Protein AF-0000000078886981 (afdb_homodimer)

Organism: Nematostella vectensis (NCBI:txid45351)

Sequence (1168 aa):
MYTAILTVAEIASFLGYFVAATGFKLTVLHTNDFHSRFEETNPYGTVCKAQDLAKDGCYGGVARRATEIKRIRAKENNVILLSAGDVFTGTLWYKEYRGNATWSVMNEMGYDAMTLGNHDFDDGPAITARFLRNIKCPVVVSNVNCTLEPALMDNGRPLILQSTILTVGGKRIGLAGYVTHDTPRISSPGPGQLVKFAPEVAAVQSAVDDLKRQGVNKIIVLGHAEMEVDKAVARMVDGVDLLVGGHTHTFLYSGDKPPAQDVPEGPYPLVVTSEATPGKKVPIVHAYKFGKYLGRLDVEFDDKGDLTSWTGNPVLLDRSVAKDSALEQQVQRMKGRVDKLASIKIGRSLVQLNGDRDVCWRGECNLGNVITDAMVMTYANKTATSMQWTGASVGLQTAGNIFKSIELTPEGYVTYGELFDAMPYSNTFDVLNMKGSDLRGVLEQSVRTWPSYTFLQVSGLKVSYDMSREPMTRVIKVKVRCAQCLVPVYHDLNDTGIYKVITNSWIAGGGSGFSVFKRRLHLEKGDELEADVVSKYIEWKSPIFTGEEGRVSFVTVESAARALETNHVTLLTLSLVLSFILHCMYTAILTVAEIASFLGYFVAATGFKLTVLHTNDFHSRFEETNPYGTVCKAQDLAKDGCYGGVARRATEIKRIRAKENNVILLSAGDVFTGTLWYKEYRGNATWSVMNEMGYDAMTLGNHDFDDGPAITARFLRNIKCPVVVSNVNCTLEPALMDNGRPLILQSTILTVGGKRIGLAGYVTHDTPRISSPGPGQLVKFAPEVAAVQSAVDDLKRQGVNKIIVLGHAEMEVDKAVARMVDGVDLLVGGHTHTFLYSGDKPPAQDVPEGPYPLVVTSEATPGKKVPIVHAYKFGKYLGRLDVEFDDKGDLTSWTGNPVLLDRSVAKDSALEQQVQRMKGRVDKLASIKIGRSLVQLNGDRDVCWRGECNLGNVITDAMVMTYANKTATSMQWTGASVGLQTAGNIFKSIELTPEGYVTYGELFDAMPYSNTFDVLNMKGSDLRGVLEQSVRTWPSYTFLQVSGLKVSYDMSREPMTRVIKVKVRCAQCLVPVYHDLNDTGIYKVITNSWIAGGGSGFSVFKRRLHLEKGDELEADVVSKYIEWKSPIFTGEEGRVSFVTVESAARALETNHVTLLTLSLVLSFILHC

Solvent-accessible surface area (backbone atoms only — not comparable to full-atom values): 57862 Å² total; per-residue (Å²): 138,80,80,74,78,69,81,81,80,77,75,75,72,75,73,70,73,70,65,70,78,75,49,55,62,38,37,42,32,33,40,12,32,30,20,35,37,58,56,46,14,23,91,82,68,43,85,50,47,73,72,30,54,74,65,72,35,40,29,20,12,50,20,24,50,44,35,53,51,53,52,48,54,72,72,41,87,37,67,46,33,36,32,10,16,21,52,26,60,44,38,61,52,20,75,72,43,60,36,54,62,44,34,56,53,41,50,71,65,51,47,58,32,32,21,49,20,48,48,43,17,52,80,18,42,61,47,38,26,57,36,56,74,62,34,76,40,55,40,18,28,26,20,53,48,40,81,69,28,70,61,36,40,54,96,91,34,58,62,63,28,44,50,51,75,45,75,50,90,87,38,58,36,28,36,34,13,23,39,44,57,57,28,73,79,77,33,30,52,53,79,79,85,27,52,42,58,40,63,50,51,65,28,40,33,54,38,44,47,54,40,42,75,72,68,38,54,34,27,39,34,22,29,11,34,51,68,68,54,53,50,46,36,47,21,58,29,58,74,60,45,33,35,38,31,22,71,67,49,48,32,30,42,64,67,74,88,60,62,89,87,61,67,64,76,42,49,35,58,37,75,39,63,22,69,56,42,81,86,40,64,20,40,35,39,37,24,22,43,38,40,35,26,45,20,36,39,37,35,28,23,41,95,81,33,47,76,75,48,74,49,56,37,53,41,76,32,37,81,88,46,57,63,28,65,70,55,40,50,50,50,56,62,57,39,53,61,39,50,54,55,31,61,38,72,46,29,36,29,36,30,39,34,44,17,45,58,84,46,27,20,66,43,70,30,25,33,39,38,53,48,16,40,22,53,24,49,56,47,14,75,72,47,37,41,86,65,16,24,19,68,32,35,30,13,45,39,44,25,59,60,36,64,33,51,46,86,63,40,44,88,37,62,45,27,45,37,53,50,32,60,19,31,50,60,80,33,23,48,23,33,28,55,35,40,29,49,52,52,51,50,50,57,19,56,21,51,49,66,61,68,27,49,48,15,65,25,53,23,40,44,35,40,31,31,30,79,88,45,58,71,70,60,25,67,72,45,50,32,32,35,45,23,79,25,45,52,36,37,68,39,72,65,47,51,86,38,80,41,43,37,34,28,36,42,53,44,47,63,18,38,91,73,38,52,71,37,51,76,38,57,74,72,40,77,44,89,49,42,41,50,58,50,37,41,51,39,41,42,38,37,31,59,35,72,64,33,48,80,67,42,51,44,76,57,55,76,60,61,61,47,46,63,44,46,64,52,44,55,58,49,53,55,48,54,56,54,54,58,55,58,71,71,102,134,84,72,77,82,71,78,77,77,77,75,75,73,75,72,71,72,72,67,70,80,75,51,54,62,39,35,42,32,34,40,11,31,29,21,36,38,57,54,47,13,22,91,83,67,43,83,49,47,72,72,30,55,76,64,73,34,40,30,20,11,49,21,23,49,44,35,54,50,52,53,49,55,73,73,43,88,37,66,46,32,38,32,10,15,20,53,26,60,46,38,62,51,20,75,72,44,60,36,54,63,44,34,55,53,41,52,73,65,51,46,59,32,30,21,49,20,49,49,43,18,52,80,18,41,61,47,36,26,56,37,59,75,62,34,77,42,56,41,17,29,26,19,54,47,40,82,68,28,69,60,37,40,54,95,92,35,57,62,63,28,42,49,49,74,45,77,52,89,87,38,58,37,28,36,34,14,24,41,43,58,57,29,74,78,78,32,29,52,54,81,78,82,27,54,40,59,39,62,51,51,65,28,41,32,54,38,43,48,54,38,42,73,71,68,37,54,34,28,39,34,23,30,12,32,50,68,69,54,53,50,46,34,47,20,59,29,58,72,60,45,34,36,38,32,21,71,67,50,48,32,30,42,63,68,75,89,60,62,89,86,60,69,64,76,41,49,34,57,38,74,39,64,21,68,56,43,81,85,39,65,19,40,35,39,36,25,21,42,37,41,36,24,43,20,36,39,38,35,29,22,42,93,80,32,47,76,74,48,72,52,56,37,54,41,76,31,37,82,88,44,58,63,29,65,70,54,42,52,51,49,55,61,58,40,54,61,40,49,54,55,31,60,37,72,44,29,36,29,36,32,37,36,43,18,42,58,82,46,26,20,65,43,71,30,25,34,40,37,52,48,15,40,23,51,24,49,57,48,13,76,71,46,36,41,87,65,17,24,19,69,32,34,30,13,45,40,44,24,59,61,35,64,34,50,46,86,61,40,41,86,36,63,46,27,45,38,53,50,32,60,18,30,50,60,78,34,23,49,23,33,28,54,36,41,29,49,54,50,51,48,52,57,19,56,20,50,48,64,61,68,26,48,47,15,63,26,53,22,40,44,36,39,31,33,30,79,88,43,58,71,69,60,23,70,73,46,48,31,33,35,44,23,78,25,47,55,35,37,70,40,72,64,46,52,85,39,80,42,42,35,33,28,37,43,54,43,48,64,19,38,89,74,38,54,71,39,51,76,38,58,75,74,40,77,45,90,50,43,42,49,57,50,38,42,50,39,42,42,38,36,29,58,36,71,66,33,47,80,69,42,54,45,74,56,53,77,61,61,59,48,46,62,45,47,62,51,44,55,58,49,55,54,47,55,55,56,55,58,55,58,71,72,103

Radius of gyration: 44.1 Å; Cα contacts (8 Å, |Δi|>4): 2755; chains: 2; bounding box: 63×221×120 Å

pLDDT: mean 88.51, std 17.22, range [23.12, 98.94]

Secondary structure (DSSP, 8-state):
-----------------------EEEEEEEE---TT--S-B-TTSSB--HHHHHTT--B--HHHHHHHHHHHHHH-SSEEEEE-S--SSSSHHHHHHTTHHHHHHHHHHT--EE---GGGGTT-HHHHHHHHHH--S-BB-TTEE-TT-GGGEETTEESSBSEEEEEETTEEEEEEEEE-TTHHHHS-S-STTSSEE--HHHHHHHHHHHHHHTT---EEEEEES-HHHHHHHHHHSTT--EEE--SS--BB--SS---TT----B-SSEEEE-SSSTT-EEEEE-B-STTSEEEEEEEEE-TTS-EEEEEE-PEE-STTSPPPHHHHHHHHHHHHHHHHHHT-EEEEBSS-B---HHHHTTS--HHHHHHHHHHHHHHHHHH--SS-S-S--EEEEEGGG----B---TTPEEEHHHHHHHS----BEEEEEEEHHHHHHHHHHHTTTSSSTTPEEEESEEEEE-TTSPTT--EEEEEEE-SSSSS--EEE--TTSEEEEEEEHHHHTTGGG-GGGGGS-EEE---SBHHHHHHHHHHHTPSB------SEEE--HHHHHHHHHHHHHHHHHHHHHHHHHHH-/-----------------------EEEEEEEE---TT--S-B-TTSSB--HHHHHTT--B--HHHHHHHHHHHHHH-SSEEEEE-S--SSSSHHHHHHTTHHHHHHHHHHT--EE---GGGGTT-HHHHHHHHHH--S-BB-TTEE-TT-GGGEETTEESSBSEEEEEETTEEEEEEEEE-TTHHHHS-S-STTSSEE--HHHHHHHHHHHHHHTT---EEEEEES-HHHHHHHHHHSTT--EEE--SS--BB--SS---TT----B-SSEEEE-SSSTT-EEEEE-B-STTSEEEEEEEEE-TTS-EEEEEE-PEE-STTSPPPHHHHHHHHHHHHHHHHHHT-EEEEBSS-B---HHHHTTS--HHHHHHHHHHHHHHHHHH--SS-S-S--EEEEEGGG----B---TTSEEEHHHHHHHS----BEEEEEEEHHHHHHHHHHHTTTSSSTTPEEEESEEEEE-TTSPTT--EEEEEEE-SSSSS--EEE--TTSEEEEEEEHHHHTTGGG-GGGGGS-EEE---SBHHHHHHHHHHHTPSB------SEEE--HHHHHHHHHHHHHHHHHHHHHHHHHHH-

InterPro domains:
  IPR004843 Calcineurin-like, phosphoesterase domain [PF00149] (27-250)
  IPR006146 5'-Nucleotidase, conserved site [PS00785] (26-38)
  IPR006179 5'-Nucleotidase/apyrase [PR01607] (24-42)
  IPR006179 5'-Nucleotidase/apyrase [PR01607] (214-231)
  IPR006179 5'-Nucleotidase/apyrase [PR01607] (233-256)
  IPR006179 5'-Nucleotidase/apyrase [PR01607] (282-302)
  IPR006179 5'-Nucleotidase/apyrase [PR01607] (413-436)
  IPR006179 5'-Nucleotidase/apyrase [PR01607] (492-511)
  IPR006179 5'-Nucleotidase/apyrase [PTHR11575] (22-563)
  IPR008334 5'-Nucleotidase, C-terminal [PF02872] (346-519)
  IPR029052 Metallo-dependent phosphatase-like [G3DSA:3.60.21.10] (23-342)
  IPR029052 Metallo-dependent phosphatase-like [SSF56300] (24-340)
  IPR036907 5'-Nucleotidase, C-terminal domain superfamily [G3DSA:3.90.780.10] (344-555)
  IPR036907 5'-Nucleotidase, C-terminal domain superfamily [SSF55816] (345-555)

Foldseek 3Di:
DPPPVPDDDPPPPPPPPPPVQFFDKAKEKEAEAQQQLQDWAFPVLHHQDPVCVVVLRTFFHLQLVLLVLVVCVVVDQHYAYEYLENNAHFFLLNVQCVQVVPLVSCVVSPHAEYEYELVCQAQELLSNLVNLVRRDHAYAAQFKDQQQPVSQDDPNHGSYHQKDWDATPNAIEIEGEHYDQCSVQQHPHDPDDNMHGHQRQVSNLVSQVVCVVVVHQHYEYRYEDDPVSQLCNQAERPRHAEYEYYNVLAAAFDDPDDPPVRDHPYHVFDWHAHPNDHPAIYTYHHQGHNRQWIWIKMWTAGPSNHTDDIDGGTHGGTPVRDGNPVSVVVCVVSCVSSVVQQAAFLFFAQDWQFLDLVDQLADEGQVLVLLQVLQFVVQQVVAPDPQWSGPAFKEKEFSLQQQGIQDDDRPDTDTLNSLCSRRRGQWFKFKFKDALQLVLQLCLVLPQPPSDSSNMRMGQKAWEFANVDHRSPTTDWMWGWDGRHPDTDTDTRDRGDMHMYIYISCVCCCHPNNCSSVPTDTPGGGDGGSSVSSSNSVNVCHHHHGGGDNSYYYDYPVVVVVVVVVVVVVVVVVVVVVVVVVVD/DPDDPPPPDPPPPPPPPPPVQFFDKAKEKEAEAQQQLQDWAFPVLHHQDPVCVVVLRTFFHLQLVLLVLVVCVVVDQHYAYEYLENNAHFFLLNVQCVQVVPLVSCVVSPHAEYEYELVCQAQELLSNLVNLVRRDHAYAAQFKDQQQPPSQDDPNHGSHHQKDWDATPNAIEIEHEHYDQCSVQQHPHDPDDNMHGHQRQVSNLVSQVVCVVVVHQHYEYRYEDDPVSQLCNQAERPRHAEYEYYNVLAAAFDDPDDPPSRDHPYHVFDWHAHPNDHPAIYTYHHQGHNRQWIWIKMWTAGPSNHTDDIDTGTHGGTPVRDGNPVSVVVVVVSCVSSVVQQAAFLFFAQDWQFLDLVDQLADEGQVLVLLQVLQFVVQQVVAPDPQWSGPAFKEKEFSLQQQGIDDDDRPDTDTLNSLCSRRRGQWFKFKFKDALQLVLQLCLVLPQPPSDSSNMRMGQKAWEFENVDHRSPTTDWMWGWDGRHPDTDTDTRDRGDMHMYIYISCVCCCHPNNCSSVPTDTPGGGDGGSSVSSSNSVNVCHHHHGGGDNSYYYDYPVVVVVVVVVVVVVVVVVVVVVVVVVVD

Nearest PDB structures (foldseek):
  4h1s-assembly1_A  TM=7.873E-01  e=4.113E-68  Homo sapiens
  6hxw-assembly1_A  TM=7.793E-01  e=9.164E-68  Homo sapiens
  4h1s-assembly1_B  TM=7.826E-01  e=1.449E-67  Homo sapiens
  4h1y-assembly1_P  TM=7.463E-01  e=5.798E-68  Homo sapiens
  7qga-assembly1_A  TM=7.473E-01  e=9.704E-68  Homo sapiens

Structure (mmCIF, N/CA/C/O backbone):
data_AF-0000000078886981-model_v1
#
loop_
_entity.id
_entity.type
_entity.pdbx_description
1 polymer "5'-nucleotidase"
#
loop_
_atom_site.group_PDB
_atom_site.id
_atom_site.type_symbol
_atom_site.label_atom_id
_atom_site.label_alt_id
_atom_site.label_comp_id
_atom_site.label_asym_id
_atom_site.label_entity_id
_atom_site.label_seq_id
_atom_site.pdbx_PDB_ins_code
_atom_site.Cartn_x
_atom_site.Cartn_y
_atom_site.Cartn_z
_atom_site.occupancy
_atom_site.B_iso_or_equiv
_atom_site.auth_seq_id
_atom_site.auth_comp_id
_atom_site.auth_asym_id
_atom_site.auth_atom_id
_atom_site.pdbx_PDB_model_num
ATOM 1 N N . MET A 1 1 ? 26.438 -113.688 -57.75 1 25.67 1 MET A N 1
ATOM 2 C CA . MET A 1 1 ? 27.234 -112.438 -57.469 1 25.67 1 MET A CA 1
ATOM 3 C C . MET A 1 1 ? 26.344 -111.25 -57.469 1 25.67 1 MET A C 1
ATOM 5 O O . MET A 1 1 ? 26.141 -110.562 -58.5 1 25.67 1 MET A O 1
ATOM 9 N N . TYR A 1 2 ? 25.172 -111.375 -56.812 1 27.34 2 TYR A N 1
ATOM 10 C CA . TYR A 1 2 ? 24.031 -110.5 -56.562 1 27.34 2 TYR A CA 1
ATOM 11 C C . TYR A 1 2 ? 24.469 -109.188 -55.875 1 27.34 2 TYR A C 1
ATOM 13 O O . TYR A 1 2 ? 25.141 -109.25 -54.812 1 27.34 2 TYR A O 1
ATOM 21 N N . THR A 1 3 ? 24.734 -108.188 -56.688 1 23.12 3 THR A N 1
ATOM 22 C CA . THR A 1 3 ? 25.156 -106.812 -56.469 1 23.12 3 THR A CA 1
ATOM 23 C C . THR A 1 3 ? 24.188 -106.125 -55.5 1 23.12 3 THR A C 1
ATOM 25 O O . THR A 1 3 ? 23.016 -105.875 -55.812 1 23.12 3 THR A O 1
ATOM 28 N N . ALA A 1 4 ? 24.156 -106.562 -54.219 1 27.02 4 ALA A N 1
ATOM 29 C CA . ALA A 1 4 ? 23.344 -106 -53.125 1 27.02 4 ALA A CA 1
ATOM 30 C C . ALA A 1 4 ? 23.594 -104.562 -52.938 1 27.02 4 ALA A C 1
ATOM 32 O O . ALA A 1 4 ? 24.703 -104.125 -52.594 1 27.02 4 ALA A O 1
ATOM 33 N N . ILE A 1 5 ? 23.016 -103.75 -53.906 1 28.7 5 ILE A N 1
ATOM 34 C CA . ILE A 1 5 ? 23.141 -102.25 -53.938 1 28.7 5 ILE A CA 1
ATOM 35 C C . ILE A 1 5 ? 22.641 -101.688 -52.625 1 28.7 5 ILE A C 1
ATOM 37 O O . ILE A 1 5 ? 21.469 -101.812 -52.281 1 28.7 5 ILE A O 1
ATOM 41 N N . LEU A 1 6 ? 23.406 -101.75 -51.531 1 27.47 6 LEU A N 1
ATOM 42 C CA . LEU A 1 6 ? 23.094 -101.312 -50.188 1 27.47 6 LEU A CA 1
ATOM 43 C C . LEU A 1 6 ? 22.844 -99.812 -50.156 1 27.47 6 LEU A C 1
ATOM 45 O O . LEU A 1 6 ? 22.312 -99.312 -49.156 1 27.47 6 LEU A O 1
ATOM 49 N N . THR A 1 7 ? 23.156 -98.938 -51.219 1 26.95 7 THR A N 1
ATOM 50 C CA . THR A 1 7 ? 23.672 -97.75 -50.594 1 26.95 7 THR A CA 1
ATOM 51 C C . THR A 1 7 ? 22.641 -97.125 -49.656 1 26.95 7 THR A C 1
ATOM 53 O O . THR A 1 7 ? 21.438 -97.375 -49.781 1 26.95 7 THR A O 1
ATOM 56 N N . VAL A 1 8 ? 23.125 -96.062 -48.812 1 31.03 8 VAL A N 1
ATOM 57 C CA . VAL A 1 8 ? 23.062 -95.188 -47.656 1 31.03 8 VAL A CA 1
ATOM 58 C C . VAL A 1 8 ? 21.906 -94.188 -47.844 1 31.03 8 VAL A C 1
ATOM 60 O O . VAL A 1 8 ? 21.781 -93.5 -48.875 1 31.03 8 VAL A O 1
ATOM 63 N N . ALA A 1 9 ? 20.766 -94.438 -47.156 1 32.03 9 ALA A N 1
ATOM 64 C CA . ALA A 1 9 ? 19.609 -93.562 -46.875 1 32.03 9 ALA A CA 1
ATOM 65 C C . ALA A 1 9 ? 20.031 -92.188 -46.438 1 32.03 9 ALA A C 1
ATOM 67 O O . ALA A 1 9 ? 20.844 -92.062 -45.531 1 32.03 9 ALA A O 1
ATOM 68 N N . GLU A 1 10 ? 20.25 -91.25 -47.406 1 29.28 10 GLU A N 1
ATOM 69 C CA . GLU A 1 10 ? 20.469 -89.812 -47.125 1 29.28 10 GLU A CA 1
ATOM 70 C C . GLU A 1 10 ? 19.5 -89.312 -46.062 1 29.28 10 GLU A C 1
ATOM 72 O O . GLU A 1 10 ? 18.281 -89.375 -46.25 1 29.28 10 GLU A O 1
ATOM 77 N N . ILE A 1 11 ? 19.812 -89.438 -44.781 1 31.25 11 ILE A N 1
ATOM 78 C CA . ILE A 1 11 ? 19.141 -88.75 -43.688 1 31.25 11 ILE A CA 1
ATOM 79 C C . ILE A 1 11 ? 19.094 -87.25 -43.969 1 31.25 11 ILE A C 1
ATOM 81 O O . ILE A 1 11 ? 20.125 -86.562 -44 1 31.25 11 ILE A O 1
ATOM 85 N N . ALA A 1 12 ? 18.375 -86.75 -45 1 32.5 12 ALA A N 1
ATOM 86 C CA . ALA A 1 12 ? 18.172 -85.312 -45.125 1 32.5 12 ALA A CA 1
ATOM 87 C C . ALA A 1 12 ? 17.734 -84.75 -43.781 1 32.5 12 ALA A C 1
ATOM 89 O O . ALA A 1 12 ? 16.703 -85.125 -43.25 1 32.5 12 ALA A O 1
ATOM 90 N N . SER A 1 13 ? 18.734 -84.438 -42.875 1 31.27 13 SER A N 1
ATOM 91 C CA . SER A 1 13 ? 18.516 -83.625 -41.719 1 31.27 13 SER A CA 1
ATOM 92 C C . SER A 1 13 ? 17.656 -82.375 -42.094 1 31.27 13 SER A C 1
ATOM 94 O O . SER A 1 13 ? 18.047 -81.625 -42.969 1 31.27 13 SER A O 1
ATOM 96 N N . PHE A 1 14 ? 16.375 -82.5 -42.156 1 32.66 14 PHE A N 1
ATOM 97 C CA . PHE A 1 14 ? 15.523 -81.312 -42.188 1 32.66 14 PHE A CA 1
ATOM 98 C C . PHE A 1 14 ? 15.977 -80.312 -41.125 1 32.66 14 PHE A C 1
ATOM 100 O O . PHE A 1 14 ? 15.82 -80.562 -39.938 1 32.66 14 PHE A O 1
ATOM 107 N N . LEU A 1 15 ? 17.156 -79.625 -41.344 1 33.53 15 LEU A N 1
ATOM 108 C CA . LEU A 1 15 ? 17.406 -78.438 -40.594 1 33.53 15 LEU A CA 1
ATOM 109 C C . LEU A 1 15 ? 16.141 -77.562 -40.5 1 33.53 15 LEU A C 1
ATOM 111 O O . LEU A 1 15 ? 15.672 -77 -41.5 1 33.53 15 LEU A O 1
ATOM 115 N N . GLY A 1 16 ? 15.172 -78 -39.688 1 32.78 16 GLY A N 1
ATOM 116 C CA . GLY A 1 16 ? 14.164 -77 -39.312 1 32.78 16 GLY A CA 1
ATOM 117 C C . GLY A 1 16 ? 14.727 -75.625 -39.094 1 32.78 16 GLY A C 1
ATOM 118 O O . GLY A 1 16 ? 15.609 -75.438 -38.25 1 32.78 16 GLY A O 1
ATOM 119 N N . TYR A 1 17 ? 14.961 -74.938 -40.156 1 34.84 17 TYR A N 1
ATOM 120 C CA . TYR A 1 17 ? 15.156 -73.5 -39.969 1 34.84 17 TYR A CA 1
ATOM 121 C C . TYR A 1 17 ? 14.273 -72.938 -38.812 1 34.84 17 TYR A C 1
ATOM 123 O O . TYR A 1 17 ? 13.047 -73 -38.938 1 34.84 17 TYR A O 1
ATOM 131 N N . PHE A 1 18 ? 14.602 -73.312 -37.625 1 34.66 18 PHE A N 1
ATOM 132 C CA . PHE A 1 18 ? 14.023 -72.438 -36.594 1 34.66 18 PHE A CA 1
ATOM 133 C C . PHE A 1 18 ? 14.023 -71 -37.062 1 34.66 18 PHE A C 1
ATOM 135 O O . PHE A 1 18 ? 15.078 -70.375 -37.125 1 34.66 18 PHE A O 1
ATOM 142 N N . VAL A 1 19 ? 13.328 -70.688 -38.062 1 38.66 19 VAL A N 1
ATOM 143 C CA . VAL A 1 19 ? 13.07 -69.25 -38.219 1 38.66 19 VAL A CA 1
ATOM 144 C C . VAL A 1 19 ? 12.852 -68.625 -36.844 1 38.66 19 VAL A C 1
ATOM 146 O O . VAL A 1 19 ? 11.898 -68.938 -36.156 1 38.66 19 VAL A O 1
ATOM 149 N N . ALA A 1 20 ? 13.812 -68.438 -36.125 1 42.59 20 ALA A N 1
ATOM 150 C CA . ALA A 1 20 ? 13.672 -67.562 -34.969 1 42.59 20 ALA A CA 1
ATOM 151 C C . ALA A 1 20 ? 12.602 -66.5 -35.219 1 42.59 20 ALA A C 1
ATOM 153 O O . ALA A 1 20 ? 12.727 -65.688 -36.156 1 42.59 20 ALA A O 1
ATOM 154 N N . ALA A 1 21 ? 11.359 -66.75 -35.188 1 48.91 21 ALA A N 1
ATOM 155 C CA . ALA A 1 21 ? 10.25 -65.75 -35.281 1 48.91 21 ALA A CA 1
ATOM 156 C C . ALA A 1 21 ? 10.648 -64.438 -34.719 1 48.91 21 ALA A C 1
ATOM 158 O O . ALA A 1 21 ? 10.844 -64.25 -33.531 1 48.91 21 ALA A O 1
ATOM 159 N N . THR A 1 22 ? 11.477 -63.625 -35.375 1 63.44 22 THR A N 1
ATOM 160 C CA . THR A 1 22 ? 11.961 -62.312 -35 1 63.44 22 THR A CA 1
ATOM 161 C C . THR A 1 22 ? 10.805 -61.406 -34.594 1 63.44 22 THR A C 1
ATOM 163 O O . THR A 1 22 ? 9.82 -61.281 -35.344 1 63.44 22 THR A O 1
ATOM 166 N N . GLY A 1 23 ? 10.594 -61.125 -33.281 1 86.62 23 GLY A N 1
ATOM 167 C CA . GLY A 1 23 ? 9.539 -60.281 -32.688 1 86.62 23 GLY A CA 1
ATOM 168 C C . GLY A 1 23 ? 9.492 -58.906 -33.281 1 86.62 23 GLY A C 1
ATOM 169 O O . GLY A 1 23 ? 10.383 -58.5 -34.062 1 86.62 23 GLY A O 1
ATOM 170 N N . PHE A 1 24 ? 8.375 -58.344 -33.375 1 95.06 24 PHE A N 1
ATOM 171 C CA . PHE A 1 24 ? 8.172 -56.969 -33.812 1 95.06 24 PHE A CA 1
ATOM 172 C C . PHE A 1 24 ? 8.828 -56 -32.875 1 95.06 24 PHE A C 1
ATOM 174 O O . PHE A 1 24 ? 8.484 -55.938 -31.688 1 95.06 24 PHE A O 1
ATOM 181 N N . LYS A 1 25 ? 9.891 -55.312 -33.375 1 96.88 25 LYS A N 1
ATOM 182 C CA . LYS A 1 25 ? 10.586 -54.312 -32.594 1 96.88 25 LYS A CA 1
ATOM 183 C C . LYS A 1 25 ? 9.992 -52.938 -32.781 1 96.88 25 LYS A C 1
ATOM 185 O O . LYS A 1 25 ? 9.703 -52.531 -33.906 1 96.88 25 LYS A O 1
ATOM 190 N N . LEU A 1 26 ? 9.734 -52.281 -31.672 1 98.12 26 LEU A N 1
ATOM 191 C CA . LEU A 1 26 ? 9.148 -50.938 -31.688 1 98.12 26 LEU A CA 1
ATOM 192 C C . LEU A 1 26 ? 9.898 -50 -30.734 1 98.12 26 LEU A C 1
ATOM 194 O O . LEU A 1 26 ? 10.18 -50.375 -29.594 1 98.12 26 LEU A O 1
ATOM 198 N N . THR A 1 27 ? 10.336 -48.844 -31.25 1 98.69 27 THR A N 1
ATOM 199 C CA . THR A 1 27 ? 10.883 -47.781 -30.422 1 98.69 27 THR A CA 1
ATOM 200 C C . THR A 1 27 ? 9.797 -46.75 -30.047 1 98.69 27 THR A C 1
ATOM 202 O O . THR A 1 27 ? 9.203 -46.125 -30.922 1 98.69 27 THR A O 1
ATOM 205 N N . VAL A 1 28 ? 9.555 -46.656 -28.75 1 98.81 28 VAL A N 1
ATOM 206 C CA . VAL A 1 28 ? 8.562 -45.719 -28.234 1 98.81 28 VAL A CA 1
ATOM 207 C C . VAL A 1 28 ? 9.258 -44.5 -27.656 1 98.81 28 VAL A C 1
ATOM 209 O O . VAL A 1 28 ? 9.898 -44.562 -26.594 1 98.81 28 VAL A O 1
ATOM 212 N N . LEU A 1 29 ? 9.141 -43.406 -28.328 1 98.88 29 LEU A N 1
ATOM 213 C CA . LEU A 1 29 ? 9.539 -42.094 -27.797 1 98.88 29 LEU A CA 1
ATOM 214 C C . LEU A 1 29 ? 8.352 -41.406 -27.141 1 98.88 29 LEU A C 1
ATOM 216 O O . LEU A 1 29 ? 7.219 -41.531 -27.594 1 98.88 29 LEU A O 1
ATOM 220 N N . HIS A 1 30 ? 8.664 -40.719 -26.016 1 98.88 30 HIS A N 1
ATOM 221 C CA . HIS A 1 30 ? 7.516 -40.094 -25.359 1 98.88 30 HIS A CA 1
ATOM 222 C C . HIS A 1 30 ? 7.938 -38.875 -24.562 1 98.88 30 HIS A C 1
ATOM 224 O O . HIS A 1 30 ? 9.094 -38.75 -24.141 1 98.88 30 HIS A O 1
ATOM 230 N N . THR A 1 31 ? 7.027 -37.969 -24.422 1 98.5 31 THR A N 1
ATOM 231 C CA . THR A 1 31 ? 7.141 -36.781 -23.578 1 98.5 31 THR A CA 1
ATOM 232 C C . THR A 1 31 ? 5.918 -36.656 -22.672 1 98.5 31 THR A C 1
ATOM 234 O O . THR A 1 31 ? 4.891 -37.281 -22.906 1 98.5 31 THR A O 1
ATOM 237 N N . ASN A 1 32 ? 6.086 -36 -21.594 1 97.75 32 ASN A N 1
ATOM 238 C CA . ASN A 1 32 ? 5.008 -35.625 -20.688 1 97.75 32 ASN A CA 1
ATOM 239 C C . ASN A 1 32 ? 5.316 -34.312 -19.984 1 97.75 32 ASN A C 1
ATOM 241 O O . ASN A 1 32 ? 6.48 -33.938 -19.797 1 97.75 32 ASN A O 1
ATOM 245 N N . ASP A 1 33 ? 4.281 -33.562 -19.703 1 95.19 33 ASP A N 1
ATOM 246 C CA . ASP A 1 33 ? 4.391 -32.375 -18.859 1 95.19 33 ASP A CA 1
ATOM 247 C C . ASP A 1 33 ? 5.371 -31.359 -19.453 1 95.19 33 ASP A C 1
ATOM 249 O O . ASP A 1 33 ? 6.289 -30.891 -18.766 1 95.19 33 ASP A O 1
ATOM 253 N N . PHE A 1 34 ? 5.129 -31.078 -20.703 1 95.5 34 PHE A N 1
ATOM 254 C CA . PHE A 1 34 ? 5.965 -30.125 -21.438 1 95.5 34 PHE A CA 1
ATOM 255 C C . PHE A 1 34 ? 5.781 -28.719 -20.906 1 95.5 34 PHE A C 1
ATOM 257 O O . PHE A 1 34 ? 6.746 -27.953 -20.812 1 95.5 34 PHE A O 1
ATOM 264 N N . HIS A 1 35 ? 4.605 -28.281 -20.688 1 92.5 35 HIS A N 1
ATOM 265 C CA . HIS A 1 35 ? 4.25 -27.016 -20.031 1 92.5 35 HIS A CA 1
ATOM 266 C C . HIS A 1 35 ? 4.859 -25.828 -20.766 1 92.5 35 HIS A C 1
ATOM 268 O O . HIS A 1 35 ? 5.422 -24.938 -20.141 1 92.5 35 HIS A O 1
ATOM 274 N N . SER A 1 36 ? 4.883 -25.922 -22.047 1 93.62 36 SER A N 1
ATOM 275 C CA . SER A 1 36 ? 5.223 -24.828 -22.953 1 93.62 36 SER A CA 1
ATOM 276 C C . SER A 1 36 ? 6.676 -24.406 -22.766 1 93.62 36 SER A C 1
ATOM 278 O O . SER A 1 36 ? 6.992 -23.219 -22.844 1 93.62 36 SER A O 1
ATOM 280 N N . ARG A 1 37 ? 7.438 -25.297 -22.5 1 94.44 37 ARG A N 1
ATOM 281 C CA . ARG A 1 37 ? 8.859 -24.984 -22.422 1 94.44 37 ARG A CA 1
ATOM 282 C C . ARG A 1 37 ? 9.531 -25.156 -23.781 1 94.44 37 ARG A C 1
ATOM 284 O O . ARG A 1 37 ? 10.312 -26.094 -23.969 1 94.44 37 ARG A O 1
ATOM 291 N N . PHE A 1 38 ? 9.359 -24.188 -24.609 1 97.06 38 PHE A N 1
ATOM 292 C CA . PHE A 1 38 ? 9.852 -24.203 -25.984 1 97.06 38 PHE A CA 1
ATOM 293 C C . PHE A 1 38 ? 11.344 -23.922 -26.031 1 97.06 38 PHE A C 1
ATOM 295 O O . PHE A 1 38 ? 12.055 -24.453 -26.891 1 97.06 38 PHE A O 1
ATOM 302 N N . GLU A 1 39 ? 11.758 -23.047 -25.141 1 95.94 39 GLU A N 1
ATOM 303 C CA . GLU A 1 39 ? 13.172 -22.719 -25.031 1 95.94 39 GLU A CA 1
ATOM 304 C C . GLU A 1 39 ? 13.875 -23.656 -24.047 1 95.94 39 GLU A C 1
ATOM 306 O O . GLU A 1 39 ? 13.227 -24.344 -23.266 1 95.94 39 GLU A O 1
ATOM 311 N N . GLU A 1 40 ? 15.18 -23.672 -24.172 1 96 40 GLU A N 1
ATOM 312 C CA . GLU A 1 40 ? 15.93 -24.344 -23.125 1 96 40 GLU A CA 1
ATOM 313 C C . GLU A 1 40 ? 15.695 -23.688 -21.766 1 96 40 GLU A C 1
ATOM 315 O O . GLU A 1 40 ? 15.367 -22.516 -21.688 1 96 40 GLU A O 1
ATOM 320 N N . THR A 1 41 ? 15.844 -24.469 -20.703 1 93 41 THR A N 1
ATOM 321 C CA . THR A 1 41 ? 15.578 -24 -19.359 1 93 41 THR A CA 1
ATOM 322 C C . THR A 1 41 ? 16.781 -24.281 -18.453 1 93 41 THR A C 1
ATOM 324 O O . THR A 1 41 ? 17.641 -25.094 -18.781 1 93 41 THR A O 1
ATOM 327 N N . ASN A 1 42 ? 16.828 -23.578 -17.359 1 88.88 42 ASN A N 1
ATOM 328 C CA . ASN A 1 42 ? 17.797 -23.938 -16.328 1 88.88 42 ASN A CA 1
ATOM 329 C C . ASN A 1 42 ? 17.422 -25.25 -15.633 1 88.88 42 ASN A C 1
ATOM 331 O O . ASN A 1 42 ? 16.438 -25.875 -15.992 1 88.88 42 ASN A O 1
ATOM 335 N N . PRO A 1 43 ? 18.203 -25.688 -14.711 1 85.62 43 PRO A N 1
ATOM 336 C CA . PRO A 1 43 ? 17.953 -27.016 -14.141 1 85.62 43 PRO A CA 1
ATOM 337 C C . PRO A 1 43 ? 16.594 -27.125 -13.453 1 85.62 43 PRO A C 1
ATOM 339 O O . PRO A 1 43 ? 16.094 -28.219 -13.242 1 85.62 43 PRO A O 1
ATOM 342 N N . TYR A 1 44 ? 16 -26.047 -13.227 1 76.06 44 TYR A N 1
ATOM 343 C CA . TYR A 1 44 ? 14.75 -26.031 -12.477 1 76.06 44 TYR A CA 1
ATOM 344 C C . TYR A 1 44 ? 13.562 -25.781 -13.391 1 76.06 44 TYR A C 1
ATOM 346 O O . TYR A 1 44 ? 12.422 -25.688 -12.93 1 76.06 44 TYR A O 1
ATOM 354 N N . GLY A 1 45 ? 13.797 -25.719 -14.641 1 82.25 45 GLY A N 1
ATOM 355 C CA . GLY A 1 45 ? 12.719 -25.578 -15.602 1 82.25 45 GLY A CA 1
ATOM 356 C C . GLY A 1 45 ? 12.32 -24.141 -15.844 1 82.25 45 GLY A C 1
ATOM 357 O O . GLY A 1 45 ? 11.266 -23.859 -16.438 1 82.25 45 GLY A O 1
ATOM 358 N N . THR A 1 46 ? 13.117 -23.188 -15.422 1 80.12 46 THR A N 1
ATOM 359 C CA . THR A 1 46 ? 12.852 -21.766 -15.648 1 80.12 46 THR A CA 1
ATOM 360 C C . THR A 1 46 ? 13.805 -21.188 -16.688 1 80.12 46 THR A C 1
ATOM 362 O O . THR A 1 46 ? 14.641 -21.922 -17.234 1 80.12 46 THR A O 1
ATOM 365 N N . VAL A 1 47 ? 13.656 -19.953 -17.016 1 82.81 47 VAL A N 1
ATOM 366 C CA . VAL A 1 47 ? 14.406 -19.312 -18.078 1 82.81 47 VAL A CA 1
ATOM 367 C C . VAL A 1 47 ? 15.898 -19.531 -17.875 1 82.81 47 VAL A C 1
ATOM 369 O O . VAL A 1 47 ? 16.422 -19.344 -16.781 1 82.81 47 VAL A O 1
ATOM 372 N N . CYS A 1 48 ? 16.531 -20.016 -18.859 1 88.75 48 CYS A N 1
ATOM 373 C CA . CYS A 1 48 ? 17.984 -20.172 -18.859 1 88.75 48 CYS A CA 1
ATOM 374 C C . CYS A 1 48 ? 18.672 -18.828 -19.078 1 88.75 48 CYS A C 1
ATOM 376 O O . CYS A 1 48 ? 18.438 -18.156 -20.078 1 88.75 48 CYS A O 1
ATOM 378 N N . LYS A 1 49 ? 19.547 -18.406 -18.156 1 81.12 49 LYS A N 1
ATOM 379 C CA . LYS A 1 49 ? 20.25 -17.141 -18.219 1 81.12 49 LYS A CA 1
ATOM 380 C C . LYS A 1 49 ? 21.719 -17.344 -18.594 1 81.12 49 LYS A C 1
ATOM 382 O O . LYS A 1 49 ? 22.188 -18.469 -18.703 1 81.12 49 LYS A O 1
ATOM 387 N N . ALA A 1 50 ? 22.422 -16.281 -18.812 1 83.81 50 ALA A N 1
ATOM 388 C CA . ALA A 1 50 ? 23.812 -16.312 -19.25 1 83.81 50 ALA A CA 1
ATOM 389 C C . ALA A 1 50 ? 24.672 -17.078 -18.25 1 83.81 50 ALA A C 1
ATOM 391 O O . ALA A 1 50 ? 25.562 -17.828 -18.641 1 83.81 50 ALA A O 1
ATOM 392 N N . GLN A 1 51 ? 24.359 -16.953 -17.016 1 85.06 51 GLN A N 1
ATOM 393 C CA . GLN A 1 51 ? 25.125 -17.625 -15.984 1 85.06 51 GLN A CA 1
ATOM 394 C C . GLN A 1 51 ? 24.891 -19.141 -16.031 1 85.06 51 GLN A C 1
ATOM 396 O O . GLN A 1 51 ? 25.797 -19.922 -15.727 1 85.06 51 GLN A O 1
ATOM 401 N N . ASP A 1 52 ? 23.688 -19.531 -16.359 1 87.19 52 ASP A N 1
ATOM 402 C CA . ASP A 1 52 ? 23.375 -20.953 -16.516 1 87.19 52 ASP A CA 1
ATOM 403 C C . ASP A 1 52 ? 24.125 -21.547 -17.719 1 87.19 52 ASP A C 1
ATOM 405 O O . ASP A 1 52 ? 24.672 -22.641 -17.641 1 87.19 52 ASP A O 1
ATOM 409 N N . LEU A 1 53 ? 24.109 -20.766 -18.75 1 87.25 53 LEU A N 1
ATOM 410 C CA . LEU A 1 53 ? 24.766 -21.188 -19.984 1 87.25 53 LEU A CA 1
ATOM 411 C C . LEU A 1 53 ? 26.266 -21.375 -19.75 1 87.25 53 LEU A C 1
ATOM 413 O O . LEU A 1 53 ? 26.859 -22.328 -20.281 1 87.25 53 LEU A O 1
ATOM 417 N N . ALA A 1 54 ? 26.844 -20.484 -18.984 1 86.75 54 ALA A N 1
ATOM 418 C CA . ALA A 1 54 ? 28.266 -20.531 -18.703 1 86.75 54 ALA A CA 1
ATOM 419 C C . ALA A 1 54 ? 28.656 -21.797 -17.953 1 86.75 54 ALA A C 1
ATOM 421 O O . ALA A 1 54 ? 29.781 -22.281 -18.062 1 86.75 54 ALA A O 1
ATOM 422 N N . LYS A 1 55 ? 27.719 -22.359 -17.297 1 87.25 55 LYS A N 1
ATOM 423 C CA . LYS A 1 55 ? 27.984 -23.562 -16.5 1 87.25 55 LYS A CA 1
ATOM 424 C C . LYS A 1 55 ? 27.375 -24.797 -17.172 1 87.25 55 LYS A C 1
ATOM 426 O O . LYS A 1 55 ? 27.141 -25.812 -16.5 1 87.25 55 LYS A O 1
ATOM 431 N N . ASP A 1 56 ? 27.078 -24.719 -18.406 1 88 56 ASP A N 1
ATOM 432 C CA . ASP A 1 56 ? 26.438 -25.781 -19.156 1 88 56 ASP A CA 1
ATOM 433 C C . ASP A 1 56 ? 25.172 -26.266 -18.453 1 88 56 ASP A C 1
ATOM 435 O O . ASP A 1 56 ? 24.906 -27.469 -18.375 1 88 56 ASP A O 1
ATOM 439 N N . GLY A 1 57 ? 24.469 -25.359 -17.906 1 91.38 57 GLY A N 1
ATOM 440 C CA . GLY A 1 57 ? 23.344 -25.656 -17.062 1 91.38 57 GLY A CA 1
ATOM 441 C C . GLY A 1 57 ? 22 -25.375 -17.719 1 91.38 57 GLY A C 1
ATOM 442 O O . GLY A 1 57 ? 21.031 -25.031 -17.047 1 91.38 57 GLY A O 1
ATOM 443 N N . CYS A 1 58 ? 21.969 -25.453 -19.109 1 94.94 58 CYS A N 1
ATOM 444 C CA . CYS A 1 58 ? 20.719 -25.297 -19.844 1 94.94 58 CYS A CA 1
ATOM 445 C C . CYS A 1 58 ? 20.281 -26.594 -20.5 1 94.94 58 CYS A C 1
ATOM 447 O O . CYS A 1 58 ? 21.109 -27.297 -21.094 1 94.94 58 CYS A O 1
ATOM 449 N N . TYR A 1 59 ? 19.047 -26.891 -20.375 1 97 59 TYR A N 1
ATOM 450 C CA . TYR A 1 59 ? 18.531 -28.188 -20.797 1 97 59 TYR A CA 1
ATOM 451 C C . TYR A 1 59 ? 17.25 -28.031 -21.609 1 97 59 TYR A C 1
ATOM 453 O O . TYR A 1 59 ? 16.578 -27 -21.531 1 97 59 TYR A O 1
ATOM 461 N N . GLY A 1 60 ? 17 -29.141 -22.375 1 97.25 60 GLY A N 1
ATOM 462 C CA . GLY A 1 60 ? 15.719 -29.219 -23.062 1 97.25 60 GLY A CA 1
ATOM 463 C C . GLY A 1 60 ? 15.609 -28.266 -24.234 1 97.25 60 GLY A C 1
ATOM 464 O O . GLY A 1 60 ? 16.594 -28.031 -24.953 1 97.25 60 GLY A O 1
ATOM 465 N N . GLY A 1 61 ? 14.375 -27.812 -24.422 1 97.19 61 GLY A N 1
ATOM 466 C CA . GLY A 1 61 ? 14.039 -27.062 -25.609 1 97.19 61 GLY A CA 1
ATOM 467 C C . GLY A 1 61 ? 13.594 -27.922 -26.766 1 97.19 61 GLY A C 1
ATOM 468 O O . GLY A 1 61 ? 14.117 -29.016 -26.969 1 97.19 61 GLY A O 1
ATOM 469 N N . VAL A 1 62 ? 12.695 -27.328 -27.562 1 98.31 62 VAL A N 1
ATOM 470 C CA . VAL A 1 62 ? 12.102 -28.141 -28.625 1 98.31 62 VAL A CA 1
ATOM 471 C C . VAL A 1 62 ? 13.117 -28.344 -29.734 1 98.31 62 VAL A C 1
ATOM 473 O O . VAL A 1 62 ? 13.031 -29.328 -30.484 1 98.31 62 VAL A O 1
ATOM 476 N N . ALA A 1 63 ? 14.078 -27.469 -29.875 1 98.5 63 ALA A N 1
ATOM 477 C CA . ALA A 1 63 ? 15.078 -27.609 -30.938 1 98.5 63 ALA A CA 1
ATOM 478 C C . ALA A 1 63 ? 15.961 -28.828 -30.703 1 98.5 63 ALA A C 1
ATOM 480 O O . ALA A 1 63 ? 16.25 -29.594 -31.625 1 98.5 63 ALA A O 1
ATOM 481 N N . ARG A 1 64 ? 16.438 -29 -29.453 1 98.69 64 ARG A N 1
ATOM 482 C CA . ARG A 1 64 ? 17.219 -30.188 -29.125 1 98.69 64 ARG A CA 1
ATOM 483 C C . ARG A 1 64 ? 16.375 -31.453 -29.234 1 98.69 64 ARG A C 1
ATOM 485 O O . ARG A 1 64 ? 16.859 -32.5 -29.688 1 98.69 64 ARG A O 1
ATOM 492 N N . ARG A 1 65 ? 15.156 -31.359 -28.75 1 98.75 65 ARG A N 1
ATOM 493 C CA . ARG A 1 65 ? 14.258 -32.5 -28.828 1 98.75 65 ARG A CA 1
ATOM 494 C C . ARG A 1 65 ? 14.078 -32.969 -30.281 1 98.75 65 ARG A C 1
ATOM 496 O O . ARG A 1 65 ? 14.125 -34.156 -30.562 1 98.75 65 ARG A O 1
ATOM 503 N N . ALA A 1 66 ? 13.883 -32 -31.156 1 98.62 66 ALA A N 1
ATOM 504 C CA . ALA A 1 66 ? 13.711 -32.312 -32.562 1 98.62 66 ALA A CA 1
ATOM 505 C C . ALA A 1 66 ? 14.938 -33.031 -33.125 1 98.62 66 ALA A C 1
ATOM 507 O O . ALA A 1 66 ? 14.812 -34 -33.875 1 98.62 66 ALA A O 1
ATOM 508 N N . THR A 1 67 ? 16.062 -32.531 -32.781 1 98.75 67 THR A N 1
ATOM 509 C CA . THR A 1 67 ? 17.297 -33.156 -33.25 1 98.75 67 THR A CA 1
ATOM 510 C C . THR A 1 67 ? 17.375 -34.625 -32.812 1 98.75 67 THR A C 1
ATOM 512 O O . THR A 1 67 ? 17.688 -35.5 -33.594 1 98.75 67 THR A O 1
ATOM 515 N N . GLU A 1 68 ? 17.109 -34.844 -31.562 1 98.75 68 GLU A N 1
ATOM 516 C CA . GLU A 1 68 ? 17.219 -36.219 -31.031 1 98.75 68 GLU A CA 1
ATOM 517 C C . GLU A 1 68 ? 16.172 -37.125 -31.656 1 98.75 68 GLU A C 1
ATOM 519 O O . GLU A 1 68 ? 16.453 -38.312 -31.938 1 98.75 68 GLU A O 1
ATOM 524 N N . ILE A 1 69 ? 14.984 -36.656 -31.859 1 98.75 69 ILE A N 1
ATOM 525 C CA . ILE A 1 69 ? 13.922 -37.438 -32.5 1 98.75 69 ILE A CA 1
ATOM 526 C C . ILE A 1 69 ? 14.344 -37.812 -33.938 1 98.75 69 ILE A C 1
ATOM 528 O O . ILE A 1 69 ? 14.227 -38.969 -34.344 1 98.75 69 ILE A O 1
ATOM 532 N N . LYS A 1 70 ? 14.828 -36.844 -34.656 1 98.44 70 LYS A N 1
ATOM 533 C CA . LYS A 1 70 ? 15.281 -37.094 -36.031 1 98.44 70 LYS A CA 1
ATOM 534 C C . LYS A 1 70 ? 16.406 -38.125 -36.062 1 98.44 70 LYS A C 1
ATOM 536 O O . LYS A 1 70 ? 16.422 -39 -36.906 1 98.44 70 LYS A O 1
ATOM 541 N N . ARG A 1 71 ? 17.297 -38 -35.156 1 98.44 71 ARG A N 1
ATOM 542 C CA . ARG A 1 71 ? 18.406 -38.938 -35.062 1 98.44 71 ARG A CA 1
ATOM 543 C C . ARG A 1 71 ? 17.906 -40.344 -34.844 1 98.44 71 ARG A C 1
ATOM 545 O O . ARG A 1 71 ? 18.359 -41.281 -35.531 1 98.44 71 ARG A O 1
ATOM 552 N N . ILE A 1 72 ? 17 -40.531 -33.938 1 98.5 72 ILE A N 1
ATOM 553 C CA . ILE A 1 72 ? 16.484 -41.844 -33.625 1 98.5 72 ILE A CA 1
ATOM 554 C C . ILE A 1 72 ? 15.68 -42.406 -34.812 1 98.5 72 ILE A C 1
ATOM 556 O O . ILE A 1 72 ? 15.812 -43.562 -35.156 1 98.5 72 ILE A O 1
ATOM 560 N N . ARG A 1 73 ? 14.859 -41.594 -35.406 1 98.25 73 ARG A N 1
ATOM 561 C CA . ARG A 1 73 ? 14.047 -42 -36.531 1 98.25 73 ARG A CA 1
ATOM 562 C C . ARG A 1 73 ? 14.922 -42.375 -37.719 1 98.25 73 ARG A C 1
ATOM 564 O O . ARG A 1 73 ? 14.523 -43.188 -38.562 1 98.25 73 ARG A O 1
ATOM 571 N N . ALA A 1 74 ? 16.078 -41.812 -37.812 1 97.75 74 ALA A N 1
ATOM 572 C CA . ALA A 1 74 ? 17 -42.156 -38.875 1 97.75 74 ALA A CA 1
ATOM 573 C C . ALA A 1 74 ? 17.656 -43.5 -38.656 1 97.75 74 ALA A C 1
ATOM 575 O O . ALA A 1 74 ? 18.047 -44.188 -39.594 1 97.75 74 ALA A O 1
ATOM 576 N N . LYS A 1 75 ? 17.703 -43.875 -37.438 1 97.5 75 LYS A N 1
ATOM 577 C CA . LYS A 1 75 ? 18.453 -45.062 -37.094 1 97.5 75 LYS A CA 1
ATOM 578 C C . LYS A 1 75 ? 17.516 -46.25 -36.875 1 97.5 75 LYS A C 1
ATOM 580 O O . LYS A 1 75 ? 17.891 -47.406 -37.094 1 97.5 75 LYS A O 1
ATOM 585 N N . GLU A 1 76 ? 16.328 -45.969 -36.438 1 96.94 76 GLU A N 1
ATOM 586 C CA . GLU A 1 76 ? 15.375 -47 -36.094 1 96.94 76 GLU A CA 1
ATOM 587 C C . GLU A 1 76 ? 14.25 -47.062 -37.125 1 96.94 76 GLU A C 1
ATOM 589 O O . GLU A 1 76 ? 13.805 -46.031 -37.625 1 96.94 76 GLU A O 1
ATOM 594 N N . ASN A 1 77 ? 13.75 -48.25 -37.438 1 92.81 77 ASN A N 1
ATOM 595 C CA . ASN A 1 77 ? 12.727 -48.406 -38.469 1 92.81 77 ASN A CA 1
ATOM 596 C C . ASN A 1 77 ? 11.328 -48.156 -37.906 1 92.81 77 ASN A C 1
ATOM 598 O O . ASN A 1 77 ? 10.531 -47.469 -38.531 1 92.81 77 ASN A O 1
ATOM 602 N N . ASN A 1 78 ? 10.891 -48.781 -36.812 1 97.5 78 ASN A N 1
ATOM 603 C CA . ASN A 1 78 ? 9.586 -48.656 -36.188 1 97.5 78 ASN A CA 1
ATOM 604 C C . ASN A 1 78 ? 9.641 -47.75 -34.938 1 97.5 78 ASN A C 1
ATOM 606 O O . ASN A 1 78 ? 9.93 -48.219 -33.844 1 97.5 78 ASN A O 1
ATOM 610 N N . VAL A 1 79 ? 9.328 -46.469 -35.281 1 98.56 79 VAL A N 1
ATOM 611 C CA . VAL A 1 79 ? 9.391 -45.5 -34.188 1 98.56 79 VAL A CA 1
ATOM 612 C C . VAL A 1 79 ? 8.039 -44.812 -34.031 1 98.56 79 VAL A C 1
ATOM 614 O O . VAL A 1 79 ? 7.414 -44.438 -35.031 1 98.56 79 VAL A O 1
ATOM 617 N N . ILE A 1 80 ? 7.52 -44.719 -32.844 1 98.69 80 ILE A N 1
ATOM 618 C CA . ILE A 1 80 ? 6.359 -43.875 -32.562 1 98.69 80 ILE A CA 1
ATOM 619 C C . ILE A 1 80 ? 6.715 -42.844 -31.516 1 98.69 80 ILE A C 1
ATOM 621 O O . ILE A 1 80 ? 7.527 -43.094 -30.625 1 98.69 80 ILE A O 1
ATOM 625 N N . LEU A 1 81 ? 6.203 -41.656 -31.672 1 98.88 81 LEU A N 1
ATOM 626 C CA . LEU A 1 81 ? 6.367 -40.562 -30.734 1 98.88 81 LEU A CA 1
ATOM 627 C C . LEU A 1 81 ? 5.035 -40.188 -30.094 1 98.88 81 LEU A C 1
ATOM 629 O O . LEU A 1 81 ? 4.086 -39.812 -30.781 1 98.88 81 LEU A O 1
ATOM 633 N N . LEU A 1 82 ? 5.012 -40.25 -28.688 1 98.88 82 LEU A N 1
ATOM 634 C CA . LEU A 1 82 ? 3.766 -40.094 -27.953 1 98.88 82 LEU A CA 1
ATOM 635 C C . LEU A 1 82 ? 3.893 -39 -26.906 1 98.88 82 LEU A C 1
ATOM 637 O O . LEU A 1 82 ? 4.996 -38.688 -26.438 1 98.88 82 LEU A O 1
ATOM 641 N N . SER A 1 83 ? 2.775 -38.375 -26.578 1 98.75 83 SER A N 1
ATOM 642 C CA . SER A 1 83 ? 2.738 -37.375 -25.5 1 98.75 83 SER A CA 1
ATOM 643 C C . SER A 1 83 ? 1.69 -37.75 -24.453 1 98.75 83 SER A C 1
ATOM 645 O O . SER A 1 83 ? 0.542 -38.031 -24.797 1 98.75 83 SER A O 1
ATOM 647 N N . ALA A 1 84 ? 2.127 -37.625 -23.219 1 98.62 84 ALA A N 1
ATOM 648 C CA . ALA A 1 84 ? 1.209 -37.938 -22.141 1 98.62 84 ALA A CA 1
ATOM 649 C C . ALA A 1 84 ? 0.569 -36.688 -21.562 1 98.62 84 ALA A C 1
ATOM 651 O O . ALA A 1 84 ? 0.19 -36.656 -20.391 1 98.62 84 ALA A O 1
ATOM 652 N N . GLY A 1 85 ? 0.542 -35.656 -22.281 1 97.31 85 GLY A N 1
ATOM 653 C CA . GLY A 1 85 ? -0.311 -34.531 -21.969 1 97.31 85 GLY A CA 1
ATOM 654 C C . GLY A 1 85 ? 0.405 -33.438 -21.188 1 97.31 85 GLY A C 1
ATOM 655 O O . GLY A 1 85 ? 1.623 -33.5 -21 1 97.31 85 GLY A O 1
ATOM 656 N N . ASP A 1 86 ? -0.364 -32.312 -20.859 1 94.69 86 ASP A N 1
ATOM 657 C CA . ASP A 1 86 ? 0.078 -31.094 -20.203 1 94.69 86 ASP A CA 1
ATOM 658 C C . ASP A 1 86 ? 1.119 -30.359 -21.047 1 94.69 86 ASP A C 1
ATOM 660 O O . ASP A 1 86 ? 2.229 -30.094 -20.578 1 94.69 86 ASP A O 1
ATOM 664 N N . VAL A 1 87 ? 0.633 -29.922 -22.156 1 96.19 87 VAL A N 1
ATOM 665 C CA . VAL A 1 87 ? 1.531 -29.297 -23.125 1 96.19 87 VAL A CA 1
ATOM 666 C C . VAL A 1 87 ? 1.302 -27.797 -23.141 1 96.19 87 VAL A C 1
ATOM 668 O O . VAL A 1 87 ? 1.981 -27.062 -23.859 1 96.19 87 VAL A O 1
ATOM 671 N N . PHE A 1 88 ? 0.328 -27.219 -22.344 1 90.88 88 PHE A N 1
ATOM 672 C CA . PHE A 1 88 ? -0.085 -25.812 -22.375 1 90.88 88 PHE A CA 1
ATOM 673 C C . PHE A 1 88 ? 0.592 -25.031 -21.266 1 90.88 88 PHE A C 1
ATOM 675 O O . PHE A 1 88 ? 1.691 -24.5 -21.453 1 90.88 88 PHE A O 1
ATOM 682 N N . THR A 1 89 ? -0.012 -24.922 -20.156 1 83.31 89 THR A N 1
ATOM 683 C CA . THR A 1 89 ? 0.233 -23.953 -19.078 1 83.31 89 THR A CA 1
ATOM 684 C C . THR A 1 89 ? 1.586 -24.203 -18.422 1 83.31 89 THR A C 1
ATOM 686 O O . THR A 1 89 ? 1.895 -25.344 -18.047 1 83.31 89 THR A O 1
ATOM 689 N N . GLY A 1 90 ? 2.371 -23.047 -18.406 1 82.69 90 GLY A N 1
ATOM 690 C CA . GLY A 1 90 ? 3.59 -23.234 -17.625 1 82.69 90 GLY A CA 1
ATOM 691 C C . GLY A 1 90 ? 4.555 -22.062 -17.766 1 82.69 90 GLY A C 1
ATOM 692 O O . GLY A 1 90 ? 5.383 -21.828 -16.875 1 82.69 90 GLY A O 1
ATOM 693 N N . THR A 1 91 ? 4.555 -21.406 -18.875 1 88.06 91 THR A N 1
ATOM 694 C CA . THR A 1 91 ? 5.457 -20.281 -19.141 1 88.06 91 THR A CA 1
ATOM 695 C C . THR A 1 91 ? 4.715 -19.141 -19.812 1 88.06 91 THR A C 1
ATOM 697 O O . THR A 1 91 ? 3.531 -19.266 -20.141 1 88.06 91 THR A O 1
ATOM 700 N N . LEU A 1 92 ? 5.402 -18.078 -20.078 1 90.12 92 LEU A N 1
ATOM 701 C CA . LEU A 1 92 ? 4.828 -16.922 -20.781 1 90.12 92 LEU A CA 1
ATOM 702 C C . LEU A 1 92 ? 4.488 -17.281 -22.219 1 90.12 92 LEU A C 1
ATOM 704 O O . LEU A 1 92 ? 3.672 -16.609 -22.859 1 90.12 92 LEU A O 1
ATOM 708 N N . TRP A 1 93 ? 5.117 -18.359 -22.688 1 92.62 93 TRP A N 1
ATOM 709 C CA . TRP A 1 93 ? 4.789 -18.828 -24.031 1 92.62 93 TRP A CA 1
ATOM 710 C C . TRP A 1 93 ? 3.309 -19.188 -24.141 1 92.62 93 TRP A C 1
ATOM 712 O O . TRP A 1 93 ? 2.648 -18.844 -25.125 1 92.62 93 TRP A O 1
ATOM 722 N N . TYR A 1 94 ? 2.84 -19.844 -23.109 1 91.19 94 TYR A N 1
ATOM 723 C CA . TYR A 1 94 ? 1.428 -20.203 -23.156 1 91.19 94 TYR A CA 1
ATOM 724 C C . TYR A 1 94 ? 0.546 -18.969 -23 1 91.19 94 TYR A C 1
ATOM 726 O O . TYR A 1 94 ? -0.486 -18.844 -23.672 1 91.19 94 TYR A O 1
ATOM 734 N N . LYS A 1 95 ? 0.914 -18.141 -22.109 1 87 95 LYS A N 1
ATOM 735 C CA . LYS A 1 95 ? 0.139 -16.922 -21.938 1 87 95 LYS A CA 1
ATOM 736 C C . LYS A 1 95 ? 0.014 -16.172 -23.266 1 87 95 LYS A C 1
ATOM 738 O O . LYS A 1 95 ? -1.056 -15.648 -23.594 1 87 95 LYS A O 1
ATOM 743 N N . GLU A 1 96 ? 1.058 -16.109 -24.031 1 91.25 96 GLU A N 1
ATOM 744 C CA . GLU A 1 96 ? 1.106 -15.344 -25.281 1 91.25 96 GLU A CA 1
ATOM 745 C C . GLU A 1 96 ? 0.405 -16.094 -26.406 1 91.25 96 GLU A C 1
ATOM 747 O O . GLU A 1 96 ? -0.325 -15.484 -27.203 1 91.25 96 GLU A O 1
ATOM 752 N N . TYR A 1 97 ? 0.618 -17.406 -26.484 1 93.31 97 TYR A N 1
ATOM 753 C CA . TYR A 1 97 ? 0.239 -18.109 -27.703 1 93.31 97 TYR A CA 1
ATOM 754 C C . TYR A 1 97 ? -0.955 -19.016 -27.453 1 93.31 97 TYR A C 1
ATOM 756 O O . TYR A 1 97 ? -1.608 -19.469 -28.406 1 93.31 97 TYR A O 1
ATOM 764 N N . ARG A 1 98 ? -1.217 -19.359 -26.281 1 87.25 98 ARG A N 1
ATOM 765 C CA . ARG A 1 98 ? -2.375 -20.141 -25.859 1 87.25 98 ARG A CA 1
ATOM 766 C C . ARG A 1 98 ? -2.52 -21.406 -26.688 1 87.25 98 ARG A C 1
ATOM 768 O O . ARG A 1 98 ? -3.582 -21.656 -27.266 1 87.25 98 ARG A O 1
ATOM 775 N N . GLY A 1 99 ? -1.525 -22.156 -26.891 1 84.44 99 GLY A N 1
ATOM 776 C CA . GLY A 1 99 ? -1.583 -23.453 -27.562 1 84.44 99 GLY A CA 1
ATOM 777 C C . GLY A 1 99 ? -1.113 -23.391 -29 1 84.44 99 GLY A C 1
ATOM 778 O O . GLY A 1 99 ? -0.766 -24.422 -29.594 1 84.44 99 GLY A O 1
ATOM 779 N N . ASN A 1 100 ? -1.104 -22.25 -29.625 1 83.75 100 ASN A N 1
ATOM 780 C CA . ASN A 1 100 ? -0.688 -22.109 -31.016 1 83.75 100 ASN A CA 1
ATOM 781 C C . ASN A 1 100 ? 0.757 -22.562 -31.219 1 83.75 100 ASN A C 1
ATOM 783 O O . ASN A 1 100 ? 1.059 -23.281 -32.188 1 83.75 100 ASN A O 1
ATOM 787 N N . ALA A 1 101 ? 1.574 -22.125 -30.359 1 92.88 101 ALA A N 1
ATOM 788 C CA . ALA A 1 101 ? 2.969 -22.547 -30.469 1 92.88 101 ALA A CA 1
ATOM 789 C C . ALA A 1 101 ? 3.102 -24.062 -30.281 1 92.88 101 ALA A C 1
ATOM 791 O O . ALA A 1 101 ? 3.92 -24.703 -30.938 1 92.88 101 ALA A O 1
ATOM 792 N N . THR A 1 102 ? 2.229 -24.594 -29.5 1 95.19 102 THR A N 1
ATOM 793 C CA . THR A 1 102 ? 2.309 -26 -29.125 1 95.19 102 THR A CA 1
ATOM 794 C C . THR A 1 102 ? 1.987 -26.906 -30.312 1 95.19 102 THR A C 1
ATOM 796 O O . THR A 1 102 ? 2.777 -27.781 -30.656 1 95.19 102 THR A O 1
ATOM 799 N N . TRP A 1 103 ? 0.806 -26.672 -30.953 1 96.25 103 TRP A N 1
ATOM 800 C CA . TRP A 1 103 ? 0.476 -27.562 -32.062 1 96.25 103 TRP A CA 1
ATOM 801 C C . TRP A 1 103 ? 1.437 -27.375 -33.219 1 96.25 103 TRP A C 1
ATOM 803 O O . TRP A 1 103 ? 1.747 -28.312 -33.969 1 96.25 103 TRP A O 1
ATOM 813 N N . SER A 1 104 ? 1.92 -26.188 -33.438 1 96 104 SER A N 1
ATOM 814 C CA . SER A 1 104 ? 2.863 -25.938 -34.531 1 96 104 SER A CA 1
ATOM 815 C C . SER A 1 104 ? 4.129 -26.766 -34.375 1 96 104 SER A C 1
ATOM 817 O O . SER A 1 104 ? 4.539 -27.469 -35.281 1 96 104 SER A O 1
ATOM 819 N N . VAL A 1 105 ? 4.707 -26.75 -33.188 1 96.69 105 VAL A N 1
ATOM 820 C CA . VAL A 1 105 ? 5.969 -27.438 -32.938 1 96.69 105 VAL A CA 1
ATOM 821 C C . VAL A 1 105 ? 5.734 -28.953 -32.906 1 96.69 105 VAL A C 1
ATOM 823 O O . VAL A 1 105 ? 6.547 -29.719 -33.406 1 96.69 105 VAL A O 1
ATOM 826 N N . MET A 1 106 ? 4.672 -29.375 -32.312 1 97.69 106 MET A N 1
ATOM 827 C CA . MET A 1 106 ? 4.383 -30.797 -32.219 1 97.69 106 MET A CA 1
ATOM 828 C C . MET A 1 106 ? 4.125 -31.406 -33.594 1 97.69 106 MET A C 1
ATOM 830 O O . MET A 1 106 ? 4.566 -32.531 -33.875 1 97.69 106 MET A O 1
ATOM 834 N N . ASN A 1 107 ? 3.404 -30.672 -34.438 1 97.81 107 ASN A N 1
ATOM 835 C CA . ASN A 1 107 ? 3.193 -31.109 -35.812 1 97.81 107 ASN A CA 1
ATOM 836 C C . ASN A 1 107 ? 4.516 -31.266 -36.562 1 97.81 107 ASN A C 1
ATOM 838 O O . ASN A 1 107 ? 4.707 -32.25 -37.312 1 97.81 107 ASN A O 1
ATOM 842 N N . GLU A 1 108 ? 5.32 -30.391 -36.375 1 96.62 108 GLU A N 1
ATOM 843 C CA . GLU A 1 108 ? 6.617 -30.422 -37.031 1 96.62 108 GLU A CA 1
ATOM 844 C C . GLU A 1 108 ? 7.445 -31.609 -36.562 1 96.62 108 GLU A C 1
ATOM 846 O O . GLU A 1 108 ? 8.172 -32.219 -37.344 1 96.62 108 GLU A O 1
ATOM 851 N N . MET A 1 109 ? 7.34 -31.938 -35.312 1 97.69 109 MET A N 1
ATOM 852 C CA . MET A 1 109 ? 8.125 -33.031 -34.781 1 97.69 109 MET A CA 1
ATOM 853 C C . MET A 1 109 ? 7.484 -34.375 -35.094 1 97.69 109 MET A C 1
ATOM 855 O O . MET A 1 109 ? 8.109 -35.438 -34.938 1 97.69 109 MET A O 1
ATOM 859 N N . GLY A 1 110 ? 6.273 -34.344 -35.438 1 97.88 110 GLY A N 1
ATOM 860 C CA . GLY A 1 110 ? 5.617 -35.562 -35.938 1 97.88 110 GLY A CA 1
ATOM 861 C C . GLY A 1 110 ? 5.164 -36.469 -34.812 1 97.88 110 GLY A C 1
ATOM 862 O O . GLY A 1 110 ? 5.461 -37.688 -34.812 1 97.88 110 GLY A O 1
ATOM 863 N N . TYR A 1 111 ? 4.488 -35.938 -33.812 1 98.69 111 TYR A N 1
ATOM 864 C CA . TYR A 1 111 ? 3.869 -36.781 -32.812 1 98.69 111 TYR A CA 1
ATOM 865 C C . TYR A 1 111 ? 2.822 -37.688 -33.406 1 98.69 111 TYR A C 1
ATOM 867 O O . TYR A 1 111 ? 2.078 -37.281 -34.312 1 98.69 111 TYR A O 1
ATOM 875 N N . ASP A 1 112 ? 2.764 -38.906 -32.906 1 98.69 112 ASP A N 1
ATOM 876 C CA . ASP A 1 112 ? 1.88 -39.906 -33.5 1 98.69 112 ASP A CA 1
ATOM 877 C C . ASP A 1 112 ? 0.557 -40 -32.75 1 98.69 112 ASP A C 1
ATOM 879 O O . ASP A 1 112 ? -0.465 -40.406 -33.312 1 98.69 112 ASP A O 1
ATOM 883 N N . ALA A 1 113 ? 0.549 -39.688 -31.484 1 98.75 113 ALA A N 1
ATOM 884 C CA . ALA A 1 113 ? -0.651 -39.625 -30.656 1 98.75 113 ALA A CA 1
ATOM 885 C C . ALA A 1 113 ? -0.364 -38.938 -29.328 1 98.75 113 ALA A C 1
ATOM 887 O O . ALA A 1 113 ? 0.793 -38.812 -28.922 1 98.75 113 ALA A O 1
ATOM 888 N N . MET A 1 114 ? -1.371 -38.469 -28.703 1 98.62 114 MET A N 1
ATOM 889 C CA . MET A 1 114 ? -1.2 -37.875 -27.375 1 98.62 114 MET A CA 1
ATOM 890 C C . MET A 1 114 ? -2.475 -38.031 -26.547 1 98.62 114 MET A C 1
ATOM 892 O O . MET A 1 114 ? -3.543 -38.312 -27.094 1 98.62 114 MET A O 1
ATOM 896 N N . THR A 1 115 ? -2.344 -37.938 -25.266 1 98.69 115 THR A N 1
ATOM 897 C CA . THR A 1 115 ? -3.465 -37.688 -24.375 1 98.69 115 THR A CA 1
ATOM 898 C C . THR A 1 115 ? -3.42 -36.25 -23.844 1 98.69 115 THR A C 1
ATOM 900 O O . THR A 1 115 ? -2.547 -35.469 -24.234 1 98.69 115 THR A O 1
ATOM 903 N N . LEU A 1 116 ? -4.465 -35.844 -23.109 1 97.81 116 LEU A N 1
ATOM 904 C CA . LEU A 1 116 ? -4.512 -34.531 -22.516 1 97.81 116 LEU A CA 1
ATOM 905 C C . LEU A 1 116 ? -4.184 -34.562 -21.031 1 97.81 116 LEU A C 1
ATOM 907 O O . LEU A 1 116 ? -4.414 -35.594 -20.375 1 97.81 116 LEU A O 1
ATOM 911 N N . GLY A 1 117 ? -3.539 -33.531 -20.609 1 95.62 117 GLY A N 1
ATOM 912 C CA . GLY A 1 117 ? -3.4 -33.344 -19.172 1 95.62 117 GLY A CA 1
ATOM 913 C C . GLY A 1 117 ? -4.402 -32.344 -18.609 1 95.62 117 GLY A C 1
ATOM 914 O O . GLY A 1 117 ? -5.168 -31.734 -19.359 1 95.62 117 GLY A O 1
ATOM 915 N N . ASN A 1 118 ? -4.473 -32.25 -17.266 1 89.06 118 ASN A N 1
ATOM 916 C CA . ASN A 1 118 ? -5.426 -31.359 -16.625 1 89.06 118 ASN A CA 1
ATOM 917 C C . ASN A 1 118 ? -5.168 -29.906 -17.031 1 89.06 118 ASN A C 1
ATOM 919 O O . ASN A 1 118 ? -6.109 -29.141 -17.219 1 89.06 118 ASN A O 1
ATOM 923 N N . HIS A 1 119 ? -3.918 -29.516 -17.281 1 88.56 119 HIS A N 1
ATOM 924 C CA . HIS A 1 119 ? -3.586 -28.125 -17.562 1 88.56 119 HIS A CA 1
ATOM 925 C C . HIS A 1 119 ? -3.896 -27.781 -19.016 1 88.56 119 HIS A C 1
ATOM 927 O O . HIS A 1 119 ? -3.818 -26.609 -19.422 1 88.56 119 HIS A O 1
ATOM 933 N N . ASP A 1 120 ? -4.266 -28.812 -19.734 1 93.56 120 ASP A N 1
ATOM 934 C CA . ASP A 1 120 ? -4.691 -28.578 -21.109 1 93.56 120 ASP A CA 1
ATOM 935 C C . ASP A 1 120 ? -6.141 -28.094 -21.156 1 93.56 120 ASP A C 1
ATOM 937 O O . ASP A 1 120 ? -6.652 -27.766 -22.234 1 93.56 120 ASP A O 1
ATOM 941 N N . PHE A 1 121 ? -6.75 -27.938 -19.953 1 89.62 121 PHE A N 1
ATOM 942 C CA . PHE A 1 121 ? -8.117 -27.438 -19.828 1 89.62 121 PHE A CA 1
ATOM 943 C C . PHE A 1 121 ? -8.148 -26.125 -19.047 1 89.62 121 PHE A C 1
ATOM 945 O O . PHE A 1 121 ? -9.227 -25.609 -18.734 1 89.62 121 PHE A O 1
ATOM 952 N N . ASP A 1 122 ? -7.074 -25.594 -18.781 1 81.62 122 ASP A N 1
ATOM 953 C CA . ASP A 1 122 ? -6.988 -24.484 -17.828 1 81.62 122 ASP A CA 1
ATOM 954 C C . ASP A 1 122 ? -7.773 -23.281 -18.328 1 81.62 122 ASP A C 1
ATOM 956 O O . ASP A 1 122 ? -8.352 -22.531 -17.516 1 81.62 122 ASP A O 1
ATOM 960 N N . ASP A 1 123 ? -7.789 -23 -19.656 1 82.5 123 ASP A N 1
ATOM 961 C CA . ASP A 1 123 ? -8.438 -21.828 -20.203 1 82.5 123 ASP A CA 1
ATOM 962 C C . ASP A 1 123 ? -9.781 -22.188 -20.844 1 82.5 123 ASP A C 1
ATOM 964 O O . ASP A 1 123 ? -10.266 -21.469 -21.719 1 82.5 123 ASP A O 1
ATOM 968 N N . GLY A 1 124 ? -10.266 -23.391 -20.531 1 85.31 124 GLY A N 1
ATOM 969 C CA . GLY A 1 124 ? -11.594 -23.781 -20.984 1 85.31 124 GLY A CA 1
ATOM 970 C C . GLY A 1 124 ? -11.578 -24.609 -22.266 1 85.31 124 GLY A C 1
ATOM 971 O O . GLY A 1 124 ? -10.539 -24.734 -22.906 1 85.31 124 GLY A O 1
ATOM 972 N N . PRO A 1 125 ? -12.75 -25.141 -22.594 1 90.44 125 PRO A N 1
ATOM 973 C CA . PRO A 1 125 ? -12.844 -26.078 -23.719 1 90.44 125 PRO A CA 1
ATOM 974 C C . PRO A 1 125 ? -12.609 -25.391 -25.078 1 90.44 125 PRO A C 1
ATOM 976 O O . PRO A 1 125 ? -12.141 -26.031 -26.016 1 90.44 125 PRO A O 1
ATOM 979 N N . ALA A 1 126 ? -12.945 -24.062 -25.125 1 91.12 126 ALA A N 1
ATOM 980 C CA . ALA A 1 126 ? -12.773 -23.359 -26.406 1 91.12 126 ALA A CA 1
ATOM 981 C C . ALA A 1 126 ? -11.305 -23.344 -26.812 1 91.12 126 ALA A C 1
ATOM 983 O O . ALA A 1 126 ? -10.984 -23.547 -27.984 1 91.12 126 ALA A O 1
ATOM 984 N N . ILE A 1 127 ? -10.414 -23.109 -25.859 1 91.75 127 ILE A N 1
ATOM 985 C CA . ILE A 1 127 ? -8.984 -23.047 -26.156 1 91.75 127 ILE A CA 1
ATOM 986 C C . ILE A 1 127 ? -8.469 -24.453 -26.453 1 91.75 127 ILE A C 1
ATOM 988 O O . ILE A 1 127 ? -7.68 -24.641 -27.391 1 91.75 127 ILE A O 1
ATOM 992 N N . THR A 1 128 ? -8.883 -25.422 -25.688 1 94.31 128 THR A N 1
ATOM 993 C CA . THR A 1 128 ? -8.523 -26.812 -25.953 1 94.31 128 THR A CA 1
ATOM 994 C C . THR A 1 128 ? -8.969 -27.219 -27.359 1 94.31 128 THR A C 1
ATOM 996 O O . THR A 1 128 ? -8.219 -27.875 -28.078 1 94.31 128 THR A O 1
ATOM 999 N N . ALA A 1 129 ? -10.164 -26.781 -27.75 1 95.31 129 ALA A N 1
ATOM 1000 C CA . ALA A 1 129 ? -10.719 -27.109 -29.062 1 95.31 129 ALA A CA 1
ATOM 1001 C C . ALA A 1 129 ? -9.852 -26.531 -30.172 1 95.31 129 ALA A C 1
ATOM 1003 O O . ALA A 1 129 ? -9.648 -27.188 -31.203 1 95.31 129 ALA A O 1
ATOM 1004 N N . ARG A 1 130 ? -9.469 -25.344 -29.984 1 95.44 130 ARG A N 1
ATOM 1005 C CA . ARG A 1 130 ? -8.602 -24.719 -30.984 1 95.44 130 ARG A CA 1
ATOM 1006 C C . ARG A 1 130 ? -7.344 -25.547 -31.219 1 95.44 130 ARG A C 1
ATOM 1008 O O . ARG A 1 130 ? -6.91 -25.734 -32.344 1 95.44 130 ARG A O 1
ATOM 1015 N N . PHE A 1 131 ? -6.75 -25.984 -30.203 1 96.62 131 PHE A N 1
ATOM 1016 C CA . PHE A 1 131 ? -5.59 -26.859 -30.281 1 96.62 131 PHE A CA 1
ATOM 1017 C C . PHE A 1 131 ? -5.949 -28.172 -31 1 96.62 131 PHE A C 1
ATOM 1019 O O . PHE A 1 131 ? -5.258 -28.578 -31.938 1 96.62 131 PHE A O 1
ATOM 1026 N N . LEU A 1 132 ? -7.051 -28.812 -30.625 1 97.38 132 LEU A N 1
ATOM 1027 C CA . LEU A 1 132 ? -7.465 -30.125 -31.141 1 97.38 132 LEU A CA 1
ATOM 1028 C C . LEU A 1 132 ? -7.773 -30.047 -32.625 1 97.38 132 LEU A C 1
ATOM 1030 O O . LEU A 1 132 ? -7.555 -31.016 -33.344 1 97.38 132 LEU A O 1
ATOM 1034 N N . ARG A 1 133 ? -8.234 -29 -33.094 1 96.75 133 ARG A N 1
ATOM 1035 C CA . ARG A 1 133 ? -8.562 -28.828 -34.5 1 96.75 133 ARG A CA 1
ATOM 1036 C C . ARG A 1 133 ? -7.305 -28.672 -35.344 1 96.75 133 ARG A C 1
ATOM 1038 O O . ARG A 1 133 ? -7.336 -28.875 -36.562 1 96.75 133 ARG A O 1
ATOM 1045 N N . ASN A 1 134 ? -6.23 -28.312 -34.688 1 97.19 134 ASN A N 1
ATOM 1046 C CA . ASN A 1 134 ? -5.047 -27.969 -35.469 1 97.19 134 ASN A CA 1
ATOM 1047 C C . ASN A 1 134 ? -3.938 -29 -35.312 1 97.19 134 ASN A C 1
ATOM 1049 O O . ASN A 1 134 ? -3.041 -29.109 -36.156 1 97.19 134 ASN A O 1
ATOM 1053 N N . ILE A 1 135 ? -3.953 -29.703 -34.188 1 97.62 135 ILE A N 1
ATOM 1054 C CA . ILE A 1 135 ? -2.971 -30.766 -34 1 97.62 135 ILE A CA 1
ATOM 1055 C C . ILE A 1 135 ? -3.25 -31.906 -35 1 97.62 135 ILE A C 1
ATOM 1057 O O . ILE A 1 135 ? -4.406 -32.25 -35.25 1 97.62 135 ILE A O 1
ATOM 1061 N N . LYS A 1 136 ? -2.189 -32.469 -35.531 1 97.5 136 LYS A N 1
ATOM 1062 C CA . LYS A 1 136 ? -2.365 -33.438 -36.594 1 97.5 136 LYS A CA 1
ATOM 1063 C C . LYS A 1 136 ? -2.508 -34.844 -36.031 1 97.5 136 LYS A C 1
ATOM 1065 O O . LYS A 1 136 ? -3.184 -35.688 -36.625 1 97.5 136 LYS A O 1
ATOM 1070 N N . CYS A 1 137 ? -1.873 -35.125 -34.969 1 97.69 137 CYS A N 1
ATOM 1071 C CA . CYS A 1 137 ? -1.957 -36.469 -34.406 1 97.69 137 CYS A CA 1
ATOM 1072 C C . CYS A 1 137 ? -3.26 -36.656 -33.625 1 97.69 137 CYS A C 1
ATOM 1074 O O . CYS A 1 137 ? -3.832 -35.688 -33.125 1 97.69 137 CYS A O 1
ATOM 1076 N N . PRO A 1 138 ? -3.754 -37.875 -33.562 1 98.31 138 PRO A N 1
ATOM 1077 C CA . PRO A 1 138 ? -4.953 -38.125 -32.75 1 98.31 138 PRO A CA 1
ATOM 1078 C C . PRO A 1 138 ? -4.734 -37.906 -31.266 1 98.31 138 PRO A C 1
ATOM 1080 O O . PRO A 1 138 ? -3.656 -38.188 -30.75 1 98.31 138 PRO A O 1
ATOM 1083 N N . VAL A 1 139 ? -5.777 -37.375 -30.672 1 98.62 139 VAL A N 1
ATOM 1084 C CA . VAL A 1 139 ? -5.801 -37.188 -29.234 1 98.62 139 VAL A CA 1
ATOM 1085 C C . VAL A 1 139 ? -6.801 -38.125 -28.594 1 98.62 139 VAL A C 1
ATOM 1087 O O . VAL A 1 139 ? -7.988 -38.125 -28.922 1 98.62 139 VAL A O 1
ATOM 1090 N N . VAL A 1 140 ? -6.305 -38.906 -27.641 1 98.62 140 VAL A N 1
ATOM 1091 C CA . VAL A 1 140 ? -7.148 -39.969 -27.094 1 98.62 140 VAL A CA 1
ATOM 1092 C C . VAL A 1 140 ? -7.301 -39.781 -25.578 1 98.62 140 VAL A C 1
ATOM 1094 O O . VAL A 1 140 ? -6.309 -39.625 -24.859 1 98.62 140 VAL A O 1
ATOM 1097 N N . VAL A 1 141 ? -8.492 -39.719 -25.109 1 98.56 141 VAL A N 1
ATOM 1098 C CA . VAL A 1 141 ? -8.836 -39.656 -23.703 1 98.56 141 VAL A CA 1
ATOM 1099 C C . VAL A 1 141 ? -10.102 -40.469 -23.438 1 98.56 141 VAL A C 1
ATOM 1101 O O . VAL A 1 141 ? -11.219 -39.969 -23.547 1 98.56 141 VAL A O 1
ATOM 1104 N N . SER A 1 142 ? -9.906 -41.594 -22.938 1 98.44 142 SER A N 1
ATOM 1105 C CA . SER A 1 142 ? -10.969 -42.594 -22.844 1 98.44 142 SER A CA 1
ATOM 1106 C C . SER A 1 142 ? -11.977 -42.219 -21.766 1 98.44 142 SER A C 1
ATOM 1108 O O . SER A 1 142 ? -13.141 -42.625 -21.828 1 98.44 142 SER A O 1
ATOM 1110 N N . ASN A 1 143 ? -11.516 -41.469 -20.797 1 97.88 143 ASN A N 1
ATOM 1111 C CA . ASN A 1 143 ? -12.414 -41.219 -19.672 1 97.88 143 ASN A CA 1
ATOM 1112 C C . ASN A 1 143 ? -13.07 -39.844 -19.781 1 97.88 143 ASN A C 1
ATOM 1114 O O . ASN A 1 143 ? -13.602 -39.344 -18.781 1 97.88 143 ASN A O 1
ATOM 1118 N N . VAL A 1 144 ? -13.023 -39.25 -20.875 1 96 144 VAL A N 1
ATOM 1119 C CA . VAL A 1 144 ? -13.656 -37.969 -21.062 1 96 144 VAL A CA 1
ATOM 1120 C C . VAL A 1 144 ? -14.805 -38.062 -22.062 1 96 144 VAL A C 1
ATOM 1122 O O . VAL A 1 144 ? -14.641 -38.656 -23.141 1 96 144 VAL A O 1
ATOM 1125 N N . ASN A 1 145 ? -15.938 -37.656 -21.625 1 94.81 145 ASN A N 1
ATOM 1126 C CA . ASN A 1 145 ? -17.094 -37.5 -22.516 1 94.81 145 ASN A CA 1
ATOM 1127 C C . ASN A 1 145 ? -17.406 -36.031 -22.766 1 94.81 145 ASN A C 1
ATOM 1129 O O . ASN A 1 145 ? -17.891 -35.344 -21.875 1 94.81 145 ASN A O 1
ATOM 1133 N N . CYS A 1 146 ? -17.141 -35.594 -24.016 1 93.5 146 CYS A N 1
ATOM 1134 C CA . CYS A 1 146 ? -17.297 -34.188 -24.312 1 93.5 146 CYS A CA 1
ATOM 1135 C C . CYS A 1 146 ? -18.391 -33.969 -25.344 1 93.5 146 CYS A C 1
ATOM 1137 O O . CYS A 1 146 ? -18.406 -32.938 -26.047 1 93.5 146 CYS A O 1
ATOM 1139 N N . THR A 1 147 ? -19.297 -34.906 -25.453 1 92.69 147 THR A N 1
ATOM 1140 C CA . THR A 1 147 ? -20.297 -34.875 -26.516 1 92.69 147 THR A CA 1
ATOM 1141 C C . THR A 1 147 ? -21.312 -33.75 -26.281 1 92.69 147 THR A C 1
ATOM 1143 O O . THR A 1 147 ? -21.984 -33.312 -27.219 1 92.69 147 THR A O 1
ATOM 1146 N N . LEU A 1 148 ? -21.375 -33.281 -25.109 1 92.19 148 LEU A N 1
ATOM 1147 C CA . LEU A 1 148 ? -22.344 -32.25 -24.797 1 92.19 148 LEU A CA 1
ATOM 1148 C C . LEU A 1 148 ? -21.703 -30.859 -24.891 1 92.19 148 LEU A C 1
ATOM 1150 O O . LEU A 1 148 ? -22.391 -29.844 -24.797 1 92.19 148 LEU A O 1
ATOM 1154 N N . GLU A 1 149 ? -20.438 -30.797 -25.078 1 93.25 149 GLU A N 1
ATOM 1155 C CA . GLU A 1 149 ? -19.719 -29.531 -25.219 1 93.25 149 GLU A CA 1
ATOM 1156 C C . GLU A 1 149 ? -19.531 -29.172 -26.688 1 93.25 149 GLU A C 1
ATOM 1158 O O . GLU A 1 149 ? -18.641 -29.703 -27.359 1 93.25 149 GLU A O 1
ATOM 1163 N N . PRO A 1 150 ? -20.297 -28.203 -27.188 1 92.38 150 PRO A N 1
ATOM 1164 C CA . PRO A 1 150 ? -20.266 -27.906 -28.609 1 92.38 150 PRO A CA 1
ATOM 1165 C C . PRO A 1 150 ? -18.875 -27.547 -29.109 1 92.38 150 PRO A C 1
ATOM 1167 O O . PRO A 1 150 ? -18.5 -27.906 -30.234 1 92.38 150 PRO A O 1
ATOM 1170 N N . ALA A 1 151 ? -18.094 -26.906 -28.375 1 93.12 151 ALA A N 1
ATOM 1171 C CA . ALA A 1 151 ? -16.766 -26.469 -28.797 1 93.12 151 ALA A CA 1
ATOM 1172 C C . ALA A 1 151 ? -15.859 -27.672 -29.094 1 93.12 151 ALA A C 1
ATOM 1174 O O . ALA A 1 151 ? -14.938 -27.578 -29.906 1 93.12 151 ALA A O 1
ATOM 1175 N N . LEU A 1 152 ? -16.125 -28.75 -28.438 1 95.75 152 LEU A N 1
ATOM 1176 C CA . LEU A 1 152 ? -15.25 -29.922 -28.562 1 95.75 152 LEU A CA 1
ATOM 1177 C C . LEU A 1 152 ? -15.82 -30.922 -29.547 1 95.75 152 LEU A C 1
ATOM 1179 O O . LEU A 1 152 ? -15.391 -32.094 -29.578 1 95.75 152 LEU A O 1
ATOM 1183 N N . MET A 1 153 ? -16.781 -30.453 -30.25 1 94.75 153 MET A N 1
ATOM 1184 C CA . MET A 1 153 ? -17.375 -31.25 -31.312 1 94.75 153 MET A CA 1
ATOM 1185 C C . MET A 1 153 ? -17 -30.688 -32.688 1 94.75 153 MET A C 1
ATOM 1187 O O . MET A 1 153 ? -16.844 -29.469 -32.844 1 94.75 153 MET A O 1
ATOM 1191 N N . ASP A 1 154 ? -16.672 -31.547 -33.562 1 93.38 154 ASP A N 1
ATOM 1192 C CA . ASP A 1 154 ? -16.438 -31.172 -34.969 1 93.38 154 ASP A CA 1
ATOM 1193 C C . ASP A 1 154 ? -17.297 -32.031 -35.906 1 93.38 154 ASP A C 1
ATOM 1195 O O . ASP A 1 154 ? -17.062 -33.219 -36.062 1 93.38 154 ASP A O 1
ATOM 1199 N N . ASN A 1 155 ? -18.281 -31.406 -36.594 1 92.31 155 ASN A N 1
ATOM 1200 C CA . ASN A 1 155 ? -19.203 -32.062 -37.531 1 92.31 155 ASN A CA 1
ATOM 1201 C C . ASN A 1 155 ? -19.844 -33.281 -36.906 1 92.31 155 ASN A C 1
ATOM 1203 O O . ASN A 1 155 ? -19.812 -34.375 -37.469 1 92.31 155 ASN A O 1
ATOM 1207 N N . GLY A 1 156 ? -20.344 -33.156 -35.688 1 90.25 156 GLY A N 1
ATOM 1208 C CA . GLY A 1 156 ? -21.094 -34.188 -35 1 90.25 156 GLY A CA 1
ATOM 1209 C C . GLY A 1 156 ? -20.219 -35.219 -34.344 1 90.25 156 GLY A C 1
ATOM 1210 O O . GLY A 1 156 ? -20.719 -36.188 -33.75 1 90.25 156 GLY A O 1
ATOM 1211 N N . ARG A 1 157 ? -18.953 -35.094 -34.438 1 93.81 157 ARG A N 1
ATOM 1212 C CA . ARG A 1 157 ? -18.031 -36.031 -33.812 1 93.81 157 ARG A CA 1
ATOM 1213 C C . ARG A 1 157 ? -17.172 -35.344 -32.75 1 93.81 157 ARG A C 1
ATOM 1215 O O . ARG A 1 157 ? -16.766 -34.219 -32.938 1 93.81 157 ARG A O 1
ATOM 1222 N N . PRO A 1 158 ? -16.906 -36.125 -31.734 1 95.81 158 PRO A N 1
ATOM 1223 C CA . PRO A 1 158 ? -16.047 -35.531 -30.719 1 95.81 158 PRO A CA 1
ATOM 1224 C C . PRO A 1 158 ? -14.609 -35.344 -31.188 1 95.81 158 PRO A C 1
ATOM 1226 O O . PRO A 1 158 ? -14.078 -36.219 -31.906 1 95.81 158 PRO A O 1
ATOM 1229 N N . LEU A 1 159 ? -13.984 -34.219 -30.844 1 96.69 159 LEU A N 1
ATOM 1230 C CA . LEU A 1 159 ? -12.602 -33.969 -31.203 1 96.69 159 LEU A CA 1
ATOM 1231 C C . LEU A 1 159 ? -11.648 -34.844 -30.422 1 96.69 159 LEU A C 1
ATOM 1233 O O . LEU A 1 159 ? -10.523 -35.094 -30.859 1 96.69 159 LEU A O 1
ATOM 1237 N N . ILE A 1 160 ? -12.07 -35.281 -29.266 1 97.69 160 ILE A N 1
ATOM 1238 C CA . ILE A 1 160 ? -11.312 -36.219 -28.438 1 97.69 160 ILE A CA 1
ATOM 1239 C C . ILE A 1 160 ? -11.773 -37.625 -28.688 1 97.69 160 ILE A C 1
ATOM 1241 O O . ILE A 1 160 ? -12.961 -37.938 -28.547 1 97.69 160 ILE A O 1
ATOM 1245 N N . LEU A 1 161 ? -10.844 -38.469 -29.016 1 97.75 161 LEU A N 1
ATOM 1246 C CA . LEU A 1 161 ? -11.164 -39.875 -29.297 1 97.75 161 LEU A CA 1
ATOM 1247 C C . LEU A 1 161 ? -11.039 -40.75 -28.047 1 97.75 161 LEU A C 1
ATOM 1249 O O . LEU A 1 161 ? -10.273 -40.406 -27.141 1 97.75 161 LEU A O 1
ATOM 1253 N N . GLN A 1 162 ? -11.82 -41.781 -28.047 1 97.25 162 GLN A N 1
ATOM 1254 C CA . GLN A 1 162 ? -11.711 -42.75 -26.953 1 97.25 162 GLN A CA 1
ATOM 1255 C C . GLN A 1 162 ? -10.461 -43.625 -27.094 1 97.25 162 GLN A C 1
ATOM 1257 O O . GLN A 1 162 ? -9.883 -44.062 -26.094 1 97.25 162 GLN A O 1
ATOM 1262 N N . SER A 1 163 ? -10.18 -43.938 -28.312 1 98.31 163 SER A N 1
ATOM 1263 C CA . SER A 1 163 ? -8.992 -44.719 -28.688 1 98.31 163 SER A CA 1
ATOM 1264 C C . SER A 1 163 ? -8.641 -44.531 -30.156 1 98.31 163 SER A C 1
ATOM 1266 O O . SER A 1 163 ? -9.391 -43.875 -30.891 1 98.31 163 SER A O 1
ATOM 1268 N N . THR A 1 164 ? -7.426 -44.969 -30.516 1 98.56 164 THR A N 1
ATOM 1269 C CA . THR A 1 164 ? -7.016 -44.938 -31.922 1 98.56 164 THR A CA 1
ATOM 1270 C C . THR A 1 164 ? -6.094 -46.125 -32.25 1 98.56 164 THR A C 1
ATOM 1272 O O . THR A 1 164 ? -5.684 -46.844 -31.328 1 98.56 164 THR A O 1
ATOM 1275 N N . ILE A 1 165 ? -5.914 -46.406 -33.531 1 98.69 165 ILE A N 1
ATOM 1276 C CA . ILE A 1 165 ? -5.027 -47.469 -33.969 1 98.69 165 ILE A CA 1
ATOM 1277 C C . ILE A 1 165 ? -3.967 -46.875 -34.906 1 98.69 165 ILE A C 1
ATOM 1279 O O . ILE A 1 165 ? -4.289 -46.125 -35.844 1 98.69 165 ILE A O 1
ATOM 1283 N N . LEU A 1 166 ? -2.74 -47.125 -34.594 1 98.12 166 LEU A N 1
ATOM 1284 C CA . LEU A 1 166 ? -1.621 -46.75 -35.469 1 98.12 166 LEU A CA 1
ATOM 1285 C C . LEU A 1 166 ? -1.105 -48 -36.219 1 98.12 166 LEU A C 1
ATOM 1287 O O . LEU A 1 166 ? -1.046 -49.094 -35.656 1 98.12 166 LEU A O 1
ATOM 1291 N N . THR A 1 167 ? -0.77 -47.781 -37.438 1 97.31 167 THR A N 1
ATOM 1292 C CA . THR A 1 167 ? -0.099 -48.812 -38.188 1 97.31 167 THR A CA 1
ATOM 1293 C C . THR A 1 167 ? 1.385 -48.5 -38.344 1 97.31 167 THR A C 1
ATOM 1295 O O . THR A 1 167 ? 1.745 -47.5 -38.969 1 97.31 167 THR A O 1
ATOM 1298 N N . VAL A 1 168 ? 2.18 -49.344 -37.844 1 96.88 168 VAL A N 1
ATOM 1299 C CA . VAL A 1 168 ? 3.627 -49.156 -37.875 1 96.88 168 VAL A CA 1
ATOM 1300 C C . VAL A 1 168 ? 4.297 -50.469 -38.281 1 96.88 168 VAL A C 1
ATOM 1302 O O . VAL A 1 168 ? 4.082 -51.5 -37.656 1 96.88 168 VAL A O 1
ATOM 1305 N N . GLY A 1 169 ? 5.105 -50.438 -39.312 1 94.88 169 GLY A N 1
ATOM 1306 C CA . GLY A 1 169 ? 5.754 -51.656 -39.781 1 94.88 169 GLY A CA 1
ATOM 1307 C C . GLY A 1 169 ? 4.777 -52.75 -40.094 1 94.88 169 GLY A C 1
ATOM 1308 O O . GLY A 1 169 ? 5.031 -53.938 -39.781 1 94.88 169 GLY A O 1
ATOM 1309 N N . GLY A 1 170 ? 3.68 -52.344 -40.5 1 94.44 170 GLY A N 1
ATOM 1310 C CA . GLY A 1 170 ? 2.658 -53.312 -40.875 1 94.44 170 GLY A CA 1
ATOM 1311 C C . GLY A 1 170 ? 1.884 -53.844 -39.688 1 94.44 170 GLY A C 1
ATOM 1312 O O . GLY A 1 170 ? 0.97 -54.656 -39.844 1 94.44 170 GLY A O 1
ATOM 1313 N N . LYS A 1 171 ? 2.227 -53.438 -38.5 1 96.5 171 LYS A N 1
ATOM 1314 C CA . LYS A 1 171 ? 1.524 -53.906 -37.312 1 96.5 171 LYS A CA 1
ATOM 1315 C C . LYS A 1 171 ? 0.574 -52.812 -36.781 1 96.5 171 LYS A C 1
ATOM 1317 O O . LYS A 1 171 ? 0.854 -51.625 -36.906 1 96.5 171 LYS A O 1
ATOM 1322 N N . ARG A 1 172 ? -0.492 -53.312 -36.219 1 97.56 172 ARG A N 1
ATOM 1323 C CA . ARG A 1 172 ? -1.49 -52.406 -35.625 1 97.56 172 ARG A CA 1
ATOM 1324 C C . ARG A 1 172 ? -1.276 -52.25 -34.125 1 97.56 172 ARG A C 1
ATOM 1326 O O . ARG A 1 172 ? -1.234 -53.219 -33.406 1 97.56 172 ARG A O 1
ATOM 1333 N N . ILE A 1 173 ? -1.107 -51.031 -33.781 1 98.31 173 ILE A N 1
ATOM 1334 C CA . ILE A 1 173 ? -0.906 -50.688 -32.375 1 98.31 173 ILE A CA 1
ATOM 1335 C C . ILE A 1 173 ? -2.082 -49.875 -31.875 1 98.31 173 ILE A C 1
ATOM 1337 O O . ILE A 1 173 ? -2.379 -48.812 -32.438 1 98.31 173 ILE A O 1
ATOM 1341 N N . GLY A 1 174 ? -2.822 -50.344 -30.844 1 98.75 174 GLY A N 1
ATOM 1342 C CA . GLY A 1 174 ? -3.912 -49.625 -30.234 1 98.75 174 GLY A CA 1
ATOM 1343 C C . GLY A 1 174 ? -3.449 -48.625 -29.172 1 98.75 174 GLY A C 1
ATOM 1344 O O . GLY A 1 174 ? -2.537 -48.938 -28.391 1 98.75 174 GLY A O 1
ATOM 1345 N N . LEU A 1 175 ? -4.02 -47.469 -29.203 1 98.81 175 LEU A N 1
ATOM 1346 C CA . LEU A 1 175 ? -3.727 -46.438 -28.203 1 98.81 175 LEU A CA 1
ATOM 1347 C C . LEU A 1 175 ? -5 -45.969 -27.5 1 98.81 175 LEU A C 1
ATOM 1349 O O . LEU A 1 175 ? -6.023 -45.75 -28.141 1 98.81 175 LEU A O 1
ATOM 1353 N N . ALA A 1 176 ? -4.992 -45.969 -26.219 1 98.75 176 ALA A N 1
ATOM 1354 C CA . ALA A 1 176 ? -5.992 -45.375 -25.344 1 98.75 176 ALA A CA 1
ATOM 1355 C C . ALA A 1 176 ? -5.352 -44.375 -24.375 1 98.75 176 ALA A C 1
ATOM 1357 O O . ALA A 1 176 ? -4.121 -44.281 -24.312 1 98.75 176 ALA A O 1
ATOM 1358 N N . GLY A 1 177 ? -6.125 -43.562 -23.766 1 98.69 177 GLY A N 1
ATOM 1359 C CA . GLY A 1 177 ? -5.555 -42.562 -22.844 1 98.69 177 GLY A CA 1
ATOM 1360 C C . GLY A 1 177 ? -6.523 -42.125 -21.781 1 98.69 177 GLY A C 1
ATOM 1361 O O . GLY A 1 177 ? -7.711 -42.469 -21.828 1 98.69 177 GLY A O 1
ATOM 1362 N N . TYR A 1 178 ? -6.012 -41.469 -20.75 1 98.69 178 TYR A N 1
ATOM 1363 C CA . TYR A 1 178 ? -6.859 -40.906 -19.688 1 98.69 178 TYR A CA 1
ATOM 1364 C C . TYR A 1 178 ? -6.219 -39.688 -19.031 1 98.69 178 TYR A C 1
ATOM 1366 O O . TYR A 1 178 ? -5.023 -39.438 -19.203 1 98.69 178 TYR A O 1
ATOM 1374 N N . VAL A 1 179 ? -7.051 -38.938 -18.453 1 97.62 179 VAL A N 1
ATOM 1375 C CA . VAL A 1 179 ? -6.648 -37.812 -17.609 1 97.62 179 VAL A CA 1
ATOM 1376 C C . VAL A 1 179 ? -7.297 -37.938 -16.234 1 97.62 179 VAL A C 1
ATOM 1378 O O . VAL A 1 179 ? -8.352 -38.531 -16.094 1 97.62 179 VAL A O 1
ATOM 1381 N N . THR A 1 180 ? -6.648 -37.406 -15.273 1 93.88 180 THR A N 1
ATOM 1382 C CA . THR A 1 180 ? -7.16 -37.562 -13.914 1 93.88 180 THR A CA 1
ATOM 1383 C C . THR A 1 180 ? -8.594 -37.031 -13.82 1 93.88 180 THR A C 1
ATOM 1385 O O . THR A 1 180 ? -8.914 -35.969 -14.336 1 93.88 180 THR A O 1
ATOM 1388 N N . HIS A 1 181 ? -9.469 -37.812 -13.18 1 90.94 181 HIS A N 1
ATOM 1389 C CA . HIS A 1 181 ? -10.883 -37.469 -13.047 1 90.94 181 HIS A CA 1
ATOM 1390 C C . HIS A 1 181 ? -11.078 -36.25 -12.148 1 90.94 181 HIS A C 1
ATOM 1392 O O . HIS A 1 181 ? -12.164 -35.688 -12.117 1 90.94 181 HIS A O 1
ATOM 1398 N N . ASP A 1 182 ? -10.023 -35.812 -11.57 1 79.62 182 ASP A N 1
ATOM 1399 C CA . ASP A 1 182 ? -10.078 -34.625 -10.703 1 79.62 182 ASP A CA 1
ATOM 1400 C C . ASP A 1 182 ? -9.969 -33.344 -11.508 1 79.62 182 ASP A C 1
ATOM 1402 O O . ASP A 1 182 ? -10.055 -32.25 -10.953 1 79.62 182 ASP A O 1
ATOM 1406 N N . THR A 1 183 ? -9.875 -33.438 -12.789 1 85.25 183 THR A N 1
ATOM 1407 C CA . THR A 1 183 ? -9.625 -32.312 -13.68 1 85.25 183 THR A CA 1
ATOM 1408 C C . THR A 1 183 ? -10.656 -31.219 -13.461 1 85.25 183 THR A C 1
ATOM 1410 O O . THR A 1 183 ? -10.305 -30.047 -13.398 1 85.25 183 THR A O 1
ATOM 1413 N N . PRO A 1 184 ? -11.977 -31.484 -13.234 1 79.44 184 PRO A N 1
ATOM 1414 C CA . PRO A 1 184 ? -12.945 -30.422 -13.008 1 79.44 184 PRO A CA 1
ATOM 1415 C C . PRO A 1 184 ? -12.641 -29.594 -11.758 1 79.44 184 PRO A C 1
ATOM 1417 O O . PRO A 1 184 ? -13.047 -28.438 -11.664 1 79.44 184 PRO A O 1
ATOM 1420 N N . ARG A 1 185 ? -11.93 -30.125 -10.906 1 70.5 185 ARG A N 1
ATOM 1421 C CA . ARG A 1 185 ? -11.648 -29.453 -9.641 1 70.5 185 ARG A CA 1
ATOM 1422 C C . ARG A 1 185 ? -10.359 -28.641 -9.719 1 70.5 185 ARG A C 1
ATOM 1424 O O . ARG A 1 185 ? -10.18 -27.688 -8.969 1 70.5 185 ARG A O 1
ATOM 1431 N N . ILE A 1 186 ? -9.477 -29.125 -10.602 1 71.19 186 ILE A N 1
ATOM 1432 C CA . ILE A 1 186 ? -8.141 -28.547 -10.539 1 71.19 186 ILE A CA 1
ATOM 1433 C C . ILE A 1 186 ? -7.852 -27.766 -11.82 1 71.19 186 ILE A C 1
ATOM 1435 O O . ILE A 1 186 ? -6.758 -27.234 -11.992 1 71.19 186 ILE A O 1
ATOM 1439 N N . SER A 1 187 ? -8.758 -27.719 -12.734 1 80 187 SER A N 1
ATOM 1440 C CA . SER A 1 187 ? -8.68 -26.984 -13.984 1 80 187 SER A CA 1
ATOM 1441 C C . SER A 1 187 ? -10.039 -26.391 -14.359 1 80 187 SER A C 1
ATOM 1443 O O . SER A 1 187 ? -10.859 -26.094 -13.492 1 80 187 SER A O 1
ATOM 1445 N N . SER A 1 188 ? -10.203 -25.969 -15.719 1 77.81 188 SER A N 1
ATOM 1446 C CA . SER A 1 188 ? -11.445 -25.344 -16.156 1 77.81 188 SER A CA 1
ATOM 1447 C C . SER A 1 188 ? -11.969 -25.969 -17.438 1 77.81 188 SER A C 1
ATOM 1449 O O . SER A 1 188 ? -12.133 -25.297 -18.453 1 77.81 188 SER A O 1
ATOM 1451 N N . PRO A 1 189 ? -12.266 -27.203 -17.312 1 77.69 189 PRO A N 1
ATOM 1452 C CA . PRO A 1 189 ? -12.758 -27.875 -18.516 1 77.69 189 PRO A CA 1
ATOM 1453 C C . PRO A 1 189 ? -14.164 -27.422 -18.906 1 77.69 189 PRO A C 1
ATOM 1455 O O . PRO A 1 189 ? -14.633 -27.75 -20 1 77.69 189 PRO A O 1
ATOM 1458 N N . GLY A 1 190 ? -14.789 -26.422 -18.297 1 67.62 190 GLY A N 1
ATOM 1459 C CA . GLY A 1 190 ? -16.109 -25.906 -18.641 1 67.62 190 GLY A CA 1
ATOM 1460 C C . GLY A 1 190 ? -17.094 -26.031 -17.5 1 67.62 190 GLY A C 1
ATOM 1461 O O . GLY A 1 190 ? -16.797 -26.609 -16.469 1 67.62 190 GLY A O 1
ATOM 1462 N N . PRO A 1 191 ? -18.062 -25 -17.672 1 56.34 191 PRO A N 1
ATOM 1463 C CA . PRO A 1 191 ? -19.109 -25.047 -16.641 1 56.34 191 PRO A CA 1
ATOM 1464 C C . PRO A 1 191 ? -19.828 -26.375 -16.594 1 56.34 191 PRO A C 1
ATOM 1466 O O . PRO A 1 191 ? -20.141 -26.953 -17.641 1 56.34 191 PRO A O 1
ATOM 1469 N N . GLY A 1 192 ? -20.156 -27.016 -15.43 1 58.12 192 GLY A N 1
ATOM 1470 C CA . GLY A 1 192 ? -21.219 -27.953 -15.102 1 58.12 192 GLY A CA 1
ATOM 1471 C C . GLY A 1 192 ? -20.953 -29.359 -15.641 1 58.12 192 GLY A C 1
ATOM 1472 O O . GLY A 1 192 ? -19.812 -29.828 -15.609 1 58.12 192 GLY A O 1
ATOM 1473 N N . GLN A 1 193 ? -21.906 -29.938 -16.406 1 67.62 193 GLN A N 1
ATOM 1474 C CA . GLN A 1 193 ? -22.219 -31.297 -16.875 1 67.62 193 GLN A CA 1
ATOM 1475 C C . GLN A 1 193 ? -21.922 -31.453 -18.359 1 67.62 193 GLN A C 1
ATOM 1477 O O . GLN A 1 193 ? -22.172 -32.5 -18.938 1 67.62 193 GLN A O 1
ATOM 1482 N N . LEU A 1 194 ? -21.094 -30.516 -18.969 1 87.19 194 LEU A N 1
ATOM 1483 C CA . LEU A 1 194 ? -20.922 -30.625 -20.422 1 87.19 194 LEU A CA 1
ATOM 1484 C C . LEU A 1 194 ? -19.688 -31.469 -20.75 1 87.19 194 LEU A C 1
ATOM 1486 O O . LEU A 1 194 ? -19.641 -32.125 -21.797 1 87.19 194 LEU A O 1
ATOM 1490 N N . VAL A 1 195 ? -18.672 -31.422 -20 1 91.94 195 VAL A N 1
ATOM 1491 C CA . VAL A 1 195 ? -17.516 -32.281 -20.109 1 91.94 195 VAL A CA 1
ATOM 1492 C C . VAL A 1 195 ? -17.422 -33.188 -18.891 1 91.94 195 VAL A C 1
ATOM 1494 O O . VAL A 1 195 ? -17.141 -32.719 -17.781 1 91.94 195 VAL A O 1
ATOM 1497 N N . LYS A 1 196 ? -17.625 -34.375 -19.078 1 93.5 196 LYS A N 1
ATOM 1498 C CA . LYS A 1 196 ? -17.656 -35.344 -17.953 1 93.5 196 LYS A CA 1
ATOM 1499 C C . LYS A 1 196 ? -16.391 -36.188 -17.906 1 93.5 196 LYS A C 1
ATOM 1501 O O . LYS A 1 196 ? -15.859 -36.562 -18.953 1 93.5 196 LYS A O 1
ATOM 1506 N N . PHE A 1 197 ? -15.969 -36.469 -16.75 1 93.81 197 PHE A N 1
ATOM 1507 C CA . PHE A 1 197 ? -14.789 -37.281 -16.516 1 93.81 197 PHE A CA 1
ATOM 1508 C C . PHE A 1 197 ? -15.148 -38.562 -15.734 1 93.81 197 PHE A C 1
ATOM 1510 O O . PHE A 1 197 ? -15.617 -38.469 -14.594 1 93.81 197 PHE A O 1
ATOM 1517 N N . ALA A 1 198 ? -14.953 -39.688 -16.312 1 95.44 198 ALA A N 1
ATOM 1518 C CA . ALA A 1 198 ? -15.242 -40.969 -15.68 1 95.44 198 ALA A CA 1
ATOM 1519 C C . ALA A 1 198 ? -14.023 -41.5 -14.953 1 95.44 198 ALA A C 1
ATOM 1521 O O . ALA A 1 198 ? -12.898 -41.031 -15.164 1 95.44 198 ALA A O 1
ATOM 1522 N N . PRO A 1 199 ? -14.289 -42.469 -14.078 1 96.25 199 PRO A N 1
ATOM 1523 C CA . PRO A 1 199 ? -13.133 -43.156 -13.469 1 96.25 199 PRO A CA 1
ATOM 1524 C C . PRO A 1 199 ? -12.203 -43.781 -14.492 1 96.25 199 PRO A C 1
ATOM 1526 O O . PRO A 1 199 ? -12.672 -44.375 -15.477 1 96.25 199 PRO A O 1
ATOM 1529 N N . GLU A 1 200 ? -10.938 -43.688 -14.289 1 97.88 200 GLU A N 1
ATOM 1530 C CA . GLU A 1 200 ? -9.914 -44 -15.281 1 97.88 200 GLU A CA 1
ATOM 1531 C C . GLU A 1 200 ? -9.922 -45.469 -15.633 1 97.88 200 GLU A C 1
ATOM 1533 O O . GLU A 1 200 ? -9.969 -45.844 -16.812 1 97.88 200 GLU A O 1
ATOM 1538 N N . VAL A 1 201 ? -9.914 -46.344 -14.641 1 98.12 201 VAL A N 1
ATOM 1539 C CA . VAL A 1 201 ? -9.711 -47.781 -14.859 1 98.12 201 VAL A CA 1
ATOM 1540 C C . VAL A 1 201 ? -10.844 -48.344 -15.727 1 98.12 201 VAL A C 1
ATOM 1542 O O . VAL A 1 201 ? -10.594 -49 -16.734 1 98.12 201 VAL A O 1
ATOM 1545 N N . ALA A 1 202 ? -12.055 -48 -15.367 1 98 202 ALA A N 1
ATOM 1546 C CA . ALA A 1 202 ? -13.219 -48.531 -16.094 1 98 202 ALA A CA 1
ATOM 1547 C C . ALA A 1 202 ? -13.258 -48 -17.516 1 98 202 ALA A C 1
ATOM 1549 O O . ALA A 1 202 ? -13.57 -48.719 -18.453 1 98 202 ALA A O 1
ATOM 1550 N N . ALA A 1 203 ? -13.047 -46.781 -17.672 1 98.38 203 ALA A N 1
ATOM 1551 C CA . ALA A 1 203 ? -13.086 -46.156 -18.984 1 98.38 203 ALA A CA 1
ATOM 1552 C C . ALA A 1 203 ? -12.008 -46.719 -19.906 1 98.38 203 ALA A C 1
ATOM 1554 O O . ALA A 1 203 ? -12.258 -47 -21.078 1 98.38 203 ALA A O 1
ATOM 1555 N N . VAL A 1 204 ? -10.797 -46.875 -19.359 1 98.69 204 VAL A N 1
ATOM 1556 C CA . VAL A 1 204 ? -9.703 -47.438 -20.141 1 98.69 204 VAL A CA 1
ATOM 1557 C C . VAL A 1 204 ? -10.008 -48.875 -20.516 1 98.69 204 VAL A C 1
ATOM 1559 O O . VAL A 1 204 ? -9.727 -49.312 -21.641 1 98.69 204 VAL A O 1
ATOM 1562 N N . GLN A 1 205 ? -10.57 -49.656 -19.594 1 98.69 205 GLN A N 1
ATOM 1563 C CA . GLN A 1 205 ? -10.938 -51.031 -19.922 1 98.69 205 GLN A CA 1
ATOM 1564 C C . GLN A 1 205 ? -11.898 -51.094 -21.109 1 98.69 205 GLN A C 1
ATOM 1566 O O . GLN A 1 205 ? -11.734 -51.906 -22.016 1 98.69 205 GLN A O 1
ATOM 1571 N N . SER A 1 206 ? -12.891 -50.219 -21.031 1 98.5 206 SER A N 1
ATOM 1572 C CA . SER A 1 206 ? -13.859 -50.188 -22.125 1 98.5 206 SER A CA 1
ATOM 1573 C C . SER A 1 206 ? -13.18 -49.875 -23.453 1 98.5 206 SER A C 1
ATOM 1575 O O . SER A 1 206 ? -13.477 -50.531 -24.469 1 98.5 206 SER A O 1
ATOM 1577 N N . ALA A 1 207 ? -12.289 -48.938 -23.516 1 98.56 207 ALA A N 1
ATOM 1578 C CA . ALA A 1 207 ? -11.57 -48.594 -24.734 1 98.56 207 ALA A CA 1
ATOM 1579 C C . ALA A 1 207 ? -10.695 -49.75 -25.203 1 98.56 207 ALA A C 1
ATOM 1581 O O . ALA A 1 207 ? -10.617 -50.031 -26.406 1 98.56 207 ALA A O 1
ATOM 1582 N N . VAL A 1 208 ? -10.008 -50.375 -24.266 1 98.5 208 VAL A N 1
ATOM 1583 C CA . VAL A 1 208 ? -9.133 -51.5 -24.594 1 98.5 208 VAL A CA 1
ATOM 1584 C C . VAL A 1 208 ? -9.961 -52.656 -25.141 1 98.5 208 VAL A C 1
ATOM 1586 O O . VAL A 1 208 ? -9.555 -53.312 -26.094 1 98.5 208 VAL A O 1
ATOM 1589 N N . ASP A 1 209 ? -11.109 -52.875 -24.531 1 98.5 209 ASP A N 1
ATOM 1590 C CA . ASP A 1 209 ? -12.008 -53.906 -25.031 1 98.5 209 ASP A CA 1
ATOM 1591 C C . ASP A 1 209 ? -12.406 -53.656 -26.484 1 98.5 209 ASP A C 1
ATOM 1593 O O . ASP A 1 209 ? -12.445 -54.562 -27.297 1 98.5 209 ASP A O 1
ATOM 1597 N N . ASP A 1 210 ? -12.719 -52.531 -26.734 1 98.38 210 ASP A N 1
ATOM 1598 C CA . ASP A 1 210 ? -13.102 -52.156 -28.078 1 98.38 210 ASP A CA 1
ATOM 1599 C C . ASP A 1 210 ? -11.953 -52.375 -29.062 1 98.38 210 ASP A C 1
ATOM 1601 O O . ASP A 1 210 ? -12.172 -52.844 -30.188 1 98.38 210 ASP A O 1
ATOM 1605 N N . LEU A 1 211 ? -10.75 -52.031 -28.719 1 98.56 211 LEU A N 1
ATOM 1606 C CA . LEU A 1 211 ? -9.57 -52.25 -29.547 1 98.56 211 LEU A CA 1
ATOM 1607 C C . LEU A 1 211 ? -9.352 -53.75 -29.781 1 98.56 211 LEU A C 1
ATOM 1609 O O . LEU A 1 211 ? -9.055 -54.156 -30.906 1 98.56 211 LEU A O 1
ATOM 1613 N N . LYS A 1 212 ? -9.523 -54.5 -28.75 1 97.31 212 LYS A N 1
ATOM 1614 C CA . LYS A 1 212 ? -9.367 -55.938 -28.859 1 97.31 212 LYS A CA 1
ATOM 1615 C C . LYS A 1 212 ? -10.414 -56.531 -29.797 1 97.31 212 LYS A C 1
ATOM 1617 O O . LYS A 1 212 ? -10.117 -57.438 -30.594 1 97.31 212 LYS A O 1
ATOM 1622 N N . ARG A 1 213 ? -11.594 -56.031 -29.703 1 97.81 213 ARG A N 1
ATOM 1623 C CA . ARG A 1 213 ? -12.664 -56.469 -30.594 1 97.81 213 ARG A CA 1
ATOM 1624 C C . ARG A 1 213 ? -12.336 -56.188 -32.062 1 97.81 213 ARG A C 1
ATOM 1626 O O . ARG A 1 213 ? -12.781 -56.875 -32.938 1 97.81 213 ARG A O 1
ATOM 1633 N N . GLN A 1 214 ? -11.531 -55.25 -32.219 1 97.38 214 GLN A N 1
ATOM 1634 C CA . GLN A 1 214 ? -11.125 -54.875 -33.594 1 97.38 214 GLN A CA 1
ATOM 1635 C C . GLN A 1 214 ? -9.898 -55.656 -34.031 1 97.38 214 GLN A C 1
ATOM 1637 O O . GLN A 1 214 ? -9.328 -55.375 -35.094 1 97.38 214 GLN A O 1
ATOM 1642 N N . GLY A 1 215 ? -9.438 -56.469 -33.188 1 96.5 215 GLY A N 1
ATOM 1643 C CA . GLY A 1 215 ? -8.359 -57.375 -33.562 1 96.5 215 GLY A CA 1
ATOM 1644 C C . GLY A 1 215 ? -6.984 -56.844 -33.188 1 96.5 215 GLY A C 1
ATOM 1645 O O . GLY A 1 215 ? -5.969 -57.375 -33.656 1 96.5 215 GLY A O 1
ATOM 1646 N N . VAL A 1 216 ? -6.91 -55.844 -32.406 1 97.62 216 VAL A N 1
ATOM 1647 C CA . VAL A 1 216 ? -5.637 -55.25 -31.984 1 97.62 216 VAL A CA 1
ATOM 1648 C C . VAL A 1 216 ? -5.086 -56.031 -30.781 1 97.62 216 VAL A C 1
ATOM 1650 O O . VAL A 1 216 ? -5.805 -56.25 -29.797 1 97.62 216 VAL A O 1
ATOM 1653 N N . ASN A 1 217 ? -3.852 -56.406 -30.859 1 96.12 217 ASN A N 1
ATOM 1654 C CA . ASN A 1 217 ? -3.283 -57.219 -29.766 1 96.12 217 ASN A CA 1
ATOM 1655 C C . ASN A 1 217 ? -2.062 -56.531 -29.156 1 96.12 217 ASN A C 1
ATOM 1657 O O . ASN A 1 217 ? -1.354 -57.125 -28.344 1 96.12 217 ASN A O 1
ATOM 1661 N N . LYS A 1 218 ? -1.649 -55.406 -29.578 1 98 218 LYS A N 1
ATOM 1662 C CA . LYS A 1 218 ? -0.645 -54.531 -28.984 1 98 218 LYS A CA 1
ATOM 1663 C C . LYS A 1 218 ? -1.259 -53.188 -28.562 1 98 218 LYS A C 1
ATOM 1665 O O . LYS A 1 218 ? -1.644 -52.375 -29.406 1 98 218 LYS A O 1
ATOM 1670 N N . ILE A 1 219 ? -1.306 -52.969 -27.25 1 98.5 219 ILE A N 1
ATOM 1671 C CA . ILE A 1 219 ? -2.051 -51.812 -26.781 1 98.5 219 ILE A CA 1
ATOM 1672 C C . ILE A 1 219 ? -1.175 -51 -25.844 1 98.5 219 ILE A C 1
ATOM 1674 O O . ILE A 1 219 ? -0.648 -51.531 -24.859 1 98.5 219 ILE A O 1
ATOM 1678 N N . ILE A 1 220 ? -0.985 -49.75 -26.156 1 98.81 220 ILE A N 1
ATOM 1679 C CA . ILE A 1 220 ? -0.28 -48.75 -25.359 1 98.81 220 ILE A CA 1
ATOM 1680 C C . ILE A 1 220 ? -1.275 -47.75 -24.797 1 98.81 220 ILE A C 1
ATOM 1682 O O . ILE A 1 220 ? -2.125 -47.219 -25.516 1 98.81 220 ILE A O 1
ATOM 1686 N N . VAL A 1 221 ? -1.172 -47.438 -23.453 1 98.88 221 VAL A N 1
ATOM 1687 C CA . VAL A 1 221 ? -2.074 -46.5 -22.812 1 98.88 221 VAL A CA 1
ATOM 1688 C C . VAL A 1 221 ? -1.298 -45.25 -22.391 1 98.88 221 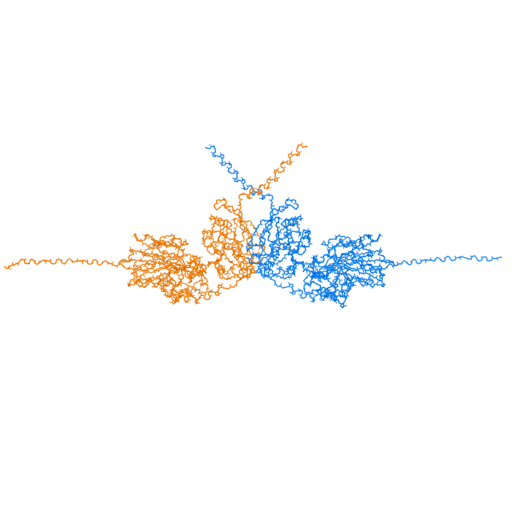VAL A C 1
ATOM 1690 O O . VAL A 1 221 ? -0.211 -45.344 -21.812 1 98.88 221 VAL A O 1
ATOM 1693 N N . LEU A 1 222 ? -1.829 -44.094 -22.75 1 98.81 222 LEU A N 1
ATOM 1694 C CA . LEU A 1 222 ? -1.3 -42.812 -22.328 1 98.81 222 LEU A CA 1
ATOM 1695 C C . LEU A 1 222 ? -2.057 -42.281 -21.109 1 98.81 222 LEU A C 1
ATOM 1697 O O . LEU A 1 222 ? -3.27 -42.062 -21.172 1 98.81 222 LEU A O 1
ATOM 1701 N N . GLY A 1 223 ? -1.32 -42.062 -20.016 1 98.56 223 GLY A N 1
ATOM 1702 C CA . GLY A 1 223 ? -1.973 -41.656 -18.781 1 98.56 223 GLY A CA 1
ATOM 1703 C C . GLY A 1 223 ? -1.483 -40.312 -18.281 1 98.56 223 GLY A C 1
ATOM 1704 O O . GLY A 1 223 ? -0.294 -40 -18.375 1 98.56 223 GLY A O 1
ATOM 1705 N N . HIS A 1 224 ? -2.377 -39.562 -17.797 1 98.25 224 HIS A N 1
ATOM 1706 C CA . HIS A 1 224 ? -2.057 -38.281 -17.125 1 98.25 224 HIS A CA 1
ATOM 1707 C C . HIS A 1 224 ? -2.764 -38.188 -15.781 1 98.25 224 HIS A C 1
ATOM 1709 O O . HIS A 1 224 ? -3.715 -37.406 -15.633 1 98.25 224 HIS A O 1
ATOM 1715 N N . ALA A 1 225 ? -2.297 -38.875 -14.867 1 95.38 225 ALA A N 1
ATOM 1716 C CA . ALA A 1 225 ? -2.838 -38.938 -13.508 1 95.38 225 ALA A CA 1
ATOM 1717 C C . ALA A 1 225 ? -1.745 -39.281 -12.5 1 95.38 225 ALA A C 1
ATOM 1719 O O . ALA A 1 225 ? -0.567 -39.375 -12.852 1 95.38 225 ALA A O 1
ATOM 1720 N N . GLU A 1 226 ? -2.156 -39.5 -11.258 1 89.75 226 GLU A N 1
ATOM 1721 C CA . GLU A 1 226 ? -1.215 -39.875 -10.211 1 89.75 226 GLU A CA 1
ATOM 1722 C C . GLU A 1 226 ? -0.587 -41.25 -10.523 1 89.75 226 GLU A C 1
ATOM 1724 O O . GLU A 1 226 ? -1.221 -42.094 -11.148 1 89.75 226 GLU A O 1
ATOM 1729 N N . MET A 1 227 ? 0.66 -41.438 -10.008 1 91.69 227 MET A N 1
ATOM 1730 C CA . MET A 1 227 ? 1.373 -42.688 -10.227 1 91.69 227 MET A CA 1
ATOM 1731 C C . MET A 1 227 ? 0.557 -43.875 -9.727 1 91.69 227 MET A C 1
ATOM 1733 O O . MET A 1 227 ? 0.568 -44.938 -10.344 1 91.69 227 MET A O 1
ATOM 1737 N N . GLU A 1 228 ? -0.192 -43.625 -8.664 1 93 228 GLU A N 1
ATOM 1738 C CA . GLU A 1 228 ? -1.012 -44.688 -8.125 1 93 228 GLU A CA 1
ATOM 1739 C C . GLU A 1 228 ? -2.115 -45.094 -9.102 1 93 228 GLU A C 1
ATOM 1741 O O . GLU A 1 228 ? -2.494 -46.25 -9.172 1 93 228 GLU A O 1
ATOM 1746 N N . VAL A 1 229 ? -2.627 -44.125 -9.797 1 95.88 229 VAL A N 1
ATOM 1747 C CA . VAL A 1 229 ? -3.652 -44.406 -10.805 1 95.88 229 VAL A CA 1
ATOM 1748 C C . VAL A 1 229 ? -3.031 -45.156 -11.984 1 95.88 229 VAL A C 1
ATOM 1750 O O . VAL A 1 229 ? -3.619 -46.094 -12.508 1 95.88 229 VAL A O 1
ATOM 1753 N N . ASP A 1 230 ? -1.837 -44.688 -12.438 1 97.75 230 ASP A N 1
ATOM 1754 C CA . ASP A 1 230 ? -1.129 -45.406 -13.508 1 97.75 230 ASP A CA 1
ATOM 1755 C C . ASP A 1 230 ? -0.903 -46.875 -13.148 1 97.75 230 ASP A C 1
ATOM 1757 O O . ASP A 1 230 ? -1.118 -47.75 -13.977 1 97.75 230 ASP A O 1
ATOM 1761 N N . LYS A 1 231 ? -0.488 -47.062 -11.922 1 97.69 231 LYS A N 1
ATOM 1762 C CA . LYS A 1 231 ? -0.274 -48.438 -11.461 1 97.69 231 LYS A CA 1
ATOM 1763 C C . LYS A 1 231 ? -1.577 -49.25 -11.469 1 97.69 231 LYS A C 1
ATOM 1765 O O . LYS A 1 231 ? -1.59 -50.406 -11.844 1 97.69 231 LYS A O 1
ATOM 1770 N N . ALA A 1 232 ? -2.627 -48.594 -11.023 1 98.12 232 ALA A N 1
ATOM 1771 C CA . ALA A 1 232 ? -3.926 -49.25 -11 1 98.12 232 ALA A CA 1
ATOM 1772 C C . ALA A 1 232 ? -4.367 -49.656 -12.406 1 98.12 232 ALA A C 1
ATOM 1774 O O . ALA A 1 232 ? -4.867 -50.75 -12.617 1 98.12 232 ALA A O 1
ATOM 1775 N N . VAL A 1 233 ? -4.227 -48.781 -13.328 1 98.5 233 VAL A N 1
ATOM 1776 C CA . VAL A 1 233 ? -4.605 -49.094 -14.711 1 98.5 233 VAL A CA 1
ATOM 1777 C C . VAL A 1 233 ? -3.766 -50.25 -15.242 1 98.5 233 VAL A C 1
ATOM 1779 O O . VAL A 1 233 ? -4.297 -51.188 -15.836 1 98.5 233 VAL A O 1
ATOM 1782 N N . ALA A 1 234 ? -2.459 -50.156 -15.023 1 98.19 234 ALA A N 1
ATOM 1783 C CA . ALA A 1 234 ? -1.555 -51.219 -15.477 1 98.19 234 ALA A CA 1
ATOM 1784 C C . ALA A 1 234 ? -1.911 -52.562 -14.836 1 98.19 234 ALA A C 1
ATOM 1786 O O . ALA A 1 234 ? -1.803 -53.594 -15.484 1 98.19 234 ALA A O 1
ATOM 1787 N N . ARG A 1 235 ? -2.342 -52.5 -13.625 1 97.75 235 ARG A N 1
ATOM 1788 C CA . ARG A 1 235 ? -2.609 -53.719 -12.852 1 97.75 235 ARG A CA 1
ATOM 1789 C C . ARG A 1 235 ? -3.98 -54.281 -13.188 1 97.75 235 ARG A C 1
ATOM 1791 O O . ARG A 1 235 ? -4.141 -55.5 -13.281 1 97.75 235 ARG A O 1
ATOM 1798 N N . MET A 1 236 ? -4.934 -53.438 -13.375 1 98.12 236 MET A N 1
ATOM 1799 C CA . MET A 1 236 ? -6.32 -53.906 -13.328 1 98.12 236 MET A CA 1
ATOM 1800 C C . MET A 1 236 ? -6.914 -54 -14.727 1 98.12 236 MET A C 1
ATOM 1802 O O . MET A 1 236 ? -7.879 -54.719 -14.953 1 98.12 236 MET A O 1
ATOM 1806 N N . VAL A 1 237 ? -6.48 -53.219 -15.664 1 98.25 237 VAL A N 1
ATOM 1807 C CA . VAL A 1 237 ? -7.047 -53.25 -17 1 98.25 237 VAL A CA 1
ATOM 1808 C C . VAL A 1 237 ? -6.477 -54.438 -17.781 1 98.25 237 VAL A C 1
ATOM 1810 O O . VAL A 1 237 ? -5.258 -54.562 -17.891 1 98.25 237 VAL A O 1
ATOM 1813 N N . ASP A 1 238 ? -7.348 -55.188 -18.344 1 97.56 238 ASP A N 1
ATOM 1814 C CA . ASP A 1 238 ? -6.938 -56.312 -19.156 1 97.56 238 ASP A CA 1
ATOM 1815 C C . ASP A 1 238 ? -6.598 -55.906 -20.578 1 97.56 238 ASP A C 1
ATOM 1817 O O . ASP A 1 238 ? -7.434 -55.344 -21.281 1 97.56 238 ASP A O 1
ATOM 1821 N N . GLY A 1 239 ? -5.34 -56.219 -20.984 1 97.19 239 GLY A N 1
ATOM 1822 C CA . GLY A 1 239 ? -5 -56 -22.375 1 97.19 239 GLY A CA 1
ATOM 1823 C C . GLY A 1 239 ? -3.953 -54.906 -22.578 1 97.19 239 GLY A C 1
ATOM 1824 O O . GLY A 1 239 ? -3.447 -54.719 -23.688 1 97.19 239 GLY A O 1
ATOM 1825 N N . VAL A 1 240 ? -3.527 -54.281 -21.453 1 97.88 240 VAL A N 1
ATOM 1826 C CA . VAL A 1 240 ? -2.547 -53.188 -21.578 1 97.88 240 VAL A CA 1
ATOM 1827 C C . VAL A 1 240 ? -1.142 -53.781 -21.672 1 97.88 240 VAL A C 1
ATOM 1829 O O . VAL A 1 240 ? -0.762 -54.625 -20.859 1 97.88 240 VAL A O 1
ATOM 1832 N N . ASP A 1 241 ? -0.37 -53.281 -22.609 1 98.25 241 ASP A N 1
ATOM 1833 C CA . ASP A 1 241 ? 0.984 -53.812 -22.797 1 98.25 241 ASP A CA 1
ATOM 1834 C C . ASP A 1 241 ? 2.023 -52.812 -22.297 1 98.25 241 ASP A C 1
ATOM 1836 O O . ASP A 1 241 ? 3.117 -53.188 -21.875 1 98.25 241 ASP A O 1
ATOM 1840 N N . LEU A 1 242 ? 1.76 -51.594 -22.391 1 98.62 242 LEU A N 1
ATOM 1841 C CA . LEU A 1 242 ? 2.666 -50.531 -22.016 1 98.62 242 LEU A CA 1
ATOM 1842 C C . LEU A 1 242 ? 1.887 -49.281 -21.609 1 98.62 242 LEU A C 1
ATOM 1844 O O . LEU A 1 242 ? 0.854 -48.969 -22.203 1 98.62 242 LEU A O 1
ATOM 1848 N N . LEU A 1 243 ? 2.344 -48.625 -20.547 1 98.81 243 LEU A N 1
ATOM 1849 C CA . LEU A 1 243 ? 1.711 -47.375 -20.109 1 98.81 243 LEU A CA 1
ATOM 1850 C C . LEU A 1 243 ? 2.709 -46.219 -20.125 1 98.81 243 LEU A C 1
ATOM 1852 O O . LEU A 1 243 ? 3.799 -46.344 -19.562 1 98.81 243 LEU A O 1
ATOM 1856 N N . VAL A 1 244 ? 2.428 -45.188 -20.844 1 98.81 244 VAL A N 1
ATOM 1857 C CA . VAL A 1 244 ? 3.18 -43.938 -20.859 1 98.81 244 VAL A CA 1
ATOM 1858 C C . VAL A 1 244 ? 2.459 -42.875 -20 1 98.81 244 VAL A C 1
ATOM 1860 O O . VAL A 1 244 ? 1.35 -42.469 -20.344 1 98.81 244 VAL A O 1
ATOM 1863 N N . GLY A 1 245 ? 3.133 -42.406 -18.922 1 98.25 245 GLY A N 1
ATOM 1864 C CA . GLY A 1 245 ? 2.436 -41.562 -17.969 1 98.25 245 GLY A CA 1
ATOM 1865 C C . GLY A 1 245 ? 3.025 -40.156 -17.859 1 98.25 245 GLY A C 1
ATOM 1866 O O . GLY A 1 245 ? 3.992 -39.844 -18.562 1 98.25 245 GLY A O 1
ATOM 1867 N N . GLY A 1 246 ? 2.305 -39.281 -17.141 1 96 246 GLY A N 1
ATOM 1868 C CA . GLY A 1 246 ? 2.68 -37.906 -16.797 1 96 246 GLY A CA 1
ATOM 1869 C C . GLY A 1 246 ? 1.96 -37.375 -15.578 1 96 246 GLY A C 1
ATOM 1870 O O . GLY A 1 246 ? 1.737 -38.125 -14.609 1 96 246 GLY A O 1
ATOM 1871 N N . HIS A 1 247 ? 1.801 -36.094 -15.438 1 90.69 247 HIS A N 1
ATOM 1872 C CA . HIS A 1 247 ? 0.989 -35.406 -14.43 1 90.69 247 HIS A CA 1
ATOM 1873 C C . HIS A 1 247 ? 1.799 -35.125 -13.172 1 90.69 247 HIS A C 1
ATOM 1875 O O . HIS A 1 247 ? 1.773 -34 -12.664 1 90.69 247 HIS A O 1
ATOM 1881 N N . THR A 1 248 ? 2.568 -36.094 -12.641 1 83.38 248 THR A N 1
ATOM 1882 C CA . THR A 1 248 ? 3.227 -35.969 -11.344 1 83.38 248 THR A CA 1
ATOM 1883 C C . THR A 1 248 ? 4.672 -35.5 -11.516 1 83.38 248 THR A C 1
ATOM 1885 O O . THR A 1 248 ? 5.391 -35.312 -10.531 1 83.38 248 THR A O 1
ATOM 1888 N N . HIS A 1 249 ? 5.117 -35.375 -12.719 1 86.25 249 HIS A N 1
ATOM 1889 C CA . HIS A 1 249 ? 6.492 -34.969 -13.008 1 86.25 249 HIS A CA 1
ATOM 1890 C C . HIS A 1 249 ? 7.484 -36 -12.453 1 86.25 249 HIS A C 1
ATOM 1892 O O . HIS A 1 249 ? 8.562 -35.625 -11.992 1 86.25 249 HIS A O 1
ATOM 1898 N N . THR A 1 250 ? 7.051 -37.25 -12.414 1 88.38 250 THR A N 1
ATOM 1899 C CA . THR A 1 250 ? 7.863 -38.344 -11.867 1 88.38 250 THR A CA 1
ATOM 1900 C C . THR A 1 250 ? 9.078 -38.594 -12.75 1 88.38 250 THR A C 1
ATOM 1902 O O . THR A 1 250 ? 8.953 -38.75 -13.969 1 88.38 250 THR A O 1
ATOM 1905 N N . PHE A 1 251 ? 10.234 -38.719 -12.078 1 94 251 PHE A N 1
ATOM 1906 C CA . PHE A 1 251 ? 11.469 -39.031 -12.773 1 94 251 PHE A CA 1
ATOM 1907 C C . PHE A 1 251 ? 11.82 -40.5 -12.625 1 94 251 PHE A C 1
ATOM 1909 O O . PHE A 1 251 ? 12.422 -40.906 -11.625 1 94 251 PHE A O 1
ATOM 1916 N N . LEU A 1 252 ? 11.492 -41.281 -13.625 1 96.81 252 LEU A N 1
ATOM 1917 C CA . LEU A 1 252 ? 11.953 -42.656 -13.711 1 96.81 252 LEU A CA 1
ATOM 1918 C C . LEU A 1 252 ? 13.242 -42.75 -14.516 1 96.81 252 LEU A C 1
ATOM 1920 O O . LEU A 1 252 ? 13.352 -42.188 -15.602 1 96.81 252 LEU A O 1
ATOM 1924 N N . TYR A 1 253 ? 14.188 -43.469 -13.938 1 97.31 253 TYR A N 1
ATOM 1925 C CA . TYR A 1 253 ? 15.508 -43.438 -14.555 1 97.31 253 TYR A CA 1
ATOM 1926 C C . TYR A 1 253 ? 16.344 -44.625 -14.133 1 97.31 253 TYR A C 1
ATOM 1928 O O . TYR A 1 253 ? 16.297 -45.031 -12.977 1 97.31 253 TYR A O 1
ATOM 1936 N N . SER A 1 254 ? 17.047 -45.219 -15.094 1 96.69 254 SER A N 1
ATOM 1937 C CA . SER A 1 254 ? 17.922 -46.375 -14.82 1 96.69 254 SER A CA 1
ATOM 1938 C C . SER A 1 254 ? 19.266 -46.219 -15.539 1 96.69 254 SER A C 1
ATOM 1940 O O . SER A 1 254 ? 20.031 -47.188 -15.648 1 96.69 254 SER A O 1
ATOM 1942 N N . GLY A 1 255 ? 19.578 -45.062 -16.047 1 94.12 255 GLY A N 1
ATOM 1943 C CA . GLY A 1 255 ? 20.812 -44.812 -16.781 1 94.12 255 GLY A CA 1
ATOM 1944 C C . GLY A 1 255 ? 21.953 -44.344 -15.898 1 94.12 255 GLY A C 1
ATOM 1945 O O . GLY A 1 255 ? 21.969 -44.625 -14.695 1 94.12 255 GLY A O 1
ATOM 1946 N N . ASP A 1 256 ? 22.969 -43.75 -16.578 1 92.88 256 ASP A N 1
ATOM 1947 C CA . ASP A 1 256 ? 24.109 -43.188 -15.852 1 92.88 256 ASP A CA 1
ATOM 1948 C C . ASP A 1 256 ? 23.672 -42.031 -14.93 1 92.88 256 ASP A C 1
ATOM 1950 O O . ASP A 1 256 ? 22.547 -41.562 -15.016 1 92.88 256 ASP A O 1
ATOM 1954 N N . LYS A 1 257 ? 24.609 -41.562 -14.188 1 91.81 257 LYS A N 1
ATOM 1955 C CA . LYS A 1 257 ? 24.297 -40.531 -13.195 1 91.81 257 LYS A CA 1
ATOM 1956 C C . LYS A 1 257 ? 23.719 -39.281 -13.852 1 91.81 257 LYS A C 1
ATOM 1958 O O . LYS A 1 257 ? 24.391 -38.656 -14.656 1 91.81 257 LYS A O 1
ATOM 1963 N N . PRO A 1 258 ? 22.5 -39.031 -13.578 1 93.5 258 PRO A N 1
ATOM 1964 C CA . PRO A 1 258 ? 21.891 -37.812 -14.109 1 93.5 258 PRO A CA 1
ATOM 1965 C C . PRO A 1 258 ? 22.406 -36.531 -13.414 1 93.5 258 PRO A C 1
ATOM 1967 O O . PRO A 1 258 ? 23.156 -36.625 -12.438 1 93.5 258 PRO A O 1
ATOM 1970 N N . PRO A 1 259 ? 22.094 -35.375 -13.992 1 90.5 259 PRO A N 1
ATOM 1971 C CA . PRO A 1 259 ? 22.438 -34.156 -13.25 1 90.5 259 PRO A CA 1
ATOM 1972 C C . PRO A 1 259 ? 21.969 -34.188 -11.789 1 90.5 259 PRO A C 1
ATOM 1974 O O . PRO A 1 259 ? 20.938 -34.781 -11.492 1 90.5 259 PRO A O 1
ATOM 1977 N N . ALA A 1 260 ? 22.703 -33.469 -10.922 1 83.38 260 ALA A N 1
ATOM 1978 C CA . ALA A 1 260 ? 22.547 -33.594 -9.477 1 83.38 260 ALA A CA 1
ATOM 1979 C C . ALA A 1 260 ? 21.141 -33.219 -9.031 1 83.38 260 ALA A C 1
ATOM 1981 O O . ALA A 1 260 ? 20.609 -33.781 -8.078 1 83.38 260 ALA A O 1
ATOM 1982 N N . GLN A 1 261 ? 20.5 -32.344 -9.758 1 81.12 261 GLN A N 1
ATOM 1983 C CA . GLN A 1 261 ? 19.203 -31.844 -9.352 1 81.12 261 GLN A CA 1
ATOM 1984 C C . GLN A 1 261 ? 18.078 -32.812 -9.734 1 81.12 261 GLN A C 1
ATOM 1986 O O . GLN A 1 261 ? 16.953 -32.688 -9.234 1 81.12 261 GLN A O 1
ATOM 1991 N N . ASP A 1 262 ? 18.391 -33.75 -10.602 1 89.88 262 ASP A N 1
ATOM 1992 C CA . ASP A 1 262 ? 17.406 -34.75 -11.062 1 89.88 262 ASP A CA 1
ATOM 1993 C C . ASP A 1 262 ? 17.484 -36.031 -10.234 1 89.88 262 ASP A C 1
ATOM 1995 O O . ASP A 1 262 ? 18.312 -36.906 -10.508 1 89.88 262 ASP A O 1
ATOM 1999 N N . VAL A 1 263 ? 16.578 -36.188 -9.297 1 87.38 263 VAL A N 1
ATOM 2000 C CA . VAL A 1 263 ? 16.594 -37.344 -8.406 1 87.38 263 VAL A CA 1
ATOM 2001 C C . VAL A 1 263 ? 15.602 -38.406 -8.891 1 87.38 263 VAL A C 1
ATOM 2003 O O . VAL A 1 263 ? 14.391 -38.156 -8.867 1 87.38 263 VAL A O 1
ATOM 2006 N N . PRO A 1 264 ? 16.094 -39.531 -9.266 1 92.38 264 PRO A N 1
ATOM 2007 C CA . PRO A 1 264 ? 15.164 -40.562 -9.734 1 92.38 264 PRO A CA 1
ATOM 2008 C C . PRO A 1 264 ? 14.219 -41.062 -8.633 1 92.38 264 PRO A C 1
ATOM 2010 O O . PRO A 1 264 ? 14.625 -41.188 -7.48 1 92.38 264 PRO A O 1
ATOM 2013 N N . GLU A 1 265 ? 12.977 -41.281 -8.992 1 91 265 GLU A N 1
ATOM 2014 C CA . GLU A 1 265 ? 11.953 -41.75 -8.055 1 91 265 GLU A CA 1
ATOM 2015 C C . GLU A 1 265 ? 11.641 -43.219 -8.258 1 91 265 GLU A C 1
ATOM 2017 O O . GLU A 1 265 ? 10.883 -43.812 -7.484 1 91 265 GLU A O 1
ATOM 2022 N N . GLY A 1 266 ? 12.188 -43.875 -9.25 1 94.69 266 GLY A N 1
ATOM 2023 C CA . GLY A 1 266 ? 12.023 -45.281 -9.57 1 94.69 266 GLY A CA 1
ATOM 2024 C C . GLY A 1 266 ? 12.766 -45.688 -10.828 1 94.69 266 GLY A C 1
ATOM 2025 O O . GLY A 1 266 ? 13.359 -44.844 -11.508 1 94.69 266 GLY A O 1
ATOM 2026 N N . PRO A 1 267 ? 12.711 -46.969 -11.086 1 97.38 267 PRO A N 1
ATOM 2027 C CA . PRO A 1 267 ? 13.391 -47.469 -12.289 1 97.38 267 PRO A CA 1
ATOM 2028 C C . PRO A 1 267 ? 12.625 -47.125 -13.57 1 97.38 267 PRO A C 1
ATOM 2030 O O . PRO A 1 267 ? 11.406 -46.906 -13.523 1 97.38 267 PRO A O 1
ATOM 2033 N N . TYR A 1 268 ? 13.328 -47.031 -14.594 1 98.25 268 TYR A N 1
ATOM 2034 C CA . TYR A 1 268 ? 12.773 -46.875 -15.938 1 98.25 268 TYR A CA 1
ATOM 2035 C C . TYR A 1 268 ? 13 -48.156 -16.75 1 98.25 268 TYR A C 1
ATOM 2037 O O . TYR A 1 268 ? 14.141 -48.5 -17.078 1 98.25 268 TYR A O 1
ATOM 2045 N N . PRO A 1 269 ? 11.898 -48.875 -17.172 1 98.31 269 PRO A N 1
ATOM 2046 C CA . PRO A 1 269 ? 10.508 -48.625 -16.766 1 98.31 269 PRO A CA 1
ATOM 2047 C C . PRO A 1 269 ? 10.195 -49.156 -15.375 1 98.31 269 PRO A C 1
ATOM 2049 O O . PRO A 1 269 ? 10.93 -50 -14.844 1 98.31 269 PRO A O 1
ATOM 2052 N N . LEU A 1 270 ? 9.219 -48.594 -14.812 1 98.31 270 LEU A N 1
ATOM 2053 C CA . LEU A 1 270 ? 8.602 -49.219 -13.664 1 98.31 270 LEU A CA 1
ATOM 2054 C C . LEU A 1 270 ? 7.688 -50.375 -14.102 1 98.31 270 LEU A C 1
ATOM 2056 O O . LEU A 1 270 ? 6.77 -50.156 -14.898 1 98.31 270 LEU A O 1
ATOM 2060 N N . VAL A 1 271 ? 7.902 -51.562 -13.57 1 98.12 271 VAL A N 1
ATOM 2061 C CA . VAL A 1 271 ? 7.176 -52.719 -14.078 1 98.12 271 VAL A CA 1
ATOM 2062 C C . VAL A 1 271 ? 6.137 -53.156 -13.055 1 98.12 271 VAL A C 1
ATOM 2064 O O . VAL A 1 271 ? 6.461 -53.375 -11.875 1 98.12 271 VAL A O 1
ATOM 2067 N N . VAL A 1 272 ?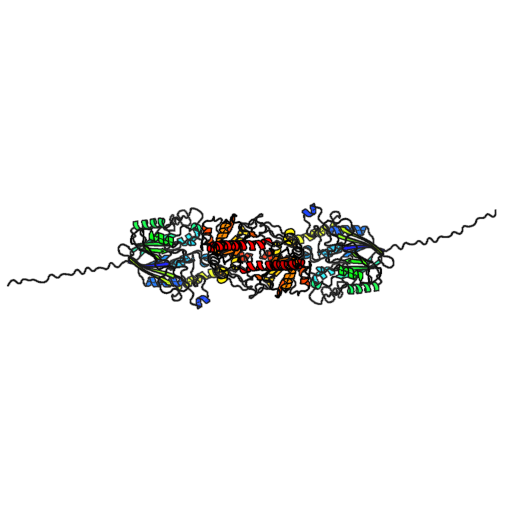 4.945 -53.312 -13.508 1 97.56 272 VAL A N 1
ATOM 2068 C CA . VAL A 1 272 ? 3.84 -53.781 -12.68 1 97.56 272 VAL A CA 1
ATOM 2069 C C . VAL A 1 272 ? 3.32 -55.094 -13.227 1 97.56 272 VAL A C 1
ATOM 2071 O O . VAL A 1 272 ? 3.266 -55.312 -14.438 1 97.56 272 VAL A O 1
ATOM 2074 N N . THR A 1 273 ? 2.945 -55.969 -12.297 1 96.94 273 THR A N 1
ATOM 2075 C CA . THR A 1 273 ? 2.334 -57.25 -12.703 1 96.94 273 THR A CA 1
ATOM 2076 C C . THR A 1 273 ? 0.819 -57.094 -12.82 1 96.94 273 THR A C 1
ATOM 2078 O O . THR A 1 273 ? 0.161 -56.625 -11.891 1 96.94 273 THR A O 1
ATOM 2081 N N . SER A 1 274 ? 0.327 -57.562 -13.938 1 95.88 274 SER A N 1
ATOM 2082 C CA . SER A 1 274 ? -1.107 -57.469 -14.188 1 95.88 274 SER A CA 1
ATOM 2083 C C . SER A 1 274 ? -1.889 -58.406 -13.297 1 95.88 274 SER A C 1
ATOM 2085 O O . SER A 1 274 ? -1.492 -59.562 -13.125 1 95.88 274 SER A O 1
ATOM 2087 N N . GLU A 1 275 ? -2.924 -57.906 -12.766 1 95.31 275 GLU A N 1
ATOM 2088 C CA . GLU A 1 275 ? -3.857 -58.75 -12.039 1 95.31 275 GLU A CA 1
ATOM 2089 C C . GLU A 1 275 ? -4.918 -59.344 -12.969 1 95.31 275 GLU A C 1
ATOM 2091 O O . GLU A 1 275 ? -5.477 -60.406 -12.695 1 95.31 275 GLU A O 1
ATOM 2096 N N . ALA A 1 276 ? -5.184 -58.594 -14.008 1 92.88 276 ALA A N 1
ATOM 2097 C CA . ALA A 1 276 ? -6.203 -59 -14.969 1 92.88 276 ALA A CA 1
ATOM 2098 C C . ALA A 1 276 ? -5.707 -60.156 -15.836 1 92.88 276 ALA A C 1
ATOM 2100 O O . ALA A 1 276 ? -6.488 -61.031 -16.25 1 92.88 276 ALA A O 1
ATOM 2101 N N . THR A 1 277 ? -4.461 -60.156 -16.188 1 91.44 277 THR A N 1
ATOM 2102 C CA . THR A 1 277 ? -3.807 -61.219 -16.953 1 91.44 277 THR A CA 1
ATOM 2103 C C . THR A 1 277 ? -2.621 -61.812 -16.172 1 91.44 277 THR A C 1
ATOM 2105 O O . THR A 1 277 ? -1.516 -61.25 -16.234 1 91.44 277 THR A O 1
ATOM 2108 N N . PRO A 1 278 ? -2.842 -62.938 -15.523 1 89.25 278 PRO A N 1
ATOM 2109 C CA . PRO A 1 278 ? -1.803 -63.469 -14.648 1 89.25 278 PRO A CA 1
ATOM 2110 C C . PRO A 1 278 ? -0.468 -63.656 -15.367 1 89.25 278 PRO A C 1
ATOM 2112 O O . PRO A 1 278 ? -0.427 -64.25 -16.469 1 89.25 278 PRO A O 1
ATOM 2115 N N . GLY A 1 279 ? 0.588 -63.156 -14.797 1 89.62 279 GLY A N 1
ATOM 2116 C CA . GLY A 1 279 ? 1.94 -63.344 -15.305 1 89.62 279 GLY A CA 1
ATOM 2117 C C . GLY A 1 279 ? 2.387 -62.219 -16.234 1 89.62 279 GLY A C 1
ATOM 2118 O O . GLY A 1 279 ? 3.582 -62.062 -16.484 1 89.62 279 GLY A O 1
ATOM 2119 N N . LYS A 1 280 ? 1.476 -61.469 -16.719 1 94.5 280 LYS A N 1
ATOM 2120 C CA . LYS A 1 280 ? 1.809 -60.406 -17.656 1 94.5 280 LYS A CA 1
ATOM 2121 C C . LYS A 1 280 ? 2.438 -59.219 -16.938 1 94.5 280 LYS A C 1
ATOM 2123 O O . LYS A 1 280 ? 1.967 -58.812 -15.867 1 94.5 280 LYS A O 1
ATOM 2128 N N . LYS A 1 281 ? 3.537 -58.719 -17.5 1 97.19 281 LYS A N 1
ATOM 2129 C CA . LYS A 1 281 ? 4.207 -57.531 -16.984 1 97.19 281 LYS A CA 1
ATOM 2130 C C . LYS A 1 281 ? 3.877 -56.312 -17.844 1 97.19 281 LYS A C 1
ATOM 2132 O O . LYS A 1 281 ? 3.855 -56.406 -19.078 1 97.19 281 LYS A O 1
ATOM 2137 N N . VAL A 1 282 ? 3.57 -55.281 -17.172 1 97.94 282 VAL A N 1
ATOM 2138 C CA . VAL A 1 282 ? 3.246 -54.062 -17.859 1 97.94 282 VAL A CA 1
ATOM 2139 C C . VAL A 1 282 ? 4.23 -52.969 -17.453 1 97.94 282 VAL A C 1
ATOM 2141 O O . VAL A 1 282 ? 4.176 -52.438 -16.328 1 97.94 282 VAL A O 1
ATOM 2144 N N . PRO A 1 283 ? 5.105 -52.531 -18.328 1 98.62 283 PRO A N 1
ATOM 2145 C CA . PRO A 1 283 ? 5.996 -51.406 -18.031 1 98.62 283 PRO A CA 1
ATOM 2146 C C . PRO A 1 283 ? 5.27 -50.062 -18.031 1 98.62 283 PRO A C 1
ATOM 2148 O O . PRO A 1 283 ? 4.379 -49.844 -18.844 1 98.62 283 PRO A O 1
ATOM 2151 N N . ILE A 1 284 ? 5.617 -49.219 -17.062 1 98.75 284 ILE A N 1
ATOM 2152 C CA . ILE A 1 284 ? 5.18 -47.844 -16.953 1 98.75 284 ILE A CA 1
ATOM 2153 C C . ILE A 1 284 ? 6.371 -46.906 -17.156 1 98.75 284 ILE A C 1
ATOM 2155 O O . ILE A 1 284 ? 7.406 -47.062 -16.5 1 98.75 284 ILE A O 1
ATOM 2159 N N . VAL A 1 285 ? 6.223 -45.906 -18.047 1 98.75 285 VAL A N 1
ATOM 2160 C CA . VAL A 1 285 ? 7.332 -45 -18.281 1 98.75 285 VAL A CA 1
ATOM 2161 C C . VAL A 1 285 ? 6.863 -43.562 -18.078 1 98.75 285 VAL A C 1
ATOM 2163 O O . VAL A 1 285 ? 5.723 -43.219 -18.406 1 98.75 285 VAL A O 1
ATOM 2166 N N . HIS A 1 286 ? 7.676 -42.75 -17.422 1 98 286 HIS A N 1
ATOM 2167 C CA . HIS A 1 286 ? 7.605 -41.281 -17.25 1 98 286 HIS A CA 1
ATOM 2168 C C . HIS A 1 286 ? 8.93 -40.625 -17.625 1 98 286 HIS A C 1
ATOM 2170 O O . HIS A 1 286 ? 10 -41.156 -17.297 1 98 286 HIS A O 1
ATOM 2176 N N . ALA A 1 287 ? 8.812 -39.469 -18.281 1 97.56 287 ALA A N 1
ATOM 2177 C CA . ALA A 1 287 ? 10.031 -38.812 -18.719 1 97.56 287 ALA A CA 1
ATOM 2178 C C . ALA A 1 287 ? 10.211 -37.469 -17.984 1 97.56 287 ALA A C 1
ATOM 2180 O O . ALA A 1 287 ? 10.602 -36.469 -18.594 1 97.56 287 ALA A O 1
ATOM 2181 N N . TYR A 1 288 ? 9.891 -37.5 -16.734 1 95.44 288 TYR A N 1
ATOM 2182 C CA . TYR A 1 288 ? 10.094 -36.344 -15.898 1 95.44 288 TYR A CA 1
ATOM 2183 C C . TYR A 1 288 ? 9.211 -35.188 -16.359 1 95.44 288 TYR A C 1
ATOM 2185 O O . TYR A 1 288 ? 7.992 -35.312 -16.453 1 95.44 288 TYR A O 1
ATOM 2193 N N . LYS A 1 289 ? 9.828 -34 -16.516 1 92.88 289 LYS A N 1
ATOM 2194 C CA . LYS A 1 289 ? 8.984 -32.844 -16.797 1 92.88 289 LYS A CA 1
ATOM 2195 C C . LYS A 1 289 ? 9.727 -31.812 -17.656 1 92.88 289 LYS A C 1
ATOM 2197 O O . LYS A 1 289 ? 10.938 -31.922 -17.844 1 92.88 289 LYS A O 1
ATOM 2202 N N . PHE A 1 290 ? 9.016 -30.984 -18.391 1 93.88 290 PHE A N 1
ATOM 2203 C CA . PHE A 1 290 ? 9.43 -29.734 -19.016 1 93.88 290 PHE A CA 1
ATOM 2204 C C . PHE A 1 290 ? 10.242 -29.984 -20.266 1 93.88 290 PHE A C 1
ATOM 2206 O O . PHE A 1 290 ? 10.883 -29.078 -20.797 1 93.88 290 PHE A O 1
ATOM 2213 N N . GLY A 1 291 ? 10.258 -31.188 -20.719 1 96.06 291 GLY A N 1
ATOM 2214 C CA . GLY A 1 291 ? 10.984 -31.5 -21.938 1 96.06 291 GLY A CA 1
ATOM 2215 C C . GLY A 1 291 ? 12.477 -31.641 -21.719 1 96.06 291 GLY A C 1
ATOM 2216 O O . GLY A 1 291 ? 13.25 -31.609 -22.672 1 96.06 291 GLY A O 1
ATOM 2217 N N . LYS A 1 292 ? 12.836 -31.719 -20.484 1 96.75 292 LYS A N 1
ATOM 2218 C CA . LYS A 1 292 ? 14.25 -31.875 -20.156 1 96.75 292 LYS A CA 1
ATOM 2219 C C . LYS A 1 292 ? 14.797 -33.188 -20.688 1 96.75 292 LYS A C 1
ATOM 2221 O O . LYS A 1 292 ? 15.969 -33.281 -21.062 1 96.75 292 LYS A O 1
ATOM 2226 N N . TYR A 1 293 ? 13.992 -34.188 -20.641 1 98.38 293 TYR A N 1
ATOM 2227 C CA . TYR A 1 293 ? 14.328 -35.531 -21.125 1 98.38 293 TYR A CA 1
ATOM 2228 C C . TYR A 1 293 ? 13.383 -35.969 -22.234 1 98.38 293 TYR A C 1
ATOM 2230 O O . TYR A 1 293 ? 12.211 -35.562 -22.25 1 98.38 293 TYR A O 1
ATOM 2238 N N . LEU A 1 294 ? 13.906 -36.719 -23.172 1 98.75 294 LEU A N 1
ATOM 2239 C CA . LEU A 1 294 ? 13.109 -37.469 -24.125 1 98.75 294 LEU A CA 1
ATOM 2240 C C . LEU A 1 294 ? 13.07 -38.938 -23.75 1 98.75 294 LEU A C 1
ATOM 2242 O O . LEU A 1 294 ? 14.109 -39.625 -23.734 1 98.75 294 LEU A O 1
ATOM 2246 N N . GLY A 1 295 ? 11.859 -39.406 -23.406 1 98.81 295 GLY A N 1
ATOM 2247 C CA . GLY A 1 295 ? 11.742 -40.812 -23.094 1 98.81 295 GLY A CA 1
ATOM 2248 C C . GLY A 1 295 ? 11.984 -41.688 -24.312 1 98.81 295 GLY A C 1
ATOM 2249 O O . GLY A 1 295 ? 11.547 -41.375 -25.406 1 98.81 295 GLY A O 1
ATOM 2250 N N . ARG A 1 296 ? 12.656 -42.781 -24.047 1 98.81 296 ARG A N 1
ATOM 2251 C CA . ARG A 1 296 ? 12.867 -43.812 -25.078 1 98.81 296 ARG A CA 1
ATOM 2252 C C . ARG A 1 296 ? 12.773 -45.219 -24.5 1 98.81 296 ARG A C 1
ATOM 2254 O O . ARG A 1 296 ? 13.523 -45.562 -23.594 1 98.81 296 ARG A O 1
ATOM 2261 N N . LEU A 1 297 ? 11.891 -45.938 -25 1 98.81 297 LEU A N 1
ATOM 2262 C CA . LEU A 1 297 ? 11.773 -47.344 -24.656 1 98.81 297 LEU A CA 1
ATOM 2263 C C . LEU A 1 297 ? 11.719 -48.188 -25.906 1 98.81 297 LEU A C 1
ATOM 2265 O O . LEU A 1 297 ? 10.867 -48 -26.766 1 98.81 297 LEU A O 1
ATOM 2269 N N . ASP A 1 298 ? 12.664 -49.094 -26.016 1 98.31 298 ASP A N 1
ATOM 2270 C CA . ASP A 1 298 ? 12.633 -50.125 -27.078 1 98.31 298 ASP A CA 1
ATOM 2271 C C . ASP A 1 298 ? 11.961 -51.406 -26.594 1 98.31 298 ASP A C 1
ATOM 2273 O O . ASP A 1 298 ? 12.375 -52 -25.594 1 98.31 298 ASP A O 1
ATOM 2277 N N . VAL A 1 299 ? 10.922 -51.75 -27.406 1 98.06 299 VAL A N 1
ATOM 2278 C CA . VAL A 1 299 ? 10.164 -52.938 -26.969 1 98.06 299 VAL A CA 1
ATOM 2279 C C . VAL A 1 299 ? 10.117 -53.969 -28.094 1 98.06 299 VAL A C 1
ATOM 2281 O O . VAL A 1 299 ? 10.32 -53.625 -29.266 1 98.06 299 VAL A O 1
ATOM 2284 N N . GLU A 1 300 ? 9.883 -55.219 -27.656 1 97.44 300 GLU A N 1
ATOM 2285 C CA . GLU A 1 300 ? 9.703 -56.312 -28.609 1 97.44 300 GLU A CA 1
ATOM 2286 C C . GLU A 1 300 ? 8.422 -57.094 -28.312 1 97.44 300 GLU A C 1
ATOM 2288 O O . GLU A 1 300 ? 8.141 -57.406 -27.156 1 97.44 300 GLU A O 1
ATOM 2293 N N . PHE A 1 301 ? 7.629 -57.281 -29.375 1 96.94 301 PHE A N 1
ATOM 2294 C CA . PHE A 1 301 ? 6.414 -58.094 -29.297 1 96.94 301 PHE A CA 1
ATOM 2295 C C . PHE A 1 301 ? 6.586 -59.406 -30.047 1 96.94 301 PHE A C 1
ATOM 2297 O O . PHE A 1 301 ? 7.191 -59.438 -31.125 1 96.94 301 PHE A O 1
ATOM 2304 N N . ASP A 1 302 ? 5.98 -60.438 -29.547 1 95.19 302 ASP A N 1
ATOM 2305 C CA . ASP A 1 302 ? 5.996 -61.719 -30.281 1 95.19 302 ASP A CA 1
ATOM 2306 C C . ASP A 1 302 ? 4.824 -61.781 -31.25 1 95.19 302 ASP A C 1
ATOM 2308 O O . ASP A 1 302 ? 4.105 -60.812 -31.453 1 95.19 302 ASP A O 1
ATOM 2312 N N . ASP A 1 303 ? 4.652 -62.844 -31.875 1 90.44 303 ASP A N 1
ATOM 2313 C CA . ASP A 1 303 ? 3.674 -63 -32.938 1 90.44 303 ASP A CA 1
ATOM 2314 C C . ASP A 1 303 ? 2.248 -62.969 -32.406 1 90.44 303 ASP A C 1
ATOM 2316 O O . ASP A 1 303 ? 1.304 -62.656 -33.156 1 90.44 303 ASP A O 1
ATOM 2320 N N . LYS A 1 304 ? 2.156 -63.219 -31.141 1 91.19 304 LYS A N 1
ATOM 2321 C CA . LYS A 1 304 ? 0.838 -63.188 -30.516 1 91.19 304 LYS A CA 1
ATOM 2322 C C . LYS A 1 304 ? 0.491 -61.781 -30.031 1 91.19 304 LYS A C 1
ATOM 2324 O O . LYS A 1 304 ? -0.652 -61.531 -29.656 1 91.19 304 LYS A O 1
ATOM 2329 N N . GLY A 1 305 ? 1.481 -60.938 -30.094 1 93 305 GLY A N 1
ATOM 2330 C CA . GLY A 1 305 ? 1.268 -59.562 -29.672 1 93 305 GLY A CA 1
ATOM 2331 C C . GLY A 1 305 ? 1.672 -59.281 -28.234 1 93 305 GLY A C 1
ATOM 2332 O O . GLY A 1 305 ? 1.418 -58.219 -27.688 1 93 305 GLY A O 1
ATOM 2333 N N . ASP A 1 306 ? 2.305 -60.281 -27.609 1 93.44 306 ASP A N 1
ATOM 2334 C CA . ASP A 1 306 ? 2.73 -60.125 -26.219 1 93.44 306 ASP A CA 1
ATOM 2335 C C . ASP A 1 306 ? 4.078 -59.406 -26.141 1 93.44 306 ASP A C 1
ATOM 2337 O O . ASP A 1 306 ? 4.973 -59.688 -26.938 1 93.44 306 ASP A O 1
ATOM 2341 N N . LEU A 1 307 ? 4.168 -58.531 -25.188 1 95.88 307 LEU A N 1
ATOM 2342 C CA . LEU A 1 307 ? 5.426 -57.844 -24.922 1 95.88 307 LEU A CA 1
ATOM 2343 C C . LEU A 1 307 ? 6.426 -58.781 -24.25 1 95.88 307 LEU A C 1
ATOM 2345 O O . LEU A 1 307 ? 6.16 -59.312 -23.156 1 95.88 307 LEU A O 1
ATOM 2349 N N . THR A 1 308 ? 7.594 -58.969 -24.906 1 94.56 308 THR A N 1
ATOM 2350 C CA . THR A 1 308 ? 8.508 -60 -24.422 1 94.56 308 THR A CA 1
ATOM 2351 C C . THR A 1 308 ? 9.758 -59.344 -23.812 1 94.56 308 THR A C 1
ATOM 2353 O O . THR A 1 308 ? 10.414 -59.969 -22.969 1 94.56 308 THR A O 1
ATOM 2356 N N . SER A 1 309 ? 10.094 -58.219 -24.281 1 95.88 309 SER A N 1
ATOM 2357 C CA . SER A 1 309 ? 11.273 -57.531 -23.734 1 95.88 309 SER A CA 1
ATOM 2358 C C . SER A 1 309 ? 11.195 -56.031 -23.938 1 95.88 309 SER A C 1
ATOM 2360 O O . SER A 1 309 ? 10.445 -55.531 -24.797 1 95.88 309 SER A O 1
ATOM 2362 N N . TRP A 1 310 ? 11.938 -55.312 -23.125 1 97.38 310 TRP A N 1
ATOM 2363 C CA . TRP A 1 310 ? 12.062 -53.844 -23.219 1 97.38 310 TRP A CA 1
ATOM 2364 C C . TRP A 1 310 ? 13.422 -53.375 -22.703 1 97.38 310 TRP A C 1
ATOM 2366 O O . TRP A 1 310 ? 14.016 -54.031 -21.828 1 97.38 310 TRP A O 1
ATOM 2376 N N . THR A 1 311 ? 13.922 -52.375 -23.297 1 97.38 311 THR A N 1
ATOM 2377 C CA . THR A 1 311 ? 15.133 -51.688 -22.859 1 97.38 311 THR A CA 1
ATOM 2378 C C . THR A 1 311 ? 15.07 -50.188 -23.203 1 97.38 311 THR A C 1
ATOM 2380 O O . THR A 1 311 ? 14.469 -49.812 -24.203 1 97.38 311 THR A O 1
ATOM 2383 N N . GLY A 1 312 ? 15.625 -49.438 -22.375 1 97.25 312 GLY A N 1
ATOM 2384 C CA . GLY A 1 312 ? 15.656 -48.031 -22.672 1 97.25 312 GLY A CA 1
ATOM 2385 C C . GLY A 1 312 ? 15.852 -47.156 -21.438 1 97.25 312 GLY A C 1
ATOM 2386 O O . GLY A 1 312 ? 16.047 -47.656 -20.328 1 97.25 312 GLY A O 1
ATOM 2387 N N . ASN A 1 313 ? 15.867 -45.844 -21.656 1 98.12 313 ASN A N 1
ATOM 2388 C CA . ASN A 1 313 ? 16.031 -44.812 -20.656 1 98.12 313 ASN A CA 1
ATOM 2389 C C . ASN A 1 313 ? 15.703 -43.438 -21.219 1 98.12 313 ASN A C 1
ATOM 2391 O O . ASN A 1 313 ? 15.852 -43.188 -22.422 1 98.12 313 ASN A O 1
ATOM 2395 N N . PRO A 1 314 ? 15.227 -42.531 -20.328 1 98.38 314 PRO A N 1
ATOM 2396 C CA . PRO A 1 314 ? 15.094 -41.156 -20.828 1 98.38 314 PRO A CA 1
ATOM 2397 C C . PRO A 1 314 ? 16.422 -40.562 -21.281 1 98.38 314 PRO A C 1
ATOM 2399 O O . PRO A 1 314 ? 17.453 -40.75 -20.609 1 98.38 314 PRO A O 1
ATOM 2402 N N . VAL A 1 315 ? 16.453 -39.875 -22.375 1 98.25 315 VAL A N 1
ATOM 2403 C CA . VAL A 1 315 ? 17.641 -39.25 -22.922 1 98.25 315 VAL A CA 1
ATOM 2404 C C . VAL A 1 315 ? 17.688 -37.781 -22.469 1 98.25 315 VAL A C 1
ATOM 2406 O O . VAL A 1 315 ? 16.781 -37 -22.75 1 98.25 315 VAL A O 1
ATOM 2409 N N . LEU A 1 316 ? 18.766 -37.406 -21.828 1 98 316 LEU A N 1
ATOM 2410 C CA . LEU A 1 316 ? 18.938 -36.031 -21.391 1 98 316 LEU A CA 1
ATOM 2411 C C . LEU A 1 316 ? 19.234 -35.125 -22.562 1 98 316 LEU A C 1
ATOM 2413 O O . LEU A 1 316 ? 20.125 -35.406 -23.359 1 98 316 LEU A O 1
ATOM 2417 N N . LEU A 1 317 ? 18.531 -34.062 -22.703 1 98.31 317 LEU A N 1
ATOM 2418 C CA . LEU A 1 317 ? 18.734 -33.062 -23.766 1 98.31 317 LEU A CA 1
ATOM 2419 C C . LEU A 1 317 ? 19.562 -31.891 -23.266 1 98.31 317 LEU A C 1
ATOM 2421 O O . LEU A 1 317 ? 19.016 -30.844 -22.922 1 98.31 317 LEU A O 1
ATOM 2425 N N . ASP A 1 318 ? 20.844 -32.062 -23.281 1 96.81 318 ASP A N 1
ATOM 2426 C CA . ASP A 1 318 ? 21.766 -31.031 -22.828 1 96.81 318 ASP A CA 1
ATOM 2427 C C . ASP A 1 318 ? 22.594 -30.484 -24 1 96.81 318 ASP A C 1
ATOM 2429 O O . ASP A 1 318 ? 22.219 -30.672 -25.172 1 96.81 318 ASP A O 1
ATOM 2433 N N . ARG A 1 319 ? 23.688 -29.812 -23.719 1 95.31 319 ARG A N 1
ATOM 2434 C CA . ARG A 1 319 ? 24.5 -29.141 -24.719 1 95.31 319 ARG A CA 1
ATOM 2435 C C . ARG A 1 319 ? 25.078 -30.125 -25.719 1 95.31 319 ARG A C 1
ATOM 2437 O O . ARG A 1 319 ? 25.453 -29.75 -26.828 1 95.31 319 ARG A O 1
ATOM 2444 N N . SER A 1 320 ? 25.141 -31.359 -25.344 1 96 320 SER A N 1
ATOM 2445 C CA . SER A 1 320 ? 25.703 -32.375 -26.234 1 96 320 SER A CA 1
ATOM 2446 C C . SER A 1 320 ? 24.781 -32.656 -27.406 1 96 320 SER A C 1
ATOM 2448 O O . SER A 1 320 ? 25.188 -33.25 -28.406 1 96 320 SER A O 1
ATOM 2450 N N . VAL A 1 321 ? 23.531 -32.375 -27.297 1 97.69 321 VAL A N 1
ATOM 2451 C CA . VAL A 1 321 ? 22.578 -32.5 -28.391 1 97.69 321 VAL A CA 1
ATOM 2452 C C . VAL A 1 321 ? 22.453 -31.156 -29.125 1 97.69 321 VAL A C 1
ATOM 2454 O O . VAL A 1 321 ? 22.047 -30.141 -28.547 1 97.69 321 VAL A O 1
ATOM 2457 N N . ALA A 1 322 ? 22.828 -31.172 -30.344 1 97.44 322 ALA A N 1
ATOM 2458 C CA . ALA A 1 322 ? 22.75 -29.953 -31.141 1 97.44 322 ALA A CA 1
ATOM 2459 C C . ALA A 1 322 ? 21.312 -29.5 -31.328 1 97.44 322 ALA A C 1
ATOM 2461 O O . ALA A 1 322 ? 20.391 -30.312 -31.297 1 97.44 322 ALA A O 1
ATOM 2462 N N . LYS A 1 323 ? 21.125 -28.219 -31.531 1 98 323 LYS A N 1
ATOM 2463 C CA . LYS A 1 323 ? 19.797 -27.672 -31.812 1 98 323 LYS A CA 1
ATOM 2464 C C . LYS A 1 323 ? 19.438 -27.797 -33.281 1 98 323 LYS A C 1
ATOM 2466 O O . LYS A 1 323 ? 20.281 -27.531 -34.156 1 98 323 LYS A O 1
ATOM 2471 N N . ASP A 1 324 ? 18.266 -28.281 -33.531 1 98.31 324 ASP A N 1
ATOM 2472 C CA . ASP A 1 324 ? 17.766 -28.25 -34.906 1 98.31 324 ASP A CA 1
ATOM 2473 C C . ASP A 1 324 ? 17.641 -26.812 -35.406 1 98.31 324 ASP A C 1
ATOM 2475 O O . ASP A 1 324 ? 16.906 -26 -34.844 1 98.31 324 ASP A O 1
ATOM 2479 N N . SER A 1 325 ? 18.312 -26.531 -36.469 1 97.5 325 SER A N 1
ATOM 2480 C CA . SER A 1 325 ? 18.453 -25.141 -36.906 1 97.5 325 SER A CA 1
ATOM 2481 C C . SER A 1 325 ? 17.109 -24.562 -37.312 1 97.5 325 SER A C 1
ATOM 2483 O O . SER A 1 325 ? 16.797 -23.406 -37 1 97.5 325 SER A O 1
ATOM 2485 N N . ALA A 1 326 ? 16.344 -25.266 -38.062 1 96.62 326 ALA A N 1
ATOM 2486 C CA . ALA A 1 326 ? 15.062 -24.766 -38.562 1 96.62 326 ALA A CA 1
ATOM 2487 C C . ALA A 1 326 ? 14.102 -24.484 -37.406 1 96.62 326 ALA A C 1
ATOM 2489 O O . ALA A 1 326 ? 13.461 -23.438 -37.375 1 96.62 326 ALA A O 1
ATOM 2490 N N . LEU A 1 327 ? 13.992 -25.438 -36.531 1 97.25 327 LEU A N 1
ATOM 2491 C CA . LEU A 1 327 ? 13.07 -25.266 -35.406 1 97.25 327 LEU A CA 1
ATOM 2492 C C . LEU A 1 327 ? 13.562 -24.188 -34.469 1 97.25 327 LEU A C 1
ATOM 2494 O O . LEU A 1 327 ? 12.758 -23.438 -33.875 1 97.25 327 LEU A O 1
ATOM 2498 N N . GLU A 1 328 ? 14.844 -24.078 -34.25 1 97.5 328 GLU A N 1
ATOM 2499 C CA . GLU A 1 328 ? 15.406 -23.016 -33.406 1 97.5 328 GLU A CA 1
ATOM 2500 C C . GLU A 1 328 ? 15.07 -21.641 -33.969 1 97.5 328 GLU A C 1
ATOM 2502 O O . GLU A 1 328 ? 14.734 -20.719 -33.219 1 97.5 328 GLU A O 1
ATOM 2507 N N . GLN A 1 329 ? 15.156 -21.484 -35.25 1 97.19 329 GLN A N 1
ATOM 2508 C CA . GLN A 1 329 ? 14.82 -20.219 -35.875 1 97.19 329 GLN A CA 1
ATOM 2509 C C . GLN A 1 329 ? 13.352 -19.875 -35.688 1 97.19 329 GLN A C 1
ATOM 2511 O O . GLN A 1 329 ? 13 -18.719 -35.438 1 97.19 329 GLN A O 1
ATOM 2516 N N . GLN A 1 330 ? 12.562 -20.859 -35.812 1 96.25 330 GLN A N 1
ATOM 2517 C CA . GLN A 1 330 ? 11.141 -20.656 -35.562 1 96.25 330 GLN A CA 1
ATOM 2518 C C . GLN A 1 330 ? 10.891 -20.219 -34.125 1 96.25 330 GLN A C 1
ATOM 2520 O O . GLN A 1 330 ? 10.125 -19.281 -33.906 1 96.25 330 GLN A O 1
ATOM 2525 N N . VAL A 1 331 ? 11.484 -20.875 -33.188 1 96.94 331 VAL A N 1
ATOM 2526 C CA . VAL A 1 331 ? 11.344 -20.547 -31.781 1 96.94 331 VAL A CA 1
ATOM 2527 C C . VAL A 1 331 ? 11.812 -19.109 -31.531 1 96.94 331 VAL A C 1
ATOM 2529 O O . VAL A 1 331 ? 11.141 -18.359 -30.828 1 96.94 331 VAL A O 1
ATOM 2532 N N . GLN A 1 332 ? 12.875 -18.719 -32.125 1 96.5 332 GLN A N 1
ATOM 2533 C CA . GLN A 1 332 ? 13.422 -17.375 -31.938 1 96.5 332 GLN A CA 1
ATOM 2534 C C . GLN A 1 332 ? 12.477 -16.312 -32.5 1 96.5 332 GLN A C 1
ATOM 2536 O O . GLN A 1 332 ? 12.32 -15.25 -31.906 1 96.5 332 GLN A O 1
ATOM 2541 N N . ARG A 1 333 ? 11.914 -16.609 -33.625 1 95.94 333 ARG A N 1
ATOM 2542 C CA . ARG A 1 333 ? 10.953 -15.672 -34.188 1 95.94 333 ARG A CA 1
ATOM 2543 C C . ARG A 1 333 ? 9.75 -15.492 -33.281 1 95.94 333 ARG A C 1
ATOM 2545 O O . ARG A 1 333 ? 9.32 -14.359 -33.031 1 95.94 333 ARG A O 1
ATOM 2552 N N . MET A 1 334 ? 9.242 -16.547 -32.781 1 95.94 334 MET A N 1
ATOM 2553 C CA . MET A 1 334 ? 8.07 -16.516 -31.922 1 95.94 334 MET A CA 1
ATOM 2554 C C . MET A 1 334 ? 8.406 -15.898 -30.562 1 95.94 334 MET A C 1
ATOM 2556 O O . MET A 1 334 ? 7.566 -15.25 -29.953 1 95.94 334 MET A O 1
ATOM 2560 N N . LYS A 1 335 ? 9.578 -16.047 -30.188 1 96.19 335 LYS A N 1
ATOM 2561 C CA . LYS A 1 335 ? 10.055 -15.562 -28.891 1 96.19 335 LYS A CA 1
ATOM 2562 C C . LYS A 1 335 ? 9.945 -14.039 -28.797 1 96.19 335 LYS A C 1
ATOM 2564 O O . LYS A 1 335 ? 9.82 -13.492 -27.703 1 96.19 335 LYS A O 1
ATOM 2569 N N . GLY A 1 336 ? 10.008 -13.375 -29.859 1 95.69 336 GLY A N 1
ATOM 2570 C CA . GLY A 1 336 ? 9.898 -11.93 -29.859 1 95.69 336 GLY A CA 1
ATOM 2571 C C . GLY A 1 336 ? 8.688 -11.414 -29.109 1 95.69 336 GLY A C 1
ATOM 2572 O O . GLY A 1 336 ? 8.781 -10.469 -28.328 1 95.69 336 GLY A O 1
ATOM 2573 N N . ARG A 1 337 ? 7.547 -12.031 -29.344 1 94.88 337 ARG A N 1
ATOM 2574 C CA . ARG A 1 337 ? 6.32 -11.633 -28.656 1 94.88 337 ARG A CA 1
ATOM 2575 C C . ARG A 1 337 ? 6.375 -11.969 -27.172 1 94.88 337 ARG A C 1
ATOM 2577 O O . ARG A 1 337 ? 5.848 -11.227 -26.344 1 94.88 337 ARG A O 1
ATOM 2584 N N . VAL A 1 338 ? 6.953 -13.078 -26.875 1 94.94 338 VAL A N 1
ATOM 2585 C CA . VAL A 1 338 ? 7.102 -13.5 -25.484 1 94.94 338 VAL A CA 1
ATOM 2586 C C . VAL A 1 338 ? 8 -12.508 -24.734 1 94.94 338 VAL A C 1
ATOM 2588 O O . VAL A 1 338 ? 7.711 -12.133 -23.609 1 94.94 338 VAL A O 1
ATOM 2591 N N . ASP A 1 339 ? 9 -12.039 -25.406 1 95.06 339 ASP A N 1
ATOM 2592 C CA . ASP A 1 339 ? 9.922 -11.078 -24.828 1 95.06 339 ASP A CA 1
ATOM 2593 C C . ASP A 1 339 ? 9.234 -9.742 -24.562 1 95.06 339 ASP A C 1
ATOM 2595 O O . ASP A 1 339 ? 9.516 -9.078 -23.562 1 95.06 339 ASP A O 1
ATOM 2599 N N . LYS A 1 340 ? 8.43 -9.375 -25.438 1 95 340 LYS A N 1
ATOM 2600 C CA . LYS A 1 340 ? 7.672 -8.133 -25.25 1 95 340 LYS A CA 1
ATOM 2601 C C . LYS A 1 340 ? 6.793 -8.219 -24.016 1 95 340 LYS A C 1
ATOM 2603 O O . LYS A 1 340 ? 6.727 -7.273 -23.219 1 95 340 LYS A O 1
ATOM 2608 N N . LEU A 1 341 ? 6.148 -9.367 -23.875 1 93.12 341 LEU A N 1
ATOM 2609 C CA . LEU A 1 341 ? 5.32 -9.586 -22.688 1 93.12 341 LEU A CA 1
ATOM 2610 C C . LEU A 1 341 ? 6.172 -9.57 -21.422 1 93.12 341 LEU A C 1
ATOM 2612 O O . LEU A 1 341 ? 5.785 -8.977 -20.422 1 93.12 341 LEU A O 1
ATOM 2616 N N . ALA A 1 342 ? 7.234 -10.188 -21.453 1 92.94 342 ALA A N 1
ATOM 2617 C CA . ALA A 1 342 ? 8.133 -10.305 -20.297 1 92.94 342 ALA A CA 1
ATOM 2618 C C . ALA A 1 342 ? 8.664 -8.93 -19.891 1 92.94 342 ALA A C 1
ATOM 2620 O O . ALA A 1 342 ? 8.922 -8.695 -18.703 1 92.94 342 ALA A O 1
ATOM 2621 N N . SER A 1 343 ? 8.734 -7.961 -20.812 1 94.06 343 SER A N 1
ATOM 2622 C CA . SER A 1 343 ? 9.391 -6.684 -20.562 1 94.06 343 SER A CA 1
ATOM 2623 C C . SER A 1 343 ? 8.398 -5.629 -20.078 1 94.06 343 SER A C 1
ATOM 2625 O O . SER A 1 343 ? 8.789 -4.504 -19.766 1 94.06 343 SER A O 1
ATOM 2627 N N . ILE A 1 344 ? 7.168 -6.02 -20.047 1 94.38 344 ILE A N 1
ATOM 2628 C CA . ILE A 1 344 ? 6.164 -5.082 -19.562 1 94.38 344 ILE A CA 1
ATOM 2629 C C . ILE A 1 344 ? 6.527 -4.629 -18.156 1 94.38 344 ILE A C 1
ATOM 2631 O O . ILE A 1 344 ? 6.727 -5.457 -17.266 1 94.38 344 ILE A O 1
ATOM 2635 N N . LYS A 1 345 ? 6.562 -3.258 -17.938 1 94.88 345 LYS A N 1
ATOM 2636 C CA . LYS A 1 345 ? 6.82 -2.676 -16.625 1 94.88 345 LYS A CA 1
ATOM 2637 C C . LYS A 1 345 ? 5.547 -2.617 -15.797 1 94.88 345 LYS A C 1
ATOM 2639 O O . LYS A 1 345 ? 4.547 -2.027 -16.219 1 94.88 345 LYS A O 1
ATOM 2644 N N . ILE A 1 346 ? 5.559 -3.191 -14.633 1 95.56 346 ILE A N 1
ATOM 2645 C CA . ILE A 1 346 ? 4.355 -3.326 -13.82 1 95.56 346 ILE A CA 1
ATOM 2646 C C . ILE A 1 346 ? 4.344 -2.254 -12.734 1 95.56 346 ILE A C 1
ATOM 2648 O O . ILE A 1 346 ? 3.287 -1.703 -12.406 1 95.56 346 ILE A O 1
ATOM 2652 N N . GLY A 1 347 ? 5.422 -1.973 -12.086 1 95.38 347 GLY A N 1
ATOM 2653 C CA . GLY A 1 347 ? 5.539 -0.967 -11.039 1 95.38 347 GLY A CA 1
ATOM 2654 C C . GLY A 1 347 ? 6.949 -0.84 -10.492 1 95.38 347 GLY A C 1
ATOM 2655 O O . GLY A 1 347 ? 7.852 -1.572 -10.906 1 95.38 347 GLY A O 1
ATOM 2656 N N . ARG A 1 348 ? 7.062 0.171 -9.602 1 94.5 348 ARG A N 1
ATOM 2657 C CA . ARG A 1 348 ? 8.359 0.395 -8.961 1 94.5 348 ARG A CA 1
ATOM 2658 C C . ARG A 1 348 ? 8.383 -0.207 -7.562 1 94.5 348 ARG A C 1
ATOM 2660 O O . ARG A 1 348 ? 7.336 -0.483 -6.977 1 94.5 348 ARG A O 1
ATOM 2667 N N . SER A 1 349 ? 9.562 -0.51 -7.168 1 94.81 349 SER A N 1
ATOM 2668 C CA . SER A 1 349 ? 9.781 -0.938 -5.789 1 94.81 349 SER A CA 1
ATOM 2669 C C . SER A 1 349 ? 10.953 -0.2 -5.156 1 94.81 349 SER A C 1
ATOM 2671 O O . SER A 1 349 ? 12 -0.025 -5.789 1 94.81 349 SER A O 1
ATOM 2673 N N . LEU A 1 350 ? 10.75 0.28 -3.928 1 94.19 350 LEU A N 1
ATOM 2674 C CA . LEU A 1 350 ? 11.82 0.945 -3.199 1 94.19 350 LEU A CA 1
ATOM 2675 C C . LEU A 1 350 ? 12.656 -0.065 -2.418 1 94.19 350 LEU A C 1
ATOM 2677 O O . LEU A 1 350 ? 13.742 0.265 -1.927 1 94.19 350 LEU A O 1
ATOM 2681 N N . VAL A 1 351 ? 12.148 -1.257 -2.367 1 94.75 351 VAL A N 1
ATOM 2682 C CA . VAL A 1 351 ? 12.812 -2.32 -1.617 1 94.75 351 VAL A CA 1
ATOM 2683 C C . VAL A 1 351 ? 13.117 -3.492 -2.545 1 94.75 351 VAL A C 1
ATOM 2685 O O . VAL A 1 351 ? 12.484 -3.646 -3.592 1 94.75 351 VAL A O 1
ATOM 2688 N N . GLN A 1 352 ? 14.062 -4.301 -2.096 1 94.19 352 GLN A N 1
ATOM 2689 C CA . GLN A 1 352 ? 14.234 -5.602 -2.734 1 94.19 352 GLN A CA 1
ATOM 2690 C C . GLN A 1 352 ? 13.109 -6.559 -2.348 1 94.19 352 GLN A C 1
ATOM 2692 O O . GLN A 1 352 ? 12.688 -6.59 -1.191 1 94.19 352 GLN A O 1
ATOM 2697 N N . LEU A 1 353 ? 12.609 -7.215 -3.344 1 96.31 353 LEU A N 1
ATOM 2698 C CA . LEU A 1 353 ? 11.609 -8.234 -3.068 1 96.31 353 LEU A CA 1
ATOM 2699 C C . LEU A 1 353 ? 12.266 -9.609 -2.902 1 96.31 353 LEU A C 1
ATOM 2701 O O . LEU A 1 353 ? 12.547 -10.289 -3.891 1 96.31 353 LEU A O 1
ATOM 2705 N N . ASN A 1 354 ? 12.469 -9.969 -1.713 1 95.94 354 ASN A N 1
ATOM 2706 C CA . ASN A 1 354 ? 13.234 -11.156 -1.352 1 95.94 354 ASN A CA 1
ATOM 2707 C C . ASN A 1 354 ? 12.375 -12.414 -1.383 1 95.94 354 ASN A C 1
ATOM 2709 O O . ASN A 1 354 ? 11.414 -12.531 -0.62 1 95.94 354 ASN A O 1
ATOM 2713 N N . GLY A 1 355 ? 12.695 -13.273 -2.271 1 94.94 355 GLY A N 1
ATOM 2714 C CA . GLY A 1 355 ? 12.062 -14.586 -2.383 1 94.94 355 GLY A CA 1
ATOM 2715 C C . GLY A 1 355 ? 13.047 -15.734 -2.246 1 94.94 355 GLY A C 1
ATOM 2716 O O . GLY A 1 355 ? 12.812 -16.828 -2.76 1 94.94 355 GLY A O 1
ATOM 2717 N N . ASP A 1 356 ? 14.148 -15.43 -1.598 1 92 356 ASP A N 1
ATOM 2718 C CA . ASP A 1 356 ? 15.195 -16.422 -1.419 1 92 356 ASP A CA 1
ATOM 2719 C C . ASP A 1 356 ? 14.688 -17.625 -0.617 1 92 356 ASP A C 1
ATOM 2721 O O . ASP A 1 356 ? 14.055 -17.453 0.425 1 92 356 ASP A O 1
ATOM 2725 N N . ARG A 1 357 ? 15.031 -18.766 -1.058 1 87.62 357 ARG A N 1
ATOM 2726 C CA . ARG A 1 357 ? 14.555 -20.016 -0.45 1 87.62 357 ARG A CA 1
ATOM 2727 C C . ARG A 1 357 ? 15.008 -20.125 1.002 1 87.62 357 ARG A C 1
ATOM 2729 O O . ARG A 1 357 ? 14.242 -20.562 1.864 1 87.62 357 ARG A O 1
ATOM 2736 N N . ASP A 1 358 ? 16.25 -19.75 1.268 1 89.56 358 ASP A N 1
ATOM 2737 C CA . ASP A 1 358 ? 16.797 -19.875 2.613 1 89.56 358 ASP A CA 1
ATOM 2738 C C . ASP A 1 358 ? 16.078 -18.953 3.592 1 89.56 358 ASP A C 1
ATOM 2740 O O . ASP A 1 358 ? 16.047 -19.219 4.797 1 89.56 358 ASP A O 1
ATOM 2744 N N . VAL A 1 359 ? 15.5 -17.938 3.076 1 95.12 359 VAL A N 1
ATOM 2745 C CA . VAL A 1 359 ? 14.789 -17 3.922 1 95.12 359 VAL A CA 1
ATOM 2746 C C . VAL A 1 359 ? 13.312 -17.375 3.998 1 95.12 359 VAL A C 1
ATOM 2748 O O . VAL A 1 359 ? 12.773 -17.578 5.09 1 95.12 359 VAL A O 1
ATOM 2751 N N . CYS A 1 360 ? 12.703 -17.609 2.852 1 96.75 360 CYS A N 1
ATOM 2752 C CA . CYS A 1 360 ? 11.258 -17.797 2.781 1 96.75 360 CYS A CA 1
ATOM 2753 C C . CYS A 1 360 ? 10.859 -19.141 3.371 1 96.75 360 CYS A C 1
ATOM 2755 O O . CYS A 1 360 ? 9.75 -19.297 3.883 1 96.75 360 CYS A O 1
ATOM 2757 N N . TRP A 1 361 ? 11.727 -20.156 3.367 1 95.38 361 TRP A N 1
ATOM 2758 C CA . TRP A 1 361 ? 11.391 -21.469 3.891 1 95.38 361 TRP A CA 1
ATOM 2759 C C . TRP A 1 361 ? 11.516 -21.516 5.41 1 95.38 361 TRP A C 1
ATOM 2761 O O . TRP A 1 361 ? 11.031 -22.438 6.059 1 95.38 361 TRP A O 1
ATOM 2771 N N . ARG A 1 362 ? 12.148 -20.516 5.934 1 96.12 362 ARG A N 1
ATOM 2772 C CA . ARG A 1 362 ? 12.438 -20.516 7.363 1 96.12 362 ARG A CA 1
ATOM 2773 C C . ARG A 1 362 ? 11.523 -19.547 8.102 1 96.12 362 ARG A C 1
ATOM 2775 O O . ARG A 1 362 ? 11.258 -19.719 9.297 1 96.12 362 ARG A O 1
ATOM 2782 N N . GLY A 1 363 ? 11.125 -18.578 7.445 1 97.44 363 GLY A N 1
ATOM 2783 C CA . GLY A 1 363 ? 10.32 -17.547 8.086 1 97.44 363 GLY A CA 1
ATOM 2784 C C . GLY A 1 363 ? 9.688 -16.578 7.102 1 97.44 363 GLY A C 1
ATOM 2785 O O . GLY A 1 363 ? 9.594 -16.875 5.91 1 97.44 363 GLY A O 1
ATOM 2786 N N . GLU A 1 364 ? 9.227 -15.477 7.699 1 97.94 364 GLU A N 1
ATOM 2787 C CA . GLU A 1 364 ? 8.594 -14.43 6.906 1 97.94 364 GLU A CA 1
ATOM 2788 C C . GLU A 1 364 ? 9.562 -13.836 5.895 1 97.94 364 GLU A C 1
ATOM 2790 O O . GLU A 1 364 ? 10.727 -13.578 6.219 1 97.94 364 GLU A O 1
ATOM 2795 N N . CYS A 1 365 ? 9.172 -13.719 4.688 1 98.12 365 CYS A N 1
ATOM 2796 C CA . CYS A 1 365 ? 9.914 -12.953 3.686 1 98.12 365 CYS A CA 1
ATOM 2797 C C . CYS A 1 365 ? 9.016 -11.914 3.027 1 98.12 365 CYS A C 1
ATOM 2799 O O . CYS A 1 365 ? 7.801 -12.078 2.971 1 98.12 365 CYS A O 1
ATOM 2801 N N . ASN A 1 366 ? 9.57 -10.82 2.545 1 98.06 366 ASN A N 1
ATOM 2802 C CA . ASN A 1 366 ? 8.734 -9.688 2.152 1 98.06 366 ASN A CA 1
ATOM 2803 C C . ASN A 1 366 ? 8.047 -9.93 0.812 1 98.06 366 ASN A C 1
ATOM 2805 O O . ASN A 1 366 ? 6.961 -9.414 0.563 1 98.06 366 ASN A O 1
ATOM 2809 N N . LEU A 1 367 ? 8.703 -10.711 -0.126 1 98.19 367 LEU A N 1
ATOM 2810 C CA . LEU A 1 367 ? 7.969 -11.086 -1.33 1 98.19 367 LEU A CA 1
ATOM 2811 C C . LEU A 1 367 ? 6.734 -11.906 -0.981 1 98.19 367 LEU A C 1
ATOM 2813 O O . LEU A 1 367 ? 5.691 -11.766 -1.621 1 98.19 367 LEU A O 1
ATOM 2817 N N . GLY A 1 368 ? 6.855 -12.797 -0.045 1 98.44 368 GLY A N 1
ATOM 2818 C CA . GLY A 1 368 ? 5.684 -13.5 0.464 1 98.44 368 GLY A CA 1
ATOM 2819 C C . GLY A 1 368 ? 4.598 -12.562 0.958 1 98.44 368 GLY A C 1
ATOM 2820 O O . GLY A 1 368 ? 3.414 -12.781 0.692 1 98.44 368 GLY A O 1
ATOM 2821 N N . ASN A 1 369 ? 5.008 -11.523 1.715 1 98.69 369 ASN A N 1
ATOM 2822 C CA . ASN A 1 369 ? 4.059 -10.516 2.18 1 98.69 369 ASN A CA 1
ATOM 2823 C C . ASN A 1 369 ? 3.348 -9.836 1.013 1 98.69 369 ASN A C 1
ATOM 2825 O O . ASN A 1 369 ? 2.133 -9.633 1.053 1 98.69 369 ASN A O 1
ATOM 2829 N N . VAL A 1 370 ? 4.098 -9.484 0.002 1 98.44 370 VAL A N 1
ATOM 2830 C CA . VAL A 1 370 ? 3.537 -8.812 -1.169 1 98.44 370 VAL A CA 1
ATOM 2831 C C . VAL A 1 370 ? 2.508 -9.727 -1.838 1 98.44 370 VAL A C 1
ATOM 2833 O O . VAL A 1 370 ? 1.398 -9.289 -2.154 1 98.44 370 VAL A O 1
ATOM 2836 N N . ILE A 1 371 ? 2.842 -10.977 -2.012 1 98.19 371 ILE A N 1
ATOM 2837 C CA . ILE A 1 371 ? 1.985 -11.93 -2.703 1 98.19 371 ILE A CA 1
ATOM 2838 C C . ILE A 1 371 ? 0.704 -12.156 -1.903 1 98.19 371 ILE A C 1
ATOM 2840 O O . ILE A 1 371 ? -0.398 -12.094 -2.455 1 98.19 371 ILE A O 1
ATOM 2844 N N . THR A 1 372 ? 0.825 -12.391 -0.637 1 98.56 372 THR A N 1
ATOM 2845 C CA . THR A 1 372 ? -0.355 -12.703 0.162 1 98.56 372 THR A CA 1
ATOM 2846 C C . THR A 1 372 ? -1.222 -11.461 0.356 1 98.56 372 THR A C 1
ATOM 2848 O O . THR A 1 372 ? -2.449 -11.555 0.425 1 98.56 372 THR A O 1
ATOM 2851 N N . ASP A 1 373 ? -0.631 -10.289 0.484 1 98.44 373 ASP A N 1
ATOM 2852 C CA . ASP A 1 373 ? -1.421 -9.062 0.532 1 98.44 373 ASP A CA 1
ATOM 2853 C C . ASP A 1 373 ? -2.17 -8.844 -0.78 1 98.44 373 ASP A C 1
ATOM 2855 O O . ASP A 1 373 ? -3.281 -8.305 -0.783 1 98.44 373 ASP A O 1
ATOM 2859 N N . ALA A 1 374 ? -1.542 -9.164 -1.884 1 98.19 374 ALA A N 1
ATOM 2860 C CA . ALA A 1 374 ? -2.213 -9.062 -3.178 1 98.19 374 ALA A CA 1
ATOM 2861 C C . ALA A 1 374 ? -3.494 -9.891 -3.195 1 98.19 374 ALA A C 1
ATOM 2863 O O . ALA A 1 374 ? -4.523 -9.445 -3.707 1 98.19 374 ALA A O 1
ATOM 2864 N N . MET A 1 375 ? -3.424 -11.117 -2.586 1 97.38 375 MET A N 1
ATOM 2865 C CA . MET A 1 375 ? -4.602 -11.969 -2.465 1 97.38 375 MET A CA 1
ATOM 2866 C C . MET A 1 375 ? -5.738 -11.234 -1.767 1 97.38 375 MET A C 1
ATOM 2868 O O . MET A 1 375 ? -6.832 -11.102 -2.32 1 97.38 375 MET A O 1
ATOM 2872 N N . VAL A 1 376 ? -5.418 -10.719 -0.656 1 97.75 376 VAL A N 1
ATOM 2873 C CA . VAL A 1 376 ? -6.434 -10.133 0.209 1 97.75 376 VAL A CA 1
ATOM 2874 C C . VAL A 1 376 ? -6.953 -8.836 -0.409 1 97.75 376 VAL A C 1
ATOM 2876 O O . VAL A 1 376 ? -8.164 -8.594 -0.445 1 97.75 376 VAL A O 1
ATOM 2879 N N . MET A 1 377 ? -6.066 -8.031 -0.89 1 95.62 377 MET A N 1
ATOM 2880 C CA . MET A 1 377 ? -6.449 -6.723 -1.414 1 95.62 377 MET A CA 1
ATOM 2881 C C . MET A 1 377 ? -7.336 -6.867 -2.645 1 95.62 377 MET A C 1
ATOM 2883 O O . MET A 1 377 ? -8.312 -6.129 -2.805 1 95.62 377 MET A O 1
ATOM 2887 N N . THR A 1 378 ? -6.953 -7.719 -3.568 1 94.69 378 THR A N 1
ATOM 2888 C CA . THR A 1 378 ? -7.742 -7.902 -4.781 1 94.69 378 THR A CA 1
ATOM 2889 C C . THR A 1 378 ? -9.148 -8.398 -4.445 1 94.69 378 THR A C 1
ATOM 2891 O O . THR A 1 378 ? -10.125 -7.957 -5.043 1 94.69 378 THR A O 1
ATOM 2894 N N . TYR A 1 379 ? -9.188 -9.289 -3.484 1 95.38 379 TYR A N 1
ATOM 2895 C CA . TYR A 1 379 ? -10.492 -9.766 -3.053 1 95.38 379 TYR A CA 1
ATOM 2896 C C . TYR A 1 379 ? -11.266 -8.664 -2.33 1 95.38 379 TYR A C 1
ATOM 2898 O O . TYR A 1 379 ? -12.484 -8.547 -2.486 1 95.38 379 TYR A O 1
ATOM 2906 N N . ALA A 1 380 ? -10.641 -7.906 -1.516 1 95.31 380 ALA A N 1
ATOM 2907 C CA . ALA A 1 380 ? -11.266 -6.781 -0.819 1 95.31 380 ALA A CA 1
ATOM 2908 C C . ALA A 1 380 ? -11.852 -5.781 -1.809 1 95.31 380 ALA A C 1
ATOM 2910 O O . ALA A 1 380 ? -12.977 -5.312 -1.632 1 95.31 380 ALA A O 1
ATOM 2911 N N . ASN A 1 381 ? -11.078 -5.438 -2.801 1 92.88 381 ASN A N 1
ATOM 2912 C CA . ASN A 1 381 ? -11.516 -4.473 -3.805 1 92.88 381 ASN A CA 1
ATOM 2913 C C . ASN A 1 381 ? -12.805 -4.926 -4.484 1 92.88 381 ASN A C 1
ATOM 2915 O O . ASN A 1 381 ? -13.602 -4.098 -4.926 1 92.88 381 ASN A O 1
ATOM 2919 N N . LYS A 1 382 ? -13 -6.234 -4.535 1 91.69 382 LYS A N 1
ATOM 2920 C CA . LYS A 1 382 ? -14.18 -6.812 -5.184 1 91.69 382 LYS A CA 1
ATOM 2921 C C . LYS A 1 382 ? -15.344 -6.922 -4.207 1 91.69 382 LYS A C 1
ATOM 2923 O O . LYS A 1 382 ? -16.5 -6.93 -4.617 1 91.69 382 LYS A O 1
ATOM 2928 N N . THR A 1 383 ? -15.07 -6.973 -2.914 1 94.31 383 THR A N 1
ATOM 2929 C CA . THR A 1 383 ? -16.109 -7.441 -2.012 1 94.31 383 THR A CA 1
ATOM 2930 C C . THR A 1 383 ? -16.422 -6.398 -0.938 1 94.31 383 THR A C 1
ATOM 2932 O O . THR A 1 383 ? -17.328 -6.582 -0.124 1 94.31 383 THR A O 1
ATOM 2935 N N . ALA A 1 384 ? -15.664 -5.336 -0.884 1 93.31 384 ALA A N 1
ATOM 2936 C CA . ALA A 1 384 ? -15.891 -4.309 0.129 1 93.31 384 ALA A CA 1
ATOM 2937 C C . ALA A 1 384 ? -17.297 -3.744 0.029 1 93.31 384 ALA A C 1
ATOM 2939 O O . ALA A 1 384 ? -17.828 -3.553 -1.072 1 93.31 384 ALA A O 1
ATOM 2940 N N . THR A 1 385 ? -17.953 -3.494 1.185 1 93 385 THR A N 1
ATOM 2941 C CA . THR A 1 385 ? -19.266 -2.854 1.307 1 93 385 THR A CA 1
ATOM 2942 C C . THR A 1 385 ? -19.234 -1.792 2.402 1 93 385 THR A C 1
ATOM 2944 O O . THR A 1 385 ? -18.188 -1.493 2.967 1 93 385 THR A O 1
ATOM 2947 N N . SER A 1 386 ? -20.406 -1.2 2.66 1 89 386 SER A N 1
ATOM 2948 C CA . SER A 1 386 ? -20.516 -0.199 3.717 1 89 386 SER A CA 1
ATOM 2949 C C . SER A 1 386 ? -20.406 -0.837 5.098 1 89 386 SER A C 1
ATOM 2951 O O . SER A 1 386 ? -20.234 -0.138 6.098 1 89 386 SER A O 1
ATOM 2953 N N . MET A 1 387 ? -20.359 -2.191 5.113 1 91.38 387 MET A N 1
ATOM 2954 C CA . MET A 1 387 ? -20.391 -2.861 6.414 1 91.38 387 MET A CA 1
ATOM 2955 C C . MET A 1 387 ? -19.109 -3.637 6.652 1 91.38 387 MET A C 1
ATOM 2957 O O . MET A 1 387 ? -18.812 -4.043 7.781 1 91.38 387 MET A O 1
ATOM 2961 N N . GLN A 1 388 ? -18.344 -3.836 5.605 1 94.31 388 GLN A N 1
ATOM 2962 C CA . GLN A 1 388 ? -17.109 -4.59 5.738 1 94.31 388 GLN A CA 1
ATOM 2963 C C . GLN A 1 388 ? -16.078 -4.133 4.711 1 94.31 388 GLN A C 1
ATOM 2965 O O . GLN A 1 388 ? -16.422 -3.795 3.578 1 94.31 388 GLN A O 1
ATOM 2970 N N . TRP A 1 389 ? -14.789 -4.23 5.086 1 94.19 389 TRP A N 1
ATOM 2971 C CA . TRP A 1 389 ? -13.742 -3.795 4.164 1 94.19 389 TRP A CA 1
ATOM 2972 C C . TRP A 1 389 ? -13.367 -4.918 3.203 1 94.19 389 TRP A C 1
ATOM 2974 O O . TRP A 1 389 ? -12.773 -4.664 2.15 1 94.19 389 TRP A O 1
ATOM 2984 N N . THR A 1 390 ? -13.664 -6.203 3.576 1 96.06 390 THR A N 1
ATOM 2985 C CA . THR A 1 390 ? -13.352 -7.336 2.713 1 96.06 390 THR A CA 1
ATOM 2986 C C . THR A 1 390 ? -14.242 -8.531 3.043 1 96.06 390 THR A C 1
ATOM 2988 O O . THR A 1 390 ? -14.805 -8.609 4.137 1 96.06 390 THR A O 1
ATOM 2991 N N . GLY A 1 391 ? -14.367 -9.406 2.045 1 95.5 391 GLY A N 1
ATOM 2992 C CA . GLY A 1 391 ? -15.023 -10.68 2.289 1 95.5 391 GLY A CA 1
ATOM 2993 C C . GLY A 1 391 ? -14.102 -11.719 2.891 1 95.5 391 GLY A C 1
ATOM 2994 O O . GLY A 1 391 ? -14.562 -12.695 3.488 1 95.5 391 GLY A O 1
ATOM 2995 N N . ALA A 1 392 ? -12.836 -11.594 2.734 1 97.25 392 ALA A N 1
ATOM 2996 C CA . ALA A 1 392 ? -11.82 -12.508 3.246 1 97.25 392 ALA A CA 1
ATOM 2997 C C . ALA A 1 392 ? -10.539 -11.758 3.613 1 97.25 392 ALA A C 1
ATOM 2999 O O . ALA A 1 392 ? -9.969 -11.055 2.779 1 97.25 392 ALA A O 1
ATOM 3000 N N . SER A 1 393 ? -10.078 -11.961 4.859 1 97.25 393 SER A N 1
ATOM 3001 C CA . SER A 1 393 ? -8.953 -11.148 5.316 1 97.25 393 SER A CA 1
ATOM 3002 C C . SER A 1 393 ? -7.688 -11.992 5.469 1 97.25 393 SER A C 1
ATOM 3004 O O . SER A 1 393 ? -6.648 -11.484 5.898 1 97.25 393 SER A O 1
ATOM 3006 N N . VAL A 1 394 ? -7.77 -13.281 5.098 1 98.44 394 VAL A N 1
ATOM 3007 C CA . VAL A 1 394 ? -6.645 -14.18 5.316 1 98.44 394 VAL A CA 1
ATOM 3008 C C . VAL A 1 394 ? -6.129 -14.703 3.977 1 98.44 394 VAL A C 1
ATOM 3010 O O . VAL A 1 394 ? -6.902 -15.227 3.168 1 98.44 394 VAL A O 1
ATOM 3013 N N . GLY A 1 395 ? -4.898 -14.523 3.676 1 98.38 395 GLY A N 1
ATOM 3014 C CA . GLY A 1 395 ? -4.203 -15.094 2.533 1 98.38 395 GLY A CA 1
ATOM 3015 C C . GLY A 1 395 ? -3.066 -16.016 2.928 1 98.38 395 GLY A C 1
ATOM 3016 O O . GLY A 1 395 ? -2.326 -15.727 3.871 1 98.38 395 GLY A O 1
ATOM 3017 N N . LEU A 1 396 ? -2.91 -17.172 2.25 1 97.88 396 LEU A N 1
ATOM 3018 C CA . LEU A 1 396 ? -1.863 -18.156 2.523 1 97.88 396 LEU A CA 1
ATOM 3019 C C . LEU A 1 396 ? -1.139 -18.547 1.239 1 97.88 396 LEU A C 1
ATOM 3021 O O . LEU A 1 396 ? -1.776 -18.828 0.222 1 97.88 396 LEU A O 1
ATOM 3025 N N . GLN A 1 397 ? 0.139 -18.547 1.271 1 96.12 397 GLN A N 1
ATOM 3026 C CA . GLN A 1 397 ? 1.002 -19 0.182 1 96.12 397 GLN A CA 1
ATOM 3027 C C . GLN A 1 397 ? 2.174 -19.812 0.709 1 96.12 397 GLN A C 1
ATOM 3029 O O . GLN A 1 397 ? 2.887 -19.391 1.616 1 96.12 397 GLN A O 1
ATOM 3034 N N . THR A 1 398 ? 2.396 -20.938 0.166 1 93.81 398 THR A N 1
ATOM 3035 C CA . THR A 1 398 ? 3.553 -21.719 0.595 1 93.81 398 THR A CA 1
ATOM 3036 C C . THR A 1 398 ? 4.848 -21.094 0.082 1 93.81 398 THR A C 1
ATOM 3038 O O . THR A 1 398 ? 4.891 -20.562 -1.033 1 93.81 398 THR A O 1
ATOM 3041 N N . ALA A 1 399 ? 5.875 -21.25 0.854 1 94.75 399 ALA A N 1
ATOM 3042 C CA . ALA A 1 399 ? 7.188 -20.75 0.461 1 94.75 399 ALA A CA 1
ATOM 3043 C C . ALA A 1 399 ? 7.684 -21.438 -0.807 1 94.75 399 ALA A C 1
ATOM 3045 O O . ALA A 1 399 ? 8.406 -20.844 -1.605 1 94.75 399 ALA A O 1
ATOM 3046 N N . GLY A 1 400 ? 7.262 -22.625 -1.028 1 87.31 400 GLY A N 1
ATOM 3047 C CA . GLY A 1 400 ? 7.672 -23.375 -2.201 1 87.31 400 GLY A CA 1
ATOM 3048 C C . GLY A 1 400 ? 7.168 -22.781 -3.502 1 87.31 400 GLY A C 1
ATOM 3049 O O . GLY A 1 400 ? 7.703 -23.078 -4.574 1 87.31 400 GLY A O 1
ATOM 3050 N N . ASN A 1 401 ? 6.145 -21.969 -3.402 1 87.69 401 ASN A N 1
ATOM 3051 C CA . ASN A 1 401 ? 5.594 -21.328 -4.594 1 87.69 401 ASN A CA 1
ATOM 3052 C C . ASN A 1 401 ? 6.277 -20 -4.887 1 87.69 401 ASN A C 1
ATOM 3054 O O . ASN A 1 401 ? 5.91 -19.297 -5.836 1 87.69 401 ASN A O 1
ATOM 3058 N N . ILE A 1 402 ? 7.195 -19.609 -4.047 1 91.69 402 ILE A N 1
ATOM 3059 C CA . ILE A 1 402 ? 8.07 -18.453 -4.273 1 91.69 402 ILE A CA 1
ATOM 3060 C C . ILE A 1 402 ? 9.461 -18.938 -4.688 1 91.69 402 ILE A C 1
ATOM 3062 O O . ILE A 1 402 ? 10.219 -19.438 -3.861 1 91.69 402 ILE A O 1
ATOM 3066 N N . PHE A 1 403 ? 9.789 -18.688 -5.914 1 81.19 403 PHE A N 1
ATOM 3067 C CA . PHE A 1 403 ? 10.906 -19.438 -6.484 1 81.19 403 PHE A CA 1
ATOM 3068 C C . PHE A 1 403 ? 12.188 -18.609 -6.418 1 81.19 403 PHE A C 1
ATOM 3070 O O . PHE A 1 403 ? 13.281 -19.172 -6.309 1 81.19 403 PHE A O 1
ATOM 3077 N N . LYS A 1 404 ? 12.055 -17.312 -6.535 1 84.38 404 LYS A N 1
ATOM 3078 C CA . LYS A 1 404 ? 13.258 -16.484 -6.512 1 84.38 404 LYS A CA 1
ATOM 3079 C C . LYS A 1 404 ? 12.922 -15.047 -6.129 1 84.38 404 LYS A C 1
ATOM 3081 O O . LYS A 1 404 ? 11.758 -14.633 -6.188 1 84.38 404 LYS A O 1
ATOM 3086 N N . SER A 1 405 ? 13.984 -14.336 -5.762 1 92.69 405 SER A N 1
ATOM 3087 C CA . SER A 1 405 ? 13.883 -12.914 -5.469 1 92.69 405 SER A CA 1
ATOM 3088 C C . SER A 1 405 ? 13.727 -12.094 -6.746 1 92.69 405 SER A C 1
ATOM 3090 O O . SER A 1 405 ? 14.055 -12.57 -7.836 1 92.69 405 SER A O 1
ATOM 3092 N N . ILE A 1 406 ? 13.164 -10.992 -6.613 1 91.81 406 ILE A N 1
ATOM 3093 C CA . ILE A 1 406 ? 13.18 -9.977 -7.66 1 91.81 406 ILE A CA 1
ATOM 3094 C C . ILE A 1 406 ? 14.164 -8.867 -7.285 1 91.81 406 ILE A C 1
ATOM 3096 O O . ILE A 1 406 ? 13.922 -8.102 -6.352 1 91.81 406 ILE A O 1
ATOM 3100 N N . GLU A 1 407 ? 15.234 -8.844 -7.941 1 83 407 GLU A N 1
ATOM 3101 C CA . GLU A 1 407 ? 16.297 -7.891 -7.648 1 83 407 GLU A CA 1
ATOM 3102 C C . GLU A 1 407 ? 16.094 -6.586 -8.414 1 83 407 GLU A C 1
ATOM 3104 O O . GLU A 1 407 ? 15.922 -6.594 -9.633 1 83 407 GLU A O 1
ATOM 3109 N N . LEU A 1 408 ? 16.031 -5.512 -7.621 1 80.25 408 LEU A N 1
ATOM 3110 C CA . LEU A 1 408 ? 15.711 -4.234 -8.258 1 80.25 408 LEU A CA 1
ATOM 3111 C C . LEU A 1 408 ? 16.609 -3.125 -7.723 1 80.25 408 LEU A C 1
ATOM 3113 O O . LEU A 1 408 ? 17.219 -3.268 -6.656 1 80.25 408 LEU A O 1
ATOM 3117 N N . THR A 1 409 ? 16.891 -2.156 -8.641 1 76.44 409 THR A N 1
ATOM 3118 C CA . THR A 1 409 ? 17.344 -0.843 -8.188 1 76.44 409 THR A CA 1
ATOM 3119 C C . THR A 1 409 ? 16.156 0.1 -8.016 1 76.44 409 THR A C 1
ATOM 3121 O O . THR A 1 409 ? 15.117 -0.079 -8.648 1 76.44 409 THR A O 1
ATOM 3124 N N . PRO A 1 410 ? 16.266 1.016 -7.055 1 72.38 410 PRO A N 1
ATOM 3125 C CA . PRO A 1 410 ? 15.125 1.903 -6.801 1 72.38 410 PRO A CA 1
ATOM 3126 C C . PRO A 1 410 ? 14.617 2.59 -8.07 1 72.38 410 PRO A C 1
ATOM 3128 O O . PRO A 1 410 ? 13.453 2.971 -8.141 1 72.38 410 PRO A O 1
ATOM 3131 N N . GLU A 1 411 ? 15.461 2.74 -9.008 1 76.75 411 GLU A N 1
ATOM 3132 C CA . GLU A 1 411 ? 15.055 3.396 -10.25 1 76.75 411 GLU A CA 1
ATOM 3133 C C . GLU A 1 411 ? 14.445 2.396 -11.234 1 76.75 411 GLU A C 1
ATOM 3135 O O . GLU A 1 411 ? 13.805 2.789 -12.203 1 76.75 411 GLU A O 1
ATOM 3140 N N . GLY A 1 412 ? 14.586 1.277 -10.875 1 83.12 412 GLY A N 1
ATOM 3141 C CA . GLY A 1 412 ? 14.133 0.26 -11.812 1 83.12 412 GLY A CA 1
ATOM 3142 C C . GLY A 1 412 ? 12.688 -0.149 -11.609 1 83.12 412 GLY A C 1
ATOM 3143 O O . GLY A 1 412 ? 12.086 0.186 -10.586 1 83.12 412 GLY A O 1
ATOM 3144 N N . TYR A 1 413 ? 12.086 -0.733 -12.648 1 91.44 413 TYR A N 1
ATOM 3145 C CA . TYR A 1 413 ? 10.727 -1.262 -12.594 1 91.44 413 TYR A CA 1
ATOM 3146 C C . TYR A 1 413 ? 10.734 -2.781 -12.461 1 91.44 413 TYR A C 1
ATOM 3148 O O . TYR A 1 413 ? 11.594 -3.453 -13.047 1 91.44 413 TYR A O 1
ATOM 3156 N N . VAL A 1 414 ? 9.828 -3.305 -11.68 1 94.69 414 VAL A N 1
ATOM 3157 C CA . VAL A 1 414 ? 9.492 -4.723 -11.758 1 94.69 414 VAL A CA 1
ATOM 3158 C C . VAL A 1 414 ? 8.836 -5.031 -13.102 1 94.69 414 VAL A C 1
ATOM 3160 O O . VAL A 1 414 ? 7.887 -4.355 -13.5 1 94.69 414 VAL A O 1
ATOM 3163 N N . THR A 1 415 ? 9.367 -6.008 -13.773 1 94.31 415 THR A N 1
ATOM 3164 C CA . THR A 1 415 ? 8.75 -6.406 -15.023 1 94.31 415 THR A CA 1
ATOM 3165 C C . THR A 1 415 ? 7.852 -7.625 -14.82 1 94.31 415 THR A C 1
ATOM 3167 O O . THR A 1 415 ? 7.984 -8.336 -13.828 1 94.31 415 THR A O 1
ATOM 3170 N N . TYR A 1 416 ? 6.969 -7.816 -15.766 1 94.44 416 TYR A N 1
ATOM 3171 C CA . TYR A 1 416 ? 6.09 -8.984 -15.688 1 94.44 416 TYR A CA 1
ATOM 3172 C C . TYR A 1 416 ? 6.895 -10.273 -15.75 1 94.44 416 TYR A C 1
ATOM 3174 O O . TYR A 1 416 ? 6.562 -11.25 -15.07 1 94.44 416 TYR A O 1
ATOM 3182 N N . GLY A 1 417 ? 7.922 -10.32 -16.562 1 90.94 417 GLY A N 1
ATOM 3183 C CA . GLY A 1 417 ? 8.781 -11.484 -16.656 1 90.94 417 GLY A CA 1
ATOM 3184 C C . GLY A 1 417 ? 9.461 -11.836 -15.344 1 90.94 417 GLY A C 1
ATOM 3185 O O . GLY A 1 417 ? 9.523 -13.008 -14.961 1 90.94 417 GLY A O 1
ATOM 3186 N N . GLU A 1 418 ? 9.93 -10.867 -14.656 1 90.25 418 GLU A N 1
ATOM 3187 C CA . GLU A 1 418 ? 10.57 -11.086 -13.359 1 90.25 418 GLU A CA 1
ATOM 3188 C C . GLU A 1 418 ? 9.57 -11.625 -12.336 1 90.25 418 GLU A C 1
ATOM 3190 O O . GLU A 1 418 ? 9.898 -12.516 -11.555 1 90.25 418 GLU A O 1
ATOM 3195 N N . LEU A 1 419 ? 8.438 -11.016 -12.375 1 93.75 419 LEU A N 1
ATOM 3196 C CA . LEU A 1 419 ? 7.398 -11.492 -11.469 1 93.75 419 LEU A CA 1
ATOM 3197 C C . LEU A 1 419 ? 7.031 -12.945 -11.781 1 93.75 419 LEU A C 1
ATOM 3199 O O . LEU A 1 419 ? 6.926 -13.766 -10.875 1 93.75 419 LEU A O 1
ATOM 3203 N N . PHE A 1 420 ? 6.875 -13.211 -13.016 1 89.75 420 PHE A N 1
ATOM 3204 C CA . PHE A 1 420 ? 6.48 -14.555 -13.422 1 89.75 420 PHE A CA 1
ATOM 3205 C C . PHE A 1 420 ? 7.555 -15.57 -13.055 1 89.75 420 PHE A C 1
ATOM 3207 O O . PHE A 1 420 ? 7.246 -16.703 -12.656 1 89.75 420 PHE A O 1
ATOM 3214 N N . ASP A 1 421 ? 8.766 -15.195 -13.156 1 83.94 421 ASP A N 1
ATOM 3215 C CA . ASP A 1 421 ? 9.875 -16.062 -12.789 1 83.94 421 ASP A CA 1
ATOM 3216 C C . ASP A 1 421 ? 9.859 -16.359 -11.289 1 83.94 421 ASP A C 1
ATOM 3218 O O . ASP A 1 421 ? 10.273 -17.438 -10.867 1 83.94 421 ASP A O 1
ATOM 3222 N N . ALA A 1 422 ? 9.445 -15.422 -10.578 1 89.5 422 ALA A N 1
ATOM 3223 C CA . ALA A 1 422 ? 9.406 -15.594 -9.133 1 89.5 422 ALA A CA 1
ATOM 3224 C C . ALA A 1 422 ? 8.258 -16.5 -8.711 1 89.5 422 ALA A C 1
ATOM 3226 O O . ALA A 1 422 ? 8.297 -17.109 -7.641 1 89.5 422 ALA A O 1
ATOM 3227 N N . MET A 1 423 ? 7.258 -16.531 -9.5 1 88 423 MET A N 1
ATOM 3228 C CA . MET A 1 423 ? 6.105 -17.391 -9.227 1 88 423 MET A CA 1
ATOM 3229 C C . MET A 1 423 ? 5.625 -18.062 -10.5 1 88 423 MET A C 1
ATOM 3231 O O . MET A 1 423 ? 4.531 -17.781 -10.992 1 88 423 MET A O 1
ATOM 3235 N N . PRO A 1 424 ? 6.367 -18.938 -10.922 1 72.56 424 PRO A N 1
ATOM 3236 C CA . PRO A 1 424 ? 6.184 -19.453 -12.281 1 72.56 424 PRO A CA 1
ATOM 3237 C C . PRO A 1 424 ? 5.051 -20.469 -12.383 1 72.56 424 PRO A C 1
ATOM 3239 O O . PRO A 1 424 ? 4.812 -21.031 -13.461 1 72.56 424 PRO A O 1
ATOM 3242 N N . TYR A 1 425 ? 4.258 -20.562 -11.336 1 71.12 425 TYR A N 1
ATOM 3243 C CA . TYR A 1 425 ? 3.229 -21.594 -11.383 1 71.12 425 TYR A CA 1
ATOM 3244 C C . TYR A 1 425 ? 1.896 -21.016 -11.844 1 71.12 425 TYR A C 1
ATOM 3246 O O . TYR A 1 425 ? 1.623 -19.828 -11.641 1 71.12 425 TYR A O 1
ATOM 3254 N N . SER A 1 426 ? 1.245 -21.422 -12.68 1 71.06 426 SER A N 1
ATOM 3255 C CA . SER A 1 426 ? -0.002 -20.969 -13.281 1 71.06 426 SER A CA 1
ATOM 3256 C C . SER A 1 426 ? -1.195 -21.266 -12.383 1 71.06 426 SER A C 1
ATOM 3258 O O . SER A 1 426 ? -2.23 -21.75 -12.859 1 71.06 426 SER A O 1
ATOM 3260 N N . ASN A 1 427 ? -0.958 -20.984 -11.117 1 76.81 427 ASN A N 1
ATOM 3261 C CA . ASN A 1 427 ? -2.061 -21.141 -10.172 1 76.81 427 ASN A CA 1
ATOM 3262 C C . ASN A 1 427 ? -2.996 -19.922 -10.211 1 76.81 427 ASN A C 1
ATOM 3264 O O . ASN A 1 427 ? -2.678 -18.906 -10.828 1 76.81 427 ASN A O 1
ATOM 3268 N N . THR A 1 428 ? -4.18 -20.203 -9.719 1 84.88 428 THR A N 1
ATOM 3269 C CA . THR A 1 428 ? -5.109 -19.125 -9.391 1 84.88 428 THR A CA 1
ATOM 3270 C C . THR A 1 428 ? -5.277 -19 -7.879 1 84.88 428 THR A C 1
ATOM 3272 O O . THR A 1 428 ? -4.801 -19.844 -7.121 1 84.88 428 THR A O 1
ATOM 3275 N N . PHE A 1 429 ? -5.852 -17.906 -7.469 1 91.94 429 PHE A N 1
ATOM 3276 C CA . PHE A 1 429 ? -6.172 -17.75 -6.055 1 91.94 429 PHE A CA 1
ATOM 3277 C C . PHE A 1 429 ? -7.629 -18.125 -5.789 1 91.94 429 PHE A C 1
ATOM 3279 O O . PHE A 1 429 ? -8.539 -17.516 -6.344 1 91.94 429 PHE A O 1
ATOM 3286 N N . ASP A 1 430 ? -7.82 -19.141 -4.93 1 91.81 430 ASP A N 1
ATOM 3287 C CA . ASP A 1 430 ? -9.141 -19.641 -4.562 1 91.81 430 ASP A CA 1
ATOM 3288 C C . ASP A 1 430 ? -9.539 -19.156 -3.168 1 91.81 430 ASP A C 1
ATOM 3290 O O . ASP A 1 430 ? -8.68 -18.828 -2.346 1 91.81 430 ASP A O 1
ATOM 3294 N N . VAL A 1 431 ? -10.844 -19.031 -2.943 1 94.56 431 VAL A N 1
ATOM 3295 C CA . VAL A 1 431 ? -11.383 -18.672 -1.638 1 94.56 431 VAL A CA 1
ATOM 3296 C C . VAL A 1 431 ? -12.117 -19.859 -1.029 1 94.56 431 VAL A C 1
ATOM 3298 O O . VAL A 1 431 ? -12.977 -20.469 -1.678 1 94.56 431 VAL A O 1
ATOM 3301 N N . LEU A 1 432 ? -11.766 -20.203 0.201 1 93.94 432 LEU A N 1
ATOM 3302 C CA . LEU A 1 432 ? -12.375 -21.328 0.899 1 93.94 432 LEU A CA 1
ATOM 3303 C C . LEU A 1 432 ? -12.867 -20.922 2.281 1 93.94 432 LEU A C 1
ATOM 3305 O O . LEU A 1 432 ? -12.359 -19.953 2.863 1 93.94 432 LEU A O 1
ATOM 3309 N N . ASN A 1 433 ? -13.828 -21.656 2.775 1 94.31 433 ASN A N 1
ATOM 3310 C CA . ASN A 1 433 ? -14.203 -21.562 4.184 1 94.31 433 ASN A CA 1
ATOM 3311 C C . ASN A 1 433 ? -13.414 -22.547 5.039 1 94.31 433 ASN A C 1
ATOM 3313 O O . ASN A 1 433 ? -13.219 -23.688 4.645 1 94.31 433 ASN A O 1
ATOM 3317 N N . MET A 1 434 ? -13.023 -22.016 6.145 1 93.56 434 MET A N 1
ATOM 3318 C CA . MET A 1 434 ? -12.273 -22.859 7.059 1 93.56 434 MET A CA 1
ATOM 3319 C C . MET A 1 434 ? -12.672 -22.594 8.508 1 93.56 434 MET A C 1
ATOM 3321 O O . MET A 1 434 ? -12.852 -21.438 8.898 1 93.56 434 MET A O 1
ATOM 3325 N N . LYS A 1 435 ? -12.766 -23.688 9.203 1 95.06 435 LYS A N 1
ATOM 3326 C CA . LYS A 1 435 ? -12.906 -23.547 10.648 1 95.06 435 LYS A CA 1
ATOM 3327 C C . LYS A 1 435 ? -11.602 -23.078 11.281 1 95.06 435 LYS A C 1
ATOM 3329 O O . LYS A 1 435 ? -10.516 -23.406 10.805 1 95.06 435 LYS A O 1
ATOM 3334 N N . GLY A 1 436 ? -11.773 -22.328 12.414 1 96.94 436 GLY A N 1
ATOM 3335 C CA . GLY A 1 436 ? -10.586 -21.875 13.117 1 96.94 436 GLY A CA 1
ATOM 3336 C C . GLY A 1 436 ? -9.641 -23 13.492 1 96.94 436 GLY A C 1
ATOM 3337 O O . GLY A 1 436 ? -8.422 -22.844 13.391 1 96.94 436 GLY A O 1
ATOM 3338 N N . SER A 1 437 ? -10.18 -24.094 13.875 1 96.44 437 SER A N 1
ATOM 3339 C CA . SER A 1 437 ? -9.352 -25.25 14.234 1 96.44 437 SER A CA 1
ATOM 3340 C C . SER A 1 437 ? -8.594 -25.781 13.031 1 96.44 437 SER A C 1
ATOM 3342 O O . SER A 1 437 ? -7.453 -26.234 13.156 1 96.44 437 SER A O 1
ATOM 3344 N N . ASP A 1 438 ? -9.234 -25.766 11.891 1 95.5 438 ASP A N 1
ATOM 3345 C CA . ASP A 1 438 ? -8.57 -26.203 10.664 1 95.5 438 ASP A CA 1
ATOM 3346 C C . ASP A 1 438 ? -7.445 -25.234 10.289 1 95.5 438 ASP A C 1
ATOM 3348 O O . ASP A 1 438 ? -6.383 -25.672 9.836 1 95.5 438 ASP A O 1
ATOM 3352 N N . LEU A 1 439 ? -7.773 -24 10.453 1 96.69 439 LEU A N 1
ATOM 3353 C CA . LEU A 1 439 ? -6.754 -22.984 10.172 1 96.69 439 LEU A CA 1
ATOM 3354 C C . LEU A 1 439 ? -5.535 -23.188 11.07 1 96.69 439 LEU A C 1
ATOM 3356 O O . LEU A 1 439 ? -4.395 -23.125 10.594 1 96.69 439 LEU A O 1
ATOM 3360 N N . ARG A 1 440 ? -5.762 -23.438 12.305 1 97.25 440 ARG A N 1
ATOM 3361 C CA . ARG A 1 440 ? -4.672 -23.766 13.219 1 97.25 440 ARG A CA 1
ATOM 3362 C C . ARG A 1 440 ? -3.908 -25 12.75 1 97.25 440 ARG A C 1
ATOM 3364 O O . ARG A 1 440 ? -2.676 -25.016 12.789 1 97.25 440 ARG A O 1
ATOM 3371 N N . GLY A 1 441 ? -4.633 -26.016 12.352 1 95.69 441 GLY A N 1
ATOM 3372 C CA . GLY A 1 441 ? -4.016 -27.234 11.836 1 95.69 441 GLY A CA 1
ATOM 3373 C C . GLY A 1 441 ? -3.139 -26.984 10.625 1 95.69 441 GLY A C 1
ATOM 3374 O O . GLY A 1 441 ? -2.059 -27.578 10.508 1 95.69 441 GLY A O 1
ATOM 3375 N N . VAL A 1 442 ? -3.592 -26.172 9.734 1 96.38 442 VAL A N 1
ATOM 3376 C CA . VAL A 1 442 ? -2.834 -25.812 8.539 1 96.38 442 VAL A CA 1
ATOM 3377 C C . VAL A 1 442 ? -1.534 -25.125 8.938 1 96.38 442 VAL A C 1
ATOM 3379 O O . VAL A 1 442 ? -0.481 -25.375 8.352 1 96.38 442 VAL A O 1
ATOM 3382 N N . LEU A 1 443 ? -1.602 -24.25 9.922 1 98 443 LEU A N 1
ATOM 3383 C CA . LEU A 1 443 ? -0.416 -23.562 10.414 1 98 443 LEU A CA 1
ATOM 3384 C C . LEU A 1 443 ? 0.557 -24.547 11.062 1 98 443 LEU A C 1
ATOM 3386 O O . LEU A 1 443 ? 1.773 -24.391 10.93 1 98 443 LEU A O 1
ATOM 3390 N N . GLU A 1 444 ? -0.034 -25.5 11.758 1 97.44 444 GLU A N 1
ATOM 3391 C CA . GLU A 1 444 ? 0.812 -26.562 12.305 1 97.44 444 GLU A CA 1
ATOM 3392 C C . GLU A 1 444 ? 1.522 -27.328 11.203 1 97.44 444 GLU A C 1
ATOM 3394 O O . GLU A 1 444 ? 2.721 -27.609 11.297 1 97.44 444 GLU A O 1
ATOM 3399 N N . GLN A 1 445 ? 0.79 -27.656 10.188 1 94.88 445 GLN A N 1
ATOM 3400 C CA . GLN A 1 445 ? 1.349 -28.375 9.047 1 94.88 445 GLN A CA 1
ATOM 3401 C C . GLN A 1 445 ? 2.453 -27.562 8.375 1 94.88 445 GLN A C 1
ATOM 3403 O O . GLN A 1 445 ? 3.432 -28.141 7.883 1 94.88 445 GLN A O 1
ATOM 3408 N N . SER A 1 446 ? 2.311 -26.328 8.352 1 96.31 446 SER A N 1
ATOM 3409 C CA . SER A 1 446 ? 3.26 -25.406 7.746 1 96.31 446 SER A CA 1
ATOM 3410 C C . SER A 1 446 ? 4.664 -25.594 8.312 1 96.31 446 SER A C 1
ATOM 3412 O O . SER A 1 446 ? 5.652 -25.438 7.594 1 96.31 446 SER A O 1
ATOM 3414 N N . VAL A 1 447 ? 4.773 -25.984 9.617 1 96.94 447 VAL A N 1
ATOM 3415 C CA . VAL A 1 447 ? 6.078 -26.031 10.266 1 96.94 447 VAL A CA 1
ATOM 3416 C C . VAL A 1 447 ? 6.41 -27.469 10.672 1 96.94 447 VAL A C 1
ATOM 3418 O O . VAL A 1 447 ? 7.328 -27.703 11.461 1 96.94 447 VAL A O 1
ATOM 3421 N N . ARG A 1 448 ? 5.633 -28.359 10.188 1 94.31 448 ARG A N 1
ATOM 3422 C CA . ARG A 1 448 ? 5.848 -29.75 10.57 1 94.31 448 ARG A CA 1
ATOM 3423 C C . ARG A 1 448 ? 7.258 -30.203 10.211 1 94.31 448 ARG A C 1
ATOM 3425 O O . ARG A 1 448 ? 7.941 -30.828 11.031 1 94.31 448 ARG A O 1
ATOM 3432 N N . THR A 1 449 ? 7.762 -29.875 9.008 1 91.19 449 THR A N 1
ATOM 3433 C CA . THR A 1 449 ? 9.094 -30.25 8.531 1 91.19 449 THR A CA 1
ATOM 3434 C C . THR A 1 449 ? 9.977 -29 8.383 1 91.19 449 THR A C 1
ATOM 3436 O O . THR A 1 449 ? 10.734 -28.891 7.422 1 91.19 449 THR A O 1
ATOM 3439 N N . TRP A 1 450 ? 9.906 -28.094 9.234 1 90.94 450 TRP A N 1
ATOM 3440 C CA . TRP A 1 450 ? 10.602 -26.812 9.203 1 90.94 450 TRP A CA 1
ATOM 3441 C C . TRP A 1 450 ? 12.109 -27.016 9.328 1 90.94 450 TRP A C 1
ATOM 3443 O O . TRP A 1 450 ? 12.578 -27.812 10.133 1 90.94 450 TRP A O 1
ATOM 3453 N N . PRO A 1 451 ? 13.023 -26.312 8.5 1 92.5 451 PRO A N 1
ATOM 3454 C CA . PRO A 1 451 ? 12.594 -25.438 7.41 1 92.5 451 PRO A CA 1
ATOM 3455 C C . PRO A 1 451 ? 12.188 -26.188 6.152 1 92.5 451 PRO A C 1
ATOM 3457 O O . PRO A 1 451 ? 12.773 -27.234 5.844 1 92.5 451 PRO A O 1
ATOM 3460 N N . SER A 1 452 ? 11.117 -25.672 5.441 1 89 452 SER A N 1
ATOM 3461 C CA . SER A 1 452 ? 10.578 -26.438 4.328 1 89 452 SER A CA 1
ATOM 3462 C C . SER A 1 452 ? 9.836 -25.547 3.342 1 89 452 SER A C 1
ATOM 3464 O O . SER A 1 452 ? 9.5 -24.406 3.662 1 89 452 SER A O 1
ATOM 3466 N N . TYR A 1 453 ? 9.641 -26.078 2.184 1 87.25 453 TYR A N 1
ATOM 3467 C CA . TYR A 1 453 ? 8.852 -25.422 1.148 1 87.25 453 TYR A CA 1
ATOM 3468 C C . TYR A 1 453 ? 7.391 -25.297 1.572 1 87.25 453 TYR A C 1
ATOM 3470 O O . TYR A 1 453 ? 6.625 -24.531 0.975 1 87.25 453 TYR A O 1
ATOM 3478 N N . THR A 1 454 ? 7.004 -26.016 2.635 1 90.94 454 THR A N 1
ATOM 3479 C CA . THR A 1 454 ? 5.617 -26 3.092 1 90.94 454 THR A CA 1
ATOM 3480 C C . THR A 1 454 ? 5.359 -24.812 4.004 1 90.94 454 THR A C 1
ATOM 3482 O O . THR A 1 454 ? 4.215 -24.547 4.371 1 90.94 454 THR A O 1
ATOM 3485 N N . PHE A 1 455 ? 6.453 -24.094 4.367 1 96.75 455 PHE A N 1
ATOM 3486 C CA . PHE A 1 455 ? 6.273 -22.953 5.246 1 96.75 455 PHE A CA 1
ATOM 3487 C C . PHE A 1 455 ? 5.316 -21.938 4.621 1 96.75 455 PHE A C 1
ATOM 3489 O O . PHE A 1 455 ? 5.457 -21.594 3.449 1 96.75 455 PHE A O 1
ATOM 3496 N N . LEU A 1 456 ? 4.414 -21.484 5.434 1 98 456 LEU A N 1
ATOM 3497 C CA . LEU A 1 456 ? 3.383 -20.609 4.906 1 98 456 LEU A CA 1
ATOM 3498 C C . LEU A 1 456 ? 3.76 -19.141 5.121 1 98 456 LEU A C 1
ATOM 3500 O O . LEU A 1 456 ? 4.121 -18.75 6.234 1 98 456 LEU A O 1
ATOM 3504 N N . GLN A 1 457 ? 3.748 -18.391 4.027 1 98.5 457 GLN A N 1
ATOM 3505 C CA . GLN A 1 457 ? 3.641 -16.938 4.086 1 98.5 457 GLN A CA 1
ATOM 3506 C C . GLN A 1 457 ? 2.189 -16.5 4.27 1 98.5 457 GLN A C 1
ATOM 3508 O O . GLN A 1 457 ? 1.278 -17.094 3.691 1 98.5 457 GLN A O 1
ATOM 3513 N N . VAL A 1 458 ? 1.945 -15.391 5.082 1 98.75 458 VAL A N 1
ATOM 3514 C CA . VAL A 1 458 ? 0.563 -15.148 5.48 1 98.75 458 VAL A CA 1
ATOM 3515 C C . VAL A 1 458 ? 0.234 -13.664 5.332 1 98.75 458 VAL A C 1
ATOM 3517 O O . VAL A 1 458 ? 1.12 -12.812 5.438 1 98.75 458 VAL A O 1
ATOM 3520 N N . SER A 1 459 ? -0.926 -13.336 5.043 1 98.69 459 SER A N 1
ATOM 3521 C CA . SER A 1 459 ? -1.576 -12.039 5.234 1 98.69 459 SER A CA 1
ATOM 3522 C C . SER A 1 459 ? -2.809 -12.172 6.125 1 98.69 459 SER A C 1
ATOM 3524 O O . SER A 1 459 ? -3.562 -13.141 6.016 1 98.69 459 SER A O 1
ATOM 3526 N N . GLY A 1 460 ? -2.967 -11.234 7.039 1 98.5 460 GLY A N 1
ATOM 3527 C CA . GLY A 1 460 ? -4.141 -11.219 7.895 1 98.5 460 GLY A CA 1
ATOM 3528 C C . GLY A 1 460 ? -4 -12.109 9.117 1 98.5 460 GLY A C 1
ATOM 3529 O O . GLY A 1 460 ? -4.977 -12.359 9.828 1 98.5 460 GLY A O 1
ATOM 3530 N N . LEU A 1 461 ? -2.818 -12.656 9.305 1 98.62 461 LEU A N 1
ATOM 3531 C CA . LEU A 1 461 ? -2.521 -13.461 10.484 1 98.62 461 LEU A CA 1
ATOM 3532 C C . LEU A 1 461 ? -1.249 -12.969 11.164 1 98.62 461 LEU A C 1
ATOM 3534 O O . LEU A 1 461 ? -0.367 -12.406 10.516 1 98.62 461 LEU A O 1
ATOM 3538 N N . LYS A 1 462 ? -1.232 -13.117 12.406 1 98 462 LYS A N 1
ATOM 3539 C CA . LYS A 1 462 ? -0.016 -13.094 13.211 1 98 462 LYS A CA 1
ATOM 3540 C C . LYS A 1 462 ? 0.158 -14.398 13.977 1 98 462 LYS A C 1
ATOM 3542 O O . LYS A 1 462 ? -0.683 -14.758 14.805 1 98 462 LYS A O 1
ATOM 3547 N N . VAL A 1 463 ? 1.236 -15.039 13.711 1 98.44 463 VAL A N 1
ATOM 3548 C CA . VAL A 1 463 ? 1.42 -16.375 14.273 1 98.44 463 VAL A CA 1
ATOM 3549 C C . VAL A 1 463 ? 2.736 -16.438 15.039 1 98.44 463 VAL A C 1
ATOM 3551 O O . VAL A 1 463 ? 3.752 -15.898 14.594 1 98.44 463 VAL A O 1
ATOM 3554 N N . SER A 1 464 ? 2.701 -17.047 16.141 1 97.38 464 SER A N 1
ATOM 3555 C CA . SER A 1 464 ? 3.902 -17.344 16.922 1 97.38 464 SER A CA 1
ATOM 3556 C C . SER A 1 464 ? 4.117 -18.844 17.062 1 97.38 464 SER A C 1
ATOM 3558 O O . SER A 1 464 ? 3.199 -19.578 17.438 1 97.38 464 SER A O 1
ATOM 3560 N N . TYR A 1 465 ? 5.301 -19.266 16.75 1 97.81 465 TYR A N 1
ATOM 3561 C CA . TYR A 1 465 ? 5.656 -20.688 16.828 1 97.81 465 TYR A CA 1
ATOM 3562 C C . TYR A 1 465 ? 6.68 -20.922 17.938 1 97.81 465 TYR A C 1
ATOM 3564 O O . TYR A 1 465 ? 7.543 -20.078 18.188 1 97.81 465 TYR A O 1
ATOM 3572 N N . ASP A 1 466 ? 6.605 -22.031 18.547 1 97.06 466 ASP A N 1
ATOM 3573 C CA . ASP A 1 466 ? 7.652 -22.594 19.391 1 97.06 466 ASP A CA 1
ATOM 3574 C C . ASP A 1 466 ? 8.234 -23.859 18.781 1 97.06 466 ASP A C 1
ATOM 3576 O O . ASP A 1 466 ? 7.672 -24.953 18.953 1 97.06 466 ASP A O 1
ATOM 3580 N N . MET A 1 467 ? 9.375 -23.719 18.266 1 95.25 467 MET A N 1
ATOM 3581 C CA . MET A 1 467 ? 9.938 -24.797 17.438 1 95.25 467 MET A CA 1
ATOM 3582 C C . MET A 1 467 ? 10.547 -25.891 18.312 1 95.25 467 MET A C 1
ATOM 3584 O O . MET A 1 467 ? 10.93 -26.953 17.812 1 95.25 467 MET A O 1
ATOM 3588 N N . SER A 1 468 ? 10.641 -25.625 19.578 1 94.12 468 SER A N 1
ATOM 3589 C CA . SER A 1 468 ? 11.141 -26.656 20.484 1 94.12 468 SER A CA 1
ATOM 3590 C C . SER A 1 468 ? 10.086 -27.719 20.75 1 94.12 468 SER A C 1
ATOM 3592 O O . SER A 1 468 ? 10.398 -28.797 21.25 1 94.12 468 SER A O 1
ATOM 3594 N N . ARG A 1 469 ? 8.922 -27.484 20.391 1 95.62 469 ARG A N 1
ATOM 3595 C CA . ARG A 1 469 ? 7.824 -28.422 20.609 1 95.62 469 ARG A CA 1
ATOM 3596 C C . ARG A 1 469 ? 7.766 -29.453 19.484 1 95.62 469 ARG A C 1
ATOM 3598 O O . ARG A 1 469 ? 8.375 -29.281 18.438 1 95.62 469 ARG A O 1
ATOM 3605 N N . GLU A 1 470 ? 6.961 -30.547 19.75 1 96.12 470 GLU A N 1
ATOM 3606 C CA . GLU A 1 470 ? 6.777 -31.594 18.75 1 96.12 470 GLU A CA 1
ATOM 3607 C C . GLU A 1 470 ? 5.957 -31.078 17.578 1 96.12 470 GLU A C 1
ATOM 3609 O O . GLU A 1 470 ? 5.098 -30.219 17.734 1 96.12 470 GLU A O 1
ATOM 3614 N N . PRO A 1 471 ? 6.258 -31.641 16.375 1 95.56 471 PRO A N 1
ATOM 3615 C CA . PRO A 1 471 ? 5.438 -31.266 15.211 1 95.56 471 PRO A CA 1
ATOM 3616 C C . PRO A 1 471 ? 3.941 -31.391 15.484 1 95.56 471 PRO A C 1
ATOM 3618 O O . PRO A 1 471 ? 3.512 -32.312 16.188 1 95.56 471 PRO A O 1
ATOM 3621 N N . MET A 1 472 ? 3.223 -30.453 15.055 1 96.19 472 MET A N 1
ATOM 3622 C CA . MET A 1 472 ? 1.768 -30.359 15.133 1 96.19 472 MET A CA 1
ATOM 3623 C C . MET A 1 472 ? 1.329 -29.812 16.484 1 96.19 472 MET A C 1
ATOM 3625 O O . MET A 1 472 ? 0.147 -29.875 16.828 1 96.19 472 MET A O 1
ATOM 3629 N N . THR A 1 473 ? 2.271 -29.312 17.281 1 97.19 473 THR A N 1
ATOM 3630 C CA . THR A 1 473 ? 1.957 -28.641 18.531 1 97.19 473 THR A CA 1
ATOM 3631 C C . THR A 1 473 ? 2.779 -27.359 18.688 1 97.19 473 THR A C 1
ATOM 3633 O O . THR A 1 473 ? 3.064 -26.938 19.812 1 97.19 473 THR A O 1
ATOM 3636 N N . ARG A 1 474 ? 3.152 -26.766 17.672 1 97.81 474 ARG A N 1
ATOM 3637 C CA . ARG A 1 474 ? 4.16 -25.703 17.703 1 97.81 474 ARG A CA 1
ATOM 3638 C C . ARG A 1 474 ? 3.506 -24.328 17.656 1 97.81 474 ARG A C 1
ATOM 3640 O O . ARG A 1 474 ? 4.156 -23.312 17.938 1 97.81 474 ARG A O 1
ATOM 3647 N N . VAL A 1 475 ? 2.256 -24.25 17.281 1 98.06 475 VAL A N 1
ATOM 3648 C CA . VAL A 1 475 ? 1.556 -22.969 17.25 1 98.06 475 VAL A CA 1
ATOM 3649 C C . VAL A 1 475 ? 1.219 -22.516 18.672 1 98.06 475 VAL A C 1
ATOM 3651 O O . VAL A 1 475 ? 0.521 -23.219 19.406 1 98.06 475 VAL A O 1
ATOM 3654 N N . ILE A 1 476 ? 1.692 -21.312 19 1 96.38 476 ILE A N 1
ATOM 3655 C CA . ILE A 1 476 ? 1.473 -20.781 20.344 1 96.38 476 ILE A CA 1
ATOM 3656 C C . ILE A 1 476 ? 0.326 -19.781 20.328 1 96.38 476 ILE A C 1
ATOM 3658 O O . ILE A 1 476 ? -0.525 -19.781 21.219 1 96.38 476 ILE A O 1
ATOM 3662 N N . LYS A 1 477 ? 0.36 -18.938 19.484 1 96.12 477 LYS A N 1
ATOM 3663 C CA . LYS A 1 477 ? -0.621 -17.859 19.375 1 96.12 477 LYS A CA 1
ATOM 3664 C C . LYS A 1 477 ? -0.918 -17.516 17.922 1 96.12 477 LYS A C 1
ATOM 3666 O O . LYS A 1 477 ? -0.013 -17.5 17.078 1 96.12 477 LYS A O 1
ATOM 3671 N N . VAL A 1 478 ? -2.203 -17.328 17.688 1 98.25 478 VAL A N 1
ATOM 3672 C CA . VAL A 1 478 ? -2.631 -16.891 16.359 1 98.25 478 VAL A CA 1
ATOM 3673 C C . VAL A 1 478 ? -3.633 -15.742 16.5 1 98.25 478 VAL A C 1
ATOM 3675 O O . VAL A 1 478 ? -4.617 -15.859 17.234 1 98.25 478 VAL A O 1
ATOM 3678 N N . LYS A 1 479 ? -3.334 -14.648 15.875 1 98.19 479 LYS A N 1
ATOM 3679 C CA . LYS A 1 479 ? -4.309 -13.578 15.703 1 98.19 479 LYS A CA 1
ATOM 3680 C C . LYS A 1 479 ? -4.766 -13.477 14.25 1 98.19 479 LYS A C 1
ATOM 3682 O O . LYS A 1 479 ? -3.984 -13.727 13.336 1 98.19 479 LYS A O 1
ATOM 3687 N N . VAL A 1 480 ? -6.012 -13.148 14.117 1 98.5 480 VAL A N 1
ATOM 3688 C CA . VAL A 1 480 ? -6.602 -13.062 12.781 1 98.5 480 VAL A CA 1
ATOM 3689 C C . VAL A 1 480 ? -7.195 -11.672 12.57 1 98.5 480 VAL A C 1
ATOM 3691 O O . VAL A 1 480 ? -7.863 -11.133 13.461 1 98.5 480 VAL A O 1
ATOM 3694 N N . ARG A 1 481 ? -6.91 -11.094 11.391 1 98.12 481 ARG A N 1
ATOM 3695 C CA . ARG A 1 481 ? -7.457 -9.789 11.023 1 98.12 481 ARG A CA 1
ATOM 3696 C C . ARG A 1 481 ? -8.953 -9.891 10.75 1 98.12 481 ARG A C 1
ATOM 3698 O O . ARG A 1 481 ? -9.406 -10.773 10.016 1 98.12 481 ARG A O 1
ATOM 3705 N N . CYS A 1 482 ? -9.672 -9.008 11.273 1 97.31 482 CYS A N 1
ATOM 3706 C CA . CYS A 1 482 ? -11.117 -9 11.102 1 97.31 482 CYS A CA 1
ATOM 3707 C C . CYS A 1 482 ? -11.492 -8.688 9.656 1 97.31 482 CYS A C 1
ATOM 3709 O O . CYS A 1 482 ? -11.023 -7.703 9.086 1 97.31 482 CYS A O 1
ATOM 3711 N N . ALA A 1 483 ? -12.336 -9.492 9.055 1 96.31 483 ALA A N 1
ATOM 3712 C CA . ALA A 1 483 ? -12.805 -9.258 7.688 1 96.31 483 ALA A CA 1
ATOM 3713 C C . ALA A 1 483 ? -14.078 -8.414 7.684 1 96.31 483 ALA A C 1
ATOM 3715 O O . ALA A 1 483 ? -14.156 -7.398 6.996 1 96.31 483 ALA A O 1
ATOM 3716 N N . GLN A 1 484 ? -15.031 -8.727 8.516 1 94.19 484 GLN A N 1
ATOM 3717 C CA . GLN A 1 484 ? -16.328 -8.062 8.57 1 94.19 484 GLN A CA 1
ATOM 3718 C C . GLN A 1 484 ? -16.297 -6.875 9.531 1 94.19 484 GLN A C 1
ATOM 3720 O O . GLN A 1 484 ? -17.141 -6.781 10.43 1 94.19 484 GLN A O 1
ATOM 3725 N N . CYS A 1 485 ? -15.336 -6.023 9.312 1 94.75 485 CYS A N 1
ATOM 3726 C CA . CYS A 1 485 ? -15.148 -4.789 10.07 1 94.75 485 CYS A CA 1
ATOM 3727 C C . CYS A 1 485 ? -14.961 -3.602 9.133 1 94.75 485 CYS A C 1
ATOM 3729 O O . CYS A 1 485 ? -14.688 -3.779 7.945 1 94.75 485 CYS A O 1
ATOM 3731 N N . LEU A 1 486 ? -15.148 -2.424 9.633 1 92.88 486 LEU A N 1
ATOM 3732 C CA . LEU A 1 486 ? -14.906 -1.213 8.859 1 92.88 486 LEU A CA 1
ATOM 3733 C C . LEU A 1 486 ? -13.445 -0.797 8.93 1 92.88 486 LEU A C 1
ATOM 3735 O O . LEU A 1 486 ? -12.914 -0.195 7.992 1 92.88 486 LEU A O 1
ATOM 3739 N N . VAL A 1 487 ? -12.812 -1.087 10.078 1 94.5 487 VAL A N 1
ATOM 3740 C CA . VAL A 1 487 ? -11.383 -0.91 10.305 1 94.5 487 VAL A CA 1
ATOM 3741 C C . VAL A 1 487 ? -10.75 -2.248 10.672 1 94.5 487 VAL A C 1
ATOM 3743 O O . VAL A 1 487 ? -11.086 -2.842 11.703 1 94.5 487 VAL A O 1
ATOM 3746 N N . PRO A 1 488 ? -9.852 -2.73 9.852 1 96.5 488 PRO A N 1
ATOM 3747 C CA . PRO A 1 488 ? -9.227 -4.016 10.164 1 96.5 488 PRO A CA 1
ATOM 3748 C C . PRO A 1 488 ? -8.445 -3.98 11.477 1 96.5 488 PRO A C 1
ATOM 3750 O O . PRO A 1 488 ? -7.582 -3.117 11.664 1 96.5 488 PRO A O 1
ATOM 3753 N N . VAL A 1 489 ? -8.766 -4.883 12.367 1 96.62 489 VAL A N 1
ATOM 3754 C CA . VAL A 1 489 ? -8.062 -5.098 13.625 1 96.62 489 VAL A CA 1
ATOM 3755 C C . VAL A 1 489 ? -7.82 -6.59 13.836 1 96.62 489 VAL A C 1
ATOM 3757 O O . VAL A 1 489 ? -8.523 -7.426 13.258 1 96.62 489 VAL A O 1
ATOM 3760 N N . TYR A 1 490 ? -6.832 -6.922 14.578 1 97.19 490 TYR A N 1
ATOM 3761 C CA . TYR A 1 490 ? -6.527 -8.32 14.844 1 97.19 490 TYR A CA 1
ATOM 3762 C C . TYR A 1 490 ? -7.219 -8.797 16.125 1 97.19 490 TYR A C 1
ATOM 3764 O O . TYR A 1 490 ? -7.27 -8.07 17.109 1 97.19 490 TYR A O 1
ATOM 3772 N N . HIS A 1 491 ? -7.723 -9.977 16.062 1 96.88 491 HIS A N 1
ATOM 3773 C CA . HIS A 1 491 ? -8.289 -10.695 17.203 1 96.88 491 HIS A CA 1
ATOM 3774 C C . HIS A 1 491 ? -7.68 -12.086 17.328 1 96.88 491 HIS A C 1
ATOM 3776 O O . HIS A 1 491 ? -7.102 -12.609 16.375 1 96.88 491 HIS A O 1
ATOM 3782 N N . ASP A 1 492 ? -7.844 -12.633 18.484 1 97.31 492 ASP A N 1
ATOM 3783 C CA . ASP A 1 492 ? -7.395 -14.016 18.672 1 97.31 492 ASP A CA 1
ATOM 3784 C C . ASP A 1 492 ? -8.18 -14.969 17.781 1 97.31 492 ASP A C 1
ATOM 3786 O O . ASP A 1 492 ? -9.391 -14.797 17.594 1 97.31 492 ASP A O 1
ATOM 3790 N N . LEU A 1 493 ? -7.531 -15.953 17.328 1 98.31 493 LEU A N 1
ATOM 3791 C CA . LEU A 1 493 ? -8.195 -16.984 16.531 1 98.31 493 LEU A CA 1
ATOM 3792 C C . LEU A 1 493 ? -9.234 -17.734 17.359 1 98.31 493 LEU A C 1
ATOM 3794 O O . LEU A 1 493 ? -8.945 -18.172 18.469 1 98.31 493 LEU A O 1
ATOM 3798 N N . ASN A 1 494 ? -10.445 -17.75 16.859 1 97.88 494 ASN A N 1
ATOM 3799 C CA . ASN A 1 494 ? -11.523 -18.562 17.422 1 97.88 494 ASN A CA 1
ATOM 3800 C C . ASN A 1 494 ? -11.609 -19.922 16.734 1 97.88 494 ASN A C 1
ATOM 3802 O O . ASN A 1 494 ? -12.055 -20.016 15.586 1 97.88 494 ASN A O 1
ATOM 3806 N N . ASP A 1 495 ? -11.32 -20.984 17.422 1 96.5 495 ASP A N 1
ATOM 3807 C CA . ASP A 1 495 ? -11.219 -22.312 16.828 1 96.5 495 ASP A CA 1
ATOM 3808 C C . ASP A 1 495 ? -12.57 -22.781 16.297 1 96.5 495 ASP A C 1
ATOM 3810 O O . ASP A 1 495 ? -12.633 -23.625 15.406 1 96.5 495 ASP A O 1
ATOM 3814 N N . THR A 1 496 ? -13.641 -22.25 16.797 1 96.62 496 THR A N 1
ATOM 3815 C CA . THR A 1 496 ? -14.961 -22.688 16.359 1 96.62 496 THR A CA 1
ATOM 3816 C C . THR A 1 496 ? -15.531 -21.734 15.312 1 96.62 496 THR A C 1
ATOM 3818 O O . THR A 1 496 ? -16.578 -22.016 14.719 1 96.62 496 THR A O 1
ATOM 3821 N N . GLY A 1 497 ? -14.844 -20.672 15.102 1 95.75 497 GLY A N 1
ATOM 3822 C CA . GLY A 1 497 ? -15.289 -19.719 14.094 1 95.75 497 GLY A CA 1
ATOM 3823 C C . GLY A 1 497 ? -15.023 -20.172 12.672 1 95.75 497 GLY A C 1
ATOM 3824 O O . GLY A 1 497 ? -14.273 -21.125 12.453 1 95.75 497 GLY A O 1
ATOM 3825 N N . ILE A 1 498 ? -15.773 -19.531 11.734 1 95.5 498 ILE A N 1
ATOM 3826 C CA . ILE A 1 498 ? -15.555 -19.797 10.32 1 95.5 498 ILE A CA 1
ATOM 3827 C C . ILE A 1 498 ? -14.836 -18.609 9.68 1 95.5 498 ILE A C 1
ATOM 3829 O O . ILE A 1 498 ? -15.25 -17.453 9.852 1 95.5 498 ILE A O 1
ATOM 3833 N N . TYR A 1 499 ? -13.781 -18.922 8.984 1 96.25 499 TYR A N 1
ATOM 3834 C CA . TYR A 1 499 ? -12.969 -17.906 8.32 1 96.25 499 TYR A CA 1
ATOM 3835 C C . TYR A 1 499 ? -12.906 -18.172 6.816 1 96.25 499 TYR A C 1
ATOM 3837 O O . TYR A 1 499 ? -12.789 -19.312 6.383 1 96.25 499 TYR A O 1
ATOM 3845 N N . LYS A 1 500 ? -13.062 -17.141 6.031 1 96.44 500 LYS A N 1
ATOM 3846 C CA . LYS A 1 500 ? -12.766 -17.234 4.605 1 96.44 500 LYS A CA 1
ATOM 3847 C C . LYS A 1 500 ? -11.281 -17.031 4.34 1 96.44 500 LYS A C 1
ATOM 3849 O O . LYS A 1 500 ? -10.703 -16.016 4.754 1 96.44 500 LYS A O 1
ATOM 3854 N N . VAL A 1 501 ? -10.695 -18.016 3.66 1 97.06 501 VAL A N 1
ATOM 3855 C CA . VAL A 1 501 ? -9.258 -18.016 3.412 1 97.06 501 VAL A CA 1
ATOM 3856 C C . VAL A 1 501 ? -8.992 -18.031 1.909 1 97.06 501 VAL A C 1
ATOM 3858 O O . VAL A 1 501 ? -9.648 -18.75 1.16 1 97.06 501 VAL A O 1
ATOM 3861 N N . ILE A 1 502 ? -8.07 -17.172 1.484 1 97.25 502 ILE A N 1
ATOM 3862 C CA . ILE A 1 502 ? -7.617 -17.141 0.099 1 97.25 502 ILE A CA 1
ATOM 3863 C C . ILE A 1 502 ? -6.281 -17.875 -0.023 1 97.25 502 ILE A C 1
ATOM 3865 O O . ILE A 1 502 ? -5.355 -17.609 0.748 1 97.25 502 ILE A O 1
ATOM 3869 N N . THR A 1 503 ? -6.184 -18.766 -0.928 1 95.31 503 THR A N 1
ATOM 3870 C CA . THR A 1 503 ? -4.934 -19.484 -1.177 1 95.31 503 THR A CA 1
ATOM 3871 C C . THR A 1 503 ? -4.816 -19.875 -2.646 1 95.31 503 THR A C 1
ATOM 3873 O O . THR A 1 503 ? -5.711 -19.578 -3.443 1 95.31 503 THR A O 1
ATOM 3876 N N . ASN A 1 504 ? -3.621 -20.328 -3.004 1 89.88 504 ASN A N 1
ATOM 3877 C CA . ASN A 1 504 ? -3.473 -20.734 -4.398 1 89.88 504 ASN A CA 1
ATOM 3878 C C . ASN A 1 504 ? -4.164 -22.062 -4.68 1 89.88 504 ASN A C 1
ATOM 3880 O O . ASN A 1 504 ? -4.41 -22.844 -3.762 1 89.88 504 ASN A O 1
ATOM 3884 N N . SER A 1 505 ? -4.461 -22.297 -5.887 1 83.19 505 SER A N 1
ATOM 3885 C CA . SER A 1 505 ? -5.258 -23.453 -6.301 1 83.19 505 SER A CA 1
ATOM 3886 C C . SER A 1 505 ? -4.535 -24.75 -5.992 1 83.19 505 SER A C 1
ATOM 3888 O O . SER A 1 505 ? -5.176 -25.781 -5.77 1 83.19 505 SER A O 1
ATOM 3890 N N . TRP A 1 506 ? -3.217 -24.781 -5.93 1 75.81 506 TRP A N 1
ATOM 3891 C CA . TRP A 1 506 ? -2.449 -25.969 -5.598 1 75.81 506 TRP A CA 1
ATOM 3892 C C . TRP A 1 506 ? -2.727 -26.422 -4.164 1 75.81 506 TRP A C 1
ATOM 3894 O O . TRP A 1 506 ? -3.086 -27.578 -3.926 1 75.81 506 TRP A O 1
ATOM 3904 N N . ILE A 1 507 ? -2.637 -25.484 -3.262 1 83.62 507 ILE A N 1
ATOM 3905 C CA . ILE A 1 507 ? -2.879 -25.766 -1.851 1 83.62 507 ILE A CA 1
ATOM 3906 C C . ILE A 1 507 ? -4.363 -26.031 -1.625 1 83.62 507 ILE A C 1
ATOM 3908 O O . ILE A 1 507 ? -4.734 -26.891 -0.825 1 83.62 507 ILE A O 1
ATOM 3912 N N . ALA A 1 508 ? -5.156 -25.297 -2.295 1 85.5 508 ALA A N 1
ATOM 3913 C CA . ALA A 1 508 ? -6.605 -25.469 -2.189 1 85.5 508 ALA A CA 1
ATOM 3914 C C . ALA A 1 508 ? -7.02 -26.875 -2.584 1 85.5 508 ALA A C 1
ATOM 3916 O O . ALA A 1 508 ? -8 -27.422 -2.061 1 85.5 508 ALA A O 1
ATOM 3917 N N . GLY A 1 509 ? -6.242 -27.438 -3.469 1 74.25 509 GLY A N 1
ATOM 3918 C CA . GLY A 1 509 ? -6.527 -28.781 -3.914 1 74.25 509 GLY A CA 1
ATOM 3919 C C . GLY A 1 509 ? -5.855 -29.844 -3.061 1 74.25 509 GLY A C 1
ATOM 3920 O O . GLY A 1 509 ? -5.961 -31.047 -3.35 1 74.25 509 GLY A O 1
ATOM 3921 N N . GLY A 1 510 ? -5.129 -29.391 -2.039 1 76.94 510 GLY A N 1
ATOM 3922 C CA . GLY A 1 510 ? -4.473 -30.328 -1.136 1 76.94 510 GLY A CA 1
ATOM 3923 C C . GLY A 1 510 ? -2.994 -30.5 -1.426 1 76.94 510 GLY A C 1
ATOM 3924 O O . GLY A 1 510 ? -2.342 -31.375 -0.85 1 76.94 510 GLY A O 1
ATOM 3925 N N . GLY A 1 511 ? -2.527 -29.75 -2.277 1 71.81 511 GLY A N 1
ATOM 3926 C CA . GLY A 1 511 ? -1.124 -29.844 -2.65 1 71.81 511 GLY A CA 1
ATOM 3927 C C . GLY A 1 511 ? -0.18 -29.578 -1.491 1 71.81 511 GLY A C 1
ATOM 3928 O O . GLY A 1 511 ? -0.567 -28.969 -0.492 1 71.81 511 GLY A O 1
ATOM 3929 N N . SER A 1 512 ? 1.064 -30.047 -1.517 1 71.12 512 SER A N 1
ATOM 3930 C CA . SER A 1 512 ? 2.139 -29.875 -0.545 1 71.12 512 SER A CA 1
ATOM 3931 C C . SER A 1 512 ? 1.794 -30.531 0.788 1 71.12 512 SER A C 1
ATOM 3933 O O . SER A 1 512 ? 2.293 -30.109 1.837 1 71.12 512 SER A O 1
ATOM 3935 N N . GLY A 1 513 ? 0.788 -31.375 0.736 1 73.31 513 GLY A N 1
ATOM 3936 C CA . GLY A 1 513 ? 0.441 -32.094 1.939 1 73.31 513 GLY A CA 1
ATOM 3937 C C . GLY A 1 513 ? -0.656 -31.438 2.752 1 73.31 513 GLY A C 1
ATOM 3938 O O . GLY A 1 513 ? -1.042 -31.938 3.809 1 73.31 513 GLY A O 1
ATOM 3939 N N . PHE A 1 514 ? -1.178 -30.406 2.262 1 85.56 514 PHE A N 1
ATOM 3940 C CA . PHE A 1 514 ? -2.244 -29.703 2.971 1 85.56 514 PHE A CA 1
ATOM 3941 C C . PHE A 1 514 ? -3.602 -30.328 2.652 1 85.56 514 PHE A C 1
ATOM 3943 O O . PHE A 1 514 ? -4.492 -29.641 2.137 1 85.56 514 PHE A O 1
ATOM 3950 N N . SER A 1 515 ? -3.838 -31.484 3.088 1 79.69 515 SER A N 1
ATOM 3951 C CA . SER A 1 515 ? -5.012 -32.281 2.736 1 79.69 515 SER A CA 1
ATOM 3952 C C . SER A 1 515 ? -6.281 -31.688 3.34 1 79.69 515 SER A C 1
ATOM 3954 O O . SER A 1 515 ? -7.383 -31.938 2.854 1 79.69 515 SER A O 1
ATOM 3956 N N . VAL A 1 516 ? -6.082 -30.859 4.336 1 82.81 516 VAL A N 1
ATOM 3957 C CA . VAL A 1 516 ? -7.227 -30.25 5.004 1 82.81 516 VAL A CA 1
ATOM 3958 C C . VAL A 1 516 ? -8 -29.391 4.012 1 82.81 516 VAL A C 1
ATOM 3960 O O . VAL A 1 516 ? -9.227 -29.297 4.082 1 82.81 516 VAL A O 1
ATOM 3963 N N . PHE A 1 517 ? -7.344 -28.844 3.082 1 81.94 517 PHE A N 1
ATOM 3964 C CA . PHE A 1 517 ? -7.984 -27.953 2.123 1 81.94 517 PHE A CA 1
ATOM 3965 C C . PHE A 1 517 ? -8.883 -28.734 1.173 1 81.94 517 PHE A C 1
ATOM 3967 O O . PHE A 1 517 ? -9.898 -28.219 0.701 1 81.94 517 PHE A O 1
ATOM 3974 N N . LYS A 1 518 ? -8.484 -29.969 0.878 1 71 518 LYS A N 1
ATOM 3975 C CA . LYS A 1 518 ? -9.242 -30.797 -0.057 1 71 518 LYS A CA 1
ATOM 3976 C C . LYS A 1 518 ? -10.656 -31.047 0.455 1 71 518 LYS A C 1
ATOM 3978 O O . LYS A 1 518 ? -11.594 -31.203 -0.336 1 71 518 LYS A O 1
ATOM 3983 N N . ARG A 1 519 ? -10.82 -31 1.629 1 68.94 519 ARG A N 1
ATOM 3984 C CA . ARG A 1 519 ? -12.086 -31.391 2.242 1 68.94 519 ARG A CA 1
ATOM 3985 C C . ARG A 1 519 ? -12.961 -30.156 2.512 1 68.94 519 ARG A C 1
ATOM 3987 O O . ARG A 1 519 ? -14.086 -30.297 3 1 68.94 519 ARG A O 1
ATOM 3994 N N . ARG A 1 520 ? -12.477 -29.109 2.119 1 72.5 520 ARG A N 1
ATOM 3995 C CA . ARG A 1 520 ? -13.219 -27.906 2.48 1 72.5 520 ARG A CA 1
ATOM 3996 C C . ARG A 1 520 ? -13.992 -27.359 1.284 1 72.5 520 ARG A C 1
ATOM 3998 O O . ARG A 1 520 ? -13.656 -27.656 0.135 1 72.5 520 ARG A O 1
ATOM 4005 N N . LEU A 1 521 ? -14.992 -26.656 1.619 1 65.12 521 LEU A N 1
ATOM 4006 C CA . LEU A 1 521 ? -15.859 -26.094 0.595 1 65.12 521 LEU A CA 1
ATOM 4007 C C . LEU A 1 521 ? -15.164 -24.969 -0.147 1 65.12 521 LEU A C 1
ATOM 4009 O O . LEU A 1 521 ? -14.719 -24 0.472 1 65.12 521 LEU A O 1
ATOM 4013 N N . HIS A 1 522 ? -14.961 -25.219 -1.381 1 72.81 522 HIS A N 1
ATOM 4014 C CA . HIS A 1 522 ? -14.5 -24.156 -2.262 1 72.81 522 HIS A CA 1
ATOM 4015 C C . HIS A 1 522 ? -15.617 -23.156 -2.535 1 72.81 522 HIS A C 1
ATOM 4017 O O . HIS A 1 522 ? -16.641 -23.5 -3.121 1 72.81 522 HIS A O 1
ATOM 4023 N N . LEU A 1 523 ? -15.375 -21.953 -2.045 1 73.94 523 LEU A N 1
ATOM 4024 C CA . LEU A 1 523 ? -16.375 -20.906 -2.244 1 73.94 523 LEU A CA 1
ATOM 4025 C C . LEU A 1 523 ? -16.234 -20.266 -3.617 1 73.94 523 LEU A C 1
ATOM 4027 O O . LEU A 1 523 ? -17.219 -20.031 -4.312 1 73.94 523 LEU A O 1
ATOM 4031 N N . GLU A 1 524 ? -15.039 -19.953 -3.979 1 83.31 524 GLU A N 1
ATOM 4032 C CA . GLU A 1 524 ? -14.766 -19.281 -5.242 1 83.31 524 GLU A CA 1
ATOM 4033 C C . GLU A 1 524 ? -13.43 -19.719 -5.828 1 83.31 524 GLU A C 1
ATOM 4035 O O . GLU A 1 524 ? -12.406 -19.734 -5.137 1 83.31 524 GLU A O 1
ATOM 4040 N N . LYS A 1 525 ? -13.508 -20.125 -7.035 1 81.62 525 LYS A N 1
ATOM 4041 C CA . LYS A 1 525 ? -12.281 -20.359 -7.793 1 81.62 525 LYS A CA 1
ATOM 4042 C C . LYS A 1 525 ? -11.805 -19.094 -8.477 1 81.62 525 LYS A C 1
ATOM 4044 O O . LYS A 1 525 ? -12.609 -18.312 -8.992 1 81.62 525 LYS A O 1
ATOM 4049 N N . GLY A 1 526 ? -10.508 -18.922 -8.383 1 83.5 526 GLY A N 1
ATOM 4050 C CA . GLY A 1 526 ? -9.969 -17.766 -9.086 1 83.5 526 GLY A CA 1
ATOM 4051 C C . GLY A 1 526 ? -10.039 -17.906 -10.594 1 83.5 526 GLY A C 1
ATOM 4052 O O . GLY A 1 526 ? -10.031 -19.016 -11.125 1 83.5 526 GLY A O 1
ATOM 4053 N N . ASP A 1 527 ? -10.055 -16.719 -11.289 1 77.19 527 ASP A N 1
ATOM 4054 C CA . ASP A 1 527 ? -10.172 -16.75 -12.742 1 77.19 527 ASP A CA 1
ATOM 4055 C C . ASP A 1 527 ? -8.961 -16.078 -13.398 1 77.19 527 ASP A C 1
ATOM 4057 O O . ASP A 1 527 ? -8.891 -15.977 -14.625 1 77.19 527 ASP A O 1
ATOM 4061 N N . GLU A 1 528 ? -8.102 -15.664 -12.57 1 82.94 528 GLU A N 1
ATOM 4062 C CA . GLU A 1 528 ? -6.875 -15.047 -13.062 1 82.94 528 GLU A CA 1
ATOM 4063 C C . GLU A 1 528 ? -5.645 -15.758 -12.508 1 82.94 528 GLU A C 1
ATOM 4065 O O . GLU A 1 528 ? -5.668 -16.281 -11.391 1 82.94 528 GLU A O 1
ATOM 4070 N N . LEU A 1 529 ? -4.598 -15.727 -13.352 1 83.94 529 LEU A N 1
ATOM 4071 C CA . LEU A 1 529 ? -3.34 -16.281 -12.867 1 83.94 529 LEU A CA 1
ATOM 4072 C C . LEU A 1 529 ? -2.824 -15.5 -11.664 1 83.94 529 LEU A C 1
ATOM 4074 O O . LEU A 1 529 ? -2.998 -14.281 -11.594 1 83.94 529 LEU A O 1
ATOM 4078 N N . GLU A 1 530 ? -2.23 -16.234 -10.805 1 91.94 530 GLU A N 1
ATOM 4079 C CA . GLU A 1 530 ? -1.683 -15.602 -9.609 1 91.94 530 GLU A CA 1
ATOM 4080 C C . GLU A 1 530 ? -0.756 -14.445 -9.977 1 91.94 530 GLU A C 1
ATOM 4082 O O . GLU A 1 530 ? -0.789 -13.391 -9.344 1 91.94 530 GLU A O 1
ATOM 4087 N N . ALA A 1 531 ? 0.074 -14.602 -11.055 1 91.44 531 ALA A N 1
ATOM 4088 C CA . ALA A 1 531 ? 0.999 -13.547 -11.469 1 91.44 531 ALA A CA 1
ATOM 4089 C C . ALA A 1 531 ? 0.244 -12.297 -11.898 1 91.44 531 ALA A C 1
ATOM 4091 O O . ALA A 1 531 ? 0.703 -11.172 -11.656 1 91.44 531 ALA A O 1
ATOM 4092 N N . ASP A 1 532 ? -0.886 -12.5 -12.547 1 92.75 532 ASP A N 1
ATOM 4093 C CA . ASP A 1 532 ? -1.69 -11.359 -12.984 1 92.75 532 ASP A CA 1
ATOM 4094 C C . ASP A 1 532 ? -2.258 -10.602 -11.781 1 92.75 532 ASP A C 1
ATOM 4096 O O . ASP A 1 532 ? -2.281 -9.367 -11.781 1 92.75 532 ASP A O 1
ATOM 4100 N N . VAL A 1 533 ? -2.697 -11.352 -10.828 1 95.81 533 VAL A N 1
ATOM 4101 C CA . VAL A 1 533 ? -3.266 -10.75 -9.625 1 95.81 533 VAL A CA 1
ATOM 4102 C C . VAL A 1 533 ? -2.189 -9.953 -8.891 1 95.81 533 VAL A C 1
ATOM 4104 O O . VAL A 1 533 ? -2.42 -8.812 -8.492 1 95.81 533 VAL A O 1
ATOM 4107 N N . VAL A 1 534 ? -1.05 -10.508 -8.703 1 97.56 534 VAL A N 1
ATOM 4108 C CA . VAL A 1 534 ? 0.04 -9.852 -7.996 1 97.56 534 VAL A CA 1
ATOM 4109 C C . VAL A 1 534 ? 0.53 -8.648 -8.805 1 97.56 534 VAL A C 1
ATOM 4111 O O . VAL A 1 534 ? 0.9 -7.621 -8.234 1 97.56 534 VAL A O 1
ATOM 4114 N N . SER A 1 535 ? 0.546 -8.789 -10.133 1 96.25 535 SER A N 1
ATOM 4115 C CA . SER A 1 535 ? 0.911 -7.672 -11 1 96.25 535 SER A CA 1
ATOM 4116 C C . SER A 1 535 ? 0.005 -6.469 -10.766 1 96.25 535 SER A C 1
ATOM 4118 O O . SER A 1 535 ? 0.483 -5.34 -10.648 1 96.25 535 SER A O 1
ATOM 4120 N N . LYS A 1 536 ? -1.245 -6.684 -10.711 1 96.31 536 LYS A N 1
ATOM 4121 C CA . LYS A 1 536 ? -2.199 -5.609 -10.445 1 96.31 536 LYS A CA 1
ATOM 4122 C C . LYS A 1 536 ? -1.917 -4.945 -9.102 1 96.31 536 LYS A C 1
ATOM 4124 O O . LYS A 1 536 ? -1.955 -3.717 -8.984 1 96.31 536 LYS A O 1
ATOM 4129 N N . TYR A 1 537 ? -1.691 -5.734 -8.141 1 97.31 537 TYR A N 1
ATOM 4130 C CA . TYR A 1 537 ? -1.378 -5.207 -6.816 1 97.31 537 TYR A CA 1
ATOM 4131 C C . TYR A 1 537 ? -0.145 -4.312 -6.863 1 97.31 537 TYR A C 1
ATOM 4133 O O . TYR A 1 537 ? -0.14 -3.221 -6.293 1 97.31 537 TYR A O 1
ATOM 4141 N N . ILE A 1 538 ? 0.888 -4.824 -7.473 1 97.31 538 ILE A N 1
ATOM 4142 C CA . ILE A 1 538 ? 2.127 -4.059 -7.559 1 97.31 538 ILE A CA 1
ATOM 4143 C C . ILE A 1 538 ? 1.868 -2.738 -8.273 1 97.31 538 ILE A C 1
ATOM 4145 O O . ILE A 1 538 ? 2.416 -1.7 -7.895 1 97.31 538 ILE A O 1
ATOM 4149 N N . GLU A 1 539 ? 1.059 -2.748 -9.266 1 95.94 539 GLU A N 1
ATOM 4150 C CA . GLU A 1 539 ? 0.699 -1.525 -9.977 1 95.94 539 GLU A CA 1
ATOM 4151 C C . GLU A 1 539 ? -0.034 -0.55 -9.062 1 95.94 539 GLU A C 1
ATOM 4153 O O . GLU A 1 539 ? 0.297 0.637 -9.016 1 95.94 539 GLU A O 1
ATOM 4158 N N . TRP A 1 540 ? -1.002 -1.036 -8.32 1 94.5 540 TRP A N 1
ATOM 4159 C CA . TRP A 1 540 ? -1.817 -0.218 -7.426 1 94.5 540 TRP A CA 1
ATOM 4160 C C . TRP A 1 540 ? -0.972 0.371 -6.301 1 94.5 540 TRP A C 1
ATOM 4162 O O . TRP A 1 540 ? -1.229 1.485 -5.84 1 94.5 540 TRP A O 1
ATOM 4172 N N . LYS A 1 541 ? -0.023 -0.379 -5.883 1 95.81 541 LYS A N 1
ATOM 4173 C CA . LYS A 1 541 ? 0.697 -0.007 -4.668 1 95.81 541 LYS A CA 1
ATOM 4174 C C . LYS A 1 541 ? 2.098 0.503 -4.996 1 95.81 541 LYS A C 1
ATOM 4176 O O . LYS A 1 541 ? 2.951 0.595 -4.109 1 95.81 541 LYS A O 1
ATOM 4181 N N . SER A 1 542 ? 2.404 0.817 -6.223 1 94.75 542 SER A N 1
ATOM 4182 C CA . SER A 1 542 ? 3.688 1.348 -6.668 1 94.75 542 SER A CA 1
ATOM 4183 C C . SER A 1 542 ? 3.973 2.707 -6.035 1 94.75 542 SER A C 1
ATOM 4185 O O . SER A 1 542 ? 3.117 3.594 -6.047 1 94.75 542 SER A O 1
ATOM 4187 N N . PRO A 1 543 ? 5.098 3.004 -5.547 1 94.94 543 PRO A N 1
ATOM 4188 C CA . PRO A 1 543 ? 6.18 2.037 -5.352 1 94.94 543 PRO A CA 1
ATOM 4189 C C . PRO A 1 543 ? 5.965 1.15 -4.125 1 94.94 543 PRO A C 1
ATOM 4191 O O . PRO A 1 543 ? 5.418 1.606 -3.117 1 94.94 543 PRO A O 1
ATOM 4194 N N . ILE A 1 544 ? 6.418 -0.056 -4.254 1 96 544 ILE A N 1
ATOM 4195 C CA . ILE A 1 544 ? 6.336 -1.007 -3.148 1 96 544 ILE A CA 1
ATOM 4196 C C . ILE A 1 544 ? 7.383 -0.668 -2.094 1 96 544 ILE A C 1
ATOM 4198 O O . ILE A 1 544 ? 8.531 -0.353 -2.426 1 96 544 ILE A O 1
ATOM 4202 N N . PHE A 1 545 ? 7.023 -0.708 -0.814 1 94.19 545 PHE A N 1
ATOM 4203 C CA . PHE A 1 545 ? 7.988 -0.548 0.267 1 94.19 545 PHE A CA 1
ATOM 4204 C C . PHE A 1 545 ? 7.742 -1.571 1.369 1 94.19 545 PHE A C 1
ATOM 4206 O O . PHE A 1 545 ? 8.055 -1.323 2.535 1 94.19 545 PHE A O 1
ATOM 4213 N N . THR A 1 546 ? 7.113 -2.652 1.03 1 96 546 THR A N 1
ATOM 4214 C CA . THR A 1 546 ? 6.754 -3.732 1.942 1 96 546 THR A CA 1
ATOM 4215 C C . THR A 1 546 ? 8.008 -4.434 2.469 1 96 546 THR A C 1
ATOM 4217 O O . THR A 1 546 ? 8.883 -4.809 1.69 1 96 546 THR A O 1
ATOM 4220 N N . GLY A 1 547 ? 8.133 -4.562 3.75 1 97 547 GLY A N 1
ATOM 4221 C CA . GLY A 1 547 ? 9.172 -5.34 4.402 1 97 547 GLY A CA 1
ATOM 4222 C C . GLY A 1 547 ? 8.633 -6.523 5.184 1 97 547 GLY A C 1
ATOM 4223 O O . GLY A 1 547 ? 7.539 -7.016 4.898 1 97 547 GLY A O 1
ATOM 4224 N N . GLU A 1 548 ? 9.555 -7.047 6.02 1 97.62 548 GLU A N 1
ATOM 4225 C CA . GLU A 1 548 ? 9.062 -8 7.012 1 97.62 548 GLU A CA 1
ATOM 4226 C C . GLU A 1 548 ? 8.32 -7.293 8.141 1 97.62 548 GLU A C 1
ATOM 4228 O O . GLU A 1 548 ? 8.797 -6.285 8.664 1 97.62 548 GLU A O 1
ATOM 4233 N N . GLU A 1 549 ? 7.152 -7.738 8.469 1 96.62 549 GLU A N 1
ATOM 4234 C CA . GLU A 1 549 ? 6.273 -6.992 9.359 1 96.62 549 GLU A CA 1
ATOM 4235 C C . GLU A 1 549 ? 6.047 -7.742 10.672 1 96.62 549 GLU A C 1
ATOM 4237 O O . GLU A 1 549 ? 5.281 -7.297 11.531 1 96.62 549 GLU A O 1
ATOM 4242 N N . GLY A 1 550 ? 6.684 -8.875 10.82 1 96 550 GLY A N 1
ATOM 4243 C CA . GLY A 1 550 ? 6.523 -9.656 12.031 1 96 550 GLY A CA 1
ATOM 4244 C C . GLY A 1 550 ? 5.223 -10.438 12.07 1 96 550 GLY A C 1
ATOM 4245 O O . GLY A 1 550 ? 4.617 -10.586 13.133 1 96 550 GLY A O 1
ATOM 4246 N N . ARG A 1 551 ? 4.746 -10.859 10.922 1 97.88 551 ARG A N 1
ATOM 4247 C CA . ARG A 1 551 ? 3.527 -11.656 10.836 1 97.88 551 ARG A CA 1
ATOM 4248 C C . ARG A 1 551 ? 3.744 -13.047 11.414 1 97.88 551 ARG A C 1
ATOM 4250 O O . ARG A 1 551 ? 2.793 -13.695 11.867 1 97.88 551 ARG A O 1
ATOM 4257 N N . VAL A 1 552 ? 4.996 -13.477 11.344 1 97.75 552 VAL A N 1
ATOM 4258 C CA . VAL A 1 552 ? 5.414 -14.75 11.922 1 97.75 552 VAL A CA 1
ATOM 4259 C C . VAL A 1 552 ? 6.555 -14.516 12.914 1 97.75 552 VAL A C 1
ATOM 4261 O O . VAL A 1 552 ? 7.512 -13.805 12.609 1 97.75 552 VAL A O 1
ATOM 4264 N N . SER A 1 553 ? 6.402 -15.078 14.078 1 95.44 553 SER A N 1
ATOM 4265 C CA . SER A 1 553 ? 7.453 -14.984 15.086 1 95.44 553 SER A CA 1
ATOM 4266 C C . SER A 1 553 ? 7.746 -16.344 15.711 1 95.44 553 SER A C 1
ATOM 4268 O O . SER A 1 553 ? 6.902 -17.25 15.672 1 95.44 553 SER A O 1
ATOM 4270 N N . PHE A 1 554 ? 8.977 -16.469 16.25 1 95.38 554 PHE A N 1
ATOM 4271 C CA . PHE A 1 554 ? 9.414 -17.688 16.922 1 95.38 554 PHE A CA 1
ATOM 4272 C C . PHE A 1 554 ? 9.766 -17.406 18.375 1 95.38 554 PHE A C 1
ATOM 4274 O O . PHE A 1 554 ? 10.5 -16.453 18.672 1 95.38 554 PHE A O 1
ATOM 4281 N N . VAL A 1 555 ? 9.172 -18.109 19.234 1 88.88 555 VAL A N 1
ATOM 4282 C CA . VAL A 1 555 ? 9.438 -17.922 20.656 1 88.88 555 VAL A CA 1
ATOM 4283 C C . VAL A 1 555 ? 10.539 -18.875 21.094 1 88.88 555 VAL A C 1
ATOM 4285 O O . VAL A 1 555 ? 10.594 -20.031 20.656 1 88.88 555 VAL A O 1
ATOM 4288 N N . THR A 1 556 ? 11.68 -18.422 21.672 1 74.94 556 THR A N 1
ATOM 4289 C CA . THR A 1 556 ? 12.703 -19.297 22.25 1 74.94 556 THR A CA 1
ATOM 4290 C C . THR A 1 556 ? 12.484 -19.469 23.75 1 74.94 556 THR A C 1
ATOM 4292 O O . THR A 1 556 ? 11.859 -18.625 24.391 1 74.94 556 THR A O 1
ATOM 4295 N N . VAL A 1 557 ? 12.836 -20.688 24.328 1 55.75 557 VAL A N 1
ATOM 4296 C CA . VAL A 1 557 ? 12.766 -20.984 25.75 1 55.75 557 VAL A CA 1
ATOM 4297 C C . VAL A 1 557 ? 13.391 -19.844 26.547 1 55.75 557 VAL A C 1
ATOM 4299 O O . VAL A 1 557 ? 12.898 -19.484 27.609 1 55.75 557 VAL A O 1
ATOM 4302 N N . GLU A 1 558 ? 14.406 -19.328 26.281 1 49.53 558 GLU A N 1
ATOM 4303 C CA . GLU A 1 558 ? 15.055 -18.281 27.078 1 49.53 558 GLU A CA 1
ATOM 4304 C C . GLU A 1 558 ? 14.25 -16.984 27.047 1 49.53 558 GLU A C 1
ATOM 4306 O O . GLU A 1 558 ? 14.188 -16.266 28.047 1 49.53 558 GLU A O 1
ATOM 4311 N N . SER A 1 559 ? 13.805 -16.672 26.156 1 47.5 559 SER A N 1
ATOM 4312 C CA . SER A 1 559 ? 13.086 -15.406 26.047 1 47.5 559 SER A CA 1
ATOM 4313 C C . SER A 1 559 ? 11.797 -15.43 26.875 1 47.5 559 SER A C 1
ATOM 4315 O O . SER A 1 559 ? 11.375 -14.398 27.391 1 47.5 559 SER A O 1
ATOM 4317 N N . ALA A 1 560 ? 11.164 -16.578 26.984 1 43.56 560 ALA A N 1
ATOM 4318 C CA . ALA A 1 560 ? 10.086 -16.766 27.953 1 43.56 560 ALA A CA 1
ATOM 4319 C C . ALA A 1 560 ? 10.609 -16.641 29.391 1 43.56 560 ALA A C 1
ATOM 4321 O O . ALA A 1 560 ? 9.953 -16.062 30.25 1 43.56 560 ALA A O 1
ATOM 4322 N N . ALA A 1 561 ? 11.75 -17.25 29.797 1 45.34 561 ALA A N 1
ATOM 4323 C CA . ALA A 1 561 ? 12.375 -17.172 31.109 1 45.34 561 ALA A CA 1
ATOM 4324 C C . ALA A 1 561 ? 12.805 -15.75 31.438 1 45.34 561 ALA A C 1
ATOM 4326 O O . ALA A 1 561 ? 12.664 -15.289 32.562 1 45.34 561 ALA A O 1
ATOM 4327 N N . ARG A 1 562 ? 13.328 -15.094 30.531 1 43.56 562 ARG A N 1
ATOM 4328 C CA . ARG A 1 562 ? 13.82 -13.742 30.781 1 43.56 562 ARG A CA 1
ATOM 4329 C C . ARG A 1 562 ? 12.672 -12.773 31.016 1 43.56 562 ARG A C 1
ATOM 4331 O O . ARG A 1 562 ? 12.789 -11.852 31.828 1 43.56 562 ARG A O 1
ATOM 4338 N N . ALA A 1 563 ? 11.695 -13.031 30.266 1 43.47 563 ALA A N 1
ATOM 4339 C CA . ALA A 1 563 ? 10.516 -12.227 30.562 1 43.47 563 ALA A CA 1
ATOM 4340 C C . ALA A 1 563 ? 10.047 -12.445 31.984 1 43.47 563 ALA A C 1
ATOM 4342 O O . ALA A 1 563 ? 9.562 -11.516 32.656 1 43.47 563 ALA A O 1
ATOM 4343 N N . LEU A 1 564 ? 10.328 -13.656 32.594 1 40.16 564 LEU A N 1
ATOM 4344 C CA . LEU A 1 564 ? 10.102 -14.047 33.969 1 40.16 564 LEU A CA 1
ATOM 4345 C C . LEU A 1 564 ? 11.172 -13.477 34.875 1 40.16 564 LEU A C 1
ATOM 4347 O O . LEU A 1 564 ? 10.883 -13.07 36 1 40.16 564 LEU A O 1
ATOM 4351 N N . GLU A 1 565 ? 12.352 -13.648 34.469 1 40.69 565 GLU A N 1
ATOM 4352 C CA . GLU A 1 565 ? 13.422 -13.18 35.344 1 40.69 565 GLU A CA 1
ATOM 4353 C C . GLU A 1 565 ? 13.359 -11.672 35.531 1 40.69 565 GLU A C 1
ATOM 4355 O O . GLU A 1 565 ? 13.656 -11.164 36.625 1 40.69 565 GLU A O 1
ATOM 4360 N N . THR A 1 566 ? 12.961 -11.055 34.5 1 39.31 566 THR A N 1
ATOM 4361 C CA . THR A 1 566 ? 12.859 -9.609 34.719 1 39.31 566 THR A CA 1
ATOM 4362 C C . THR A 1 566 ? 11.695 -9.273 35.625 1 39.31 566 THR A C 1
ATOM 4364 O O . THR A 1 566 ? 11.695 -8.219 36.281 1 39.31 566 THR A O 1
ATOM 4367 N N . ASN A 1 567 ? 10.75 -10.211 35.75 1 37.66 567 ASN A N 1
ATOM 4368 C CA . ASN A 1 567 ? 9.727 -10.078 36.75 1 37.66 567 ASN A CA 1
ATOM 4369 C C . ASN A 1 567 ? 10.25 -10.492 38.125 1 37.66 567 ASN A C 1
ATOM 4371 O O . ASN A 1 567 ? 9.75 -10.023 39.156 1 37.66 567 ASN A O 1
ATOM 4375 N N . HIS A 1 568 ? 11.117 -11.477 38.156 1 39 568 HIS A N 1
ATOM 4376 C CA . HIS A 1 568 ? 11.602 -11.938 39.438 1 39 568 HIS A CA 1
ATOM 4377 C C . HIS A 1 568 ? 12.555 -10.922 40.062 1 39 568 HIS A C 1
ATOM 4379 O O . HIS A 1 568 ? 12.742 -10.906 41.281 1 39 568 HIS A O 1
ATOM 4385 N N . VAL A 1 569 ? 13.242 -10.18 39.312 1 38.44 569 VAL A N 1
ATOM 4386 C CA . VAL A 1 569 ? 14.156 -9.258 39.969 1 38.44 569 VAL A CA 1
ATOM 4387 C C . VAL A 1 569 ? 13.359 -8.188 40.719 1 38.44 569 VAL A C 1
ATOM 4389 O O . VAL A 1 569 ? 13.781 -7.719 41.781 1 38.44 569 VAL A O 1
ATOM 4392 N N . THR A 1 570 ? 12.102 -8.031 40.188 1 35.25 570 THR A N 1
ATOM 4393 C CA . THR A 1 570 ? 11.352 -7.02 40.938 1 35.25 570 THR A CA 1
ATOM 4394 C C . THR A 1 570 ? 10.781 -7.598 42.219 1 35.25 570 THR A C 1
ATOM 4396 O O . THR A 1 570 ? 10.609 -6.883 43.219 1 35.25 570 THR A O 1
ATOM 4399 N N . LEU A 1 571 ? 10.633 -9 42.156 1 35.34 571 LEU A N 1
ATOM 4400 C CA . LEU A 1 571 ? 10.07 -9.547 43.375 1 35.34 571 LEU A CA 1
ATOM 4401 C C . LEU A 1 571 ? 11.148 -9.711 44.438 1 35.34 571 LEU A C 1
ATOM 4403 O O . LEU A 1 571 ? 10.883 -9.539 45.625 1 35.34 571 LEU A O 1
ATOM 4407 N N . LEU A 1 572 ? 12.32 -10.102 43.938 1 36.5 572 LEU A N 1
ATOM 4408 C CA . LEU A 1 572 ? 13.312 -10.32 45 1 36.5 572 LEU A CA 1
ATOM 4409 C C . LEU A 1 572 ? 13.719 -9.008 45.656 1 36.5 572 LEU A C 1
ATOM 4411 O O . LEU A 1 572 ? 14.039 -8.984 46.844 1 36.5 572 LEU A O 1
ATOM 4415 N N . THR A 1 573 ? 13.617 -7.988 44.812 1 36.66 573 THR A N 1
ATOM 4416 C CA . THR A 1 573 ? 14.047 -6.758 45.469 1 36.66 573 THR A CA 1
ATOM 4417 C C . THR A 1 573 ? 12.992 -6.285 46.469 1 36.66 573 THR A C 1
ATOM 4419 O O . THR A 1 573 ? 13.297 -5.551 47.406 1 36.66 573 THR A O 1
ATOM 4422 N N . LEU A 1 574 ? 11.766 -6.824 46.188 1 35.88 574 LEU A N 1
ATOM 4423 C CA . LEU A 1 574 ? 10.766 -6.426 47.156 1 35.88 574 LEU A CA 1
ATOM 4424 C C . LEU A 1 574 ? 10.961 -7.18 48.469 1 35.88 574 LEU A C 1
ATOM 4426 O O . LEU A 1 574 ? 10.742 -6.625 49.562 1 35.88 574 LEU A O 1
ATOM 4430 N N . SER A 1 575 ? 11.469 -8.445 48.281 1 35.34 575 SER A N 1
ATOM 4431 C CA . SER A 1 575 ? 11.57 -9.227 49.5 1 35.34 575 SER A CA 1
ATOM 4432 C C . SER A 1 575 ? 12.672 -8.695 50.406 1 35.34 575 SER A C 1
ATOM 4434 O O . SER A 1 575 ? 12.641 -8.883 51.625 1 35.34 575 SER A O 1
ATOM 4436 N N . LEU A 1 576 ? 13.656 -8.18 49.719 1 37.47 576 LEU A N 1
ATOM 4437 C CA . LEU A 1 576 ? 14.742 -7.746 50.594 1 37.47 576 LEU A CA 1
ATOM 4438 C C . LEU A 1 576 ? 14.367 -6.461 51.312 1 37.47 576 LEU A C 1
ATOM 4440 O O . LEU A 1 576 ? 14.82 -6.219 52.438 1 37.47 576 LEU A O 1
ATOM 4444 N N . VAL A 1 577 ? 13.484 -5.652 50.688 1 38.09 577 VAL A N 1
ATOM 4445 C CA . VAL A 1 577 ? 13.172 -4.395 51.344 1 38.09 577 VAL A CA 1
ATOM 4446 C C . VAL A 1 577 ? 12.211 -4.652 52.5 1 38.09 577 VAL A C 1
ATOM 4448 O O . VAL A 1 577 ? 12.258 -3.955 53.531 1 38.09 577 VAL A O 1
ATOM 4451 N N . LEU A 1 578 ? 11.414 -5.719 52.375 1 36.62 578 LEU A N 1
ATOM 4452 C CA . LEU A 1 578 ? 10.508 -5.961 53.5 1 36.62 578 LEU A CA 1
ATOM 4453 C C . LEU A 1 578 ? 11.273 -6.434 54.75 1 36.62 578 LEU A C 1
ATOM 4455 O O . LEU A 1 578 ? 10.875 -6.156 55.875 1 36.62 578 LEU A O 1
ATOM 4459 N N . SER A 1 579 ? 12.367 -7.121 54.438 1 37.41 579 SER A N 1
ATOM 4460 C CA . SER A 1 579 ? 13.055 -7.641 55.625 1 37.41 579 SER A CA 1
ATOM 4461 C C . SER A 1 579 ? 13.719 -6.52 56.406 1 37.41 579 SER A C 1
ATOM 4463 O O . SER A 1 579 ? 14.07 -6.703 57.594 1 37.41 579 SER A O 1
ATOM 4465 N N . PHE A 1 580 ? 14.062 -5.453 55.688 1 40.81 580 PHE A N 1
ATOM 4466 C CA . PHE A 1 580 ? 14.789 -4.449 56.469 1 40.81 580 PHE A CA 1
ATOM 4467 C C . PHE A 1 580 ? 13.836 -3.646 57.344 1 40.81 580 PHE A C 1
ATOM 4469 O O . PHE A 1 580 ? 14.258 -3.01 58.312 1 40.81 580 PHE A O 1
ATOM 4476 N N . ILE A 1 581 ? 12.555 -3.525 56.938 1 37.16 581 ILE A N 1
ATOM 4477 C CA . ILE A 1 581 ? 11.703 -2.672 57.75 1 37.16 581 ILE A CA 1
ATOM 4478 C C . ILE A 1 581 ? 11.359 -3.389 59.062 1 37.16 581 ILE A C 1
ATOM 4480 O O . ILE A 1 581 ? 10.977 -2.752 60.062 1 37.16 581 ILE A O 1
ATOM 4484 N N . LEU A 1 582 ? 11.359 -4.75 59.031 1 35.66 582 LEU A N 1
ATOM 4485 C CA . LEU A 1 582 ? 10.961 -5.344 60.312 1 35.66 582 LEU A CA 1
ATOM 4486 C C . LEU A 1 582 ? 12.055 -5.16 61.344 1 35.66 582 LEU A C 1
ATOM 4488 O O . LEU A 1 582 ? 11.82 -5.406 62.531 1 35.66 582 LEU A O 1
ATOM 4492 N N . HIS A 1 583 ? 13.273 -5.082 60.844 1 35.22 583 HIS A N 1
ATOM 4493 C CA . HIS A 1 583 ? 14.227 -5.027 61.938 1 35.22 583 HIS A CA 1
ATOM 4494 C C . HIS A 1 583 ? 14.391 -3.604 62.469 1 35.22 583 HIS A C 1
ATOM 4496 O O . HIS A 1 583 ? 14.891 -3.395 63.562 1 35.22 583 HIS A O 1
ATOM 4502 N N . CYS A 1 584 ? 14 -2.529 61.781 1 27.98 584 CYS A N 1
ATOM 4503 C CA . CYS A 1 584 ? 14.156 -1.327 62.594 1 27.98 584 CYS A CA 1
ATOM 4504 C C . CYS A 1 584 ? 12.906 -1.055 63.406 1 27.98 584 CYS A C 1
ATOM 4506 O O . CYS A 1 584 ? 11.789 -1.239 62.938 1 27.98 584 CYS A O 1
ATOM 4508 N N . MET B 1 1 ? -35.094 109.25 56.938 1 24.78 1 MET B N 1
ATOM 4509 C CA . MET B 1 1 ? -35.125 108.812 55.531 1 24.78 1 MET B CA 1
ATOM 4510 C C . MET B 1 1 ? -33.906 107.938 55.188 1 24.78 1 MET B C 1
ATOM 4512 O O . MET B 1 1 ? -33.812 107.375 54.094 1 24.78 1 MET B O 1
ATOM 4516 N N . TYR B 1 2 ? -32.844 108.125 55.938 1 27.89 2 TYR B N 1
ATOM 4517 C CA . TYR B 1 2 ? -31.469 107.812 55.594 1 27.89 2 TYR B CA 1
ATOM 4518 C C . TYR B 1 2 ? -31.234 106.312 55.625 1 27.89 2 TYR B C 1
ATOM 4520 O O . TYR B 1 2 ? -30.953 105.75 56.688 1 27.89 2 TYR B O 1
ATOM 4528 N N . THR B 1 3 ? -32.312 105.562 55.125 1 23.5 3 THR B N 1
ATOM 4529 C CA . THR B 1 3 ? -32.188 104.125 55.469 1 23.5 3 THR B CA 1
ATOM 4530 C C . THR B 1 3 ? -30.844 103.562 55.031 1 23.5 3 THR B C 1
ATOM 4532 O O . THR B 1 3 ? -30.219 104.125 54.125 1 23.5 3 THR B O 1
ATOM 4535 N N . ALA B 1 4 ? -30.516 102.375 55.656 1 27.19 4 ALA B N 1
ATOM 4536 C CA . ALA B 1 4 ? -29.625 101.312 56.125 1 27.19 4 ALA B CA 1
ATOM 4537 C C . ALA B 1 4 ? -29.094 100.5 54.969 1 27.19 4 ALA B C 1
ATOM 4539 O O . ALA B 1 4 ? -28.406 99.5 55.188 1 27.19 4 ALA B O 1
ATOM 4540 N N . ILE B 1 5 ? -29.344 100.938 53.594 1 29.38 5 ILE B N 1
ATOM 4541 C CA . ILE B 1 5 ? -29.359 99.812 52.688 1 29.38 5 ILE B CA 1
ATOM 4542 C C . ILE B 1 5 ? -27.938 99.25 52.562 1 29.38 5 ILE B C 1
ATOM 4544 O O . ILE B 1 5 ? -27.047 99.938 52.062 1 29.38 5 ILE B O 1
ATOM 4548 N N . LEU B 1 6 ? -27.484 98.438 53.562 1 31.2 6 LEU B N 1
ATOM 4549 C CA . LEU B 1 6 ? -26.188 97.812 53.594 1 31.2 6 LEU B CA 1
ATOM 4550 C C . LEU B 1 6 ? -25.984 97 52.312 1 31.2 6 LEU B C 1
ATOM 4552 O O . LEU B 1 6 ? -26.812 96.125 51.969 1 31.2 6 LEU B O 1
ATOM 4556 N N . THR B 1 7 ? -25.469 97.5 51.25 1 28.31 7 THR B N 1
ATOM 4557 C CA . THR B 1 7 ? -25.109 96.875 50 1 28.31 7 THR B CA 1
ATOM 4558 C C . THR B 1 7 ? -24.266 95.625 50.25 1 28.31 7 THR B C 1
ATOM 4560 O O . THR B 1 7 ? -23.234 95.688 50.938 1 28.31 7 THR B O 1
ATOM 4563 N N . VAL B 1 8 ? -24.891 94.375 50.438 1 32.72 8 VAL B N 1
ATOM 4564 C CA . VAL B 1 8 ? -24.359 93 50.469 1 32.72 8 VAL B CA 1
ATOM 4565 C C . VAL B 1 8 ? -23.312 92.812 49.375 1 32.72 8 VAL B C 1
ATOM 4567 O O . VAL B 1 8 ? -23.578 93.125 48.219 1 32.72 8 VAL B O 1
ATOM 4570 N N . ALA B 1 9 ? -22.016 92.938 49.719 1 33.19 9 ALA B N 1
ATOM 4571 C CA . ALA B 1 9 ? -20.844 92.562 48.938 1 33.19 9 ALA B CA 1
ATOM 4572 C C . ALA B 1 9 ? -21.031 91.188 48.281 1 33.19 9 ALA B C 1
ATOM 4574 O O . ALA B 1 9 ? -21.406 90.25 48.969 1 33.19 9 ALA B O 1
ATOM 4575 N N . GLU B 1 10 ? -21.391 91.125 47.031 1 29.84 10 GLU B N 1
ATOM 4576 C CA . GLU B 1 10 ? -21.469 90 46.125 1 29.84 10 GLU B CA 1
ATOM 4577 C C . GLU B 1 10 ? -20.188 89.125 46.188 1 29.84 10 GLU B C 1
ATOM 4579 O O . GLU B 1 10 ? -19.109 89.625 45.844 1 29.84 10 GLU B O 1
ATOM 4584 N N . ILE B 1 11 ? -19.938 88.375 47.281 1 31.75 11 ILE B N 1
ATOM 4585 C CA . ILE B 1 11 ? -18.859 87.438 47.25 1 31.75 11 ILE B CA 1
ATOM 4586 C C . ILE B 1 11 ? -19.031 86.5 46.031 1 31.75 11 ILE B C 1
ATOM 4588 O O . ILE B 1 11 ? -20 85.75 45.938 1 31.75 11 ILE B O 1
ATOM 4592 N N . ALA B 1 12 ? -18.688 86.938 44.812 1 32.5 12 ALA B N 1
ATOM 4593 C CA . ALA B 1 12 ? -18.578 86.125 43.625 1 32.5 12 ALA B CA 1
ATOM 4594 C C . ALA B 1 12 ? -17.797 84.812 43.938 1 32.5 12 ALA B C 1
ATOM 4596 O O . ALA B 1 12 ? -16.609 84.875 44.25 1 32.5 12 ALA B O 1
ATOM 4597 N N . SER B 1 13 ? -18.406 83.875 44.656 1 30.92 13 SER B N 1
ATOM 4598 C CA . SER B 1 13 ? -17.844 82.562 44.719 1 30.92 13 SER B CA 1
ATOM 4599 C C . SER B 1 13 ? -17.312 82.125 43.344 1 30.92 13 SER B C 1
ATOM 4601 O O . SER B 1 13 ? -18.047 82.125 42.375 1 30.92 13 SER B O 1
ATOM 4603 N N . PHE B 1 14 ? -16.078 82.375 43 1 32.28 14 PHE B N 1
ATOM 4604 C CA . PHE B 1 14 ? -15.406 81.75 41.906 1 32.28 14 PHE B CA 1
ATOM 4605 C C . PHE B 1 14 ? -15.602 80.25 41.969 1 32.28 14 PHE B C 1
ATOM 4607 O O . PHE B 1 14 ? -15.008 79.562 42.812 1 32.28 14 PHE B O 1
ATOM 4614 N N . LEU B 1 15 ? -16.828 79.75 41.781 1 33.19 15 LEU B N 1
ATOM 4615 C CA . LEU B 1 15 ? -16.938 78.312 41.469 1 33.19 15 LEU B CA 1
ATOM 4616 C C . LEU B 1 15 ? -15.883 77.875 40.469 1 33.19 15 LEU B C 1
ATOM 4618 O O . LEU B 1 15 ? -15.938 78.312 39.312 1 33.19 15 LEU B O 1
ATOM 4622 N N . GLY B 1 16 ? -14.625 77.812 40.875 1 33.09 16 GLY B N 1
ATOM 4623 C CA . GLY B 1 16 ? -13.711 77.062 40 1 33.09 16 GLY B CA 1
ATOM 4624 C C . GLY B 1 16 ? -14.359 75.875 39.344 1 33.09 16 GLY B C 1
ATOM 4625 O O . GLY B 1 16 ? -14.898 75 40.031 1 33.09 16 GLY B O 1
ATOM 4626 N N . TYR B 1 17 ? -15.016 76.062 38.25 1 34.88 17 TYR B N 1
ATOM 4627 C CA . TYR B 1 17 ? -15.352 74.938 37.406 1 34.88 17 TYR B CA 1
ATOM 4628 C C . TYR B 1 17 ? -14.242 73.875 37.406 1 34.88 17 TYR B C 1
ATOM 4630 O O . TYR B 1 17 ? -13.117 74.188 37 1 34.88 17 TYR B O 1
ATOM 4638 N N . PHE B 1 18 ? -14.094 73.188 38.5 1 34.81 18 PHE B N 1
ATOM 4639 C CA . PHE B 1 18 ? -13.352 71.938 38.281 1 34.81 18 PHE B CA 1
ATOM 4640 C C . PHE B 1 18 ? -13.703 71.312 36.938 1 34.81 18 PHE B C 1
ATOM 4642 O O . PHE B 1 18 ? -14.812 70.812 36.75 1 34.81 18 PHE B O 1
ATOM 4649 N N . VAL B 1 19 ? -13.383 72 35.906 1 38.38 19 VAL B N 1
ATOM 4650 C CA . VAL B 1 19 ? -13.398 71.188 34.656 1 38.38 19 VAL B CA 1
ATOM 4651 C C . VAL B 1 19 ? -12.883 69.75 34.938 1 38.38 19 VAL B C 1
ATOM 4653 O O . VAL B 1 19 ? -11.727 69.562 35.312 1 38.38 19 VAL B O 1
ATOM 4656 N N . ALA B 1 20 ? -13.586 69 35.531 1 42.47 20 ALA B N 1
ATOM 4657 C CA . ALA B 1 20 ? -13.242 67.562 35.5 1 42.47 20 ALA B CA 1
ATOM 4658 C C . ALA B 1 20 ? -12.461 67.188 34.25 1 42.47 20 ALA B C 1
ATOM 4660 O O . ALA B 1 20 ? -12.961 67.375 33.125 1 42.47 20 ALA B O 1
ATOM 4661 N N . ALA B 1 21 ? -11.227 67.438 34.062 1 48.31 21 ALA B N 1
ATOM 4662 C CA . ALA B 1 21 ? -10.344 67.062 32.969 1 48.31 21 ALA B CA 1
ATOM 4663 C C . ALA B 1 21 ? -10.773 65.75 32.375 1 48.31 21 ALA B C 1
ATOM 4665 O O . ALA B 1 21 ? -10.656 64.688 33.031 1 48.31 21 ALA B O 1
ATOM 4666 N N . THR B 1 22 ? -11.852 65.625 31.672 1 63.16 22 THR B N 1
ATOM 4667 C CA . THR B 1 22 ? -12.406 64.438 31.031 1 63.16 22 THR B CA 1
ATOM 4668 C C . THR B 1 22 ? -11.344 63.719 30.219 1 63.16 22 THR B C 1
ATOM 4670 O O . THR B 1 22 ? -10.664 64.375 29.391 1 63.16 22 THR B O 1
ATOM 4673 N N . GLY B 1 23 ? -10.766 62.562 30.703 1 86.44 23 GLY B N 1
ATOM 4674 C CA . GLY B 1 23 ? -9.742 61.75 30.078 1 86.44 23 GLY B CA 1
ATOM 4675 C C . GLY B 1 23 ? -10.102 61.312 28.672 1 86.44 23 GLY B C 1
ATOM 4676 O O . GLY B 1 23 ? -11.234 61.531 28.219 1 86.44 23 GLY B O 1
ATOM 4677 N N . PHE B 1 24 ? -9.164 61.188 27.844 1 95 24 PHE B N 1
ATOM 4678 C CA . PHE B 1 24 ? -9.336 60.688 26.484 1 95 24 PHE B CA 1
ATOM 4679 C C . PHE B 1 24 ? -9.789 59.219 26.516 1 95 24 PHE B C 1
ATOM 4681 O O . PHE B 1 24 ? -9.086 58.375 27.031 1 95 24 PHE B O 1
ATOM 4688 N N . LYS B 1 25 ? -11.047 59.031 26.047 1 96.88 25 LYS B N 1
ATOM 4689 C CA . LYS B 1 25 ? -11.586 57.656 25.984 1 96.88 25 LYS B CA 1
ATOM 4690 C C . LYS B 1 25 ? -11.312 57.031 24.625 1 96.88 25 LYS B C 1
ATOM 4692 O O . LYS B 1 25 ? -11.484 57.656 23.578 1 96.88 25 LYS B O 1
ATOM 4697 N N . LEU B 1 26 ? -10.805 55.812 24.672 1 98.19 26 LEU B N 1
ATOM 4698 C CA . LEU B 1 26 ? -10.469 55.094 23.469 1 98.19 26 LEU B CA 1
ATOM 4699 C C . LEU B 1 26 ? -11.008 53.656 23.547 1 98.19 26 LEU B C 1
ATOM 4701 O O . LEU B 1 26 ? -10.836 52.969 24.547 1 98.19 26 LEU B O 1
ATOM 4705 N N . THR B 1 27 ? -11.766 53.219 22.5 1 98.69 27 THR B N 1
ATOM 4706 C CA . THR B 1 27 ? -12.164 51.844 22.359 1 98.69 27 THR B CA 1
ATOM 4707 C C . THR B 1 27 ? -11.188 51.094 21.453 1 98.69 27 THR B C 1
ATOM 4709 O O . THR B 1 27 ? -11.023 51.438 20.281 1 98.69 27 THR B O 1
ATOM 4712 N N . VAL B 1 28 ? -10.555 50.062 22.031 1 98.88 28 VAL B N 1
ATOM 4713 C CA . VAL B 1 28 ? -9.609 49.25 21.281 1 98.88 28 VAL B CA 1
ATOM 4714 C C . VAL B 1 28 ? -10.258 47.906 20.906 1 98.88 28 VAL B C 1
ATOM 4716 O O . VAL B 1 28 ? -10.508 47.062 21.781 1 98.88 28 VAL B O 1
ATOM 4719 N N . LEU B 1 29 ? -10.547 47.75 19.672 1 98.94 29 LEU B N 1
ATOM 4720 C CA . LEU B 1 29 ? -10.938 46.469 19.109 1 98.94 29 LEU B CA 1
ATOM 4721 C C . LEU B 1 29 ? -9.727 45.719 18.594 1 98.94 29 LEU B C 1
ATOM 4723 O O . LEU B 1 29 ? -8.797 46.312 18.047 1 98.94 29 LEU B O 1
ATOM 4727 N N . HIS B 1 30 ? -9.758 44.375 18.797 1 98.88 30 HIS B N 1
ATOM 4728 C CA . HIS B 1 30 ? -8.57 43.656 18.344 1 98.88 30 HIS B CA 1
ATOM 4729 C C . HIS B 1 30 ? -8.891 42.219 18 1 98.88 30 HIS B C 1
ATOM 4731 O O . HIS B 1 30 ? -9.844 41.656 18.531 1 98.88 30 HIS B O 1
ATOM 4737 N N . THR B 1 31 ? -8.141 41.688 17.094 1 98.56 31 THR B N 1
ATOM 4738 C CA . THR B 1 31 ? -8.148 40.281 16.719 1 98.56 31 THR B CA 1
ATOM 4739 C C . THR B 1 31 ? -6.738 39.688 16.734 1 98.56 31 THR B C 1
ATOM 4741 O O . THR B 1 31 ? -5.758 40.438 16.75 1 98.56 31 THR B O 1
ATOM 4744 N N . ASN B 1 32 ? -6.648 38.438 16.906 1 97.75 32 ASN B N 1
ATOM 4745 C CA . ASN B 1 32 ? -5.406 37.688 16.781 1 97.75 32 ASN B CA 1
ATOM 4746 C C . ASN B 1 32 ? -5.664 36.281 16.297 1 97.75 32 ASN B C 1
ATOM 4748 O O . ASN B 1 32 ? -6.746 35.719 16.516 1 97.75 32 ASN B O 1
ATOM 4752 N N . ASP B 1 33 ? -4.723 35.75 15.547 1 95.25 33 ASP B N 1
ATOM 4753 C CA . ASP B 1 33 ? -4.738 34.344 15.164 1 95.25 33 ASP B CA 1
ATOM 4754 C C . ASP B 1 33 ? -6.004 34 14.383 1 95.25 33 ASP B C 1
ATOM 4756 O O . ASP B 1 33 ? -6.707 33.031 14.727 1 95.25 33 ASP B O 1
ATOM 4760 N N . PHE B 1 34 ? -6.219 34.812 13.367 1 95.62 34 PHE B N 1
ATOM 4761 C CA . PHE B 1 34 ? -7.387 34.625 12.516 1 95.62 34 PHE B CA 1
ATOM 4762 C C . PHE B 1 34 ? -7.262 33.344 11.688 1 95.62 34 PHE B C 1
ATOM 4764 O O . PHE B 1 34 ? -8.25 32.625 11.484 1 95.62 34 PHE B O 1
ATOM 4771 N N . HIS B 1 35 ? -6.156 33.094 11.109 1 92.56 35 HIS B N 1
ATOM 4772 C CA . HIS B 1 35 ? -5.809 31.859 10.406 1 92.56 35 HIS B CA 1
ATOM 4773 C C . HIS B 1 35 ? -6.801 31.562 9.289 1 92.56 35 HIS B C 1
ATOM 4775 O O . HIS B 1 35 ? -7.262 30.422 9.148 1 92.56 35 HIS B O 1
ATOM 4781 N N . SER B 1 36 ? -7.223 32.562 8.641 1 93.62 36 SER B N 1
ATOM 4782 C CA . SER B 1 36 ? -8 32.5 7.41 1 93.62 36 SER B CA 1
ATOM 4783 C C . SER B 1 36 ? -9.367 31.875 7.656 1 93.62 36 SER B C 1
ATOM 4785 O O . SER B 1 36 ? -9.867 31.125 6.816 1 93.62 36 SER B O 1
ATOM 4787 N N . ARG B 1 37 ? -9.852 32.094 8.734 1 94.44 37 ARG B N 1
ATOM 4788 C CA . ARG B 1 37 ? -11.203 31.609 9 1 94.44 37 ARG B CA 1
ATOM 4789 C C . ARG B 1 37 ? -12.242 32.656 8.586 1 94.44 37 ARG B C 1
ATOM 4791 O O . ARG B 1 37 ? -12.891 33.25 9.43 1 94.44 37 ARG B O 1
ATOM 4798 N N . PHE B 1 38 ? -12.516 32.688 7.316 1 97 38 PHE B N 1
ATOM 4799 C CA . PHE B 1 38 ? -13.414 33.656 6.715 1 97 38 PHE B CA 1
ATOM 4800 C C . PHE B 1 38 ? -14.867 33.281 6.949 1 97 38 PHE B C 1
ATOM 4802 O O . PHE B 1 38 ? -15.727 34.156 7.102 1 97 38 PHE B O 1
ATOM 4809 N N . GLU B 1 39 ? -15.086 31.984 6.938 1 96 39 GLU B N 1
ATOM 4810 C CA . GLU B 1 39 ? -16.422 31.453 7.215 1 96 39 GLU B CA 1
ATOM 4811 C C . GLU B 1 39 ? -16.625 31.203 8.703 1 96 39 GLU B C 1
ATOM 4813 O O . GLU B 1 39 ? -15.648 31.172 9.469 1 96 39 GLU B O 1
ATOM 4818 N N . GLU B 1 40 ? -17.875 31.109 9.062 1 96.12 40 GLU B N 1
ATOM 4819 C CA . GLU B 1 40 ? -18.125 30.625 10.422 1 96.12 40 GLU B CA 1
ATOM 4820 C C . GLU B 1 40 ? -17.562 29.219 10.617 1 96.12 40 GLU B C 1
ATOM 4822 O O . GLU B 1 40 ? -17.422 28.469 9.656 1 96.12 40 GLU B O 1
ATOM 4827 N N . THR B 1 41 ? -17.234 28.891 11.859 1 93.06 41 THR B N 1
ATOM 4828 C CA . THR B 1 41 ? -16.625 27.609 12.188 1 93.06 41 THR B CA 1
ATOM 4829 C C . THR B 1 41 ? -17.406 26.906 13.297 1 93.06 41 THR B C 1
ATOM 4831 O O . THR B 1 41 ? -18.188 27.547 14.008 1 93.06 41 THR B O 1
ATOM 4834 N N . ASN B 1 42 ? -17.203 25.625 13.414 1 89 42 ASN B N 1
ATOM 4835 C CA . ASN B 1 42 ? -17.719 24.922 14.578 1 89 42 ASN B CA 1
ATOM 4836 C C . ASN B 1 42 ? -16.938 25.297 15.844 1 89 42 ASN B C 1
ATOM 4838 O O . ASN B 1 42 ? -16.031 26.125 15.805 1 89 42 ASN B O 1
ATOM 4842 N N . PRO B 1 43 ? -17.297 24.766 16.953 1 85.75 43 PRO B N 1
ATOM 4843 C CA . PRO B 1 43 ? -16.688 25.219 18.203 1 85.75 43 PRO B CA 1
ATOM 4844 C C . PRO B 1 43 ? -15.18 24.969 18.234 1 85.75 43 PRO B C 1
ATOM 4846 O O . PRO B 1 43 ? -14.469 25.594 19.031 1 85.75 43 PRO B O 1
ATOM 4849 N N . TYR B 1 44 ? -14.703 24.219 17.359 1 76 44 TYR B N 1
ATOM 4850 C CA . TYR B 1 44 ? -13.297 23.828 17.375 1 76 44 TYR B CA 1
ATOM 4851 C C . TYR B 1 44 ? -12.523 24.547 16.266 1 76 44 TYR B C 1
ATOM 4853 O O . TYR B 1 44 ? -11.328 24.328 16.094 1 76 44 TYR B O 1
ATOM 4861 N N . GLY B 1 45 ? -13.164 25.422 15.586 1 82.25 45 GLY B N 1
ATOM 4862 C CA . GLY B 1 45 ? -12.492 26.234 14.578 1 82.25 45 GLY B CA 1
ATOM 4863 C C . GLY B 1 45 ? -12.414 25.547 13.219 1 82.25 45 GLY B C 1
ATOM 4864 O O . GLY B 1 45 ? -11.664 26 12.344 1 82.25 45 GLY B O 1
ATOM 4865 N N . THR B 1 46 ? -13.172 24.5 13.008 1 80.12 46 THR B N 1
ATOM 4866 C CA . THR B 1 46 ? -13.219 23.812 11.719 1 80.12 46 THR B CA 1
ATOM 4867 C C . THR B 1 46 ? -14.539 24.094 11 1 80.12 46 THR B C 1
ATOM 4869 O O . THR B 1 46 ? -15.383 24.828 11.516 1 80.12 46 THR B O 1
ATOM 4872 N N . VAL B 1 47 ? -14.703 23.562 9.844 1 82.88 47 VAL B N 1
ATOM 4873 C CA . VAL B 1 47 ? -15.844 23.844 8.984 1 82.88 47 VAL B CA 1
ATOM 4874 C C . VAL B 1 47 ? -17.141 23.594 9.758 1 82.88 47 VAL B C 1
ATOM 4876 O O . VAL B 1 47 ? -17.297 22.578 10.422 1 82.88 47 VAL B O 1
ATOM 4879 N N . CYS B 1 48 ? -17.969 24.562 9.758 1 88.88 48 CYS B N 1
ATOM 4880 C CA . CYS B 1 48 ? -19.297 24.422 10.344 1 88.88 48 CYS B CA 1
ATOM 4881 C C . CYS B 1 48 ? -20.219 23.625 9.43 1 88.88 48 CYS B C 1
ATOM 4883 O O . CYS B 1 48 ? -20.438 24 8.273 1 88.88 48 CYS B O 1
ATOM 4885 N N . LYS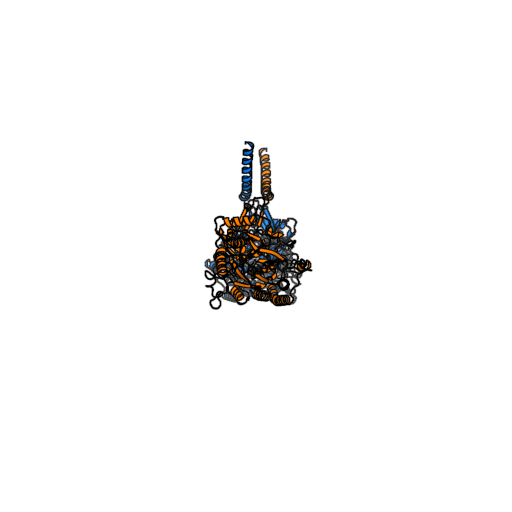 B 1 49 ? -20.781 22.516 9.906 1 81.38 49 LYS B N 1
ATOM 4886 C CA . LYS B 1 49 ? -21.672 21.656 9.133 1 81.38 49 LYS B CA 1
ATOM 4887 C C . LYS B 1 49 ? -23.125 21.844 9.547 1 81.38 49 LYS B C 1
ATOM 4889 O O . LYS B 1 49 ? -23.422 22.562 10.5 1 81.38 49 LYS B O 1
ATOM 4894 N N . ALA B 1 50 ? -24.031 21.219 8.852 1 84.44 50 ALA B N 1
ATOM 4895 C CA . ALA B 1 50 ? -25.469 21.344 9.086 1 84.44 50 ALA B CA 1
ATOM 4896 C C . ALA B 1 50 ? -25.828 20.953 10.516 1 84.44 50 ALA B C 1
ATOM 4898 O O . ALA B 1 50 ? -26.672 21.578 11.148 1 84.44 50 ALA B O 1
ATOM 4899 N N . GLN B 1 51 ? -25.141 20 11.008 1 85.19 51 GLN B N 1
ATOM 4900 C CA . GLN B 1 51 ? -25.406 19.516 12.359 1 85.19 51 GLN B CA 1
ATOM 4901 C C . GLN B 1 51 ? -24.984 20.562 13.398 1 85.19 51 GLN B C 1
ATOM 4903 O O . GLN B 1 51 ? -25.609 20.672 14.453 1 85.19 51 GLN B O 1
ATOM 4908 N N . ASP B 1 52 ? -23.906 21.25 13.125 1 87.12 52 ASP B N 1
ATOM 4909 C CA . ASP B 1 52 ? -23.453 22.312 14.016 1 87.12 52 ASP B CA 1
ATOM 4910 C C . ASP B 1 52 ? -24.438 23.484 14.016 1 87.12 52 ASP B C 1
ATOM 4912 O O . ASP B 1 52 ? -24.75 24.031 15.078 1 87.12 52 ASP B O 1
ATOM 4916 N N . LEU B 1 53 ? -24.891 23.766 12.844 1 87.25 53 LEU B N 1
ATOM 4917 C CA . LEU B 1 53 ? -25.844 24.859 12.68 1 87.25 53 LEU B CA 1
ATOM 4918 C C . LEU B 1 53 ? -27.125 24.578 13.445 1 87.25 53 LEU B C 1
ATOM 4920 O O . LEU B 1 53 ? -27.703 25.469 14.055 1 87.25 53 LEU B O 1
ATOM 4924 N N . ALA B 1 54 ? -27.547 23.328 13.383 1 86.88 54 ALA B N 1
ATOM 4925 C CA . ALA B 1 54 ? -28.797 22.922 14.031 1 86.88 54 ALA B CA 1
ATOM 4926 C C . ALA B 1 54 ? -28.703 23.094 15.547 1 86.88 54 ALA B C 1
ATOM 4928 O O . ALA B 1 54 ? -29.719 23.312 16.219 1 86.88 54 ALA B O 1
ATOM 4929 N N . LYS B 1 55 ? -27.531 23.094 16.047 1 87.5 55 LYS B N 1
ATOM 4930 C CA . LYS B 1 55 ? -27.328 23.234 17.5 1 87.5 55 LYS B CA 1
ATOM 4931 C C . LYS B 1 55 ? -26.797 24.609 17.844 1 87.5 55 LYS B C 1
ATOM 4933 O O . LYS B 1 55 ? -26.203 24.797 18.922 1 87.5 55 LYS B O 1
ATOM 4938 N N . ASP B 1 56 ? -26.938 25.547 16.984 1 88.19 56 ASP B N 1
ATOM 4939 C CA . ASP B 1 56 ? -26.406 26.906 17.156 1 88.19 56 ASP B CA 1
ATOM 4940 C C . ASP B 1 56 ? -24.922 26.859 17.516 1 88.19 56 ASP B C 1
ATOM 4942 O O . ASP B 1 56 ? -24.469 27.609 18.391 1 88.19 56 ASP B O 1
ATOM 4946 N N . GLY B 1 57 ? -24.25 25.984 16.891 1 91.44 57 GLY B N 1
ATOM 4947 C CA . GLY B 1 57 ? -22.859 25.703 17.234 1 91.44 57 GLY B CA 1
ATOM 4948 C C . GLY B 1 57 ? -21.875 26.25 16.219 1 91.44 57 GLY B C 1
ATOM 4949 O O . GLY B 1 57 ? -20.797 25.688 16.031 1 91.44 57 GLY B O 1
ATOM 4950 N N . CYS B 1 58 ? -22.297 27.344 15.492 1 95 58 CYS B N 1
ATOM 4951 C CA . CYS B 1 58 ? -21.375 27.984 14.555 1 95 58 CYS B CA 1
ATOM 4952 C C . CYS B 1 58 ? -20.984 29.375 15.031 1 95 58 CYS B C 1
ATOM 4954 O O . CYS B 1 58 ? -21.828 30.141 15.492 1 95 58 CYS B O 1
ATOM 4956 N N . TYR B 1 59 ? -19.75 29.672 14.914 1 97.06 59 TYR B N 1
ATOM 4957 C CA . TYR B 1 59 ? -19.203 30.891 15.492 1 97.06 59 TYR B CA 1
ATOM 4958 C C . TYR B 1 59 ? -18.297 31.609 14.492 1 97.06 59 TYR B C 1
ATOM 4960 O O . TYR B 1 59 ? -17.812 31 13.539 1 97.06 59 TYR B O 1
ATOM 4968 N N . GLY B 1 60 ? -18.141 32.938 14.812 1 97.25 60 GLY B N 1
ATOM 4969 C CA . GLY B 1 60 ? -17.172 33.719 14.07 1 97.25 60 GLY B CA 1
ATOM 4970 C C . GLY B 1 60 ? -17.594 34 12.641 1 97.25 60 GLY B C 1
ATOM 4971 O O . GLY B 1 60 ? -18.781 34.25 12.383 1 97.25 60 GLY B O 1
ATOM 4972 N N . GLY B 1 61 ? -16.562 34.062 11.797 1 97.25 61 GLY B N 1
ATOM 4973 C CA . GLY B 1 61 ? -16.766 34.531 10.438 1 97.25 61 GLY B CA 1
ATOM 4974 C C . GLY B 1 61 ? -16.594 36.031 10.289 1 97.25 61 GLY B C 1
ATOM 4975 O O . GLY B 1 61 ? -16.969 36.781 11.172 1 97.25 61 GLY B O 1
ATOM 4976 N N . VAL B 1 62 ? -16.094 36.375 9.102 1 98.31 62 VAL B N 1
ATOM 4977 C CA . VAL B 1 62 ? -15.758 37.781 8.914 1 98.31 62 VAL B CA 1
ATOM 4978 C C . VAL B 1 62 ? -17.031 38.625 8.766 1 98.31 62 VAL B C 1
ATOM 4980 O O . VAL B 1 62 ? -17.047 39.812 9.062 1 98.31 62 VAL B O 1
ATOM 4983 N N . ALA B 1 63 ? -18.125 38 8.344 1 98.5 63 ALA B N 1
ATOM 4984 C CA . ALA B 1 63 ? -19.375 38.75 8.172 1 98.5 63 ALA B CA 1
ATOM 4985 C C . ALA B 1 63 ? -19.938 39.188 9.516 1 98.5 63 ALA B C 1
ATOM 4987 O O . ALA B 1 63 ? -20.406 40.344 9.656 1 98.5 63 ALA B O 1
ATOM 4988 N N . ARG B 1 64 ? -19.938 38.281 10.516 1 98.69 64 ARG B N 1
ATOM 4989 C CA . ARG B 1 64 ? -20.375 38.656 11.852 1 98.69 64 ARG B CA 1
ATOM 4990 C C . ARG B 1 64 ? -19.422 39.688 12.477 1 98.69 64 ARG B C 1
ATOM 4992 O O . ARG B 1 64 ? -19.859 40.594 13.188 1 98.69 64 ARG B O 1
ATOM 4999 N N . ARG B 1 65 ? -18.156 39.438 12.273 1 98.75 65 ARG B N 1
ATOM 5000 C CA . ARG B 1 65 ? -17.156 40.375 12.797 1 98.75 65 ARG B CA 1
ATOM 5001 C C . ARG B 1 65 ? -17.391 41.781 12.266 1 98.75 65 ARG B C 1
ATOM 5003 O O . ARG B 1 65 ? -17.328 42.75 13.023 1 98.75 65 ARG B O 1
ATOM 5010 N N . ALA B 1 66 ? -17.641 41.875 10.992 1 98.69 66 ALA B N 1
ATOM 5011 C CA . ALA B 1 66 ? -17.906 43.188 10.359 1 98.69 66 ALA B CA 1
ATOM 5012 C C . ALA B 1 66 ? -19.109 43.875 10.984 1 98.69 66 ALA B C 1
ATOM 5014 O O . ALA B 1 66 ? -19.094 45.062 11.234 1 98.69 66 ALA B O 1
ATOM 5015 N N . THR B 1 67 ? -20.125 43.125 11.172 1 98.75 67 THR B N 1
ATOM 5016 C CA . THR B 1 67 ? -21.328 43.656 11.773 1 98.75 67 THR B CA 1
ATOM 5017 C C . THR B 1 67 ? -21.031 44.25 13.156 1 98.75 67 THR B C 1
ATOM 5019 O O . THR B 1 67 ? -21.453 45.375 13.461 1 98.75 67 THR B O 1
ATOM 5022 N N . GLU B 1 68 ? -20.344 43.5 13.945 1 98.75 68 GLU B N 1
ATOM 5023 C CA . GLU B 1 68 ? -20.062 43.938 15.312 1 98.75 68 GLU B CA 1
ATOM 5024 C C . GLU B 1 68 ? -19.141 45.156 15.32 1 98.75 68 GLU B C 1
ATOM 5026 O O . GLU B 1 68 ? -19.328 46.062 16.141 1 98.75 68 GLU B O 1
ATOM 5031 N N . ILE B 1 69 ? -18.188 45.219 14.453 1 98.75 69 ILE B N 1
ATOM 5032 C CA . ILE B 1 69 ? -17.281 46.344 14.336 1 98.75 69 ILE B CA 1
ATOM 5033 C C . ILE B 1 69 ? -18.078 47.594 13.945 1 98.75 69 ILE B C 1
ATOM 5035 O O . ILE B 1 69 ? -17.922 48.656 14.539 1 98.75 69 ILE B O 1
ATOM 5039 N N . LYS B 1 70 ? -18.922 47.469 12.969 1 98.5 70 LYS B N 1
ATOM 5040 C CA . LYS B 1 70 ? -19.75 48.562 12.523 1 98.5 70 LYS B CA 1
ATOM 5041 C C . LYS B 1 70 ? -20.656 49.094 13.656 1 98.5 70 LYS B C 1
ATOM 5043 O O . LYS B 1 70 ? -20.812 50.281 13.828 1 98.5 70 LYS B O 1
ATOM 5048 N N . ARG B 1 71 ? -21.203 48.156 14.352 1 98.5 71 ARG B N 1
ATOM 5049 C CA . ARG B 1 71 ? -22.062 48.531 15.469 1 98.5 71 ARG B CA 1
ATOM 5050 C C . ARG B 1 71 ? -21.312 49.344 16.5 1 98.5 71 ARG B C 1
ATOM 5052 O O . ARG B 1 71 ? -21.812 50.375 16.969 1 98.5 71 ARG B O 1
ATOM 5059 N N . ILE B 1 72 ? -20.141 48.938 16.859 1 98.56 72 ILE B N 1
ATOM 5060 C CA . ILE B 1 72 ? -19.344 49.594 17.875 1 98.56 72 ILE B CA 1
ATOM 5061 C C . ILE B 1 72 ? -18.906 50.969 17.359 1 98.56 72 ILE B C 1
ATOM 5063 O O . ILE B 1 72 ? -18.953 51.969 18.094 1 98.56 72 ILE B O 1
ATOM 5067 N N . ARG B 1 73 ? -18.469 51.031 16.141 1 98.25 73 ARG B N 1
ATOM 5068 C CA . ARG B 1 73 ? -18.016 52.281 15.547 1 98.25 73 ARG B CA 1
ATOM 5069 C C . ARG B 1 73 ? -19.156 53.281 15.438 1 98.25 73 ARG B C 1
ATOM 5071 O O . ARG B 1 73 ? -18.938 54.5 15.461 1 98.25 73 ARG B O 1
ATOM 5078 N N . ALA B 1 74 ? -20.344 52.812 15.336 1 97.81 74 ALA B N 1
ATOM 5079 C CA . ALA B 1 74 ? -21.5 53.719 15.273 1 97.81 74 ALA B CA 1
ATOM 5080 C C . ALA B 1 74 ? -21.828 54.281 16.656 1 97.81 74 ALA B C 1
ATOM 5082 O O . ALA B 1 74 ? -22.391 55.375 16.766 1 97.81 74 ALA B O 1
ATOM 5083 N N . LYS B 1 75 ? -21.422 53.562 17.625 1 97.56 75 LYS B N 1
ATOM 5084 C CA . LYS B 1 75 ? -21.812 53.938 18.984 1 97.56 75 LYS B CA 1
ATOM 5085 C C . LYS B 1 75 ? -20.703 54.688 19.703 1 97.56 75 LYS B C 1
ATOM 5087 O O . LYS B 1 75 ? -20.953 55.531 20.578 1 97.56 75 LYS B O 1
ATOM 5092 N N . GLU B 1 76 ? -19.5 54.375 19.344 1 97 76 GLU B N 1
ATOM 5093 C CA . GLU B 1 76 ? -18.344 54.938 20.016 1 97 76 GLU B CA 1
ATOM 5094 C C . GLU B 1 76 ? -17.609 55.906 19.109 1 97 76 GLU B C 1
ATOM 5096 O O . GLU B 1 76 ? -17.516 55.719 17.906 1 97 76 GLU B O 1
ATOM 5101 N N . ASN B 1 77 ? -17.062 56.969 19.656 1 92.88 77 ASN B N 1
ATOM 5102 C CA . ASN B 1 77 ? -16.422 58.031 18.875 1 92.88 77 ASN B CA 1
ATOM 5103 C C . ASN B 1 77 ? -14.969 57.688 18.547 1 92.88 77 ASN B C 1
ATOM 5105 O O . ASN B 1 77 ? -14.523 57.844 17.406 1 92.88 77 ASN B O 1
ATOM 5109 N N . ASN B 1 78 ? -14.109 57.281 19.5 1 97.5 78 ASN B N 1
ATOM 5110 C CA . ASN B 1 78 ? -12.703 56.938 19.344 1 97.5 78 ASN B CA 1
ATOM 5111 C C . ASN B 1 78 ? -12.492 55.438 19.375 1 97.5 78 ASN B C 1
ATOM 5113 O O . ASN B 1 78 ? -12.336 54.844 20.438 1 97.5 78 ASN B O 1
ATOM 5117 N N . VAL B 1 79 ? -12.516 54.906 18.109 1 98.56 79 VAL B N 1
ATOM 5118 C CA . VAL B 1 79 ? -12.367 53.469 18 1 98.56 79 VAL B CA 1
ATOM 5119 C C . VAL B 1 79 ? -11.172 53.125 17.125 1 98.56 79 VAL B C 1
ATOM 5121 O O . VAL B 1 79 ? -10.977 53.75 16.078 1 98.56 79 VAL B O 1
ATOM 5124 N N . ILE B 1 80 ? -10.305 52.25 17.562 1 98.75 80 ILE B N 1
ATOM 5125 C CA . ILE B 1 80 ? -9.266 51.719 16.719 1 98.75 80 ILE B CA 1
ATOM 5126 C C . ILE B 1 80 ? -9.414 50.188 16.641 1 98.75 80 ILE B C 1
ATOM 5128 O O . ILE B 1 80 ? -9.844 49.562 17.609 1 98.75 80 ILE B O 1
ATOM 5132 N N . LEU B 1 81 ? -9.164 49.625 15.5 1 98.88 81 LEU B N 1
ATOM 5133 C CA . LEU B 1 81 ? -9.18 48.188 15.242 1 98.88 81 LEU B CA 1
ATOM 5134 C C . LEU B 1 81 ? -7.785 47.688 14.906 1 98.88 81 LEU B C 1
ATOM 5136 O O . LEU B 1 81 ? -7.184 48.125 13.922 1 98.88 81 LEU B O 1
ATOM 5140 N N . LEU B 1 82 ? -7.289 46.688 15.75 1 98.88 82 LEU B N 1
ATOM 5141 C CA . LEU B 1 82 ? -5.91 46.219 15.648 1 98.88 82 LEU B CA 1
ATOM 5142 C C . LEU B 1 82 ? -5.863 44.719 15.445 1 98.88 82 LEU B C 1
ATOM 5144 O O . LEU B 1 82 ? -6.777 44 15.852 1 98.88 82 LEU B O 1
ATOM 5148 N N . SER B 1 83 ? -4.816 44.25 14.789 1 98.75 83 SER B N 1
ATOM 5149 C CA . SER B 1 83 ? -4.578 42.812 14.648 1 98.75 83 SER B CA 1
ATOM 5150 C C . SER B 1 83 ? -3.203 42.406 15.18 1 98.75 83 SER B C 1
ATOM 5152 O O . SER B 1 83 ? -2.201 43.062 14.844 1 98.75 83 SER B O 1
ATOM 5154 N N . ALA B 1 84 ? -3.225 41.344 15.93 1 98.62 84 ALA B N 1
ATOM 5155 C CA . ALA B 1 84 ? -1.961 40.875 16.5 1 98.62 84 ALA B CA 1
ATOM 5156 C C . ALA B 1 84 ? -1.368 39.75 15.664 1 98.62 84 ALA B C 1
ATOM 5158 O O . ALA B 1 84 ? -0.63 38.906 16.188 1 98.62 84 ALA B O 1
ATOM 5159 N N . GLY B 1 85 ? -1.747 39.656 14.469 1 97.38 85 GLY B N 1
ATOM 5160 C CA . GLY B 1 85 ? -1.025 38.812 13.508 1 97.38 85 GLY B CA 1
ATOM 5161 C C . GLY B 1 85 ? -1.604 37.406 13.375 1 97.38 85 GLY B C 1
ATOM 5162 O O . GLY B 1 85 ? -2.678 37.125 13.906 1 97.38 85 GLY B O 1
ATOM 5163 N N . ASP B 1 86 ? -0.946 36.562 12.453 1 94.69 86 ASP B N 1
ATOM 5164 C CA . ASP B 1 86 ? -1.337 35.219 12.047 1 94.69 86 ASP B CA 1
ATOM 5165 C C . ASP B 1 86 ? -2.697 35.25 11.352 1 94.69 86 ASP B C 1
ATOM 5167 O O . ASP B 1 86 ? -3.621 34.531 11.773 1 94.69 86 ASP B O 1
ATOM 5171 N N . VAL B 1 87 ? -2.676 35.875 10.227 1 96.25 87 VAL B N 1
ATOM 5172 C CA . VAL B 1 87 ? -3.924 36.062 9.5 1 96.25 87 VAL B CA 1
ATOM 5173 C C . VAL B 1 87 ? -3.953 35.156 8.273 1 96.25 87 VAL B C 1
ATOM 5175 O O . VAL B 1 87 ? -4.941 35.125 7.535 1 96.25 87 VAL B O 1
ATOM 5178 N N . PHE B 1 88 ? -2.873 34.344 7.973 1 91.12 88 PHE B N 1
ATOM 5179 C CA . PHE B 1 88 ? -2.717 33.531 6.762 1 91.12 88 PHE B CA 1
ATOM 5180 C C . PHE B 1 88 ? -3.109 32.094 7.016 1 91.12 88 PHE B C 1
ATOM 5182 O O . PHE B 1 88 ? -4.273 31.719 6.859 1 91.12 88 PHE B O 1
ATOM 5189 N N . THR B 1 89 ? -2.207 31.266 7.379 1 83.88 89 THR B N 1
ATOM 5190 C CA . THR B 1 89 ? -2.234 29.812 7.336 1 83.88 89 THR B CA 1
ATOM 5191 C C . THR B 1 89 ? -3.246 29.266 8.336 1 83.88 89 THR B C 1
ATOM 5193 O O . THR B 1 89 ? -3.238 29.641 9.508 1 83.88 89 THR B O 1
ATOM 5196 N N . GLY B 1 90 ? -4.141 28.375 7.73 1 82.88 90 GLY B N 1
ATOM 5197 C CA . GLY B 1 90 ? -5.004 27.719 8.695 1 82.88 90 GLY B CA 1
ATOM 5198 C C . GLY B 1 90 ? -6.129 26.922 8.055 1 82.88 90 GLY B C 1
ATOM 5199 O O . GLY B 1 90 ? -6.664 26 8.656 1 82.88 90 GLY B O 1
ATOM 5200 N N . THR B 1 91 ? -6.582 27.344 6.91 1 88.12 91 THR B N 1
ATOM 5201 C CA . THR B 1 91 ? -7.684 26.688 6.211 1 88.12 91 THR B CA 1
ATOM 5202 C C . THR B 1 91 ? -7.387 26.594 4.715 1 88.12 91 THR B C 1
ATOM 5204 O O . THR B 1 91 ? -6.371 27.109 4.242 1 88.12 91 THR B O 1
ATOM 5207 N N . LEU B 1 92 ? -8.289 26 3.979 1 90.12 92 LEU B N 1
ATOM 5208 C CA . LEU B 1 92 ? -8.156 25.891 2.531 1 90.12 92 LEU B CA 1
ATOM 5209 C C . LEU B 1 92 ? -8.258 27.266 1.873 1 90.12 92 LEU B C 1
ATOM 5211 O O . LEU B 1 92 ? -7.805 27.453 0.74 1 90.12 92 LEU B O 1
ATOM 5215 N N . TRP B 1 93 ? -8.828 28.203 2.627 1 92.62 93 TRP B N 1
ATOM 5216 C CA . TRP B 1 93 ? -8.883 29.578 2.111 1 92.62 93 TRP B CA 1
ATOM 5217 C C . TRP B 1 93 ? -7.484 30.109 1.847 1 92.62 93 TRP B C 1
ATOM 5219 O O . TRP B 1 93 ? -7.242 30.75 0.821 1 92.62 93 TRP B O 1
ATOM 5229 N N . TYR B 1 94 ? -6.613 29.844 2.766 1 91.12 94 TYR B N 1
ATOM 5230 C CA . TYR B 1 94 ? -5.25 30.312 2.561 1 91.12 94 TYR B CA 1
ATOM 5231 C C . TYR B 1 94 ? -4.574 29.562 1.423 1 91.12 94 TYR B C 1
ATOM 5233 O O . TYR B 1 94 ? -3.846 30.141 0.623 1 91.12 94 TYR B O 1
ATOM 5241 N N . LYS B 1 95 ? -4.75 28.297 1.425 1 87 95 LYS B N 1
ATOM 5242 C CA . LYS B 1 95 ? -4.168 27.516 0.338 1 87 95 LYS B CA 1
ATOM 5243 C C . LYS B 1 95 ? -4.594 28.047 -1.021 1 87 95 LYS B C 1
ATOM 5245 O O . LYS B 1 95 ? -3.785 28.141 -1.947 1 87 95 LYS B O 1
ATOM 5250 N N . GLU B 1 96 ? -5.82 28.438 -1.159 1 91.19 96 GLU B N 1
ATOM 5251 C CA . GLU B 1 96 ? -6.391 28.875 -2.428 1 91.19 96 GLU B CA 1
ATOM 5252 C C . GLU B 1 96 ? -5.992 30.312 -2.736 1 91.19 96 GLU B C 1
ATOM 5254 O O . GLU B 1 96 ? -5.668 30.641 -3.879 1 91.19 96 GLU B O 1
ATOM 5259 N N . TYR B 1 97 ? -6.012 31.172 -1.715 1 93.31 97 TYR B N 1
ATOM 5260 C CA . TYR B 1 97 ? -5.945 32.594 -1.997 1 93.31 97 TYR B CA 1
ATOM 5261 C C . TYR B 1 97 ? -4.609 33.188 -1.547 1 93.31 97 TYR B C 1
ATOM 5263 O O . TYR B 1 97 ? -4.242 34.281 -1.952 1 93.31 97 TYR B O 1
ATOM 5271 N N . ARG B 1 98 ? -3.922 32.562 -0.721 1 87.19 98 ARG B N 1
ATOM 5272 C CA . ARG B 1 98 ? -2.588 32.906 -0.251 1 87.19 98 ARG B CA 1
ATOM 5273 C C . ARG B 1 98 ? -2.541 34.375 0.196 1 87.19 98 ARG B C 1
ATOM 5275 O O . ARG B 1 98 ? -1.697 35.156 -0.268 1 87.19 98 ARG B O 1
ATOM 5282 N N . GLY B 1 99 ? -3.414 34.844 0.964 1 84 99 GLY B N 1
ATOM 5283 C CA . GLY B 1 99 ? -3.387 36.188 1.539 1 84 99 GLY B CA 1
ATOM 5284 C C . GLY B 1 99 ? -4.305 37.156 0.828 1 84 99 GLY B C 1
ATOM 5285 O O . GLY B 1 99 ? -4.664 38.219 1.385 1 84 99 GLY B O 1
ATOM 5286 N N . ASN B 1 100 ? -4.68 36.906 -0.389 1 83.56 100 ASN B N 1
ATOM 5287 C CA . ASN B 1 100 ? -5.543 37.812 -1.153 1 83.56 100 ASN B CA 1
ATOM 5288 C C . ASN B 1 100 ? -6.887 38.031 -0.459 1 83.56 100 ASN B C 1
ATOM 5290 O O . ASN B 1 100 ? -7.367 39.156 -0.358 1 83.56 100 ASN B O 1
ATOM 5294 N N . ALA B 1 101 ? -7.43 36.969 -0.026 1 92.56 101 ALA B N 1
ATOM 5295 C CA . ALA B 1 101 ? -8.703 37.094 0.687 1 92.56 101 ALA B CA 1
ATOM 5296 C C . ALA B 1 101 ? -8.523 37.875 1.979 1 92.56 101 ALA B C 1
ATOM 5298 O O . ALA B 1 101 ? -9.406 38.656 2.359 1 92.56 101 ALA B O 1
ATOM 5299 N N . THR B 1 102 ? -7.387 37.781 2.533 1 95.06 102 THR B N 1
ATOM 5300 C CA . THR B 1 102 ? -7.117 38.375 3.838 1 95.06 102 THR B CA 1
ATOM 5301 C C . THR B 1 102 ? -7.066 39.875 3.74 1 95.06 102 THR B C 1
ATOM 5303 O O . THR B 1 102 ? -7.781 40.594 4.461 1 95.06 102 THR B O 1
ATOM 5306 N N . TRP B 1 103 ? -6.211 40.438 2.812 1 96.19 103 TRP B N 1
ATOM 5307 C CA . TRP B 1 103 ? -6.125 41.875 2.758 1 96.19 103 TRP B CA 1
ATOM 5308 C C . TRP B 1 103 ? -7.434 42.5 2.258 1 96.19 103 TRP B C 1
ATOM 5310 O O . TRP B 1 103 ? -7.812 43.594 2.668 1 96.19 103 TRP B O 1
ATOM 5320 N N . SER B 1 104 ? -8.141 41.812 1.406 1 95.94 104 SER B N 1
ATOM 5321 C CA . SER B 1 104 ? -9.414 42.312 0.907 1 95.94 104 SER B CA 1
ATOM 5322 C C . SER B 1 104 ? -10.406 42.531 2.043 1 95.94 104 SER B C 1
ATOM 5324 O O . SER B 1 104 ? -10.984 43.594 2.182 1 95.94 104 SER B O 1
ATOM 5326 N N . VAL B 1 105 ? -10.57 41.531 2.873 1 96.62 105 VAL B N 1
ATOM 5327 C CA . VAL B 1 105 ? -11.547 41.594 3.951 1 96.62 105 VAL B CA 1
ATOM 5328 C C . VAL B 1 105 ? -11.086 42.531 5.043 1 96.62 105 VAL B C 1
ATOM 5330 O O . VAL B 1 105 ? -11.883 43.281 5.605 1 96.62 105 VAL B O 1
ATOM 5333 N N . MET B 1 106 ? -9.836 42.531 5.344 1 97.69 106 MET B N 1
ATOM 5334 C CA . MET B 1 106 ? -9.312 43.438 6.387 1 97.69 106 MET B CA 1
ATOM 5335 C C . MET B 1 106 ? -9.43 44.875 5.977 1 97.69 106 MET B C 1
ATOM 5337 O O . MET B 1 106 ? -9.758 45.75 6.801 1 97.69 106 MET B O 1
ATOM 5341 N N . ASN B 1 107 ? -9.156 45.188 4.699 1 97.81 107 ASN B N 1
ATOM 5342 C CA . ASN B 1 107 ? -9.336 46.562 4.188 1 97.81 107 ASN B CA 1
ATOM 5343 C C . ASN B 1 107 ? -10.789 47 4.312 1 97.81 107 ASN B C 1
ATOM 5345 O O . ASN B 1 107 ? -11.055 48.156 4.688 1 97.81 107 ASN B O 1
ATOM 5349 N N . GLU B 1 108 ? -11.617 46.156 4.023 1 96.69 108 GLU B N 1
ATOM 5350 C CA . GLU B 1 108 ? -13.039 46.469 4.09 1 96.69 108 GLU B CA 1
ATOM 5351 C C . GLU B 1 108 ? -13.477 46.75 5.527 1 96.69 108 GLU B C 1
ATOM 5353 O O . GLU B 1 108 ? -14.32 47.594 5.77 1 96.69 108 GLU B O 1
ATOM 5358 N N . MET B 1 109 ? -12.914 46.031 6.449 1 97.69 109 MET B N 1
ATOM 5359 C CA . MET B 1 109 ? -13.297 46.188 7.848 1 97.69 109 MET B CA 1
ATOM 5360 C C . MET B 1 109 ? -12.594 47.375 8.477 1 97.69 109 MET B C 1
ATOM 5362 O O . MET B 1 109 ? -12.961 47.812 9.562 1 97.69 109 MET B O 1
ATOM 5366 N N . GLY B 1 110 ? -11.586 47.844 7.852 1 97.88 110 GLY B N 1
ATOM 5367 C CA . GLY B 1 110 ? -10.938 49.062 8.281 1 97.88 110 GLY B CA 1
ATOM 5368 C C . GLY B 1 110 ? -10.008 48.875 9.461 1 97.88 110 GLY B C 1
ATOM 5369 O O . GLY B 1 110 ? -10.102 49.594 10.461 1 97.88 110 GLY B O 1
ATOM 5370 N N . TYR B 1 111 ? -9.148 47.875 9.398 1 98.69 111 TYR B N 1
ATOM 5371 C CA . TYR B 1 111 ? -8.102 47.75 10.414 1 98.69 111 TYR B CA 1
ATOM 5372 C C . TYR B 1 111 ? -7.188 48.969 10.422 1 98.69 111 TYR B C 1
ATOM 5374 O O . TYR B 1 111 ? -6.855 49.5 9.359 1 98.69 111 TYR B O 1
ATOM 5382 N N . ASP B 1 112 ? -6.781 49.375 11.602 1 98.69 112 ASP B N 1
ATOM 5383 C CA . ASP B 1 112 ? -5.996 50.594 11.734 1 98.69 112 ASP B CA 1
ATOM 5384 C C . ASP B 1 112 ? -4.504 50.281 11.805 1 98.69 112 ASP B C 1
ATOM 5386 O O . ASP B 1 112 ? -3.672 51.125 11.453 1 98.69 112 ASP B O 1
ATOM 5390 N N . ALA B 1 113 ? -4.129 49.156 12.273 1 98.75 113 ALA B N 1
ATOM 5391 C CA . ALA B 1 113 ? -2.75 48.656 12.305 1 98.75 113 ALA B CA 1
ATOM 5392 C C . ALA B 1 113 ? -2.691 47.188 12.625 1 98.75 113 ALA B C 1
ATOM 5394 O O . ALA B 1 113 ? -3.654 46.594 13.148 1 98.75 113 ALA B O 1
ATOM 5395 N N . MET B 1 114 ? -1.62 46.594 12.32 1 98.62 114 MET B N 1
ATOM 5396 C CA . MET B 1 114 ? -1.441 45.188 12.68 1 98.62 114 MET B CA 1
ATOM 5397 C C . MET B 1 114 ? 0.037 44.844 12.836 1 98.62 114 MET B C 1
ATOM 5399 O O . MET B 1 114 ? 0.902 45.594 12.398 1 98.62 114 MET B O 1
ATOM 5403 N N . THR B 1 115 ? 0.32 43.781 13.539 1 98.75 115 THR B N 1
ATOM 5404 C CA . THR B 1 115 ? 1.617 43.125 13.5 1 98.75 115 THR B CA 1
ATOM 5405 C C . THR B 1 115 ? 1.524 41.812 12.734 1 98.75 115 THR B C 1
ATOM 5407 O O . THR B 1 115 ? 0.464 41.469 12.203 1 98.75 115 THR B O 1
ATOM 5410 N N . LEU B 1 116 ? 2.678 41.156 12.516 1 97.81 116 LEU B N 1
ATOM 5411 C CA . LEU B 1 116 ? 2.709 39.875 11.836 1 97.81 116 LEU B CA 1
ATOM 5412 C C . LEU B 1 116 ? 2.896 38.75 12.828 1 97.81 116 LEU B C 1
ATOM 5414 O O . LEU B 1 116 ? 3.465 38.938 13.906 1 97.81 116 LEU B O 1
ATOM 5418 N N . GLY B 1 117 ? 2.275 37.656 12.492 1 95.75 117 GLY B N 1
ATOM 5419 C CA . GLY B 1 117 ? 2.58 36.438 13.195 1 95.75 117 GLY B CA 1
ATOM 5420 C C . GLY B 1 117 ? 3.545 35.531 12.438 1 95.75 117 GLY B C 1
ATOM 5421 O O . GLY B 1 117 ? 3.922 35.844 11.305 1 95.75 117 GLY B O 1
ATOM 5422 N N . ASN B 1 118 ? 4.039 34.469 13.125 1 89.19 118 ASN B N 1
ATOM 5423 C CA . ASN B 1 118 ? 4.992 33.562 12.492 1 89.19 118 ASN B CA 1
ATOM 5424 C C . ASN B 1 118 ? 4.402 32.906 11.25 1 89.19 118 ASN B C 1
ATOM 5426 O O . ASN B 1 118 ? 5.098 32.719 10.258 1 89.19 118 ASN B O 1
ATOM 5430 N N . HIS B 1 119 ? 3.1 32.656 11.211 1 88.62 119 HIS B N 1
ATOM 5431 C CA . HIS B 1 119 ? 2.48 31.922 10.102 1 88.62 119 HIS B CA 1
ATOM 5432 C C . HIS B 1 119 ? 2.242 32.844 8.914 1 88.62 119 HIS B C 1
ATOM 5434 O O . HIS B 1 119 ? 1.864 32.406 7.832 1 88.62 119 HIS B O 1
ATOM 5440 N N . ASP B 1 120 ? 2.512 34.125 9.18 1 93.62 120 ASP B N 1
ATOM 5441 C CA . ASP B 1 120 ? 2.424 35.062 8.078 1 93.62 120 ASP B CA 1
ATOM 5442 C C . ASP B 1 120 ? 3.68 35.031 7.211 1 93.62 120 ASP B C 1
ATOM 5444 O O . ASP B 1 120 ? 3.756 35.688 6.18 1 93.62 120 ASP B O 1
ATOM 5448 N N . PHE B 1 121 ? 4.625 34.125 7.578 1 89.69 121 PHE B N 1
ATOM 5449 C CA . PHE B 1 121 ? 5.859 33.938 6.824 1 89.69 121 PHE B CA 1
ATOM 5450 C C . PHE B 1 121 ? 5.953 32.5 6.277 1 89.69 121 PHE B C 1
ATOM 5452 O O . PHE B 1 121 ? 6.977 32.125 5.707 1 89.69 121 PHE B O 1
ATOM 5459 N N . ASP B 1 122 ? 4.945 31.781 6.363 1 81.81 122 ASP B N 1
ATOM 5460 C CA . ASP B 1 122 ? 5.004 30.359 6.094 1 81.81 122 ASP B CA 1
ATOM 5461 C C . ASP B 1 122 ? 5.391 30.078 4.641 1 81.81 122 ASP B C 1
ATOM 5463 O O . ASP B 1 122 ? 6.062 29.094 4.348 1 81.81 122 ASP B O 1
ATOM 5467 N N . ASP B 1 123 ? 4.934 30.906 3.678 1 82.75 123 ASP B N 1
ATOM 5468 C CA . ASP B 1 123 ? 5.176 30.688 2.256 1 82.75 123 ASP B CA 1
ATOM 5469 C C . ASP B 1 123 ? 6.277 31.609 1.736 1 82.75 123 ASP B C 1
ATOM 5471 O O . ASP B 1 123 ? 6.34 31.891 0.539 1 82.75 123 ASP B O 1
ATOM 5475 N N . GLY B 1 124 ? 7.008 32.219 2.662 1 85.38 124 GLY B N 1
ATOM 5476 C CA . GLY B 1 124 ? 8.164 33.031 2.268 1 85.38 124 GLY B CA 1
ATOM 5477 C C . GLY B 1 124 ? 7.855 34.5 2.178 1 85.38 124 GLY B C 1
ATOM 5478 O O . GLY B 1 124 ? 6.695 34.906 2.24 1 85.38 124 GLY B O 1
ATOM 5479 N N . PRO B 1 125 ? 8.922 35.281 2.01 1 90.5 125 PRO B N 1
ATOM 5480 C CA . PRO B 1 125 ? 8.781 36.75 2.045 1 90.5 125 PRO B CA 1
ATOM 5481 C C . PRO B 1 125 ? 8.023 37.281 0.839 1 90.5 125 PRO B C 1
ATOM 5483 O O . PRO B 1 125 ? 7.375 38.344 0.937 1 90.5 125 PRO B O 1
ATOM 5486 N N . ALA B 1 126 ? 8.102 36.562 -0.297 1 91.25 126 ALA B N 1
ATOM 5487 C CA . ALA B 1 126 ? 7.422 37.062 -1.49 1 91.25 126 ALA B CA 1
ATOM 5488 C C . ALA B 1 126 ? 5.914 37.125 -1.273 1 91.25 126 ALA B C 1
ATOM 5490 O O . ALA B 1 126 ? 5.262 38.062 -1.678 1 91.25 126 ALA B O 1
ATOM 5491 N N . ILE B 1 127 ? 5.363 36.094 -0.624 1 91.81 127 ILE B N 1
ATOM 5492 C CA . ILE B 1 127 ? 3.928 36.062 -0.369 1 91.81 127 ILE B CA 1
ATOM 5493 C C . ILE B 1 127 ? 3.564 37.094 0.689 1 91.81 127 ILE B C 1
ATOM 5495 O O . ILE B 1 127 ? 2.555 37.781 0.563 1 91.81 127 ILE B O 1
ATOM 5499 N N . THR B 1 128 ? 4.344 37.188 1.717 1 94.38 128 THR B N 1
ATOM 5500 C CA . THR B 1 128 ? 4.141 38.219 2.732 1 94.38 128 THR B CA 1
ATOM 5501 C C . THR B 1 128 ? 4.16 39.594 2.105 1 94.38 128 THR B C 1
ATOM 5503 O O . THR B 1 128 ? 3.332 40.438 2.438 1 94.38 128 THR B O 1
ATOM 5506 N N . ALA B 1 129 ? 5.09 39.812 1.17 1 95.44 129 ALA B N 1
ATOM 5507 C CA . ALA B 1 129 ? 5.227 41.094 0.494 1 95.44 129 ALA B CA 1
ATOM 5508 C C . ALA B 1 129 ? 3.967 41.438 -0.293 1 95.44 129 ALA B C 1
ATOM 5510 O O . ALA B 1 129 ? 3.543 42.594 -0.323 1 95.44 129 ALA B O 1
ATOM 5511 N N . ARG B 1 130 ? 3.48 40.469 -0.97 1 95.5 130 ARG B N 1
ATOM 5512 C CA . ARG B 1 130 ? 2.252 40.688 -1.726 1 95.5 130 ARG B CA 1
ATOM 5513 C C . ARG B 1 130 ? 1.134 41.188 -0.816 1 95.5 130 ARG B C 1
ATOM 5515 O O . ARG B 1 130 ? 0.387 42.125 -1.185 1 95.5 130 ARG B O 1
ATOM 5522 N N . PHE B 1 131 ? 0.98 40.625 0.292 1 96.56 131 PHE B N 1
ATOM 5523 C CA . PHE B 1 131 ? 0.006 41.062 1.282 1 96.56 131 PHE B CA 1
ATOM 5524 C C . PHE B 1 131 ? 0.308 42.469 1.743 1 96.56 131 PHE B C 1
ATOM 5526 O O . PHE B 1 131 ? -0.578 43.344 1.752 1 96.56 131 PHE B O 1
ATOM 5533 N N . LEU B 1 132 ? 1.555 42.812 2.08 1 97.38 132 LEU B N 1
ATOM 5534 C CA . LEU B 1 132 ? 1.976 44.062 2.645 1 97.38 132 LEU B CA 1
ATOM 5535 C C . LEU B 1 132 ? 1.767 45.219 1.643 1 97.38 132 LEU B C 1
ATOM 5537 O O . LEU B 1 132 ? 1.475 46.344 2.031 1 97.38 132 LEU B O 1
ATOM 5541 N N . ARG B 1 133 ? 1.886 44.969 0.433 1 96.75 133 ARG B N 1
ATOM 5542 C CA . ARG B 1 133 ? 1.707 45.969 -0.605 1 96.75 133 ARG B CA 1
ATOM 5543 C C . ARG B 1 133 ? 0.232 46.312 -0.791 1 96.75 133 ARG B C 1
ATOM 5545 O O . ARG B 1 133 ? -0.104 47.344 -1.336 1 96.75 133 ARG B O 1
ATOM 5552 N N . ASN B 1 134 ? -0.619 45.406 -0.335 1 97.19 134 ASN B N 1
ATOM 5553 C CA . ASN B 1 134 ? -2.031 45.594 -0.657 1 97.19 134 ASN B CA 1
ATOM 5554 C C . ASN B 1 134 ? -2.848 45.938 0.583 1 97.19 134 ASN B C 1
ATOM 5556 O O . ASN B 1 134 ? -3.939 46.5 0.473 1 97.19 134 ASN B O 1
ATOM 5560 N N . ILE B 1 135 ? -2.365 45.562 1.731 1 97.62 135 ILE B N 1
ATOM 5561 C CA . ILE B 1 135 ? -3.057 45.938 2.959 1 97.62 135 ILE B CA 1
ATOM 5562 C C . ILE B 1 135 ? -2.941 47.438 3.17 1 97.62 135 ILE B C 1
ATOM 5564 O O . ILE B 1 135 ? -1.892 48.031 2.904 1 97.62 135 ILE B O 1
ATOM 5568 N N . LYS B 1 136 ? -4.023 48.031 3.629 1 97.5 136 LYS B N 1
ATOM 5569 C CA . LYS B 1 136 ? -4.055 49.5 3.707 1 97.5 136 LYS B CA 1
ATOM 5570 C C . LYS B 1 136 ? -3.52 50 5.051 1 97.5 136 LYS B C 1
ATOM 5572 O O . LYS B 1 136 ? -2.951 51.094 5.137 1 97.5 136 LYS B O 1
ATOM 5577 N N . CYS B 1 137 ? -3.717 49.25 6.066 1 97.69 137 CYS B N 1
ATOM 5578 C CA . CYS B 1 137 ? -3.248 49.688 7.375 1 97.69 137 CYS B CA 1
ATOM 5579 C C . CYS B 1 137 ? -1.754 49.438 7.535 1 97.69 137 CYS B C 1
ATOM 5581 O O . CYS B 1 137 ? -1.201 48.531 6.914 1 97.69 137 CYS B O 1
ATOM 5583 N N . PRO B 1 138 ? -1.074 50.25 8.336 1 98.31 138 PRO B N 1
ATOM 5584 C CA . PRO B 1 138 ? 0.346 50 8.594 1 98.31 138 PRO B CA 1
ATOM 5585 C C . PRO B 1 138 ? 0.591 48.688 9.336 1 98.31 138 PRO B C 1
ATOM 5587 O O . PRO B 1 138 ? -0.196 48.312 10.203 1 98.31 138 PRO B O 1
ATOM 5590 N N . VAL B 1 139 ? 1.676 48.062 8.953 1 98.62 139 VAL B N 1
ATOM 5591 C CA . VAL B 1 139 ? 2.133 46.844 9.609 1 98.62 139 VAL B CA 1
ATOM 5592 C C . VAL B 1 139 ? 3.426 47.125 10.367 1 98.62 139 VAL B C 1
ATOM 5594 O O . VAL B 1 139 ? 4.422 47.562 9.781 1 98.62 139 VAL B O 1
ATOM 5597 N N . VAL B 1 140 ? 3.4 46.844 11.664 1 98.62 140 VAL B N 1
ATOM 5598 C CA . VAL B 1 140 ? 4.531 47.219 12.5 1 98.62 140 VAL B CA 1
ATOM 5599 C C . VAL B 1 140 ? 5.133 45.969 13.164 1 98.62 140 VAL B C 1
ATOM 5601 O O . VAL B 1 140 ? 4.418 45.188 13.781 1 98.62 140 VAL B O 1
ATOM 5604 N N . VAL B 1 141 ? 6.387 45.781 12.984 1 98.56 141 VAL B N 1
ATOM 5605 C CA . VAL B 1 141 ? 7.16 44.719 13.641 1 98.56 141 VAL B CA 1
ATOM 5606 C C . VAL B 1 141 ? 8.547 45.25 14 1 98.56 141 VAL B C 1
ATOM 5608 O O . VAL B 1 141 ? 9.477 45.188 13.195 1 98.56 141 VAL B O 1
ATOM 5611 N N . SER B 1 142 ? 8.711 45.562 15.203 1 98.5 142 SER B N 1
ATOM 5612 C CA . SER B 1 142 ? 9.891 46.281 15.672 1 98.5 142 SER B CA 1
ATOM 5613 C C . SER B 1 142 ? 11.125 45.406 15.672 1 98.5 142 SER B C 1
ATOM 5615 O O . SER B 1 142 ? 12.25 45.906 15.57 1 98.5 142 SER B O 1
ATOM 5617 N N . ASN B 1 143 ? 10.891 44.125 15.797 1 97.94 143 ASN B N 1
ATOM 5618 C CA . ASN B 1 143 ? 12.055 43.25 15.953 1 97.94 143 ASN B CA 1
ATOM 5619 C C . ASN B 1 143 ? 12.422 42.562 14.648 1 97.94 143 ASN B C 1
ATOM 5621 O O . ASN B 1 143 ? 13.156 41.594 14.648 1 97.94 143 ASN B O 1
ATOM 5625 N N . VAL B 1 144 ? 11.93 43 13.578 1 96 144 VAL B N 1
ATOM 5626 C CA . VAL B 1 144 ? 12.258 42.438 12.281 1 96 144 VAL B CA 1
ATOM 5627 C C . VAL B 1 144 ? 13.023 43.438 11.438 1 96 144 VAL B C 1
ATOM 5629 O O . VAL B 1 144 ? 12.602 44.594 11.305 1 96 144 VAL B O 1
ATOM 5632 N N . ASN B 1 145 ? 14.164 43.031 11.008 1 94.88 145 ASN B N 1
ATOM 5633 C CA . ASN B 1 145 ? 14.922 43.781 10.016 1 94.88 145 ASN B CA 1
ATOM 5634 C C . ASN B 1 145 ? 14.906 43.094 8.656 1 94.88 145 ASN B C 1
ATOM 5636 O O . ASN B 1 145 ? 15.547 42.062 8.484 1 94.88 145 ASN B O 1
ATOM 5640 N N . CYS B 1 146 ? 14.172 43.688 7.699 1 93.69 146 CYS B N 1
ATOM 5641 C CA . CYS B 1 146 ? 14.016 43.031 6.402 1 93.69 146 CYS B CA 1
ATOM 5642 C C . CYS B 1 146 ? 14.648 43.875 5.293 1 93.69 146 CYS B C 1
ATOM 5644 O O . CYS B 1 146 ? 14.281 43.75 4.125 1 93.69 146 CYS B O 1
ATOM 5646 N N . THR B 1 147 ? 15.617 44.688 5.648 1 92.81 147 THR B N 1
ATOM 5647 C CA . THR B 1 147 ? 16.188 45.656 4.703 1 92.81 147 THR B CA 1
ATOM 5648 C C . THR B 1 147 ? 17.031 44.906 3.656 1 92.81 147 THR B C 1
ATOM 5650 O O . THR B 1 147 ? 17.297 45.438 2.576 1 92.81 147 THR B O 1
ATOM 5653 N N . LEU B 1 148 ? 17.422 43.75 3.949 1 92.38 148 LEU B N 1
ATOM 5654 C CA . LEU B 1 148 ? 18.25 43 3.018 1 92.38 148 LEU B CA 1
ATOM 5655 C C . LEU B 1 148 ? 17.406 42.094 2.131 1 92.38 148 LEU B C 1
ATOM 5657 O O . LEU B 1 148 ? 17.922 41.469 1.192 1 92.38 148 LEU B O 1
ATOM 5661 N N . GLU B 1 149 ? 16.156 41.969 2.387 1 93.31 149 GLU B N 1
ATOM 5662 C CA . GLU B 1 149 ? 15.25 41.156 1.576 1 93.31 149 GLU B CA 1
ATOM 5663 C C . GLU B 1 149 ? 14.547 42.031 0.524 1 93.31 149 GLU B C 1
ATOM 5665 O O . GLU B 1 149 ? 13.57 42.719 0.83 1 93.31 149 GLU B O 1
ATOM 5670 N N . PRO B 1 150 ? 14.945 41.906 -0.732 1 92.5 150 PRO B N 1
ATOM 5671 C CA . PRO B 1 150 ? 14.398 42.781 -1.766 1 92.5 150 PRO B CA 1
ATOM 5672 C C . PRO B 1 150 ? 12.875 42.719 -1.87 1 92.5 150 PRO B C 1
ATOM 5674 O O . PRO B 1 150 ? 12.219 43.719 -2.113 1 92.5 150 PRO B O 1
ATOM 5677 N N . ALA B 1 151 ? 12.289 41.625 -1.67 1 93.31 151 ALA B N 1
ATOM 5678 C CA . ALA B 1 151 ? 10.844 41.438 -1.809 1 93.31 151 ALA B CA 1
ATOM 5679 C C . ALA B 1 151 ? 10.094 42.281 -0.78 1 93.31 151 ALA B C 1
ATOM 5681 O O . ALA B 1 151 ? 8.961 42.688 -1.016 1 93.31 151 ALA B O 1
ATOM 5682 N N . LEU B 1 152 ? 10.719 42.531 0.328 1 95.81 152 LEU B N 1
ATOM 5683 C CA . LEU B 1 152 ? 10.047 43.219 1.426 1 95.81 152 LEU B CA 1
ATOM 5684 C C . LEU B 1 152 ? 10.414 44.719 1.441 1 95.81 152 LEU B C 1
ATOM 5686 O O . LEU B 1 152 ? 10.18 45.406 2.438 1 95.81 152 LEU B O 1
ATOM 5690 N N . MET B 1 153 ? 11.008 45.094 0.36 1 94.88 153 MET B N 1
ATOM 5691 C CA . MET B 1 153 ? 11.336 46.5 0.167 1 94.88 153 MET B CA 1
ATOM 5692 C C . MET B 1 153 ? 10.453 47.125 -0.907 1 94.88 153 MET B C 1
ATOM 5694 O O . MET B 1 153 ? 10.07 46.438 -1.865 1 94.88 153 MET B O 1
ATOM 5698 N N . ASP B 1 154 ? 9.992 48.281 -0.669 1 93.44 154 ASP B N 1
ATOM 5699 C CA . ASP B 1 154 ? 9.266 49.062 -1.665 1 93.44 154 ASP B CA 1
ATOM 5700 C C . ASP B 1 154 ? 9.891 50.438 -1.83 1 93.44 154 ASP B C 1
ATOM 5702 O O . ASP B 1 154 ? 9.805 51.281 -0.929 1 93.44 154 ASP B O 1
ATOM 5706 N N . ASN B 1 155 ? 10.484 50.719 -2.996 1 92.38 155 ASN B N 1
ATOM 5707 C CA . ASN B 1 155 ? 11.141 52 -3.328 1 92.38 155 ASN B CA 1
ATOM 5708 C C . ASN B 1 155 ? 12.133 52.406 -2.25 1 92.38 155 ASN B C 1
ATOM 5710 O O . ASN B 1 155 ? 12.078 53.531 -1.747 1 92.38 155 ASN B O 1
ATOM 5714 N N . GLY B 1 156 ? 12.969 51.469 -1.814 1 90.38 156 GLY B N 1
ATOM 5715 C CA . GLY B 1 156 ? 14.062 51.75 -0.891 1 90.38 156 GLY B CA 1
ATOM 5716 C C . GLY B 1 156 ? 13.617 51.781 0.561 1 90.38 156 GLY B C 1
ATOM 5717 O O . GLY B 1 156 ? 14.43 52.031 1.456 1 90.38 156 GLY B O 1
ATOM 5718 N N . ARG B 1 157 ? 12.383 51.562 0.816 1 93.88 157 ARG B N 1
ATOM 5719 C CA . ARG B 1 157 ? 11.875 51.531 2.182 1 93.88 157 ARG B CA 1
ATOM 5720 C C . ARG B 1 157 ? 11.312 50.156 2.535 1 93.88 157 ARG B C 1
ATOM 5722 O O . ARG B 1 157 ? 10.703 49.5 1.691 1 93.88 157 ARG B O 1
ATOM 5729 N N . PRO B 1 158 ? 11.523 49.844 3.789 1 95.88 158 PRO B N 1
ATOM 5730 C CA . PRO B 1 158 ? 10.953 48.531 4.191 1 95.88 158 PRO B CA 1
ATOM 5731 C C . PRO B 1 158 ? 9.422 48.562 4.25 1 95.88 158 PRO B C 1
ATOM 5733 O O . PRO B 1 158 ? 8.836 49.562 4.672 1 95.88 158 PRO B O 1
ATOM 5736 N N . LEU B 1 159 ? 8.789 47.5 3.805 1 96.75 159 LEU B N 1
ATOM 5737 C CA . LEU B 1 159 ? 7.336 47.375 3.846 1 96.75 159 LEU B CA 1
ATOM 5738 C C . LEU B 1 159 ? 6.848 47.188 5.277 1 96.75 159 LEU B C 1
ATOM 5740 O O . LEU B 1 159 ? 5.695 47.5 5.586 1 96.75 159 LEU B O 1
ATOM 5744 N N . ILE B 1 160 ? 7.68 46.656 6.113 1 97.75 160 ILE B N 1
ATOM 5745 C CA . ILE B 1 160 ? 7.395 46.469 7.535 1 97.75 160 ILE B CA 1
ATOM 5746 C C . ILE B 1 160 ? 7.965 47.656 8.32 1 97.75 160 ILE B C 1
ATOM 5748 O O . ILE B 1 160 ? 9.164 47.938 8.25 1 97.75 160 ILE B O 1
ATOM 5752 N N . LEU B 1 161 ? 7.121 48.312 9.078 1 97.75 161 LEU B N 1
ATOM 5753 C CA . LEU B 1 161 ? 7.535 49.469 9.859 1 97.75 161 LEU B CA 1
ATOM 5754 C C . LEU B 1 161 ? 7.965 49.062 11.266 1 97.75 161 LEU B C 1
ATOM 5756 O O . LEU B 1 161 ? 7.504 48.031 11.781 1 97.75 161 LEU B O 1
ATOM 5760 N N . GLN B 1 162 ? 8.844 49.844 11.812 1 97.31 162 GLN B N 1
ATOM 5761 C CA . GLN B 1 162 ? 9.25 49.594 13.195 1 97.31 162 GLN B CA 1
ATOM 5762 C C . GLN B 1 162 ? 8.18 50.062 14.172 1 97.31 162 GLN B C 1
ATOM 5764 O O . GLN B 1 162 ? 8.031 49.5 15.258 1 97.31 162 GLN B O 1
ATOM 5769 N N . SER B 1 163 ? 7.57 51.156 13.828 1 98.31 163 SER B N 1
ATOM 5770 C CA . SER B 1 163 ? 6.457 51.719 14.578 1 98.31 163 SER B CA 1
ATOM 5771 C C . SER B 1 163 ? 5.621 52.656 13.703 1 98.31 163 SER B C 1
ATOM 5773 O O . SER B 1 163 ? 5.977 52.938 12.555 1 98.31 163 SER B O 1
ATOM 5775 N N . THR B 1 164 ? 4.438 53.031 14.234 1 98.56 164 THR B N 1
ATOM 5776 C CA . THR B 1 164 ? 3.592 54 13.547 1 98.56 164 THR B CA 1
ATOM 5777 C C . THR B 1 164 ? 2.811 54.844 14.555 1 98.56 164 THR B C 1
ATOM 5779 O O . THR B 1 164 ? 2.83 54.562 15.758 1 98.56 164 THR B O 1
ATOM 5782 N N . ILE B 1 165 ? 2.268 55.969 14.086 1 98.69 165 ILE B N 1
ATOM 5783 C CA . ILE B 1 165 ? 1.452 56.844 14.914 1 98.69 165 ILE B CA 1
ATOM 5784 C C . ILE B 1 165 ? 0.069 57 14.289 1 98.69 165 ILE B C 1
ATOM 5786 O O . ILE B 1 165 ? -0.05 57.312 13.094 1 98.69 165 ILE B O 1
ATOM 5790 N N . LEU B 1 166 ? -0.947 56.719 15.055 1 98.12 166 LEU B N 1
ATOM 5791 C CA . LEU B 1 166 ? -2.326 56.969 14.656 1 98.12 166 LEU B CA 1
ATOM 5792 C C . LEU B 1 166 ? -2.863 58.25 15.32 1 98.12 166 LEU B C 1
ATOM 5794 O O . LEU B 1 166 ? -2.566 58.5 16.484 1 98.12 166 LEU B O 1
ATOM 5798 N N . THR B 1 167 ? -3.6 58.969 14.578 1 97.38 167 THR B N 1
ATOM 5799 C CA . THR B 1 167 ? -4.312 60.125 15.156 1 97.38 167 THR B CA 1
ATOM 5800 C C . THR B 1 167 ? -5.797 59.812 15.305 1 97.38 167 THR B C 1
ATOM 5802 O O . THR B 1 167 ? -6.492 59.562 14.32 1 97.38 167 THR B O 1
ATOM 5805 N N . VAL B 1 168 ? -6.246 59.812 16.484 1 96.88 168 VAL B N 1
ATOM 5806 C CA . VAL B 1 168 ? -7.633 59.5 16.812 1 96.88 168 VAL B CA 1
ATOM 5807 C C . VAL B 1 168 ? -8.188 60.531 17.781 1 96.88 168 VAL B C 1
ATOM 5809 O O . VAL B 1 168 ? -7.621 60.781 18.844 1 96.88 168 VAL B O 1
ATOM 5812 N N . GLY B 1 169 ? -9.281 61.156 17.422 1 94.88 169 GLY B N 1
ATOM 5813 C CA . GLY B 1 169 ? -9.852 62.188 18.281 1 94.88 169 GLY B CA 1
ATOM 5814 C C . GLY B 1 169 ? -8.875 63.312 18.625 1 94.88 169 GLY B C 1
ATOM 5815 O O . GLY B 1 169 ? -8.828 63.75 19.766 1 94.88 169 GLY B O 1
ATOM 5816 N N . GLY B 1 170 ? -8.039 63.5 17.734 1 94.44 170 GLY B N 1
ATOM 5817 C CA . GLY B 1 170 ? -7.062 64.562 17.922 1 94.44 170 GLY B CA 1
ATOM 5818 C C . GLY B 1 170 ? -5.867 64.125 18.75 1 94.44 170 GLY B C 1
ATOM 5819 O O . GLY B 1 170 ? -4.945 64.938 18.969 1 94.44 170 GLY B O 1
ATOM 5820 N N . LYS B 1 171 ? -5.867 62.938 19.219 1 96.44 171 LYS B N 1
ATOM 5821 C CA . LYS B 1 171 ? -4.754 62.438 20.016 1 96.44 171 LYS B CA 1
ATOM 5822 C C . LYS B 1 171 ? -3.863 61.5 19.188 1 96.44 171 LYS B C 1
ATOM 5824 O O . LYS B 1 171 ? -4.348 60.781 18.312 1 96.44 171 LYS B O 1
ATOM 5829 N N . ARG B 1 172 ? -2.604 61.531 19.547 1 97.62 172 ARG B N 1
ATOM 5830 C CA . ARG B 1 172 ? -1.622 60.688 18.875 1 97.62 172 ARG B CA 1
ATOM 5831 C C . ARG B 1 172 ? -1.359 59.406 19.672 1 97.62 172 ARG B C 1
ATOM 5833 O O . ARG B 1 172 ? -1.009 59.469 20.859 1 97.62 172 ARG B O 1
ATOM 5840 N N . ILE B 1 173 ? -1.585 58.344 19.016 1 98.31 173 ILE B N 1
ATOM 5841 C CA . ILE B 1 173 ? -1.365 57.031 19.625 1 98.31 173 ILE B CA 1
ATOM 5842 C C . ILE B 1 173 ? -0.232 56.312 18.891 1 98.31 173 ILE B C 1
ATOM 5844 O O . ILE B 1 173 ? -0.299 56.094 17.688 1 98.31 173 ILE B O 1
ATOM 5848 N N . GLY B 1 174 ? 0.87 55.969 19.625 1 98.75 174 GLY B N 1
ATOM 5849 C CA . GLY B 1 174 ? 1.972 55.219 19.047 1 98.75 174 GLY B CA 1
ATOM 5850 C C . GLY B 1 174 ? 1.731 53.719 19.062 1 98.75 174 GLY B C 1
ATOM 5851 O O . GLY B 1 174 ? 1.176 53.188 20.016 1 98.75 174 GLY B O 1
ATOM 5852 N N . LEU B 1 175 ? 2.074 53.062 17.984 1 98.81 175 LEU B N 1
ATOM 5853 C CA . LEU B 1 175 ? 1.966 51.625 17.859 1 98.81 175 LEU B CA 1
ATOM 5854 C C . LEU B 1 175 ? 3.314 51 17.5 1 98.81 175 LEU B C 1
ATOM 5856 O O . LEU B 1 175 ? 4.016 51.5 16.625 1 98.81 175 LEU B O 1
ATOM 5860 N N . ALA B 1 176 ? 3.729 50.031 18.234 1 98.81 176 ALA B N 1
ATOM 5861 C CA . ALA B 1 176 ? 4.852 49.156 17.938 1 98.81 176 ALA B CA 1
ATOM 5862 C C . ALA B 1 176 ? 4.414 47.688 17.953 1 98.81 176 ALA B C 1
ATOM 5864 O O . ALA B 1 176 ? 3.283 47.375 18.328 1 98.81 176 ALA B O 1
ATOM 5865 N N . GLY B 1 177 ? 5.207 46.812 17.438 1 98.69 177 GLY B N 1
ATOM 5866 C CA . GLY B 1 177 ? 4.82 45.438 17.391 1 98.69 177 GLY B CA 1
ATOM 5867 C C . GLY B 1 177 ? 6.008 44.469 17.344 1 98.69 177 GLY B C 1
ATOM 5868 O O . GLY B 1 177 ? 7.148 44.906 17.188 1 98.69 177 GLY B O 1
ATOM 5869 N N . TYR B 1 178 ? 5.758 43.188 17.594 1 98.69 178 TYR B N 1
ATOM 5870 C CA . TYR B 1 178 ? 6.812 42.188 17.516 1 98.69 178 TYR B CA 1
ATOM 5871 C C . TYR B 1 178 ? 6.238 40.812 17.172 1 98.69 178 TYR B C 1
ATOM 5873 O O . TYR B 1 178 ? 5.027 40.594 17.281 1 98.69 178 TYR B O 1
ATOM 5881 N N . VAL B 1 179 ? 7.086 40.031 16.656 1 97.69 179 VAL B N 1
ATOM 5882 C CA . VAL B 1 179 ? 6.812 38.594 16.406 1 97.69 179 VAL B CA 1
ATOM 5883 C C . VAL B 1 179 ? 7.887 37.75 17.078 1 97.69 179 VAL B C 1
ATOM 5885 O O . VAL B 1 179 ? 9.016 38.219 17.281 1 97.69 179 VAL B O 1
ATOM 5888 N N . THR B 1 180 ? 7.523 36.594 17.438 1 93.94 180 THR B N 1
ATOM 5889 C CA . THR B 1 180 ? 8.469 35.75 18.156 1 93.94 180 THR B CA 1
ATOM 5890 C C . THR B 1 180 ? 9.758 35.562 17.359 1 93.94 180 THR B C 1
ATOM 5892 O O . THR B 1 180 ? 9.727 35.344 16.156 1 93.94 180 THR B O 1
ATOM 5895 N N . HIS B 1 181 ? 10.891 35.719 18.031 1 91.06 181 HIS B N 1
ATOM 5896 C CA . HIS B 1 181 ? 12.203 35.625 17.391 1 91.06 181 HIS B CA 1
ATOM 5897 C C . HIS B 1 181 ? 12.492 34.219 16.922 1 91.06 181 HIS B C 1
ATOM 5899 O O . HIS B 1 181 ? 13.43 34 16.156 1 91.06 181 HIS B O 1
ATOM 5905 N N . ASP B 1 182 ? 11.633 33.312 17.25 1 79.81 182 ASP B N 1
ATOM 5906 C CA . ASP B 1 182 ? 11.789 31.922 16.844 1 79.81 182 ASP B CA 1
ATOM 5907 C C . ASP B 1 182 ? 11.227 31.703 15.445 1 79.81 182 ASP B C 1
ATOM 5909 O O . ASP B 1 182 ? 11.32 30.594 14.898 1 79.81 182 ASP B O 1
ATOM 5913 N N . THR B 1 183 ? 10.734 32.719 14.828 1 85.44 183 THR B N 1
ATOM 5914 C CA . THR B 1 183 ? 10.031 32.625 13.547 1 85.44 183 THR B CA 1
ATOM 5915 C C . THR B 1 183 ? 10.898 31.922 12.508 1 85.44 183 THR B C 1
ATOM 5917 O O . THR B 1 183 ? 10.414 31.062 11.758 1 85.44 183 THR B O 1
ATOM 5920 N N . PRO B 1 184 ? 12.242 32.125 12.414 1 79.56 184 PRO B N 1
ATOM 5921 C CA . PRO B 1 184 ? 13.055 31.438 11.414 1 79.56 184 PRO B CA 1
ATOM 5922 C C . PRO B 1 184 ? 13.055 29.922 11.602 1 79.56 184 PRO B C 1
ATOM 5924 O O . PRO B 1 184 ? 13.289 29.172 10.648 1 79.56 184 PRO B O 1
ATOM 5927 N N . ARG B 1 185 ? 12.734 29.516 12.703 1 69.94 185 ARG B N 1
ATOM 5928 C CA . ARG B 1 185 ? 12.781 28.094 13.016 1 69.94 185 ARG B CA 1
ATOM 5929 C C . ARG B 1 185 ? 11.43 27.422 12.773 1 69.94 185 ARG B C 1
ATOM 5931 O O . ARG B 1 185 ? 11.359 26.219 12.531 1 69.94 185 ARG B O 1
ATOM 5938 N N . ILE B 1 186 ? 10.391 28.266 12.93 1 71.38 186 ILE B N 1
ATOM 5939 C CA . ILE B 1 186 ? 9.078 27.625 12.953 1 71.38 186 ILE B CA 1
ATOM 5940 C C . ILE B 1 186 ? 8.273 28.047 11.727 1 71.38 186 ILE B C 1
ATOM 5942 O O . ILE B 1 186 ? 7.113 27.672 11.578 1 71.38 186 ILE B O 1
ATOM 5946 N N . SER B 1 187 ? 8.82 28.859 10.875 1 80.25 187 SER B N 1
ATOM 5947 C CA . SER B 1 187 ? 8.227 29.312 9.625 1 80.25 187 SER B CA 1
ATOM 5948 C C . SER B 1 187 ? 9.281 29.438 8.531 1 80.25 187 SER B C 1
ATOM 5950 O O . SER B 1 187 ? 10.305 28.75 8.555 1 80.25 187 SER B O 1
ATOM 5952 N N . SER B 1 188 ? 8.93 30.219 7.375 1 78.25 188 SER B N 1
ATOM 5953 C CA . SER B 1 188 ? 9.844 30.344 6.25 1 78.25 188 SER B CA 1
ATOM 5954 C C . SER B 1 188 ? 10.016 31.797 5.832 1 78.25 188 SER B C 1
ATOM 5956 O O . SER B 1 188 ? 9.727 32.156 4.691 1 78.25 188 SER B O 1
ATOM 5958 N N . PRO B 1 189 ? 10.516 32.531 6.746 1 78.38 189 PRO B N 1
ATOM 5959 C CA . PRO B 1 189 ? 10.672 33.938 6.398 1 78.38 189 PRO B CA 1
ATOM 5960 C C . PRO B 1 189 ? 11.797 34.188 5.387 1 78.38 189 PRO B C 1
ATOM 5962 O O . PRO B 1 189 ? 11.93 35.281 4.863 1 78.38 189 PRO B O 1
ATOM 5965 N N . GLY B 1 190 ? 12.422 33.188 4.773 1 68.5 190 GLY B N 1
ATOM 5966 C CA . GLY B 1 190 ? 13.469 33.344 3.777 1 68.5 190 GLY B CA 1
ATOM 5967 C C . GLY B 1 190 ? 14.781 32.719 4.195 1 68.5 190 GLY B C 1
ATOM 5968 O O . GLY B 1 190 ? 14.922 32.25 5.332 1 68.5 190 GLY B O 1
ATOM 5969 N N . PRO B 1 191 ? 15.453 32.281 3.027 1 57.62 191 PRO B N 1
ATOM 5970 C CA . PRO B 1 191 ? 16.75 31.688 3.318 1 57.62 191 PRO B CA 1
ATOM 5971 C C . PRO B 1 191 ? 17.688 32.656 4.07 1 57.62 191 PRO B C 1
ATOM 5973 O O . PRO B 1 191 ? 17.797 33.812 3.711 1 57.62 191 PRO B O 1
ATOM 5976 N N . GLY B 1 192 ? 18.422 32.25 5.133 1 59.12 192 GLY B N 1
ATOM 5977 C CA . GLY B 1 192 ? 19.672 32.812 5.629 1 59.12 192 GLY B CA 1
ATOM 5978 C C . GLY B 1 192 ? 19.484 34.031 6.48 1 59.12 192 GLY B C 1
ATOM 5979 O O . GLY B 1 192 ? 18.562 34.125 7.281 1 59.12 192 GLY B O 1
ATOM 5980 N N . GLN B 1 193 ? 20.219 35.125 6.152 1 68.62 193 GLN B N 1
ATOM 5981 C CA . GLN B 1 193 ? 20.547 36.375 6.816 1 68.62 193 GLN B CA 1
ATOM 5982 C C . GLN B 1 193 ? 19.812 37.562 6.195 1 68.62 193 GLN B C 1
ATOM 5984 O O . GLN B 1 193 ? 20 38.688 6.602 1 68.62 193 GLN B O 1
ATOM 5989 N N . LEU B 1 194 ? 18.719 37.281 5.414 1 87.44 194 LEU B N 1
ATOM 5990 C CA . LEU B 1 194 ? 18.094 38.438 4.73 1 87.44 194 LEU B CA 1
ATOM 5991 C C . LEU B 1 194 ? 16.969 39.031 5.574 1 87.44 194 LEU B C 1
ATOM 5993 O O . LEU B 1 194 ? 16.688 40.219 5.48 1 87.44 194 LEU B O 1
ATOM 5997 N N . VAL B 1 195 ? 16.266 38.25 6.309 1 92.12 195 VAL B N 1
ATOM 5998 C CA . VAL B 1 195 ? 15.281 38.719 7.273 1 92.12 195 VAL B CA 1
ATOM 5999 C C . VAL B 1 195 ? 15.727 38.344 8.688 1 92.12 195 VAL B C 1
ATOM 6001 O O . VAL B 1 195 ? 15.75 37.156 9.055 1 92.12 195 VAL B O 1
ATOM 6004 N N . LYS B 1 196 ? 16.031 39.281 9.43 1 93.62 196 LYS B N 1
ATOM 6005 C CA . LYS B 1 196 ? 16.578 39.062 10.766 1 93.62 196 LYS B CA 1
ATOM 6006 C C . LYS B 1 196 ? 15.555 39.344 11.844 1 93.62 196 LYS B C 1
ATOM 6008 O O . LYS B 1 196 ? 14.773 40.312 11.719 1 93.62 196 LYS B O 1
ATOM 6013 N N . PHE B 1 197 ? 15.578 38.594 12.875 1 93.94 197 PHE B N 1
ATOM 6014 C CA . PHE B 1 197 ? 14.68 38.75 14.008 1 93.94 197 PHE B CA 1
ATOM 6015 C C . PHE B 1 197 ? 15.461 39.031 15.289 1 93.94 197 PHE B C 1
ATOM 6017 O O . PHE B 1 197 ? 16.266 38.188 15.719 1 93.94 197 PHE B O 1
ATOM 6024 N N . ALA B 1 198 ? 15.281 40.125 15.867 1 95.5 198 ALA B N 1
ATOM 6025 C CA . ALA B 1 198 ? 15.961 40.531 17.094 1 95.5 198 ALA B CA 1
ATOM 6026 C C . ALA B 1 198 ? 15.133 40.125 18.328 1 95.5 198 ALA B C 1
ATOM 6028 O O . ALA B 1 198 ? 13.953 39.812 18.219 1 95.5 198 ALA B O 1
ATOM 6029 N N . PRO B 1 199 ? 15.82 40.125 19.469 1 96.25 199 PRO B N 1
ATOM 6030 C CA . PRO B 1 199 ? 15.047 39.906 20.688 1 96.25 199 PRO B CA 1
ATOM 6031 C C . PRO B 1 199 ? 13.945 40.938 20.891 1 96.25 199 PRO B C 1
ATOM 6033 O O . PRO B 1 199 ? 14.148 42.125 20.625 1 96.25 199 PRO B O 1
ATOM 6036 N N . GLU B 1 200 ? 12.805 40.531 21.359 1 97.94 200 GLU B N 1
ATOM 6037 C CA . GLU B 1 200 ? 11.578 41.312 21.359 1 97.94 200 GLU B CA 1
ATOM 6038 C C . GLU B 1 200 ? 11.703 42.5 22.281 1 97.94 200 GLU B C 1
ATOM 6040 O O . GLU B 1 200 ? 11.422 43.656 21.859 1 97.94 200 GLU B O 1
ATOM 6045 N N . VAL B 1 201 ? 12.156 42.312 23.5 1 98.12 201 VAL B N 1
ATOM 6046 C CA . VAL B 1 201 ? 12.117 43.375 24.516 1 98.12 201 VAL B CA 1
ATOM 6047 C C . VAL B 1 201 ? 12.977 44.562 24.078 1 98.12 201 VAL B C 1
ATOM 6049 O O . VAL B 1 201 ? 12.516 45.688 24.094 1 98.12 201 VAL B O 1
ATOM 6052 N N . ALA B 1 202 ? 14.18 44.281 23.656 1 98 202 ALA B N 1
ATOM 6053 C CA . ALA B 1 202 ? 15.102 45.344 23.25 1 98 202 ALA B CA 1
ATOM 6054 C C . ALA B 1 202 ? 14.594 46.062 22.016 1 98 202 ALA B C 1
ATOM 6056 O O . ALA B 1 202 ? 14.695 47.312 21.938 1 98 202 ALA B O 1
ATOM 6057 N N . ALA B 1 203 ? 14.156 45.375 21.109 1 98.38 203 ALA B N 1
ATOM 6058 C CA . ALA B 1 203 ? 13.672 46 19.859 1 98.38 203 ALA B CA 1
ATOM 6059 C C . ALA B 1 203 ? 12.453 46.875 20.125 1 98.38 203 ALA B C 1
ATOM 6061 O O . ALA B 1 203 ? 12.336 47.969 19.562 1 98.38 203 ALA B O 1
ATOM 6062 N N . VAL B 1 204 ? 11.531 46.344 20.938 1 98.69 204 VAL B N 1
ATOM 6063 C CA . VAL B 1 204 ? 10.336 47.125 21.25 1 98.69 204 VAL B CA 1
ATOM 6064 C C . VAL B 1 204 ? 10.719 48.375 22.031 1 98.69 204 VAL B C 1
ATOM 6066 O O . VAL B 1 204 ? 10.156 49.469 21.812 1 98.69 204 VAL B O 1
ATOM 6069 N N . GLN B 1 205 ? 11.664 48.281 22.969 1 98.69 205 GLN B N 1
ATOM 6070 C CA . GLN B 1 205 ? 12.117 49.469 23.703 1 98.69 205 GLN B CA 1
ATOM 6071 C C . GLN B 1 205 ? 12.625 50.531 22.75 1 98.69 205 GLN B C 1
ATOM 6073 O O . GLN B 1 205 ? 12.305 51.719 22.922 1 98.69 205 GLN B O 1
ATOM 6078 N N . SER B 1 206 ? 13.445 50.094 21.812 1 98.56 206 SER B N 1
ATOM 6079 C CA . SER B 1 206 ? 13.984 51.031 20.844 1 98.56 206 SER B CA 1
ATOM 6080 C C . SER B 1 206 ? 12.867 51.75 20.094 1 98.56 206 SER B C 1
ATOM 6082 O O . SER B 1 206 ? 12.914 52.969 19.906 1 98.56 206 SER B O 1
ATOM 6084 N N . ALA B 1 207 ? 11.875 51.062 19.641 1 98.56 207 ALA B N 1
ATOM 6085 C CA . ALA B 1 207 ? 10.75 51.625 18.922 1 98.56 207 ALA B CA 1
ATOM 6086 C C . ALA B 1 207 ? 9.953 52.594 19.812 1 98.56 207 ALA B C 1
ATOM 6088 O O . ALA B 1 207 ? 9.531 53.656 19.375 1 98.56 207 ALA B O 1
ATOM 6089 N N . VAL B 1 208 ? 9.719 52.188 21.031 1 98.5 208 VAL B N 1
ATOM 6090 C CA . VAL B 1 208 ? 8.977 53 21.984 1 98.5 208 VAL B CA 1
ATOM 6091 C C . VAL B 1 208 ? 9.75 54.281 22.281 1 98.5 208 VAL B C 1
ATOM 6093 O O . VAL B 1 208 ? 9.156 55.344 22.375 1 98.5 208 VAL B O 1
ATOM 6096 N N . ASP B 1 209 ? 11.047 54.156 22.438 1 98.5 209 ASP B N 1
ATOM 6097 C CA . ASP B 1 209 ? 11.883 55.344 22.641 1 98.5 209 ASP B CA 1
ATOM 6098 C C . ASP B 1 209 ? 11.742 56.312 21.484 1 98.5 209 ASP B C 1
ATOM 6100 O O . ASP B 1 209 ? 11.664 57.531 21.688 1 98.5 209 ASP B O 1
ATOM 6104 N N . ASP B 1 210 ? 11.773 55.844 20.375 1 98.38 210 ASP B N 1
ATOM 6105 C CA . ASP B 1 210 ? 11.625 56.688 19.203 1 98.38 210 ASP B CA 1
ATOM 6106 C C . ASP B 1 210 ? 10.273 57.375 19.188 1 98.38 210 ASP B C 1
ATOM 6108 O O . ASP B 1 210 ? 10.188 58.562 18.844 1 98.38 210 ASP B O 1
ATOM 6112 N N . LEU B 1 211 ? 9.211 56.719 19.5 1 98.56 211 LEU B N 1
ATOM 6113 C CA . LEU B 1 211 ? 7.871 57.281 19.594 1 98.56 211 LEU B CA 1
ATOM 6114 C C . LEU B 1 211 ? 7.824 58.375 20.656 1 98.56 211 LEU B C 1
ATOM 6116 O O . LEU B 1 211 ? 7.242 59.438 20.438 1 98.56 211 LEU B O 1
ATOM 6120 N N . LYS B 1 212 ? 8.445 58.125 21.766 1 97.31 212 LYS B N 1
ATOM 6121 C CA . LYS B 1 212 ? 8.484 59.094 22.844 1 97.31 212 LYS B CA 1
ATOM 6122 C C . LYS B 1 212 ? 9.25 60.344 22.422 1 97.31 212 LYS B C 1
ATOM 6124 O O . LYS B 1 212 ? 8.852 61.469 22.75 1 97.31 212 LYS B O 1
ATOM 6129 N N . ARG B 1 213 ? 10.297 60.125 21.688 1 97.81 213 ARG B N 1
ATOM 6130 C CA . ARG B 1 213 ? 11.07 61.25 21.188 1 97.81 213 ARG B CA 1
ATOM 6131 C C . ARG B 1 213 ? 10.242 62.094 20.234 1 97.81 213 ARG B C 1
ATOM 6133 O O . ARG B 1 213 ? 10.477 63.312 20.125 1 97.81 213 ARG B O 1
ATOM 6140 N N . GLN B 1 214 ? 9.289 61.531 19.703 1 97.44 214 GLN B N 1
ATOM 6141 C CA . GLN B 1 214 ? 8.414 62.25 18.781 1 97.44 214 GLN B CA 1
ATOM 6142 C C . GLN B 1 214 ? 7.242 62.875 19.516 1 97.44 214 GLN B C 1
ATOM 6144 O O . GLN B 1 214 ? 6.324 63.406 18.906 1 97.44 214 GLN B O 1
ATOM 6149 N N . GLY B 1 215 ? 7.211 62.719 20.75 1 96.5 215 GLY B N 1
ATOM 6150 C CA . GLY B 1 215 ? 6.227 63.375 21.578 1 96.5 215 GLY B CA 1
ATOM 6151 C C . GLY B 1 215 ? 4.984 62.562 21.828 1 96.5 215 GLY B C 1
ATOM 6152 O O . GLY B 1 215 ? 3.969 63.062 22.297 1 96.5 215 GLY B O 1
ATOM 6153 N N . VAL B 1 216 ? 5.023 61.281 21.547 1 97.69 216 VAL B N 1
ATOM 6154 C CA . VAL B 1 216 ? 3.881 60.406 21.766 1 97.69 216 VAL B CA 1
ATOM 6155 C C . VAL B 1 216 ? 3.883 59.906 23.203 1 97.69 216 VAL B C 1
ATOM 6157 O O . VAL B 1 216 ? 4.906 59.406 23.688 1 97.69 216 VAL B O 1
ATOM 6160 N N . ASN B 1 217 ? 2.768 60 23.859 1 96.19 217 ASN B N 1
ATOM 6161 C CA . ASN B 1 217 ? 2.715 59.594 25.266 1 96.19 217 ASN B CA 1
ATOM 6162 C C . ASN B 1 217 ? 1.672 58.5 25.484 1 96.19 217 ASN B C 1
ATOM 6164 O O . ASN B 1 217 ? 1.371 58.156 26.641 1 96.19 217 ASN B O 1
ATOM 6168 N N . LYS B 1 218 ? 0.973 58.031 24.531 1 98 218 LYS B N 1
ATOM 6169 C CA . LYS B 1 218 ? 0.094 56.875 24.531 1 98 218 LYS B CA 1
ATOM 6170 C C . LYS B 1 218 ? 0.597 55.812 23.562 1 98 218 LYS B C 1
ATOM 6172 O O . LYS B 1 218 ? 0.552 56 22.344 1 98 218 LYS B O 1
ATOM 6177 N N . ILE B 1 219 ? 1.031 54.719 24.125 1 98.5 219 ILE B N 1
ATOM 6178 C CA . ILE B 1 219 ? 1.702 53.719 23.281 1 98.5 219 ILE B CA 1
ATOM 6179 C C . ILE B 1 219 ? 1.066 52.344 23.484 1 98.5 219 ILE B C 1
ATOM 6181 O O . ILE B 1 219 ? 0.978 51.844 24.609 1 98.5 219 ILE B O 1
ATOM 6185 N N . ILE B 1 220 ? 0.59 51.75 22.406 1 98.81 220 ILE B N 1
ATOM 6186 C CA . ILE B 1 220 ? 0.047 50.406 22.359 1 98.81 220 ILE B CA 1
ATOM 6187 C C . ILE B 1 220 ? 1.004 49.5 21.594 1 98.81 220 ILE B C 1
ATOM 6189 O O . ILE B 1 220 ? 1.479 49.844 20.516 1 98.81 220 ILE B O 1
ATOM 6193 N N . VAL B 1 221 ? 1.297 48.281 22.156 1 98.88 221 VAL B N 1
ATOM 6194 C CA . VAL B 1 221 ? 2.201 47.344 21.516 1 98.88 221 VAL B CA 1
ATOM 6195 C C . VAL B 1 221 ? 1.422 46.094 21.062 1 98.88 221 VAL B C 1
ATOM 6197 O O . VAL B 1 221 ? 0.609 45.562 21.812 1 98.88 221 VAL B O 1
ATOM 6200 N N . LEU B 1 222 ? 1.62 45.75 19.812 1 98.88 222 LEU B N 1
ATOM 6201 C CA . LEU B 1 222 ? 1.064 44.5 19.25 1 98.88 222 LEU B CA 1
ATOM 6202 C C . LEU B 1 222 ? 2.086 43.375 19.297 1 98.88 222 LEU B C 1
ATOM 6204 O O . LEU B 1 222 ? 3.162 43.5 18.703 1 98.88 222 LEU B O 1
ATOM 6208 N N . GLY B 1 223 ? 1.728 42.281 20 1 98.62 223 GLY B N 1
ATOM 6209 C CA . GLY B 1 223 ? 2.674 41.188 20.172 1 98.62 223 GLY B CA 1
ATOM 6210 C C . GLY B 1 223 ? 2.176 39.875 19.609 1 98.62 223 GLY B C 1
ATOM 6211 O O . GLY B 1 223 ? 0.989 39.562 19.703 1 98.62 223 GLY B O 1
ATOM 6212 N N . HIS B 1 224 ? 3.045 39.188 19.016 1 98.31 224 HIS B N 1
ATOM 6213 C CA . HIS B 1 224 ? 2.77 37.844 18.547 1 98.31 224 HIS B CA 1
ATOM 6214 C C . HIS B 1 224 ? 3.854 36.875 19 1 98.31 224 HIS B C 1
ATOM 6216 O O . HIS B 1 224 ? 4.668 36.406 18.188 1 98.31 224 HIS B O 1
ATOM 6222 N N . ALA B 1 225 ? 3.822 36.531 20.203 1 95.44 225 ALA B N 1
ATOM 6223 C CA . ALA B 1 225 ? 4.781 35.625 20.844 1 95.44 225 ALA B CA 1
ATOM 6224 C C . ALA B 1 225 ? 4.148 34.906 22.031 1 95.44 225 ALA B C 1
ATOM 6226 O O . ALA B 1 225 ? 2.947 35.062 22.281 1 95.44 225 ALA B O 1
ATOM 6227 N N . GLU B 1 226 ? 4.969 34.188 22.75 1 89.81 226 GLU B N 1
ATOM 6228 C CA . GLU B 1 226 ? 4.496 33.5 23.953 1 89.81 226 GLU B CA 1
ATOM 6229 C C . GLU B 1 226 ? 4.02 34.5 25 1 89.81 226 GLU B C 1
ATOM 6231 O O . GLU B 1 226 ? 4.535 35.594 25.094 1 89.81 226 GLU B O 1
ATOM 6236 N N . MET B 1 227 ? 3.059 34 25.844 1 91.69 227 MET B N 1
ATOM 6237 C CA . MET B 1 227 ? 2.512 34.875 26.906 1 91.69 227 MET B CA 1
ATOM 6238 C C . MET B 1 227 ? 3.619 35.375 27.812 1 91.69 227 MET B C 1
ATOM 6240 O O . MET B 1 227 ? 3.572 36.5 28.281 1 91.69 227 MET B O 1
ATOM 6244 N N . GLU B 1 228 ? 4.621 34.531 28 1 93.19 228 GLU B N 1
ATOM 6245 C CA . GLU B 1 228 ? 5.73 34.938 28.859 1 93.19 228 GLU B CA 1
ATOM 6246 C C . GLU B 1 228 ? 6.504 36.094 28.234 1 93.19 228 GLU B C 1
ATOM 6248 O O . GLU B 1 228 ? 7.012 36.969 28.953 1 93.19 228 GLU B O 1
ATOM 6253 N N . VAL B 1 229 ? 6.598 36.094 26.938 1 95.88 229 VAL B N 1
ATOM 6254 C CA . VAL B 1 229 ? 7.27 37.188 26.25 1 95.88 229 VAL B CA 1
ATOM 6255 C C . VAL B 1 229 ? 6.418 38.469 26.328 1 95.88 229 VAL B C 1
ATOM 6257 O O . VAL B 1 229 ? 6.941 39.562 26.547 1 95.88 229 VAL B O 1
ATOM 6260 N N . ASP B 1 230 ? 5.09 38.312 26.141 1 97.75 230 ASP B N 1
ATOM 6261 C CA . ASP B 1 230 ? 4.188 39.469 26.281 1 97.75 230 ASP B CA 1
ATOM 6262 C C . ASP B 1 230 ? 4.324 40.094 27.672 1 97.75 230 ASP B C 1
ATOM 6264 O O . ASP B 1 230 ? 4.383 41.312 27.797 1 97.75 230 ASP B O 1
ATOM 6268 N N . LYS B 1 231 ? 4.367 39.25 28.656 1 97.75 231 LYS B N 1
ATOM 6269 C CA . LYS B 1 231 ? 4.531 39.719 30.031 1 97.75 231 LYS B CA 1
ATOM 6270 C C . LYS B 1 231 ? 5.863 40.469 30.188 1 97.75 231 LYS B C 1
ATOM 6272 O O . LYS B 1 231 ? 5.934 41.5 30.859 1 97.75 231 LYS B O 1
ATOM 6277 N N . ALA B 1 232 ? 6.891 39.875 29.625 1 98.19 232 ALA B N 1
ATOM 6278 C CA . ALA B 1 232 ? 8.211 40.5 29.719 1 98.19 232 ALA B CA 1
ATOM 6279 C C . ALA B 1 232 ? 8.227 41.875 29.078 1 98.19 232 ALA B C 1
ATOM 6281 O O . ALA B 1 232 ? 8.797 42.812 29.625 1 98.19 232 ALA B O 1
ATOM 6282 N N . VAL B 1 233 ? 7.656 42 27.938 1 98.5 233 VAL B N 1
ATOM 6283 C CA . VAL B 1 233 ? 7.602 43.281 27.25 1 98.5 233 VAL B CA 1
ATOM 6284 C C . VAL B 1 233 ? 6.824 44.281 28.094 1 98.5 233 VAL B C 1
ATOM 6286 O O . VAL B 1 233 ? 7.27 45.406 28.281 1 98.5 233 VAL B O 1
ATOM 6289 N N . ALA B 1 234 ? 5.672 43.844 28.578 1 98.19 234 ALA B N 1
ATOM 6290 C CA . ALA B 1 234 ? 4.844 44.719 29.422 1 98.19 234 ALA B CA 1
ATOM 6291 C C . ALA B 1 234 ? 5.594 45.156 30.672 1 98.19 234 ALA B C 1
ATOM 6293 O O . ALA B 1 234 ? 5.441 46.281 31.141 1 98.19 234 ALA B O 1
ATOM 6294 N N . ARG B 1 235 ? 6.383 44.281 31.188 1 97.81 235 ARG B N 1
ATOM 6295 C CA . ARG B 1 235 ? 7.07 44.5 32.469 1 97.81 235 ARG B CA 1
ATOM 6296 C C . ARG B 1 235 ? 8.328 45.344 32.25 1 97.81 235 ARG B C 1
ATOM 6298 O O . ARG B 1 235 ? 8.641 46.219 33.062 1 97.81 235 ARG B O 1
ATOM 6305 N N . MET B 1 236 ? 9.031 45.094 31.203 1 98.12 236 MET B N 1
ATOM 6306 C CA . MET B 1 236 ? 10.414 45.562 31.125 1 98.12 236 MET B CA 1
ATOM 6307 C C . MET B 1 236 ? 10.516 46.781 30.203 1 98.12 236 MET B C 1
ATOM 6309 O O . MET B 1 236 ? 11.461 47.562 30.312 1 98.12 236 MET B O 1
ATOM 6313 N N . VAL B 1 237 ? 9.688 46.938 29.234 1 98.31 237 VAL B N 1
ATOM 6314 C CA . VAL B 1 237 ? 9.781 48.031 28.297 1 98.31 237 VAL B CA 1
ATOM 6315 C C . VAL B 1 237 ? 9.172 49.281 28.938 1 98.31 237 VAL B C 1
ATOM 6317 O O . VAL B 1 237 ? 8.031 49.281 29.391 1 98.31 237 VAL B O 1
ATOM 6320 N N . ASP B 1 238 ? 9.922 50.344 28.906 1 97.56 238 ASP B N 1
ATOM 6321 C CA . ASP B 1 238 ? 9.461 51.625 29.438 1 97.56 238 ASP B CA 1
ATOM 6322 C C . ASP B 1 238 ? 8.609 52.375 28.422 1 97.56 238 ASP B C 1
ATOM 6324 O O . ASP B 1 238 ? 9.07 52.656 27.328 1 97.56 238 ASP B O 1
ATOM 6328 N N . GLY B 1 239 ? 7.352 52.656 28.828 1 97.25 239 GLY B N 1
ATOM 6329 C CA . GLY B 1 239 ? 6.547 53.531 27.984 1 97.25 239 GLY B CA 1
ATOM 6330 C C . GLY B 1 239 ? 5.336 52.812 27.391 1 97.25 239 GLY B C 1
ATOM 6331 O O . GLY B 1 239 ? 4.469 53.469 26.797 1 97.25 239 GLY B O 1
ATOM 6332 N N . VAL B 1 240 ? 5.195 51.5 27.672 1 97.94 240 VAL B N 1
ATOM 6333 C CA . VAL B 1 240 ? 4.078 50.75 27.109 1 97.94 240 VAL B CA 1
ATOM 6334 C C . VAL B 1 240 ? 2.828 50.969 27.969 1 97.94 240 VAL B C 1
ATOM 6336 O O . VAL B 1 240 ? 2.873 50.844 29.188 1 97.94 240 VAL B O 1
ATOM 6339 N N . ASP B 1 241 ? 1.734 51.25 27.312 1 98.25 241 ASP B N 1
ATOM 6340 C CA . ASP B 1 241 ? 0.494 51.5 28.047 1 98.25 241 ASP B CA 1
ATOM 6341 C C . ASP B 1 241 ? -0.466 50.312 27.906 1 98.25 241 ASP B C 1
ATOM 6343 O O . ASP B 1 241 ? -1.288 50.062 28.797 1 98.25 241 ASP B O 1
ATOM 6347 N N . LEU B 1 242 ? -0.448 49.656 26.859 1 98.62 242 LEU B N 1
ATOM 6348 C CA . LEU B 1 242 ? -1.339 48.531 26.547 1 98.62 242 LEU B CA 1
ATOM 6349 C C . LEU B 1 242 ? -0.671 47.562 25.578 1 98.62 242 LEU B C 1
ATOM 6351 O O . LEU B 1 242 ? 0.044 47.969 24.672 1 98.62 242 LEU B O 1
ATOM 6355 N N . LEU B 1 243 ? -0.854 46.281 25.844 1 98.88 243 LEU B N 1
ATOM 6356 C CA . LEU B 1 243 ? -0.316 45.25 24.938 1 98.88 243 LEU B CA 1
ATOM 6357 C C . LEU B 1 243 ? -1.433 44.375 24.375 1 98.88 243 LEU B C 1
ATOM 6359 O O . LEU B 1 243 ? -2.248 43.844 25.141 1 98.88 243 LEU B O 1
ATOM 6363 N N . VAL B 1 244 ? -1.559 44.312 23.078 1 98.81 244 VAL B N 1
ATOM 6364 C CA . VAL B 1 244 ? -2.459 43.406 22.375 1 98.81 244 VAL B CA 1
ATOM 6365 C C . VAL B 1 244 ? -1.674 42.219 21.828 1 98.81 244 VAL B C 1
ATOM 6367 O O . VAL B 1 244 ? -0.812 42.375 20.953 1 98.81 244 VAL B O 1
ATOM 6370 N N . GLY B 1 245 ? -2.027 40.969 22.297 1 98.25 245 GLY B N 1
ATOM 6371 C CA . GLY B 1 245 ? -1.195 39.812 21.984 1 98.25 245 GLY B CA 1
ATOM 6372 C C . GLY B 1 245 ? -1.927 38.781 21.172 1 98.25 245 GLY B C 1
ATOM 6373 O O . GLY B 1 245 ? -3.107 38.938 20.859 1 98.25 245 GLY B O 1
ATOM 6374 N N . GLY B 1 246 ? -1.14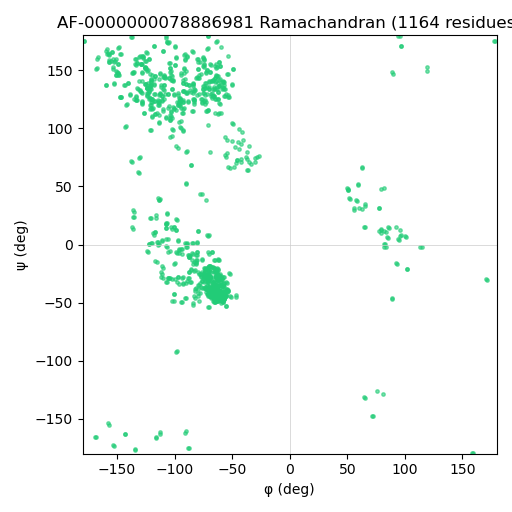7 37.781 20.688 1 96.19 246 GLY B N 1
ATOM 6375 C CA . GLY B 1 246 ? -1.6 36.594 19.969 1 96.19 246 GLY B CA 1
ATOM 6376 C C . GLY B 1 246 ? -0.611 35.438 20.031 1 96.19 246 GLY B C 1
ATOM 6377 O O . GLY B 1 246 ? 0.025 35.219 21.062 1 96.19 246 GLY B O 1
ATOM 6378 N N . HIS B 1 247 ? -0.61 34.562 19.078 1 90.88 247 HIS B N 1
ATOM 6379 C CA . HIS B 1 247 ? 0.368 33.5 18.875 1 90.88 247 HIS B CA 1
ATOM 6380 C C . HIS B 1 247 ? -0.027 32.219 19.625 1 90.88 247 HIS B C 1
ATOM 6382 O O . HIS B 1 247 ? -0.006 31.125 19.062 1 90.88 247 HIS B O 1
ATOM 6388 N N . THR B 1 248 ? -0.419 32.312 20.906 1 83.31 248 THR B N 1
ATOM 6389 C CA . THR B 1 248 ? -0.63 31.141 21.766 1 83.31 248 THR B CA 1
ATOM 6390 C C . THR B 1 248 ? -2.105 30.75 21.797 1 83.31 248 THR B C 1
ATOM 6392 O O . THR B 1 248 ? -2.482 29.766 22.438 1 83.31 248 THR B O 1
ATOM 6395 N N . HIS B 1 249 ? -2.945 31.5 21.156 1 86.44 249 HIS B N 1
ATOM 6396 C CA . HIS B 1 249 ? -4.383 31.266 21.141 1 86.44 249 HIS B CA 1
ATOM 6397 C C . HIS B 1 249 ? -4.965 31.328 22.547 1 86.44 249 HIS B C 1
ATOM 6399 O O . HIS B 1 249 ? -5.887 30.578 22.891 1 86.44 249 HIS B O 1
ATOM 6405 N N . THR B 1 250 ? -4.348 32.156 23.391 1 88.38 250 THR B N 1
ATOM 6406 C CA . THR B 1 250 ? -4.762 32.312 24.781 1 88.38 250 THR B CA 1
ATOM 6407 C C . THR B 1 250 ? -6.141 32.938 24.875 1 88.38 250 THR B C 1
ATOM 6409 O O . THR B 1 250 ? -6.398 33.969 24.25 1 88.38 250 THR B O 1
ATOM 6412 N N . PHE B 1 251 ? -6.977 32.344 25.719 1 94.19 251 PHE B N 1
ATOM 6413 C CA . PHE B 1 251 ? -8.312 32.875 25.953 1 94.19 251 PHE B CA 1
ATOM 6414 C C . PHE B 1 251 ? -8.359 33.625 27.281 1 94.19 251 PHE B C 1
ATOM 6416 O O . PHE B 1 251 ? -8.523 33.031 28.344 1 94.19 251 PHE B O 1
ATOM 6423 N N . LEU B 1 252 ? -8.258 34.938 27.203 1 96.94 252 LEU B N 1
ATOM 6424 C CA . LEU B 1 252 ? -8.5 35.812 28.344 1 96.94 252 LEU B CA 1
ATOM 6425 C C . LEU B 1 252 ? -9.953 36.281 28.375 1 96.94 252 LEU B C 1
ATOM 6427 O O . LEU B 1 252 ? -10.5 36.688 27.344 1 96.94 252 LEU B O 1
ATOM 6431 N N . TYR B 1 253 ? -10.539 36.156 29.547 1 97.44 253 TYR B N 1
ATOM 6432 C CA . TYR B 1 253 ? -11.977 36.375 29.594 1 97.44 253 TYR B CA 1
ATOM 6433 C C . TYR B 1 253 ? -12.43 36.688 31.016 1 97.44 253 TYR B C 1
ATOM 6435 O O . TYR B 1 253 ? -11.945 36.094 31.984 1 97.44 253 TYR B O 1
ATOM 6443 N N . SER B 1 254 ? -13.32 37.688 31.141 1 96.69 254 SER B N 1
ATOM 6444 C CA . SER B 1 254 ? -13.867 38.062 32.438 1 96.69 254 SER B CA 1
ATOM 6445 C C . SER B 1 254 ? -15.375 38.312 32.344 1 96.69 254 SER B C 1
ATOM 6447 O O . SER B 1 254 ? -15.969 38.875 33.281 1 96.69 254 SER B O 1
ATOM 6449 N N . GLY B 1 255 ? -16.016 37.906 31.297 1 94.19 255 GLY B N 1
ATOM 6450 C CA . GLY B 1 255 ? -17.438 38.094 31.094 1 94.19 255 GLY B CA 1
ATOM 6451 C C . GLY B 1 255 ? -18.281 36.969 31.625 1 94.19 255 GLY B C 1
ATOM 6452 O O . GLY B 1 255 ? -17.859 36.219 32.531 1 94.19 255 GLY B O 1
ATOM 6453 N N . ASP B 1 256 ? -19.547 36.906 31.094 1 92.94 256 ASP B N 1
ATOM 6454 C CA . ASP B 1 256 ? -20.469 35.812 31.453 1 92.94 256 ASP B CA 1
ATOM 6455 C C . ASP B 1 256 ? -19.922 34.469 30.969 1 92.94 256 ASP B C 1
ATOM 6457 O O . ASP B 1 256 ? -18.984 34.438 30.188 1 92.94 256 ASP B O 1
ATOM 6461 N N . LYS B 1 257 ? -20.625 33.438 31.344 1 91.31 257 LYS B N 1
ATOM 6462 C CA . LYS B 1 257 ? -20.156 32.094 31.031 1 91.31 257 LYS B CA 1
ATOM 6463 C C . LYS B 1 257 ? -20.047 31.875 29.531 1 91.31 257 LYS B C 1
ATOM 6465 O O . LYS B 1 257 ? -21.031 31.953 28.797 1 91.31 257 LYS B O 1
ATOM 6470 N N . PRO B 1 258 ? -18.844 31.719 29.078 1 93.56 258 PRO B N 1
ATOM 6471 C CA . PRO B 1 258 ? -18.656 31.438 27.656 1 93.56 258 PRO B CA 1
ATOM 6472 C C . PRO B 1 258 ? -19.109 30.031 27.266 1 93.56 258 PRO B C 1
ATOM 6474 O O . PRO B 1 258 ? -19.469 29.234 28.125 1 93.56 258 PRO B O 1
ATOM 6477 N N . PRO B 1 259 ? -19.188 29.766 25.953 1 90.69 259 PRO B N 1
ATOM 6478 C CA . PRO B 1 259 ? -19.453 28.375 25.562 1 90.69 259 PRO B CA 1
ATOM 6479 C C . PRO B 1 259 ? -18.531 27.375 26.281 1 90.69 259 PRO B C 1
ATOM 6481 O O . PRO B 1 259 ? -17.375 27.688 26.562 1 90.69 259 PRO B O 1
ATOM 6484 N N . ALA B 1 260 ? -19.047 26.141 26.484 1 83.69 260 ALA B N 1
ATOM 6485 C CA . ALA B 1 260 ? -18.422 25.156 27.344 1 83.69 260 ALA B CA 1
ATOM 6486 C C . ALA B 1 260 ? -17.016 24.781 26.844 1 83.69 260 ALA B C 1
ATOM 6488 O O . ALA B 1 260 ? -16.125 24.5 27.641 1 83.69 260 ALA B O 1
ATOM 6489 N N . GLN B 1 261 ? -16.781 24.906 25.578 1 81.19 261 GLN B N 1
ATOM 6490 C CA . GLN B 1 261 ? -15.523 24.469 24.984 1 81.19 261 GLN B CA 1
ATOM 6491 C C . GLN B 1 261 ? -14.453 25.547 25.141 1 81.19 261 GLN B C 1
ATOM 6493 O O . GLN B 1 261 ? -13.258 25.281 24.969 1 81.19 261 GLN B O 1
ATOM 6498 N N . ASP B 1 262 ? -14.875 26.766 25.469 1 89.94 262 ASP B N 1
ATOM 6499 C CA . ASP B 1 262 ? -13.961 27.875 25.609 1 89.94 262 ASP B CA 1
ATOM 6500 C C . ASP B 1 262 ? -13.547 28.062 27.078 1 89.94 262 ASP B C 1
ATOM 6502 O O . ASP B 1 262 ? -14.273 28.688 27.859 1 89.94 262 ASP B O 1
ATOM 6506 N N . VAL B 1 263 ? -12.367 27.609 27.438 1 87.5 263 VAL B N 1
ATOM 6507 C CA . VAL B 1 263 ? -11.922 27.672 28.828 1 87.5 263 VAL B CA 1
ATOM 6508 C C . VAL B 1 263 ? -10.984 28.859 29.016 1 87.5 263 VAL B C 1
ATOM 6510 O O . VAL B 1 263 ? -9.891 28.891 28.469 1 87.5 263 VAL B O 1
ATOM 6513 N N . PRO B 1 264 ? -11.391 29.797 29.828 1 92.5 264 PRO B N 1
ATOM 6514 C CA . PRO B 1 264 ? -10.523 30.953 30.047 1 92.5 264 PRO B CA 1
ATOM 6515 C C . PRO B 1 264 ? -9.203 30.578 30.719 1 92.5 264 PRO B C 1
ATOM 6517 O O . PRO B 1 264 ? -9.18 29.734 31.625 1 92.5 264 PRO B O 1
ATOM 6520 N N . GLU B 1 265 ? -8.133 31.203 30.297 1 91.19 265 GLU B N 1
ATOM 6521 C CA . GLU B 1 265 ? -6.805 30.953 30.844 1 91.19 265 GLU B CA 1
ATOM 6522 C C . GLU B 1 265 ? -6.352 32.094 31.75 1 91.19 265 GLU B C 1
ATOM 6524 O O . GLU B 1 265 ? -5.309 32 32.406 1 91.19 265 GLU B O 1
ATOM 6529 N N . GLY B 1 266 ? -7.074 33.156 31.844 1 94.81 266 GLY B N 1
ATOM 6530 C CA . GLY B 1 266 ? -6.812 34.344 32.688 1 94.81 266 GLY B CA 1
ATOM 6531 C C . GLY B 1 266 ? -7.848 35.438 32.531 1 94.81 266 GLY B C 1
ATOM 6532 O O . GLY B 1 266 ? -8.766 35.312 31.703 1 94.81 266 GLY B O 1
ATOM 6533 N N . PRO B 1 267 ? -7.684 36.469 33.344 1 97.44 267 PRO B N 1
ATOM 6534 C CA . PRO B 1 267 ? -8.633 37.562 33.25 1 97.44 267 PRO B CA 1
ATOM 6535 C C . PRO B 1 267 ? -8.383 38.438 32 1 97.44 267 PRO B C 1
ATOM 6537 O O . PRO B 1 267 ? -7.266 38.469 31.484 1 97.44 267 PRO B O 1
ATOM 6540 N N . TYR B 1 268 ? -9.398 39.031 31.578 1 98.31 268 TYR B N 1
ATOM 6541 C CA . TYR B 1 268 ? -9.344 40.031 30.516 1 98.31 268 TYR B CA 1
ATOM 6542 C C . TYR B 1 268 ? -9.625 41.438 31.078 1 98.31 268 TYR B C 1
ATOM 6544 O O . TYR B 1 268 ? -10.734 41.719 31.531 1 98.31 268 TYR B O 1
ATOM 6552 N N . PRO B 1 269 ? -8.617 42.375 31.047 1 98.38 269 PRO B N 1
ATOM 6553 C CA . PRO B 1 269 ? -7.234 42.125 30.625 1 98.38 269 PRO B CA 1
ATOM 6554 C C . PRO B 1 269 ? -6.398 41.469 31.719 1 98.38 269 PRO B C 1
ATOM 6556 O O . PRO B 1 269 ? -6.781 41.5 32.906 1 98.38 269 PRO B O 1
ATOM 6559 N N . LEU B 1 270 ? -5.398 40.844 31.297 1 98.31 270 LEU B N 1
ATOM 6560 C CA . LEU B 1 270 ? -4.344 40.469 32.219 1 98.31 270 LEU B CA 1
ATOM 6561 C C . LEU B 1 270 ? -3.463 41.688 32.562 1 98.31 270 LEU B C 1
ATOM 6563 O O . LEU B 1 270 ? -2.906 42.312 31.656 1 98.31 270 LEU B O 1
ATOM 6567 N N . VAL B 1 271 ? -3.295 42 33.812 1 98.12 271 VAL B N 1
ATOM 6568 C CA . VAL B 1 271 ? -2.604 43.25 34.188 1 98.12 271 VAL B CA 1
ATOM 6569 C C . VAL B 1 271 ? -1.232 42.938 34.781 1 98.12 271 VAL B C 1
ATOM 6571 O O . VAL B 1 271 ? -1.12 42.094 35.688 1 98.12 271 VAL B O 1
ATOM 6574 N N . VAL B 1 272 ? -0.252 43.531 34.219 1 97.56 272 VAL B N 1
ATOM 6575 C CA . VAL B 1 272 ? 1.122 43.406 34.688 1 97.56 272 VAL B CA 1
ATOM 6576 C C . VAL B 1 272 ? 1.636 44.719 35.219 1 97.56 272 VAL B C 1
ATOM 6578 O O . VAL B 1 272 ? 1.324 45.781 34.656 1 97.56 272 VAL B O 1
ATOM 6581 N N . THR B 1 273 ? 2.42 44.656 36.281 1 96.94 273 THR B N 1
ATOM 6582 C CA . THR B 1 273 ? 3.053 45.844 36.812 1 96.94 273 THR B CA 1
ATOM 6583 C C . THR B 1 273 ? 4.406 46.094 36.156 1 96.94 273 THR B C 1
ATOM 6585 O O . THR B 1 273 ? 5.25 45.188 36.125 1 96.94 273 THR B O 1
ATOM 6588 N N . SER B 1 274 ? 4.578 47.312 35.719 1 95.94 274 SER B N 1
ATOM 6589 C CA . SER B 1 274 ? 5.82 47.656 35.031 1 95.94 274 SER B CA 1
ATOM 6590 C C . SER B 1 274 ? 6.984 47.719 36 1 95.94 274 SER B C 1
ATOM 6592 O O . SER B 1 274 ? 6.848 48.25 37.125 1 95.94 274 SER B O 1
ATOM 6594 N N . GLU B 1 275 ? 8.047 47.156 35.594 1 95.31 275 GLU B N 1
ATOM 6595 C CA . GLU B 1 275 ? 9.289 47.312 36.344 1 95.31 275 GLU B CA 1
ATOM 6596 C C . GLU B 1 275 ? 10.062 48.562 35.906 1 95.31 275 GLU B C 1
ATOM 6598 O O . GLU B 1 275 ? 10.844 49.094 36.688 1 95.31 275 GLU B O 1
ATOM 6603 N N . ALA B 1 276 ? 9.859 48.906 34.656 1 92.88 276 ALA B N 1
ATOM 6604 C CA . ALA B 1 276 ? 10.562 50.062 34.094 1 92.88 276 ALA B CA 1
ATOM 6605 C C . ALA B 1 276 ? 9.992 51.344 34.656 1 92.88 276 ALA B C 1
ATOM 6607 O O . ALA B 1 276 ? 10.719 52.344 34.812 1 92.88 276 ALA B O 1
ATOM 6608 N N . THR B 1 277 ? 8.719 51.438 34.844 1 91.44 277 THR B N 1
ATOM 6609 C CA . THR B 1 277 ? 8.023 52.562 35.438 1 91.44 277 THR B CA 1
ATOM 6610 C C . THR B 1 277 ? 7.262 52.156 36.688 1 91.44 277 THR B C 1
ATOM 6612 O O . THR B 1 277 ? 6.125 51.688 36.594 1 91.44 277 THR B O 1
ATOM 6615 N N . PRO B 1 278 ? 7.848 52.406 37.844 1 89.19 278 PRO B N 1
ATOM 6616 C CA . PRO B 1 278 ? 7.25 51.938 39.094 1 89.19 278 PRO B CA 1
ATOM 6617 C C . PRO B 1 278 ? 5.801 52.375 39.25 1 89.19 278 PRO B C 1
ATOM 6619 O O . PRO B 1 278 ? 5.492 53.562 39.062 1 89.19 278 PRO B O 1
ATOM 6622 N N . GLY B 1 279 ? 4.918 51.469 39.531 1 89.56 279 GLY B N 1
ATOM 6623 C CA . GLY B 1 279 ? 3.52 51.75 39.812 1 89.56 279 GLY B CA 1
ATOM 6624 C C . GLY B 1 279 ? 2.627 51.688 38.594 1 89.56 279 GLY B C 1
ATOM 6625 O O . GLY B 1 279 ? 1.405 51.594 38.719 1 89.56 279 GLY B O 1
ATOM 6626 N N . LYS B 1 280 ? 3.201 51.719 37.438 1 94.56 280 LYS B N 1
ATOM 6627 C CA . LYS B 1 280 ? 2.418 51.688 36.219 1 94.56 280 LYS B CA 1
ATOM 6628 C C . LYS B 1 280 ? 1.883 50.281 35.938 1 94.56 280 LYS B C 1
ATOM 6630 O O . LYS B 1 280 ? 2.605 49.281 36.094 1 94.56 280 LYS B O 1
ATOM 6635 N N . LYS B 1 281 ? 0.598 50.219 35.594 1 97.19 281 LYS B N 1
ATOM 6636 C CA . LYS B 1 281 ? -0.048 48.969 35.188 1 97.19 281 LYS B CA 1
ATOM 6637 C C . LYS B 1 281 ? -0.207 48.906 33.688 1 97.19 281 LYS B C 1
ATOM 6639 O O . LYS B 1 281 ? -0.571 49.875 33.031 1 97.19 281 LYS B O 1
ATOM 6644 N N . VAL B 1 282 ? 0.139 47.781 33.188 1 98 282 VAL B N 1
ATOM 6645 C CA . VAL B 1 282 ? 0.026 47.562 31.75 1 98 282 VAL B CA 1
ATOM 6646 C C . VAL B 1 282 ? -0.929 46.406 31.484 1 98 282 VAL B C 1
ATOM 6648 O O . VAL B 1 282 ? -0.592 45.25 31.719 1 98 282 VAL B O 1
ATOM 6651 N N . PRO B 1 283 ? -2.102 46.656 30.953 1 98.62 283 PRO B N 1
ATOM 6652 C CA . PRO B 1 283 ? -3.01 45.562 30.562 1 98.62 283 PRO B CA 1
ATOM 6653 C C . PRO B 1 283 ? -2.539 44.844 29.312 1 98.62 283 PRO B C 1
ATOM 6655 O O . PRO B 1 283 ? -2.01 45.438 28.391 1 98.62 283 PRO B O 1
ATOM 6658 N N . ILE B 1 284 ? -2.67 43.5 29.328 1 98.75 284 ILE B N 1
ATOM 6659 C CA . ILE B 1 284 ? -2.443 42.625 28.203 1 98.75 284 ILE B CA 1
ATOM 6660 C C . ILE B 1 284 ? -3.764 41.969 27.766 1 98.75 284 ILE B C 1
ATOM 6662 O O . ILE B 1 284 ? -4.492 41.438 28.594 1 98.75 284 ILE B O 1
ATOM 6666 N N . VAL B 1 285 ? -4.074 42.062 26.469 1 9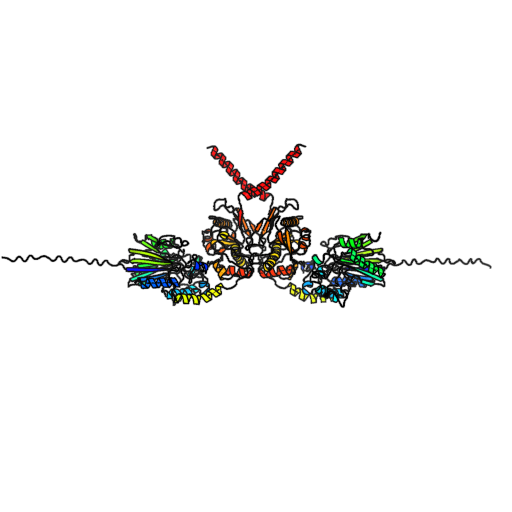8.75 285 VAL B N 1
ATOM 6667 C CA . VAL B 1 285 ? -5.324 41.469 26 1 98.75 285 VAL B CA 1
ATOM 6668 C C . VAL B 1 285 ? -5.039 40.469 24.891 1 98.75 285 VAL B C 1
ATOM 6670 O O . VAL B 1 285 ? -4.133 40.688 24.078 1 98.75 285 VAL B O 1
ATOM 6673 N N . HIS B 1 286 ? -5.719 39.344 24.891 1 98.06 286 HIS B N 1
ATOM 6674 C CA . HIS B 1 286 ? -5.812 38.312 23.875 1 98.06 286 HIS B CA 1
ATOM 6675 C C . HIS B 1 286 ? -7.27 37.938 23.594 1 98.06 286 HIS B C 1
ATOM 6677 O O . HIS B 1 286 ? -8.078 37.844 24.516 1 98.06 286 HIS B O 1
ATOM 6683 N N . ALA B 1 287 ? -7.562 37.719 22.297 1 97.69 287 ALA B N 1
ATOM 6684 C CA . ALA B 1 287 ? -8.945 37.438 21.938 1 97.69 287 ALA B CA 1
ATOM 6685 C C . ALA B 1 287 ? -9.086 36 21.422 1 97.69 287 ALA B C 1
ATOM 6687 O O . ALA B 1 287 ? -9.797 35.75 20.438 1 97.69 287 ALA B O 1
ATOM 6688 N N . TYR B 1 288 ? -8.359 35.125 22.047 1 95.56 288 TYR B N 1
ATOM 6689 C CA . TYR B 1 288 ? -8.461 33.719 21.703 1 95.56 288 TYR B CA 1
ATOM 6690 C C . TYR B 1 288 ? -7.969 33.469 20.281 1 95.56 288 TYR B C 1
ATOM 6692 O O . TYR B 1 288 ? -6.836 33.812 19.938 1 95.56 288 TYR B O 1
ATOM 6700 N N . LYS B 1 289 ? -8.781 32.719 19.5 1 92.94 289 LYS B N 1
ATOM 6701 C CA . LYS B 1 289 ? -8.266 32.344 18.188 1 92.94 289 LYS B CA 1
ATOM 6702 C C . LYS B 1 289 ? -9.398 32.219 17.172 1 92.94 289 LYS B C 1
ATOM 6704 O O . LYS B 1 289 ? -10.57 32.25 17.531 1 92.94 289 LYS B O 1
ATOM 6709 N N . PHE B 1 290 ? -9.102 32.375 15.883 1 93.94 290 PHE B N 1
ATOM 6710 C CA . PHE B 1 290 ? -9.883 31.969 14.719 1 93.94 290 PHE B CA 1
ATOM 6711 C C . PHE B 1 290 ? -11.016 32.969 14.461 1 93.94 290 PHE B C 1
ATOM 6713 O O . PHE B 1 290 ? -11.922 32.688 13.672 1 93.94 290 PHE B O 1
ATOM 6720 N N . GLY B 1 291 ? -10.992 34.062 15.125 1 96.12 291 GLY B N 1
ATOM 6721 C CA . GLY B 1 291 ? -12.023 35.062 14.906 1 96.12 291 GLY B CA 1
ATOM 6722 C C . GLY B 1 291 ? -13.328 34.75 15.609 1 96.12 291 GLY B C 1
ATOM 6723 O O . GLY B 1 291 ? -14.367 35.312 15.305 1 96.12 291 GLY B O 1
ATOM 6724 N N . LYS B 1 292 ? -13.227 33.812 16.5 1 96.81 292 LYS B N 1
ATOM 6725 C CA . LYS B 1 292 ? -14.414 33.438 17.25 1 96.81 292 LYS B CA 1
ATOM 6726 C C . LYS B 1 292 ? -14.898 34.594 18.125 1 96.81 292 LYS B C 1
ATOM 6728 O O . LYS B 1 292 ? -16.094 34.75 18.375 1 96.81 292 LYS B O 1
ATOM 6733 N N . TYR B 1 293 ? -13.992 35.344 18.641 1 98.38 293 TYR B N 1
ATOM 6734 C CA . TYR B 1 293 ? -14.258 36.5 19.484 1 98.38 293 TYR B CA 1
ATOM 6735 C C . TYR B 1 293 ? -13.664 37.75 18.875 1 98.38 293 TYR B C 1
ATOM 6737 O O . TYR B 1 293 ? -12.648 37.688 18.188 1 98.38 293 TYR B O 1
ATOM 6745 N N . LEU B 1 294 ? -14.328 38.844 19.094 1 98.75 294 LEU B N 1
ATOM 6746 C CA . LEU B 1 294 ? -13.781 40.188 18.875 1 98.75 294 LEU B CA 1
ATOM 6747 C C . LEU B 1 294 ? -13.391 40.844 20.188 1 98.75 294 LEU B C 1
ATOM 6749 O O . LEU B 1 294 ? -14.25 41.094 21.047 1 98.75 294 LEU B O 1
ATOM 6753 N N . GLY B 1 295 ? -12.094 41.062 20.328 1 98.81 295 GLY B N 1
ATOM 6754 C CA . GLY B 1 295 ? -11.672 41.75 21.531 1 98.81 295 GLY B CA 1
ATOM 6755 C C . GLY B 1 295 ? -12.148 43.188 21.609 1 98.81 295 GLY B C 1
ATOM 6756 O O . GLY B 1 295 ? -12.148 43.875 20.594 1 98.81 295 GLY B O 1
ATOM 6757 N N . ARG B 1 296 ? -12.516 43.594 22.797 1 98.81 296 ARG B N 1
ATOM 6758 C CA . ARG B 1 296 ? -12.891 44.969 23.031 1 98.81 296 ARG B CA 1
ATOM 6759 C C . ARG B 1 296 ? -12.398 45.438 24.391 1 98.81 296 ARG B C 1
ATOM 6761 O O . ARG B 1 296 ? -12.734 44.875 25.422 1 98.81 296 ARG B O 1
ATOM 6768 N N . LEU B 1 297 ? -11.625 46.406 24.375 1 98.81 297 LEU B N 1
ATOM 6769 C CA . LEU B 1 297 ? -11.188 47.062 25.594 1 98.81 297 LEU B CA 1
ATOM 6770 C C . LEU B 1 297 ? -11.406 48.562 25.516 1 98.81 297 LEU B C 1
ATOM 6772 O O . LEU B 1 297 ? -10.922 49.219 24.594 1 98.81 297 LEU B O 1
ATOM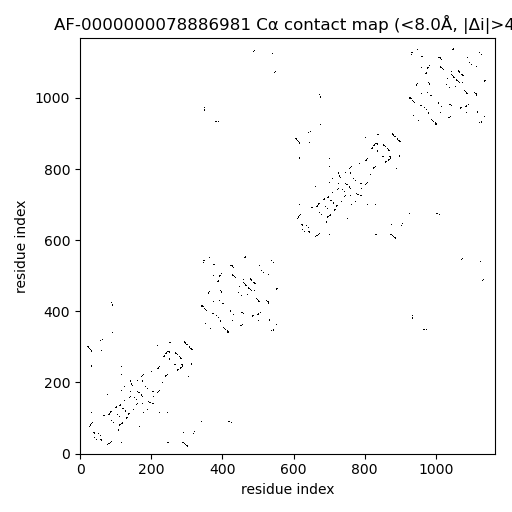 6776 N N . ASP B 1 298 ? -12.18 49.094 26.453 1 98.31 298 ASP B N 1
ATOM 6777 C CA . ASP B 1 298 ? -12.352 50.531 26.594 1 98.31 298 ASP B CA 1
ATOM 6778 C C . ASP B 1 298 ? -11.367 51.094 27.625 1 98.31 298 ASP B C 1
ATOM 6780 O O . ASP B 1 298 ? -11.336 50.656 28.766 1 98.31 298 ASP B O 1
ATOM 6784 N N . VAL B 1 299 ? -10.609 52.094 27.109 1 98.06 299 VAL B N 1
ATOM 6785 C CA . VAL B 1 299 ? -9.578 52.625 27.984 1 98.06 299 VAL B CA 1
ATOM 6786 C C . VAL B 1 299 ? -9.75 54.156 28.109 1 98.06 299 VAL B C 1
ATOM 6788 O O . VAL B 1 299 ? -10.375 54.781 27.25 1 98.06 299 VAL B O 1
ATOM 6791 N N . GLU B 1 300 ? -9.18 54.656 29.234 1 97.38 300 GLU B N 1
ATOM 6792 C CA . GLU B 1 300 ? -9.148 56.094 29.453 1 97.38 300 GLU B CA 1
ATOM 6793 C C . GLU B 1 300 ? -7.742 56.562 29.797 1 97.38 300 GLU B C 1
ATOM 6795 O O . GLU B 1 300 ? -7.055 55.969 30.609 1 97.38 300 GLU B O 1
ATOM 6800 N N . PHE B 1 301 ? -7.32 57.625 29.078 1 96.94 301 PHE B N 1
ATOM 6801 C CA . PHE B 1 301 ? -6.039 58.281 29.328 1 96.94 301 PHE B CA 1
ATOM 6802 C C . PHE B 1 301 ? -6.242 59.656 29.953 1 96.94 301 PHE B C 1
ATOM 6804 O O . PHE B 1 301 ? -7.156 60.375 29.578 1 96.94 301 PHE B O 1
ATOM 6811 N N . ASP B 1 302 ? -5.34 60.031 30.859 1 95.12 302 ASP B N 1
ATOM 6812 C CA . ASP B 1 302 ? -5.398 61.406 31.391 1 95.12 302 ASP B CA 1
ATOM 6813 C C . ASP B 1 302 ? -4.609 62.375 30.516 1 95.12 302 ASP B C 1
ATOM 6815 O O . ASP B 1 302 ? -4.164 62 29.422 1 95.12 302 ASP B O 1
ATOM 6819 N N . ASP B 1 303 ? -4.5 63.531 30.891 1 90.56 303 ASP B N 1
ATOM 6820 C CA . ASP B 1 303 ? -3.916 64.562 30.078 1 90.56 303 ASP B CA 1
ATOM 6821 C C . ASP B 1 303 ? -2.416 64.375 29.906 1 90.56 303 ASP B C 1
ATOM 6823 O O . ASP B 1 303 ? -1.821 64.875 28.953 1 90.56 303 ASP B O 1
ATOM 6827 N N . LYS B 1 304 ? -1.874 63.594 30.797 1 91.19 304 LYS B N 1
ATOM 6828 C CA . LYS B 1 304 ? -0.445 63.312 30.703 1 91.19 304 LYS B CA 1
ATOM 6829 C C . LYS B 1 304 ? -0.184 62.125 29.797 1 91.19 304 LYS B C 1
ATOM 6831 O O . LYS B 1 304 ? 0.961 61.844 29.438 1 91.19 304 LYS B O 1
ATOM 6836 N N . GLY B 1 305 ? -1.259 61.438 29.438 1 93 305 GLY B N 1
ATOM 6837 C CA . GLY B 1 305 ? -1.137 60.281 28.562 1 93 305 GLY B CA 1
ATOM 6838 C C . GLY B 1 305 ? -1.084 58.969 29.328 1 93 305 GLY B C 1
ATOM 6839 O O . GLY B 1 305 ? -0.843 57.938 28.734 1 93 305 GLY B O 1
ATOM 6840 N N . ASP B 1 306 ? -1.315 59.031 30.609 1 93.44 306 ASP B N 1
ATOM 6841 C CA . ASP B 1 306 ? -1.281 57.844 31.422 1 93.44 306 ASP B CA 1
ATOM 6842 C C . ASP B 1 306 ? -2.621 57.094 31.375 1 93.44 306 ASP B C 1
ATOM 6844 O O . ASP B 1 306 ? -3.68 57.719 31.406 1 93.44 306 ASP B O 1
ATOM 6848 N N . LEU B 1 307 ? -2.537 55.812 31.281 1 95.88 307 LEU B N 1
ATOM 6849 C CA . LEU B 1 307 ? -3.73 54.969 31.328 1 95.88 307 LEU B CA 1
ATOM 6850 C C . LEU B 1 307 ? -4.297 54.906 32.75 1 95.88 307 LEU B C 1
ATOM 6852 O O . LEU B 1 307 ? -3.615 54.438 33.656 1 95.88 307 LEU B O 1
ATOM 6856 N N . THR B 1 308 ? -5.574 55.312 32.875 1 94.62 308 THR B N 1
ATOM 6857 C CA . THR B 1 308 ? -6.109 55.469 34.219 1 94.62 308 THR B CA 1
ATOM 6858 C C . THR B 1 308 ? -7.176 54.406 34.5 1 94.62 308 THR B C 1
ATOM 6860 O O . THR B 1 308 ? -7.414 54.062 35.656 1 94.62 308 THR B O 1
ATOM 6863 N N . SER B 1 309 ? -7.812 53.969 33.469 1 95.88 309 SER B N 1
ATOM 6864 C CA . SER B 1 309 ? -8.836 52.938 33.656 1 95.88 309 SER B CA 1
ATOM 6865 C C . SER B 1 309 ? -9.062 52.156 32.375 1 95.88 309 SER B C 1
ATOM 6867 O O . SER B 1 309 ? -8.711 52.594 31.281 1 95.88 309 SER B O 1
ATOM 6869 N N . TRP B 1 310 ? -9.602 50.969 32.531 1 97.44 310 TRP B N 1
ATOM 6870 C CA . TRP B 1 310 ? -9.969 50.094 31.422 1 97.44 310 TRP B CA 1
ATOM 6871 C C . TRP B 1 310 ? -11.148 49.188 31.797 1 97.44 310 TRP B C 1
ATOM 6873 O O . TRP B 1 310 ? -11.312 48.844 32.969 1 97.44 310 TRP B O 1
ATOM 6883 N N . THR B 1 311 ? -11.961 48.906 30.859 1 97.44 311 THR B N 1
ATOM 6884 C CA . THR B 1 311 ? -13.055 47.938 30.984 1 97.44 311 THR B CA 1
ATOM 6885 C C . THR B 1 311 ? -13.336 47.281 29.641 1 97.44 311 THR B C 1
ATOM 6887 O O . THR B 1 311 ? -13.164 47.875 28.578 1 97.44 311 THR B O 1
ATOM 6890 N N . GLY B 1 312 ? -13.695 46.062 29.719 1 97.31 312 GLY B N 1
ATOM 6891 C CA . GLY B 1 312 ? -14.039 45.375 28.484 1 97.31 312 GLY B CA 1
ATOM 6892 C C . GLY B 1 312 ? -13.961 43.875 28.594 1 97.31 312 GLY B C 1
ATOM 6893 O O . GLY B 1 312 ? -13.703 43.344 29.672 1 97.31 312 GLY B O 1
ATOM 6894 N N . ASN B 1 313 ? -14.242 43.219 27.5 1 98.12 313 ASN B N 1
ATOM 6895 C CA . ASN B 1 313 ? -14.234 41.781 27.328 1 98.12 313 ASN B CA 1
ATOM 6896 C C . ASN B 1 313 ? -14.32 41.375 25.859 1 98.12 313 ASN B C 1
ATOM 6898 O O . ASN B 1 313 ? -14.883 42.125 25.047 1 98.12 313 ASN B O 1
ATOM 6902 N N . PRO B 1 314 ? -13.742 40.188 25.531 1 98.44 314 PRO B N 1
ATOM 6903 C CA . PRO B 1 314 ? -13.992 39.719 24.172 1 98.44 314 PRO B CA 1
ATOM 6904 C C . PRO B 1 314 ? -15.477 39.469 23.906 1 98.44 314 PRO B C 1
ATOM 6906 O O . PRO B 1 314 ? -16.172 38.938 24.766 1 98.44 314 PRO B O 1
ATOM 6909 N N . VAL B 1 315 ? -15.953 39.844 22.766 1 98.31 315 VAL B N 1
ATOM 6910 C CA . VAL B 1 315 ? -17.344 39.656 22.344 1 98.31 315 VAL B CA 1
ATOM 6911 C C . VAL B 1 315 ? -17.469 38.406 21.516 1 98.31 315 VAL B C 1
ATOM 6913 O O . VAL B 1 315 ? -16.812 38.25 20.484 1 98.31 315 VAL B O 1
ATOM 6916 N N . LEU B 1 316 ? -18.312 37.5 21.953 1 98 316 LEU B N 1
ATOM 6917 C CA . LEU B 1 316 ? -18.547 36.25 21.219 1 98 316 LEU B CA 1
ATOM 6918 C C . LEU B 1 316 ? -19.344 36.531 19.953 1 98 316 LEU B C 1
ATOM 6920 O O . LEU B 1 316 ? -20.391 37.156 20 1 98 316 LEU B O 1
ATOM 6924 N N . LEU B 1 317 ? -18.891 36.062 18.844 1 98.31 317 LEU B N 1
ATOM 6925 C CA . LEU B 1 317 ? -19.594 36.219 17.578 1 98.31 317 LEU B CA 1
ATOM 6926 C C . LEU B 1 317 ? -20.375 34.969 17.234 1 98.31 317 LEU B C 1
ATOM 6928 O O . LEU B 1 317 ? -19.906 34.125 16.469 1 98.31 317 LEU B O 1
ATOM 6932 N N . ASP B 1 318 ? -21.562 34.875 17.766 1 96.88 318 ASP B N 1
ATOM 6933 C CA . ASP B 1 318 ? -22.438 33.719 17.531 1 96.88 318 ASP B CA 1
ATOM 6934 C C . ASP B 1 318 ? -23.672 34.125 16.719 1 96.88 318 ASP B C 1
ATOM 6936 O O . ASP B 1 318 ? -23.672 35.188 16.078 1 96.88 318 ASP B O 1
ATOM 6940 N N . ARG B 1 319 ? -24.703 33.344 16.734 1 95.31 319 ARG B N 1
ATOM 6941 C CA . ARG B 1 319 ? -25.891 33.531 15.914 1 95.31 319 ARG B CA 1
ATOM 6942 C C . ARG B 1 319 ? -26.609 34.844 16.281 1 95.31 319 ARG B C 1
ATOM 6944 O O . ARG B 1 319 ? -27.375 35.375 15.492 1 95.31 319 ARG B O 1
ATOM 6951 N N . SER B 1 320 ? -26.344 35.312 17.453 1 96 320 SER B N 1
ATOM 6952 C CA . SER B 1 320 ? -27 36.531 17.891 1 96 320 SER B CA 1
ATOM 6953 C C . SER B 1 320 ? -26.469 37.75 17.125 1 96 320 SER B C 1
ATOM 6955 O O . SER B 1 320 ? -27.109 38.812 17.141 1 96 320 SER B O 1
ATOM 6957 N N . VAL B 1 321 ? -25.312 37.688 16.578 1 97.69 321 VAL B N 1
ATOM 6958 C CA . VAL B 1 321 ? -24.766 38.75 15.734 1 97.69 321 VAL B CA 1
ATOM 6959 C C . VAL B 1 321 ? -25.109 38.469 14.273 1 97.69 321 VAL B C 1
ATOM 6961 O O . VAL B 1 321 ? -24.703 37.438 13.711 1 97.69 321 VAL B O 1
ATOM 6964 N N . ALA B 1 322 ? -25.844 39.344 13.719 1 97.5 322 ALA B N 1
ATOM 6965 C CA . ALA B 1 322 ? -26.234 39.188 12.312 1 97.5 322 ALA B CA 1
ATOM 6966 C C . ALA B 1 322 ? -25.016 39.25 11.398 1 97.5 322 ALA B C 1
ATOM 6968 O O . ALA B 1 322 ? -24.016 39.906 11.734 1 97.5 322 ALA B O 1
ATOM 6969 N N . LYS B 1 323 ? -25.125 38.656 10.25 1 98 323 LYS B N 1
ATOM 6970 C CA . LYS B 1 323 ? -24.047 38.719 9.258 1 98 323 LYS B CA 1
ATOM 6971 C C . LYS B 1 323 ? -24.188 39.969 8.391 1 98 323 LYS B C 1
ATOM 6973 O O . LYS B 1 323 ? -25.297 40.312 7.977 1 98 323 LYS B O 1
ATOM 6978 N N . ASP B 1 324 ? -23.094 40.656 8.234 1 98.31 324 ASP B N 1
ATOM 6979 C CA . ASP B 1 324 ? -23.062 41.75 7.27 1 98.31 324 ASP B CA 1
ATOM 6980 C C . ASP B 1 324 ? -23.344 41.219 5.859 1 98.31 324 ASP B C 1
ATOM 6982 O O . ASP B 1 324 ? -22.594 40.406 5.328 1 98.31 324 ASP B O 1
ATOM 6986 N N . SER B 1 325 ? -24.359 41.719 5.262 1 97.5 325 SER B N 1
ATOM 6987 C CA . SER B 1 325 ? -24.844 41.156 4.012 1 97.5 325 SER B CA 1
ATOM 6988 C C . SER B 1 325 ? -23.828 41.312 2.893 1 97.5 325 SER B C 1
ATOM 6990 O O . SER B 1 325 ? -23.609 40.375 2.111 1 97.5 325 SER B O 1
ATOM 6992 N N . ALA B 1 326 ? -23.25 42.438 2.744 1 96.69 326 ALA B N 1
ATOM 6993 C CA . ALA B 1 326 ? -22.297 42.688 1.671 1 96.69 326 ALA B CA 1
ATOM 6994 C C . ALA B 1 326 ? -21.062 41.781 1.804 1 96.69 326 ALA B C 1
ATOM 6996 O O . ALA B 1 326 ? -20.609 41.188 0.824 1 96.69 326 ALA B O 1
ATOM 6997 N N . LEU B 1 327 ? -20.531 41.75 2.994 1 97.25 327 LEU B N 1
ATOM 6998 C CA . LEU B 1 327 ? -19.328 40.938 3.203 1 97.25 327 LEU B CA 1
ATOM 6999 C C . LEU B 1 327 ? -19.656 39.438 3.078 1 97.25 327 LEU B C 1
ATOM 7001 O O . LEU B 1 327 ? -18.828 38.656 2.586 1 97.25 327 LEU B O 1
ATOM 7005 N N . GLU B 1 328 ? -20.797 39.031 3.537 1 97.5 328 GLU B N 1
ATOM 7006 C CA . GLU B 1 328 ? -21.203 37.625 3.395 1 97.5 328 GLU B CA 1
ATOM 7007 C C . GLU B 1 328 ? -21.297 37.219 1.925 1 97.5 328 GLU B C 1
ATOM 7009 O O . GLU B 1 328 ? -20.891 36.125 1.551 1 97.5 328 GLU B O 1
ATOM 7014 N N . GLN B 1 329 ? -21.828 38.094 1.104 1 97.19 329 GLN B N 1
ATOM 7015 C CA . GLN B 1 329 ? -21.922 37.812 -0.326 1 97.19 329 GLN B CA 1
ATOM 7016 C C . GLN B 1 329 ? -20.531 37.688 -0.951 1 97.19 329 GLN B C 1
ATOM 7018 O O . GLN B 1 329 ? -20.312 36.812 -1.807 1 97.19 329 GLN B O 1
ATOM 7023 N N . GLN B 1 330 ? -19.688 38.531 -0.527 1 96.31 330 GLN B N 1
ATOM 7024 C CA . GLN B 1 330 ? -18.312 38.438 -1.005 1 96.31 330 GLN B CA 1
ATOM 7025 C C . GLN B 1 330 ? -17.672 37.094 -0.607 1 96.31 330 GLN B C 1
ATOM 7027 O O . GLN B 1 330 ? -17.031 36.438 -1.428 1 96.31 330 GLN B O 1
ATOM 7032 N N . VAL B 1 331 ? -17.812 36.719 0.626 1 96.94 331 VAL B N 1
ATOM 7033 C CA . VAL B 1 331 ? -17.281 35.469 1.139 1 96.94 331 VAL B CA 1
ATOM 7034 C C . VAL B 1 331 ? -17.859 34.281 0.348 1 96.94 331 VAL B C 1
ATOM 7036 O O . VAL B 1 331 ? -17.125 33.375 -0.048 1 96.94 331 VAL B O 1
ATOM 7039 N N . GLN B 1 332 ? -19.109 34.344 0.044 1 96.56 332 GLN B N 1
ATOM 7040 C CA . GLN B 1 332 ? -19.75 33.25 -0.678 1 96.56 332 GLN B CA 1
ATOM 7041 C C . GLN B 1 332 ? -19.234 33.125 -2.105 1 96.56 332 GLN B C 1
ATOM 7043 O O . GLN B 1 332 ? -19.047 32.031 -2.625 1 96.56 332 GLN B O 1
ATOM 7048 N N . ARG B 1 333 ? -19.031 34.25 -2.707 1 95.88 333 ARG B N 1
ATOM 7049 C CA . ARG B 1 333 ? -18.453 34.25 -4.055 1 95.88 333 ARG B CA 1
ATOM 7050 C C . ARG B 1 333 ? -17.062 33.625 -4.059 1 95.88 333 ARG B C 1
ATOM 7052 O O . ARG B 1 333 ? -16.75 32.781 -4.902 1 95.88 333 ARG B O 1
ATOM 7059 N N . MET B 1 334 ? -16.266 34.031 -3.133 1 95.94 334 MET B N 1
ATOM 7060 C CA . MET B 1 334 ? -14.898 33.531 -3.051 1 95.94 334 MET B CA 1
ATOM 7061 C C . MET B 1 334 ? -14.859 32.062 -2.635 1 95.94 334 MET B C 1
ATOM 7063 O O . MET B 1 334 ? -13.977 31.312 -3.055 1 95.94 334 MET B O 1
ATOM 7067 N N . LYS B 1 335 ? -15.805 31.672 -1.935 1 96.19 335 LYS B N 1
ATOM 7068 C CA . LYS B 1 335 ? -15.898 30.312 -1.409 1 96.19 335 LYS B CA 1
ATOM 7069 C C . LYS B 1 335 ? -16 29.297 -2.539 1 96.19 335 LYS B C 1
ATOM 7071 O O . LYS B 1 335 ? -15.617 28.141 -2.373 1 96.19 335 LYS B O 1
ATOM 7076 N N . GLY B 1 336 ? -16.516 29.672 -3.621 1 95.69 336 GLY B N 1
ATOM 7077 C CA . GLY B 1 336 ? -16.656 28.766 -4.754 1 95.69 336 GLY B CA 1
ATOM 7078 C C . GLY B 1 336 ? -15.352 28.062 -5.117 1 95.69 336 GLY B C 1
ATOM 7079 O O . GLY B 1 336 ? -15.328 26.859 -5.359 1 95.69 336 GLY B O 1
ATOM 7080 N N . ARG B 1 337 ? -14.258 28.812 -5.145 1 94.88 337 ARG B N 1
ATOM 7081 C CA . ARG B 1 337 ? -12.961 28.25 -5.469 1 94.88 337 ARG B CA 1
ATOM 7082 C C . ARG B 1 337 ? -12.469 27.328 -4.352 1 94.88 337 ARG B C 1
ATOM 7084 O O . ARG B 1 337 ? -11.828 26.312 -4.609 1 94.88 337 ARG B O 1
ATOM 7091 N N . VAL B 1 338 ? -12.734 27.719 -3.156 1 94.94 338 VAL B N 1
ATOM 7092 C CA . VAL B 1 338 ? -12.352 26.906 -2.004 1 94.94 338 VAL B CA 1
ATOM 7093 C C . VAL B 1 338 ? -13.094 25.578 -2.035 1 94.94 338 VAL B C 1
ATOM 7095 O O . VAL B 1 338 ? -12.516 24.516 -1.771 1 94.94 338 VAL B O 1
ATOM 7098 N N . ASP B 1 339 ? -14.32 25.625 -2.449 1 95.12 339 ASP B N 1
ATOM 7099 C CA . ASP B 1 339 ? -15.133 24.422 -2.539 1 95.12 339 ASP B CA 1
ATOM 7100 C C . ASP B 1 339 ? -14.609 23.484 -3.623 1 95.12 339 ASP B C 1
ATOM 7102 O O . ASP B 1 339 ? -14.656 22.266 -3.469 1 95.12 339 ASP B O 1
ATOM 7106 N N . LYS B 1 340 ? -14.211 24.047 -4.668 1 95 340 LYS B N 1
ATOM 7107 C CA . LYS B 1 340 ? -13.641 23.234 -5.738 1 95 340 LYS B CA 1
ATOM 7108 C C . LYS B 1 340 ? -12.398 22.484 -5.254 1 95 340 LYS B C 1
ATOM 7110 O O . LYS B 1 340 ? -12.219 21.297 -5.551 1 95 340 LYS B O 1
ATOM 7115 N N . LEU B 1 341 ? -11.57 23.203 -4.523 1 93.12 341 LEU B N 1
ATOM 7116 C CA . LEU B 1 341 ? -10.383 22.594 -3.951 1 93.12 341 LEU B CA 1
ATOM 7117 C C . LEU B 1 341 ? -10.766 21.484 -2.961 1 93.12 341 LEU B C 1
ATOM 7119 O O . LEU B 1 341 ? -10.164 20.406 -2.965 1 93.12 341 LEU B O 1
ATOM 7123 N N . ALA B 1 342 ? -11.672 21.734 -2.166 1 93 342 ALA B N 1
ATOM 7124 C CA . ALA B 1 342 ? -12.117 20.797 -1.135 1 93 342 ALA B CA 1
ATOM 7125 C C . ALA B 1 342 ? -12.688 19.531 -1.757 1 93 342 ALA B C 1
ATOM 7127 O O . ALA B 1 342 ? -12.578 18.438 -1.18 1 93 342 ALA B O 1
ATOM 7128 N N . SER B 1 343 ? -13.203 19.594 -3.002 1 94.19 343 SER B N 1
ATOM 7129 C CA . SER B 1 343 ? -13.938 18.484 -3.611 1 94.19 343 SER B CA 1
ATOM 7130 C C . SER B 1 343 ? -13.016 17.609 -4.453 1 94.19 343 SER B C 1
ATOM 7132 O O . SER B 1 343 ? -13.453 16.594 -4.992 1 94.19 343 SER B O 1
ATOM 7134 N N . ILE B 1 344 ? -11.805 18.031 -4.547 1 94.5 344 ILE B N 1
ATOM 7135 C CA . ILE B 1 344 ? -10.852 17.219 -5.305 1 94.5 344 ILE B CA 1
ATOM 7136 C C . ILE B 1 344 ? -10.805 15.805 -4.723 1 94.5 344 ILE B C 1
ATOM 7138 O O . ILE B 1 344 ? -10.578 15.633 -3.523 1 94.5 344 ILE B O 1
ATOM 7142 N N . LYS B 1 345 ? -10.992 14.781 -5.629 1 94.94 345 LYS B N 1
ATOM 7143 C CA . LYS B 1 345 ? -10.898 13.375 -5.234 1 94.94 345 LYS B CA 1
ATOM 7144 C C . LYS B 1 345 ? -9.445 12.906 -5.215 1 94.94 345 LYS B C 1
ATOM 7146 O O . LYS B 1 345 ? -8.742 13 -6.227 1 94.94 345 LYS B O 1
ATOM 7151 N N . ILE B 1 346 ? -8.984 12.391 -4.113 1 95.56 346 ILE B N 1
ATOM 7152 C CA . ILE B 1 346 ? -7.578 12.055 -3.939 1 95.56 346 ILE B CA 1
ATOM 7153 C C . ILE B 1 346 ? -7.383 10.555 -4.137 1 95.56 346 ILE B C 1
ATOM 7155 O O . ILE B 1 346 ? -6.379 10.117 -4.715 1 95.56 346 ILE B O 1
ATOM 7159 N N . GLY B 1 347 ? -8.227 9.711 -3.633 1 95.44 347 GLY B N 1
ATOM 7160 C CA . GLY B 1 347 ? -8.148 8.266 -3.76 1 95.44 347 GLY B CA 1
ATOM 7161 C C . GLY B 1 347 ? -9.305 7.547 -3.086 1 95.44 347 GLY B C 1
ATOM 7162 O O . GLY B 1 347 ? -10.164 8.188 -2.475 1 95.44 347 GLY B O 1
ATOM 7163 N N . ARG B 1 348 ? -9.273 6.211 -3.309 1 94.5 348 ARG B N 1
ATOM 7164 C CA . ARG B 1 348 ? -10.305 5.383 -2.691 1 94.5 348 ARG B CA 1
ATOM 7165 C C . ARG B 1 348 ? -9.781 4.703 -1.431 1 94.5 348 ARG B C 1
ATOM 7167 O O . ARG B 1 348 ? -8.57 4.602 -1.235 1 94.5 348 ARG B O 1
ATOM 7174 N N . SER B 1 349 ? -10.703 4.41 -0.593 1 94.88 349 SER B N 1
ATOM 7175 C CA . SER B 1 349 ? -10.383 3.607 0.583 1 94.88 349 SER B CA 1
ATOM 7176 C C . SER B 1 349 ? -11.391 2.477 0.771 1 94.88 349 SER B C 1
ATOM 7178 O O . SER B 1 349 ? -12.594 2.682 0.621 1 94.88 349 SER B O 1
ATOM 7180 N N . LEU B 1 350 ? -10.867 1.281 1.042 1 94.25 350 LEU B N 1
ATOM 7181 C CA . LEU B 1 350 ? -11.734 0.139 1.304 1 94.25 350 LEU B CA 1
ATOM 7182 C C . LEU B 1 350 ? -12.102 0.062 2.783 1 94.25 350 LEU B C 1
ATOM 7184 O O . LEU B 1 350 ? -12.992 -0.695 3.166 1 94.25 350 LEU B O 1
ATOM 7188 N N . VAL B 1 351 ? -11.43 0.864 3.549 1 94.69 351 VAL B N 1
ATOM 7189 C CA . VAL B 1 351 ? -11.633 0.875 4.992 1 94.69 351 VAL B CA 1
ATOM 7190 C C . VAL B 1 351 ? -12.047 2.275 5.449 1 94.69 351 VAL B C 1
ATOM 7192 O O . VAL B 1 351 ? -11.773 3.262 4.762 1 94.69 351 VAL B O 1
ATOM 7195 N N . GLN B 1 352 ? -12.648 2.301 6.621 1 94.25 352 GLN B N 1
ATOM 7196 C CA . GLN B 1 352 ? -12.812 3.584 7.293 1 94.25 352 GLN B CA 1
ATOM 7197 C C . GLN B 1 352 ? -11.492 4.082 7.867 1 94.25 352 GLN B C 1
ATOM 7199 O O . GLN B 1 352 ? -10.711 3.297 8.414 1 94.25 352 GLN B O 1
ATOM 7204 N N . LEU B 1 353 ? -11.258 5.32 7.641 1 96.31 353 LEU B N 1
ATOM 7205 C CA . LEU B 1 353 ? -10.07 5.922 8.242 1 96.31 353 LEU B CA 1
ATOM 7206 C C . LEU B 1 353 ? -10.414 6.566 9.586 1 96.31 353 LEU B C 1
ATOM 7208 O O . LEU B 1 353 ? -10.891 7.703 9.625 1 96.31 353 LEU B O 1
ATOM 7212 N N . ASN B 1 354 ? -10.148 5.879 10.602 1 96 354 ASN B N 1
ATOM 7213 C CA . ASN B 1 354 ? -10.562 6.242 11.945 1 96 354 ASN B CA 1
ATOM 7214 C C . ASN B 1 354 ? -9.578 7.207 12.602 1 96 354 ASN B C 1
ATOM 7216 O O . ASN B 1 354 ? -8.414 6.859 12.805 1 96 354 ASN B O 1
ATOM 7220 N N . GLY B 1 355 ? -10.031 8.367 12.852 1 95 355 GLY B N 1
ATOM 7221 C CA . GLY B 1 355 ? -9.281 9.383 13.57 1 95 355 GLY B CA 1
ATOM 7222 C C . GLY B 1 355 ? -9.977 9.859 14.836 1 95 355 GLY B C 1
ATOM 7223 O O . GLY B 1 355 ? -9.75 10.984 15.289 1 95 355 GLY B O 1
ATOM 7224 N N . ASP B 1 356 ? -10.836 9.008 15.336 1 92.12 356 ASP B N 1
ATOM 7225 C CA . ASP B 1 356 ? -11.602 9.344 16.531 1 92.12 356 ASP B CA 1
ATOM 7226 C C . ASP B 1 356 ? -10.68 9.586 17.734 1 92.12 356 ASP B C 1
ATOM 7228 O O . ASP B 1 356 ? -9.766 8.789 17.984 1 92.12 356 ASP B O 1
ATOM 7232 N N . ARG B 1 357 ? -10.961 10.586 18.453 1 87.81 357 ARG B N 1
ATOM 7233 C CA . ARG B 1 357 ? -10.125 10.992 19.578 1 87.81 357 ARG B CA 1
ATOM 7234 C C . ARG B 1 357 ? -10.055 9.891 20.641 1 87.81 357 ARG B C 1
ATOM 7236 O O . ARG B 1 357 ? -8.992 9.641 21.203 1 87.81 357 ARG B O 1
ATOM 7243 N N . ASP B 1 358 ? -11.195 9.266 20.922 1 89.69 358 ASP B N 1
ATOM 7244 C CA . ASP B 1 358 ? -11.25 8.242 21.953 1 89.69 358 ASP B CA 1
ATOM 7245 C C . ASP B 1 358 ? -10.398 7.031 21.578 1 89.69 358 ASP B C 1
ATOM 7247 O O . ASP B 1 358 ? -9.945 6.293 22.453 1 89.69 358 ASP B O 1
ATOM 7251 N N . VAL B 1 359 ? -10.172 6.883 20.328 1 95.19 359 VAL B N 1
ATOM 7252 C CA . VAL B 1 359 ? -9.383 5.75 19.859 1 95.19 359 VAL B CA 1
ATOM 7253 C C . VAL B 1 359 ? -7.922 6.168 19.703 1 95.19 359 VAL B C 1
ATOM 7255 O O . VAL B 1 359 ? -7.031 5.559 20.297 1 95.19 359 VAL B O 1
ATOM 7258 N N . CYS B 1 360 ? -7.699 7.27 19.031 1 96.75 360 CYS B N 1
ATOM 7259 C CA . CYS B 1 360 ? -6.344 7.672 18.672 1 96.75 360 CYS B CA 1
ATOM 7260 C C . CYS B 1 360 ? -5.566 8.148 19.891 1 96.75 360 CYS B C 1
ATOM 7262 O O . CYS B 1 360 ? -4.34 8.039 19.938 1 96.75 360 CYS B O 1
ATOM 7264 N N . TRP B 1 361 ? -6.223 8.656 20.938 1 95.38 361 TRP B N 1
ATOM 7265 C CA . TRP B 1 361 ? -5.531 9.156 22.125 1 95.38 361 TRP B CA 1
ATOM 7266 C C . TRP B 1 361 ? -5.145 8.016 23.062 1 95.38 361 TRP B C 1
ATOM 7268 O O . TRP B 1 361 ? -4.34 8.195 23.969 1 95.38 361 TRP B O 1
ATOM 7278 N N . ARG B 1 362 ? -5.715 6.879 22.812 1 96.19 362 ARG B N 1
ATOM 7279 C CA . ARG B 1 362 ? -5.52 5.754 23.719 1 96.19 362 ARG B CA 1
ATOM 7280 C C . ARG B 1 362 ? -4.574 4.723 23.109 1 96.19 362 ARG B C 1
ATOM 7282 O O . ARG B 1 362 ? -3.916 3.975 23.844 1 96.19 362 ARG B O 1
ATOM 7289 N N . GLY B 1 363 ? -4.57 4.656 21.875 1 97.5 363 GLY B N 1
ATOM 7290 C CA . GLY B 1 363 ? -3.781 3.639 21.203 1 97.5 363 GLY B CA 1
ATOM 7291 C C . GLY B 1 363 ? -3.664 3.867 19.703 1 97.5 363 GLY B C 1
ATOM 7292 O O . GLY B 1 363 ? -3.918 4.969 19.219 1 97.5 363 GLY B O 1
ATOM 7293 N N . GLU B 1 364 ? -3.209 2.793 19.062 1 97.94 364 GLU B N 1
ATOM 7294 C CA . GLU B 1 364 ? -3.035 2.822 17.609 1 97.94 364 GLU B CA 1
ATOM 7295 C C . GLU B 1 364 ? -4.367 3.051 16.906 1 97.94 364 GLU B C 1
ATOM 7297 O O . GLU B 1 364 ? -5.383 2.457 17.266 1 97.94 364 GLU B O 1
ATOM 7302 N N . CYS B 1 365 ? -4.422 3.955 16 1 98.12 365 CYS B N 1
ATOM 7303 C CA . CYS B 1 365 ? -5.555 4.113 15.102 1 98.12 365 CYS B CA 1
ATOM 7304 C C . CYS B 1 365 ? -5.098 4.086 13.648 1 98.12 365 CYS B C 1
ATOM 7306 O O . CYS B 1 365 ? -3.951 4.426 13.344 1 98.12 365 CYS B O 1
ATOM 7308 N N . ASN B 1 366 ? -5.938 3.664 12.719 1 98.06 366 ASN B N 1
ATOM 7309 C CA . ASN B 1 366 ? -5.465 3.369 11.367 1 98.06 366 ASN B CA 1
ATOM 7310 C C . ASN B 1 366 ? -5.223 4.645 10.57 1 98.06 366 ASN B C 1
ATOM 7312 O O . ASN B 1 366 ? -4.367 4.676 9.68 1 98.06 366 ASN B O 1
ATOM 7316 N N . LEU B 1 367 ? -6.008 5.75 10.844 1 98.19 367 LEU B N 1
ATOM 7317 C CA . LEU B 1 367 ? -5.656 7.012 10.203 1 98.19 367 LEU B CA 1
ATOM 7318 C C . LEU B 1 367 ? -4.262 7.465 10.617 1 98.19 367 LEU B C 1
ATOM 7320 O O . LEU B 1 367 ? -3.516 8.023 9.805 1 98.19 367 LEU B O 1
ATOM 7324 N N . GLY B 1 368 ? -3.93 7.305 11.859 1 98.44 368 GLY B N 1
ATOM 7325 C CA . GLY B 1 368 ? -2.564 7.547 12.297 1 98.44 368 GLY B CA 1
ATOM 7326 C C . GLY B 1 368 ? -1.538 6.746 11.523 1 98.44 368 GLY B C 1
ATOM 7327 O O . GLY B 1 368 ? -0.487 7.273 11.148 1 98.44 368 GLY B O 1
ATOM 7328 N N . ASN B 1 369 ? -1.84 5.453 11.297 1 98.69 369 ASN B N 1
ATOM 7329 C CA . ASN B 1 369 ? -0.959 4.609 10.492 1 98.69 369 ASN B CA 1
ATOM 7330 C C . ASN B 1 369 ? -0.784 5.164 9.086 1 98.69 369 ASN B C 1
ATOM 7332 O O . ASN B 1 369 ? 0.329 5.191 8.555 1 98.69 369 ASN B O 1
ATOM 7336 N N . VAL B 1 370 ? -1.868 5.586 8.484 1 98.44 370 VAL B N 1
ATOM 7337 C CA . VAL B 1 370 ? -1.829 6.129 7.137 1 98.44 370 VAL B CA 1
ATOM 7338 C C . VAL B 1 370 ? -0.945 7.375 7.105 1 98.44 370 VAL B C 1
ATOM 7340 O O . VAL B 1 370 ? -0.083 7.508 6.234 1 98.44 370 VAL B O 1
ATOM 7343 N N . ILE B 1 371 ? -1.113 8.258 8.055 1 98.19 371 ILE B N 1
ATOM 7344 C CA . ILE B 1 371 ? -0.39 9.523 8.109 1 98.19 371 ILE B CA 1
ATOM 7345 C C . ILE B 1 371 ? 1.101 9.258 8.312 1 98.19 371 ILE B C 1
ATOM 7347 O O . ILE B 1 371 ? 1.939 9.812 7.598 1 98.19 371 ILE B O 1
ATOM 7351 N N . THR B 1 372 ? 1.432 8.43 9.25 1 98.56 372 THR B N 1
ATOM 7352 C CA . THR B 1 372 ? 2.842 8.211 9.555 1 98.56 372 THR B CA 1
ATOM 7353 C C . THR B 1 372 ? 3.516 7.41 8.445 1 98.56 372 THR B C 1
ATOM 7355 O O . THR B 1 372 ? 4.699 7.609 8.156 1 98.56 372 THR B O 1
ATOM 7358 N N . ASP B 1 373 ? 2.822 6.477 7.832 1 98.44 373 ASP B N 1
ATOM 7359 C CA . ASP B 1 373 ? 3.381 5.785 6.676 1 98.44 373 ASP B CA 1
ATOM 7360 C C . ASP B 1 373 ? 3.619 6.754 5.516 1 98.44 373 ASP B C 1
ATOM 7362 O O . ASP B 1 373 ? 4.57 6.586 4.75 1 98.44 373 ASP B O 1
ATOM 7366 N N . ALA B 1 374 ? 2.729 7.691 5.336 1 98.19 374 ALA B N 1
ATOM 7367 C CA . ALA B 1 374 ? 2.918 8.711 4.309 1 98.19 374 ALA B CA 1
ATOM 7368 C C . ALA B 1 374 ? 4.238 9.453 4.508 1 98.19 374 ALA B C 1
ATOM 7370 O O . ALA B 1 374 ? 4.961 9.719 3.545 1 98.19 374 ALA B O 1
ATOM 7371 N N . MET B 1 375 ? 4.559 9.758 5.797 1 97.38 375 MET B N 1
ATOM 7372 C CA . MET B 1 375 ? 5.832 10.391 6.129 1 97.38 375 MET B CA 1
ATOM 7373 C C . MET B 1 375 ? 7.004 9.57 5.605 1 97.38 375 MET B C 1
ATOM 7375 O O . MET B 1 375 ? 7.828 10.078 4.84 1 97.38 375 MET B O 1
ATOM 7379 N N . VAL B 1 376 ? 6.984 8.359 5.953 1 97.75 376 VAL B N 1
ATOM 7380 C CA . VAL B 1 376 ? 8.125 7.484 5.668 1 97.75 376 VAL B CA 1
ATOM 7381 C C . VAL B 1 376 ? 8.203 7.211 4.168 1 97.75 376 VAL B C 1
ATOM 7383 O O . VAL B 1 376 ? 9.281 7.277 3.576 1 97.75 376 VAL B O 1
ATOM 7386 N N . MET B 1 377 ? 7.098 6.926 3.576 1 95.62 377 MET B N 1
ATOM 7387 C CA . MET B 1 377 ? 7.078 6.555 2.166 1 95.62 377 MET B CA 1
ATOM 7388 C C . MET B 1 377 ? 7.535 7.715 1.29 1 95.62 377 MET B C 1
ATOM 7390 O O . MET B 1 377 ? 8.266 7.516 0.319 1 95.62 377 MET B O 1
ATOM 7394 N N . THR B 1 378 ? 7.016 8.891 1.531 1 94.69 378 THR B N 1
ATOM 7395 C CA . THR B 1 378 ? 7.391 10.055 0.725 1 94.69 378 THR B CA 1
ATOM 7396 C C . THR B 1 378 ? 8.891 10.328 0.835 1 94.69 378 THR B C 1
ATOM 7398 O O . THR B 1 378 ? 9.539 10.648 -0.16 1 94.69 378 THR B O 1
ATOM 7401 N N . TYR B 1 379 ? 9.367 10.172 2.037 1 95.38 379 TYR B N 1
ATOM 7402 C CA . TYR B 1 379 ? 10.805 10.352 2.219 1 95.38 379 TYR B CA 1
ATOM 7403 C C . TYR B 1 379 ? 11.586 9.227 1.551 1 95.38 379 TYR B C 1
ATOM 7405 O O . TYR B 1 379 ? 12.656 9.461 0.98 1 95.38 379 TYR B O 1
ATOM 7413 N N . ALA B 1 380 ? 11.148 8.031 1.636 1 95.44 380 ALA B N 1
ATOM 7414 C CA . ALA B 1 380 ? 11.773 6.887 0.982 1 95.44 380 ALA B CA 1
ATOM 7415 C C . ALA B 1 380 ? 11.844 7.09 -0.529 1 95.44 380 ALA B C 1
ATOM 7417 O O . ALA B 1 380 ? 12.883 6.828 -1.148 1 95.44 380 ALA B O 1
ATOM 7418 N N . ASN B 1 381 ? 10.75 7.504 -1.105 1 92.81 381 ASN B N 1
ATOM 7419 C CA . ASN B 1 381 ? 10.688 7.719 -2.547 1 92.81 381 ASN B CA 1
ATOM 7420 C C . ASN B 1 381 ? 11.742 8.727 -3.014 1 92.81 381 ASN B C 1
ATOM 7422 O O . ASN B 1 381 ? 12.211 8.648 -4.148 1 92.81 381 ASN B O 1
ATOM 7426 N N . LYS B 1 382 ? 12.109 9.625 -2.115 1 91.62 382 LYS B N 1
ATOM 7427 C CA . LYS B 1 382 ? 13.086 10.664 -2.426 1 91.62 382 LYS B CA 1
ATOM 7428 C C . LYS B 1 382 ? 14.508 10.172 -2.168 1 91.62 382 LYS B C 1
ATOM 7430 O O . LYS B 1 382 ? 15.461 10.672 -2.775 1 91.62 382 LYS B O 1
ATOM 7435 N N . THR B 1 383 ? 14.688 9.18 -1.299 1 94.38 383 THR B N 1
ATOM 7436 C CA . THR B 1 383 ? 16.031 8.961 -0.768 1 94.38 383 THR B CA 1
ATOM 7437 C C . THR B 1 383 ? 16.484 7.531 -1.041 1 94.38 383 THR B C 1
ATOM 7439 O O . THR B 1 383 ? 17.625 7.172 -0.734 1 94.38 383 THR B O 1
ATOM 7442 N N . ALA B 1 384 ? 15.633 6.699 -1.577 1 93.31 384 ALA B N 1
ATOM 7443 C CA . ALA B 1 384 ? 16.016 5.316 -1.854 1 93.31 384 ALA B CA 1
ATOM 7444 C C . ALA B 1 384 ? 17.203 5.258 -2.797 1 93.31 384 ALA B C 1
ATOM 7446 O O . ALA B 1 384 ? 17.312 6.051 -3.736 1 93.31 384 ALA B O 1
ATOM 7447 N N . THR B 1 385 ? 18.156 4.328 -2.541 1 93 385 THR B N 1
ATOM 7448 C CA . THR B 1 385 ? 19.312 4.031 -3.379 1 93 385 THR B CA 1
ATOM 7449 C C . THR B 1 385 ? 19.484 2.523 -3.545 1 93 385 THR B C 1
ATOM 7451 O O . THR B 1 385 ? 18.641 1.742 -3.096 1 93 385 THR B O 1
ATOM 7454 N N . SER B 1 386 ? 20.547 2.131 -4.23 1 89 386 SER B N 1
ATOM 7455 C CA . SER B 1 386 ? 20.844 0.713 -4.418 1 89 386 SER B CA 1
ATOM 7456 C C . SER B 1 386 ? 21.281 0.064 -3.111 1 89 386 SER B C 1
ATOM 7458 O O . SER B 1 386 ? 21.344 -1.164 -3.012 1 89 386 SER B O 1
ATOM 7460 N N . MET B 1 387 ? 21.484 0.913 -2.074 1 91.31 387 MET B N 1
ATOM 7461 C CA . MET B 1 387 ? 22.031 0.367 -0.837 1 91.31 387 MET B CA 1
ATOM 7462 C C . MET B 1 387 ? 21.031 0.481 0.304 1 91.31 387 MET B C 1
ATOM 7464 O O . MET B 1 387 ? 21.203 -0.153 1.348 1 91.31 387 MET B O 1
ATOM 7468 N N . GLN B 1 388 ? 20.016 1.281 0.106 1 94.38 388 GLN B N 1
ATOM 7469 C CA . GLN B 1 388 ? 19.016 1.471 1.153 1 94.38 388 GLN B CA 1
ATOM 7470 C C . GLN B 1 388 ? 17.656 1.788 0.557 1 94.38 388 GLN B C 1
ATOM 7472 O O . GLN B 1 388 ? 17.547 2.48 -0.459 1 94.38 388 GLN B O 1
ATOM 7477 N N . TRP B 1 389 ? 16.594 1.358 1.266 1 94.19 389 TRP B N 1
ATOM 7478 C CA . TRP B 1 389 ? 15.25 1.615 0.751 1 94.19 389 TRP B CA 1
ATOM 7479 C C . TRP B 1 389 ? 14.758 2.996 1.171 1 94.19 389 TRP B C 1
ATOM 7481 O O . TRP B 1 389 ? 13.828 3.541 0.571 1 94.19 389 TRP B O 1
ATOM 7491 N N . THR B 1 390 ? 15.352 3.572 2.264 1 96.06 390 THR B N 1
ATOM 7492 C CA . THR B 1 390 ? 14.953 4.895 2.73 1 96.06 390 THR B CA 1
ATOM 7493 C C . THR B 1 390 ? 16.078 5.547 3.535 1 96.06 390 THR B C 1
ATOM 7495 O O . THR B 1 390 ? 16.969 4.859 4.039 1 96.06 390 THR B O 1
ATOM 7498 N N . GLY B 1 391 ? 16.016 6.879 3.58 1 95.56 391 GLY B N 1
ATOM 7499 C CA . GLY B 1 391 ? 16.906 7.609 4.469 1 95.56 391 GLY B CA 1
ATOM 7500 C C . GLY B 1 391 ? 16.391 7.672 5.898 1 95.56 391 GLY B C 1
ATOM 7501 O O . GLY B 1 391 ? 17.172 7.914 6.824 1 95.56 391 GLY B O 1
ATOM 7502 N N . ALA B 1 392 ? 15.141 7.508 6.125 1 97.25 392 ALA B N 1
ATOM 7503 C CA . ALA B 1 392 ? 14.508 7.543 7.438 1 97.25 392 ALA B CA 1
ATOM 7504 C C . ALA B 1 392 ? 13.312 6.59 7.492 1 97.25 392 ALA B C 1
ATOM 7506 O O . ALA B 1 392 ? 12.398 6.68 6.672 1 97.25 392 ALA B O 1
ATOM 7507 N N . SER B 1 393 ? 13.312 5.711 8.508 1 97.25 393 SER B N 1
ATOM 7508 C CA . SER B 1 393 ? 12.289 4.672 8.523 1 97.25 393 SER B CA 1
ATOM 7509 C C . SER B 1 393 ? 11.289 4.898 9.648 1 97.25 393 SER B C 1
ATOM 7511 O O . SER B 1 393 ? 10.375 4.094 9.852 1 97.25 393 SER B O 1
ATOM 7513 N N . VAL B 1 394 ? 11.445 6.008 10.391 1 98.44 394 VAL B N 1
ATOM 7514 C CA . VAL B 1 394 ? 10.609 6.242 11.562 1 98.44 394 VAL B CA 1
ATOM 7515 C C . VAL B 1 394 ? 9.773 7.504 11.359 1 98.44 394 VAL B C 1
ATOM 7517 O O . VAL B 1 394 ? 10.312 8.562 11.039 1 98.44 394 VAL B O 1
ATOM 7520 N N . GLY B 1 395 ? 8.5 7.426 11.453 1 98.38 395 GLY B N 1
ATOM 7521 C CA . GLY B 1 395 ? 7.57 8.539 11.453 1 98.38 395 GLY B CA 1
ATOM 7522 C C . GLY B 1 395 ? 6.781 8.648 12.742 1 98.38 395 GLY B C 1
ATOM 7523 O O . GLY B 1 395 ? 6.352 7.641 13.305 1 98.38 395 GLY B O 1
ATOM 7524 N N . LEU B 1 396 ? 6.598 9.875 13.289 1 97.88 396 LEU B N 1
ATOM 7525 C CA . LEU B 1 396 ? 5.863 10.133 14.523 1 97.88 396 LEU B CA 1
ATOM 7526 C C . LEU B 1 396 ? 4.832 11.234 14.328 1 97.88 396 LEU B C 1
ATOM 7528 O O . LEU B 1 396 ? 5.141 12.281 13.758 1 97.88 396 LEU B O 1
ATOM 7532 N N . GLN B 1 397 ? 3.65 11.016 14.773 1 96.19 397 GLN B N 1
ATOM 7533 C CA . GLN B 1 397 ? 2.559 11.984 14.766 1 96.19 397 GLN B CA 1
ATOM 7534 C C . GLN B 1 397 ? 1.764 11.922 16.062 1 96.19 397 GLN B C 1
ATOM 7536 O O . GLN B 1 397 ? 1.316 10.852 16.484 1 96.19 397 GLN B O 1
ATOM 7541 N N . THR B 1 398 ? 1.565 13.016 16.672 1 93.81 398 THR B N 1
ATOM 7542 C CA . THR B 1 398 ? 0.748 13.008 17.891 1 93.81 398 THR B CA 1
ATOM 7543 C C . THR B 1 398 ? -0.724 12.797 17.531 1 93.81 398 THR B C 1
ATOM 7545 O O . THR B 1 398 ? -1.207 13.297 16.516 1 93.81 398 THR B O 1
ATOM 7548 N N . ALA B 1 399 ? -1.413 12.156 18.438 1 94.75 399 ALA B N 1
ATOM 7549 C CA . ALA B 1 399 ? -2.844 11.93 18.266 1 94.75 399 ALA B CA 1
ATOM 7550 C C . ALA B 1 399 ? -3.609 13.25 18.219 1 94.75 399 ALA B C 1
ATOM 7552 O O . ALA B 1 399 ? -4.637 13.359 17.547 1 94.75 399 ALA B O 1
ATOM 7553 N N . GLY B 1 400 ? -3.1 14.242 18.859 1 87.19 400 GLY B N 1
ATOM 7554 C CA . GLY B 1 400 ? -3.75 15.547 18.891 1 87.19 400 GLY B CA 1
ATOM 7555 C C . GLY B 1 400 ? -3.795 16.219 17.531 1 87.19 400 GLY B C 1
ATOM 7556 O O . GLY B 1 400 ? -4.598 17.141 17.312 1 87.19 400 GLY B O 1
ATOM 7557 N N . ASN B 1 401 ? -2.936 15.789 16.625 1 87.44 401 ASN B N 1
ATOM 7558 C CA . ASN B 1 401 ? -2.906 16.375 15.289 1 87.44 401 ASN B CA 1
ATOM 7559 C C . ASN B 1 401 ? -3.848 15.641 14.336 1 87.44 401 ASN B C 1
ATOM 7561 O O . ASN B 1 401 ? -3.914 15.961 13.148 1 87.44 401 ASN B O 1
ATOM 7565 N N . ILE B 1 402 ? -4.488 14.602 14.82 1 91.69 402 ILE B N 1
ATOM 7566 C CA . ILE B 1 402 ? -5.559 13.906 14.109 1 91.69 402 ILE B CA 1
ATOM 7567 C C . ILE B 1 402 ? -6.91 14.312 14.695 1 91.69 402 ILE B C 1
ATOM 7569 O O . ILE B 1 402 ? -7.277 13.883 15.789 1 91.69 402 ILE B O 1
ATOM 7573 N N . PHE B 1 403 ? -7.648 15.031 13.93 1 81.19 403 PHE B N 1
ATOM 7574 C CA . PHE B 1 403 ? -8.766 15.75 14.523 1 81.19 403 PHE B CA 1
ATOM 7575 C C . PHE B 1 403 ? -10.062 14.969 14.367 1 81.19 403 PHE B C 1
ATOM 7577 O O . PHE B 1 403 ? -10.961 15.078 15.211 1 81.19 403 PHE B O 1
ATOM 7584 N N . LYS B 1 404 ? -10.188 14.258 13.266 1 84.38 404 LYS B N 1
ATOM 7585 C CA . LYS B 1 404 ? -11.43 13.516 13.047 1 84.38 404 LYS B CA 1
ATOM 7586 C C . LYS B 1 404 ? -11.211 12.367 12.07 1 84.38 404 LYS B C 1
ATOM 7588 O O . LYS B 1 404 ? -10.211 12.328 11.359 1 84.38 404 LYS B O 1
ATOM 7593 N N . SER B 1 405 ? -12.203 11.469 12.086 1 92.88 405 SER B N 1
ATOM 7594 C CA . SER B 1 405 ? -12.234 10.359 11.141 1 92.88 405 SER B CA 1
ATOM 7595 C C . SER B 1 405 ? -12.641 10.828 9.75 1 92.88 405 SER B C 1
ATOM 7597 O O . SER B 1 405 ? -13.219 11.906 9.594 1 92.88 405 SER B O 1
ATOM 7599 N N . ILE B 1 406 ? -12.234 10.117 8.812 1 91.94 406 ILE B N 1
ATOM 7600 C CA . ILE B 1 406 ? -12.758 10.258 7.457 1 91.94 406 ILE B CA 1
ATOM 7601 C C . ILE B 1 406 ? -13.719 9.117 7.152 1 91.94 406 ILE B C 1
ATOM 7603 O O . ILE B 1 406 ? -13.305 7.965 7.016 1 91.94 406 ILE B O 1
ATOM 7607 N N . GLU B 1 407 ? -14.938 9.43 7.113 1 83.44 407 GLU B N 1
ATOM 7608 C CA . GLU B 1 407 ? -15.984 8.43 6.906 1 83.44 407 GLU B CA 1
ATOM 7609 C C . GLU B 1 407 ? -16.25 8.219 5.422 1 83.44 407 GLU B C 1
ATOM 7611 O O . GLU B 1 407 ? -16.516 9.172 4.684 1 83.44 407 GLU B O 1
ATOM 7616 N N . LEU B 1 408 ? -16.094 6.945 5.023 1 80.5 408 LEU B N 1
ATOM 7617 C CA . LEU B 1 408 ? -16.219 6.664 3.598 1 80.5 408 LEU B CA 1
ATOM 7618 C C . LEU B 1 408 ? -17.031 5.402 3.359 1 80.5 408 LEU B C 1
ATOM 7620 O O . LEU B 1 408 ? -17.203 4.586 4.27 1 80.5 408 LEU B O 1
ATOM 7624 N N . THR B 1 409 ? -17.766 5.438 2.199 1 76.75 409 THR B N 1
ATOM 7625 C CA . THR B 1 409 ? -18.219 4.176 1.622 1 76.75 409 THR B CA 1
ATOM 7626 C C . THR B 1 409 ? -17.188 3.633 0.633 1 76.75 409 THR B C 1
ATOM 7628 O O . THR B 1 409 ? -16.391 4.395 0.072 1 76.75 409 THR B O 1
ATOM 7631 N N . PRO B 1 410 ? -17.125 2.303 0.524 1 72.81 410 PRO B N 1
ATOM 7632 C CA . PRO B 1 410 ? -16.109 1.726 -0.368 1 72.81 410 PRO B CA 1
ATOM 7633 C C . PRO B 1 410 ? -16.156 2.316 -1.775 1 72.81 410 PRO B C 1
ATOM 7635 O O . PRO B 1 410 ? -15.156 2.311 -2.486 1 72.81 410 PRO B O 1
ATOM 7638 N N . GLU B 1 411 ? -17.281 2.812 -2.15 1 76.94 411 GLU B N 1
ATOM 7639 C CA . GLU B 1 411 ? -17.406 3.391 -3.484 1 76.94 411 GLU B CA 1
ATOM 7640 C C . GLU B 1 411 ? -17.016 4.867 -3.488 1 76.94 411 GLU B C 1
ATOM 7642 O O . GLU B 1 411 ? -16.797 5.453 -4.551 1 76.94 411 GLU B O 1
ATOM 7647 N N . GLY B 1 412 ? -16.859 5.289 -2.396 1 83.25 412 GLY B N 1
ATOM 7648 C CA . GLY B 1 412 ? -16.594 6.715 -2.311 1 83.25 412 GLY B CA 1
ATOM 7649 C C . GLY B 1 412 ? -15.109 7.055 -2.348 1 83.25 412 GLY B C 1
ATOM 7650 O O . GLY B 1 412 ? -14.266 6.172 -2.186 1 83.25 412 GLY B O 1
ATOM 7651 N N . TYR B 1 413 ? -14.797 8.297 -2.715 1 91.5 413 TYR B N 1
ATOM 7652 C CA . TYR B 1 413 ? -13.43 8.812 -2.727 1 91.5 413 TYR B CA 1
ATOM 7653 C C . TYR B 1 413 ? -13.164 9.672 -1.502 1 91.5 413 TYR B C 1
ATOM 7655 O O . TYR B 1 413 ? -14.047 10.398 -1.041 1 91.5 413 TYR B O 1
ATOM 7663 N N . VAL B 1 414 ? -11.977 9.57 -0.949 1 94.81 414 VAL B N 1
ATOM 7664 C CA . VAL B 1 414 ? -11.469 10.586 -0.031 1 94.81 414 VAL B CA 1
ATOM 7665 C C . VAL B 1 414 ? -11.242 11.898 -0.78 1 94.81 414 VAL B C 1
ATOM 7667 O O . VAL B 1 414 ? -10.594 11.922 -1.828 1 94.81 414 VAL B O 1
ATOM 7670 N N . THR B 1 415 ? -11.805 12.945 -0.255 1 94.38 415 THR B N 1
ATOM 7671 C CA . THR B 1 415 ? -11.57 14.242 -0.875 1 94.38 415 THR B CA 1
ATOM 7672 C C . THR B 1 415 ? -10.484 15.008 -0.129 1 94.38 415 THR B C 1
ATOM 7674 O O . THR B 1 415 ? -10.164 14.688 1.02 1 94.38 415 THR B O 1
ATOM 7677 N N . TYR B 1 416 ? -9.938 15.977 -0.805 1 94.44 416 TYR B N 1
ATOM 7678 C CA . TYR B 1 416 ? -8.914 16.797 -0.169 1 94.44 416 TYR B CA 1
ATOM 7679 C C . TYR B 1 416 ? -9.477 17.547 1.031 1 94.44 416 TYR B C 1
ATOM 7681 O O . TYR B 1 416 ? -8.797 17.703 2.047 1 94.44 416 TYR B O 1
ATOM 7689 N N . GLY B 1 417 ? -10.695 18.031 0.936 1 90.94 417 GLY B N 1
ATOM 7690 C CA . GLY B 1 417 ? -11.352 18.703 2.045 1 90.94 417 GLY B CA 1
ATOM 7691 C C . GLY B 1 417 ? -11.5 17.828 3.273 1 90.94 417 GLY B C 1
ATOM 7692 O O . GLY B 1 417 ? -11.258 18.281 4.395 1 90.94 417 GLY B O 1
ATOM 7693 N N . GLU B 1 418 ? -11.867 16.609 3.084 1 90.38 418 GLU B N 1
ATOM 7694 C CA . GLU B 1 418 ? -12.008 15.68 4.195 1 90.38 418 GLU B CA 1
ATOM 7695 C C . GLU B 1 418 ? -10.664 15.414 4.863 1 90.38 418 GLU B C 1
ATOM 7697 O O . GLU B 1 418 ? -10.578 15.336 6.094 1 90.38 418 GLU B O 1
ATOM 7702 N N . LEU B 1 419 ? -9.703 15.227 4.02 1 93.75 419 LEU B N 1
ATOM 7703 C CA . LEU B 1 419 ? -8.367 15.016 4.559 1 93.75 419 LEU B CA 1
ATOM 7704 C C . LEU B 1 419 ? -7.902 16.234 5.355 1 93.75 419 LEU B C 1
ATOM 7706 O O . LEU B 1 419 ? -7.379 16.078 6.461 1 93.75 419 LEU B O 1
ATOM 7710 N N . PHE B 1 420 ? -8.109 17.359 4.809 1 89.62 420 PHE B N 1
ATOM 7711 C CA . PHE B 1 420 ? -7.668 18.594 5.461 1 89.62 420 PHE B CA 1
ATOM 7712 C C . PHE B 1 420 ? -8.391 18.781 6.789 1 89.62 420 PHE B C 1
ATOM 7714 O O . PHE B 1 420 ? -7.801 19.25 7.762 1 89.62 420 PHE B O 1
ATOM 7721 N N . ASP B 1 421 ? -9.609 18.422 6.828 1 83.88 421 ASP B N 1
ATOM 7722 C CA . ASP B 1 421 ? -10.391 18.531 8.055 1 83.88 421 ASP B CA 1
ATOM 7723 C C . ASP B 1 421 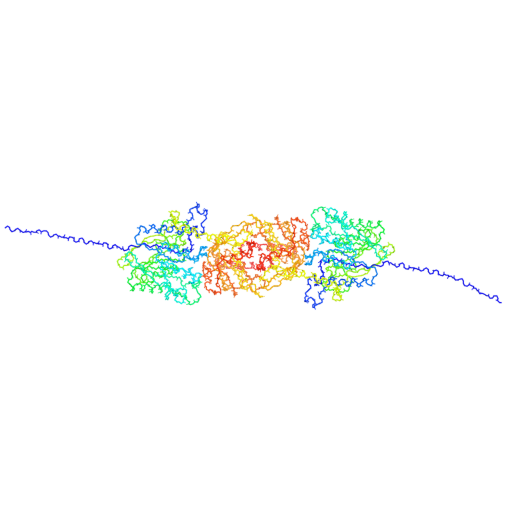? -9.844 17.594 9.133 1 83.88 421 ASP B C 1
ATOM 7725 O O . ASP B 1 421 ? -9.922 17.891 10.328 1 83.88 421 ASP B O 1
ATOM 7729 N N . ALA B 1 422 ? -9.375 16.531 8.695 1 89.5 422 ALA B N 1
ATOM 7730 C CA . ALA B 1 422 ? -8.844 15.539 9.633 1 89.5 422 ALA B CA 1
ATOM 7731 C C . ALA B 1 422 ? -7.488 15.984 10.188 1 89.5 422 ALA B C 1
ATOM 7733 O O . ALA B 1 422 ? -7.082 15.555 11.273 1 89.5 422 ALA B O 1
ATOM 7734 N N . MET B 1 423 ? -6.809 16.75 9.438 1 87.94 423 MET B N 1
ATOM 7735 C CA . MET B 1 423 ? -5.512 17.281 9.859 1 87.94 423 MET B CA 1
ATOM 7736 C C . MET B 1 423 ? -5.375 18.75 9.492 1 87.94 423 MET B C 1
ATOM 7738 O O . MET B 1 423 ? -4.555 19.109 8.648 1 87.94 423 MET B O 1
ATOM 7742 N N . PRO B 1 424 ? -6.074 19.516 10.148 1 72.44 424 PRO B N 1
ATOM 7743 C CA . PRO B 1 424 ? -6.266 20.891 9.703 1 72.44 424 PRO B CA 1
ATOM 7744 C C . PRO B 1 424 ? -5.086 21.797 10.039 1 72.44 424 PRO B C 1
ATOM 7746 O O . PRO B 1 424 ? -5.133 23 9.789 1 72.44 424 PRO B O 1
ATOM 7749 N N . TYR B 1 425 ? -3.992 21.203 10.445 1 70.75 425 TYR B N 1
ATOM 7750 C CA . TYR B 1 425 ? -2.885 22.047 10.859 1 70.75 425 TYR B CA 1
ATOM 7751 C C . TYR B 1 425 ? -1.884 22.234 9.727 1 70.75 425 TYR B C 1
ATOM 7753 O O . TYR 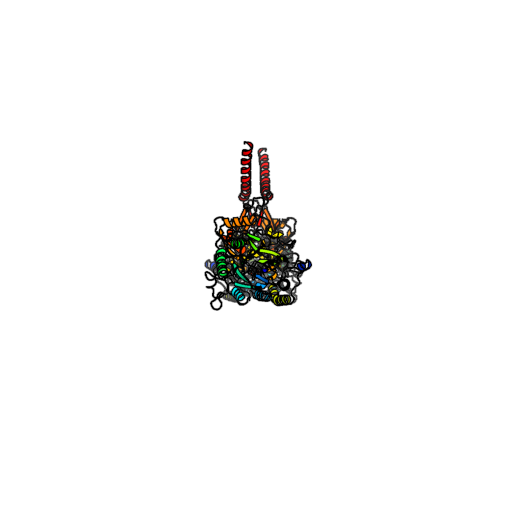B 1 425 ? -1.741 21.359 8.867 1 70.75 425 TYR B O 1
ATOM 7761 N N . SER B 1 426 ? -1.46 23.234 9.367 1 70.75 426 SER B N 1
ATOM 7762 C CA . SER B 1 426 ? -0.562 23.578 8.266 1 70.75 426 SER B CA 1
ATOM 7763 C C . SER B 1 426 ? 0.889 23.266 8.625 1 70.75 426 SER B C 1
ATOM 7765 O O . SER B 1 426 ? 1.78 24.078 8.367 1 70.75 426 SER B O 1
ATOM 7767 N N . ASN B 1 427 ? 1.03 22.109 9.211 1 76.62 427 ASN B N 1
ATOM 7768 C CA . ASN B 1 427 ? 2.387 21.656 9.5 1 76.62 427 ASN B CA 1
ATOM 7769 C C . ASN B 1 427 ? 3.057 21.062 8.266 1 76.62 427 ASN B C 1
ATOM 7771 O O . ASN B 1 427 ? 2.398 20.828 7.25 1 76.62 427 ASN B O 1
ATOM 7775 N N . THR B 1 428 ? 4.367 21.047 8.367 1 84.94 428 THR B N 1
ATOM 7776 C CA . THR B 1 428 ? 5.172 20.25 7.441 1 84.94 428 THR B CA 1
ATOM 7777 C C . THR B 1 428 ? 5.797 19.062 8.148 1 84.94 428 THR B C 1
ATOM 7779 O O . THR B 1 428 ? 5.734 18.953 9.375 1 84.94 428 THR B O 1
ATOM 7782 N N . PHE B 1 429 ? 6.301 18.141 7.367 1 91.94 429 PHE B N 1
ATOM 7783 C CA . PHE B 1 429 ? 7.039 17.031 7.949 1 91.94 429 PHE B CA 1
ATOM 7784 C C . PHE B 1 429 ? 8.539 17.297 7.906 1 91.94 429 PHE B C 1
ATOM 7786 O O . PHE B 1 429 ? 9.117 17.469 6.828 1 91.94 429 PHE B O 1
ATOM 7793 N N . ASP B 1 430 ? 9.156 17.328 9.102 1 91.75 430 ASP B N 1
ATOM 7794 C CA . ASP B 1 430 ? 10.586 17.578 9.258 1 91.75 430 ASP B CA 1
ATOM 7795 C C . ASP B 1 430 ? 11.336 16.281 9.562 1 91.75 430 ASP B C 1
ATOM 7797 O O . ASP B 1 430 ? 10.758 15.32 10.062 1 91.75 430 ASP B O 1
ATOM 7801 N N . VAL B 1 431 ? 12.609 16.234 9.164 1 94.56 431 VAL B N 1
ATOM 7802 C CA . VAL B 1 431 ? 13.484 15.094 9.453 1 94.56 431 VAL B CA 1
ATOM 7803 C C . VAL B 1 431 ? 14.555 15.508 10.461 1 94.56 431 VAL B C 1
ATOM 7805 O O . VAL B 1 431 ? 15.234 16.516 10.266 1 94.56 431 VAL B O 1
ATOM 7808 N N . LEU B 1 432 ? 14.68 14.75 11.531 1 93.94 432 LEU B N 1
ATOM 7809 C CA . LEU B 1 432 ? 15.648 15.031 12.586 1 93.94 432 LEU B CA 1
ATOM 7810 C C . LEU B 1 432 ? 16.5 13.805 12.898 1 93.94 432 LEU B C 1
ATOM 7812 O O . LEU B 1 432 ? 16.062 12.672 12.672 1 93.94 432 LEU B O 1
ATOM 7816 N N . ASN B 1 433 ? 17.672 14.039 13.414 1 94.25 433 ASN B N 1
ATOM 7817 C CA . ASN B 1 433 ? 18.453 12.977 14.031 1 94.25 433 ASN B CA 1
ATOM 7818 C C . ASN B 1 433 ? 18.156 12.836 15.516 1 94.25 433 ASN B C 1
ATOM 7820 O O . ASN B 1 433 ? 18.016 13.828 16.219 1 94.25 433 ASN B O 1
ATOM 7824 N N . MET B 1 434 ? 18.062 11.594 15.867 1 93.5 434 MET B N 1
ATOM 7825 C CA . MET B 1 434 ? 17.797 11.328 17.281 1 93.5 434 MET B CA 1
ATOM 7826 C C . MET B 1 434 ? 18.594 10.125 17.766 1 93.5 434 MET B C 1
ATOM 7828 O O . MET B 1 434 ? 18.703 9.117 17.062 1 93.5 434 MET B O 1
ATOM 7832 N N . LYS B 1 435 ? 19.078 10.328 18.953 1 95.06 435 LYS B N 1
ATOM 7833 C CA . LYS B 1 435 ? 19.672 9.164 19.625 1 95.06 435 LYS B CA 1
ATOM 7834 C C . LYS B 1 435 ? 18.578 8.18 20.062 1 95.06 435 LYS B C 1
ATOM 7836 O O . LYS B 1 435 ? 17.469 8.586 20.391 1 95.06 435 LYS B O 1
ATOM 7841 N N . GLY B 1 436 ? 18.984 6.879 20.094 1 96.94 436 GLY B N 1
ATOM 7842 C CA . GLY B 1 436 ? 18.031 5.871 20.531 1 96.94 436 GLY B CA 1
ATOM 7843 C C . GLY B 1 436 ? 17.453 6.156 21.891 1 96.94 436 GLY B C 1
ATOM 7844 O O . GLY B 1 436 ? 16.25 5.941 22.125 1 96.94 436 GLY B O 1
ATOM 7845 N N . SER B 1 437 ? 18.25 6.656 22.766 1 96.44 437 SER B N 1
ATOM 7846 C CA . SER B 1 437 ? 17.781 6.988 24.109 1 96.44 437 SER B CA 1
ATOM 7847 C C . SER B 1 437 ? 16.766 8.125 24.078 1 96.44 437 SER B C 1
ATOM 7849 O O . SER B 1 437 ? 15.805 8.133 24.859 1 96.44 437 SER B O 1
ATOM 7851 N N . ASP B 1 438 ? 16.984 9.062 23.219 1 95.5 438 ASP B N 1
ATOM 7852 C CA . ASP B 1 438 ? 16.047 10.164 23.047 1 95.5 438 ASP B CA 1
ATOM 7853 C C . ASP B 1 438 ? 14.719 9.664 22.484 1 95.5 438 ASP B C 1
ATOM 7855 O O . ASP B 1 438 ? 13.648 10.109 22.891 1 95.5 438 ASP B O 1
ATOM 7859 N N . LEU B 1 439 ? 14.883 8.805 21.531 1 96.75 439 LEU B N 1
ATOM 7860 C CA . LEU B 1 439 ? 13.68 8.219 20.938 1 96.75 439 LEU B CA 1
ATOM 7861 C C . LEU B 1 439 ? 12.867 7.477 22 1 96.75 439 LEU B C 1
ATOM 7863 O O . LEU B 1 439 ? 11.641 7.617 22.062 1 96.75 439 LEU B O 1
ATOM 7867 N N . ARG B 1 440 ? 13.523 6.734 22.812 1 97.31 440 ARG B N 1
ATOM 7868 C CA . ARG B 1 440 ? 12.859 6.074 23.922 1 97.31 440 ARG B CA 1
ATOM 7869 C C . ARG B 1 440 ? 12.188 7.094 24.844 1 97.31 440 ARG B C 1
ATOM 7871 O O . ARG B 1 440 ? 11.055 6.887 25.281 1 97.31 440 ARG B O 1
ATOM 7878 N N . GLY B 1 441 ? 12.891 8.164 25.156 1 95.62 441 GLY B N 1
ATOM 7879 C CA . GLY B 1 441 ? 12.336 9.227 25.984 1 95.62 441 GLY B CA 1
ATOM 7880 C C . GLY B 1 441 ? 11.086 9.852 25.391 1 95.62 441 GLY B C 1
ATOM 7881 O O . GLY B 1 441 ? 10.133 10.148 26.109 1 95.62 441 GLY B O 1
ATOM 7882 N N . VAL B 1 442 ? 11.086 10.07 24.125 1 96.38 442 VAL B N 1
ATOM 7883 C CA . VAL B 1 442 ? 9.938 10.625 23.422 1 96.38 442 VAL B CA 1
ATOM 7884 C C . VAL B 1 442 ? 8.742 9.68 23.547 1 96.38 442 VAL B C 1
ATOM 7886 O O . VAL B 1 442 ? 7.609 10.125 23.75 1 96.38 442 VAL B O 1
ATOM 7889 N N . LEU B 1 443 ? 8.992 8.398 23.422 1 98 443 LEU B N 1
ATOM 7890 C CA . LEU B 1 443 ? 7.934 7.402 23.578 1 98 443 LEU B CA 1
ATOM 7891 C C . LEU B 1 443 ? 7.391 7.383 25 1 98 443 LEU B C 1
ATOM 7893 O O . LEU B 1 443 ? 6.188 7.207 25.203 1 98 443 LEU B O 1
ATOM 7897 N N . GLU B 1 444 ? 8.32 7.578 25.922 1 97.44 444 GLU B N 1
ATOM 7898 C CA . GLU B 1 444 ? 7.875 7.703 27.312 1 97.44 444 GLU B CA 1
ATOM 7899 C C . GLU B 1 444 ? 6.977 8.922 27.5 1 97.44 444 GLU B C 1
ATOM 7901 O O . GLU B 1 444 ? 5.934 8.836 28.156 1 97.44 444 GLU B O 1
ATOM 7906 N N . GLN B 1 445 ? 7.375 10 26.922 1 94.81 445 GLN B N 1
ATOM 7907 C CA . GLN B 1 445 ? 6.598 11.234 27 1 94.81 445 GLN B CA 1
ATOM 7908 C C . GLN B 1 445 ? 5.219 11.055 26.375 1 94.81 445 GLN B C 1
ATOM 7910 O O . GLN B 1 445 ? 4.234 11.633 26.828 1 94.81 445 GLN B O 1
ATOM 7915 N N . SER B 1 446 ? 5.156 10.305 25.375 1 96.31 446 SER B N 1
ATOM 7916 C CA . SER B 1 446 ? 3.928 10.023 24.641 1 96.31 446 SER B CA 1
ATOM 7917 C C . SER B 1 446 ? 2.836 9.5 25.578 1 96.31 446 SER B C 1
ATOM 7919 O O . SER B 1 446 ? 1.654 9.789 25.375 1 96.31 446 SER B O 1
ATOM 7921 N N . VAL B 1 447 ? 3.221 8.75 26.641 1 96.94 447 VAL B N 1
ATOM 7922 C CA . VAL B 1 447 ? 2.219 8.086 27.469 1 96.94 447 VAL B CA 1
ATOM 7923 C C . VAL B 1 447 ? 2.268 8.633 28.891 1 96.94 447 VAL B C 1
ATOM 7925 O O . VAL B 1 447 ? 1.709 8.039 29.812 1 96.94 447 VAL B O 1
ATOM 7928 N N . ARG B 1 448 ? 2.98 9.688 29.047 1 94.31 448 ARG B N 1
ATOM 7929 C CA . ARG B 1 448 ? 3.121 10.258 30.375 1 94.31 448 ARG B CA 1
ATOM 7930 C C . ARG B 1 448 ? 1.76 10.594 30.984 1 94.31 448 ARG B C 1
ATOM 7932 O O . ARG B 1 448 ? 1.488 10.266 32.125 1 94.31 448 ARG B O 1
ATOM 7939 N N . THR B 1 449 ? 0.846 11.203 30.203 1 91.12 449 THR B N 1
ATOM 7940 C CA . THR B 1 449 ? -0.49 11.586 30.641 1 91.12 449 THR B CA 1
ATOM 7941 C C . THR B 1 449 ? -1.556 10.773 29.922 1 91.12 449 THR B C 1
ATOM 7943 O O . THR B 1 449 ? -2.6 11.305 29.547 1 91.12 449 THR B O 1
ATOM 7946 N N . TRP B 1 450 ? -1.354 9.578 29.688 1 90.94 450 TRP B N 1
ATOM 7947 C CA . TRP B 1 450 ? -2.213 8.672 28.938 1 90.94 450 TRP B CA 1
ATOM 7948 C C . TRP B 1 450 ? -3.545 8.461 29.641 1 90.94 450 TRP B C 1
ATOM 7950 O O . TRP B 1 450 ? -3.582 8.289 30.859 1 90.94 450 TRP B O 1
ATOM 7960 N N . PRO B 1 451 ? -4.789 8.516 28.938 1 92.5 451 PRO B N 1
ATOM 7961 C CA . PRO B 1 451 ? -4.883 8.836 27.516 1 92.5 451 PRO B CA 1
ATOM 7962 C C . PRO B 1 451 ? -4.793 10.336 27.25 1 92.5 451 PRO B C 1
ATOM 7964 O O . PRO B 1 451 ? -5.273 11.141 28.047 1 92.5 451 PRO B O 1
ATOM 7967 N N . SER B 1 452 ? -4.105 10.703 26.094 1 89.12 452 SER B N 1
ATOM 7968 C CA . SER B 1 452 ? -3.852 12.117 25.875 1 89.12 452 SER B CA 1
ATOM 7969 C C . SER B 1 452 ? -3.623 12.414 24.391 1 89.12 452 SER B C 1
ATOM 7971 O O . SER B 1 452 ? -3.387 11.492 23.594 1 89.12 452 SER B O 1
ATOM 7973 N N . TYR B 1 453 ? -3.721 13.656 24.062 1 87.19 453 TYR B N 1
ATOM 7974 C CA . TYR B 1 453 ? -3.426 14.141 22.719 1 87.19 453 TYR B CA 1
ATOM 7975 C C . TYR B 1 453 ? -1.948 13.969 22.391 1 87.19 453 TYR B C 1
ATOM 7977 O O . TYR B 1 453 ? -1.552 14.047 21.234 1 87.19 453 TYR B O 1
ATOM 7985 N N . THR B 1 454 ? -1.131 13.688 23.406 1 90.88 454 THR B N 1
ATOM 7986 C CA . THR B 1 454 ? 0.307 13.555 23.203 1 90.88 454 THR B CA 1
ATOM 7987 C C . THR B 1 454 ? 0.658 12.141 22.75 1 90.88 454 THR B C 1
ATOM 7989 O O . THR B 1 454 ? 1.804 11.867 22.375 1 90.88 454 THR B O 1
ATOM 7992 N N . PHE B 1 455 ? -0.358 11.242 22.766 1 96.69 455 PHE B N 1
ATOM 7993 C CA . PHE B 1 455 ? -0.084 9.875 22.344 1 96.69 455 PHE B CA 1
ATOM 7994 C C . PHE B 1 455 ? 0.447 9.852 20.906 1 96.69 455 PHE B C 1
ATOM 7996 O O . PHE B 1 455 ? -0.118 10.492 20.016 1 96.69 455 PHE B O 1
ATOM 8003 N N . LEU B 1 456 ? 1.481 9.094 20.75 1 98 456 LEU B N 1
ATOM 8004 C CA . LEU B 1 456 ? 2.133 9.086 19.438 1 98 456 LEU B CA 1
ATOM 8005 C C . LEU B 1 456 ? 1.623 7.926 18.578 1 98 456 LEU B C 1
ATOM 8007 O O . LEU B 1 456 ? 1.594 6.781 19.031 1 98 456 LEU B O 1
ATOM 8011 N N . GLN B 1 457 ? 1.144 8.281 17.391 1 98.5 457 GLN B N 1
ATOM 8012 C CA . GLN B 1 457 ? 1.038 7.328 16.297 1 98.5 457 GLN B CA 1
ATOM 8013 C C . GLN B 1 457 ? 2.385 7.137 15.602 1 98.5 457 GLN B C 1
ATOM 8015 O O . GLN B 1 457 ? 3.141 8.094 15.422 1 98.5 457 GLN B O 1
ATOM 8020 N N . VAL B 1 458 ? 2.707 5.855 15.133 1 98.75 458 VAL B N 1
ATOM 8021 C CA . VAL B 1 458 ? 4.09 5.617 14.734 1 98.75 458 VAL B CA 1
ATOM 8022 C C . VAL B 1 458 ? 4.113 4.828 13.422 1 98.75 458 VAL B C 1
ATOM 8024 O O . VAL B 1 458 ? 3.189 4.066 13.133 1 98.75 458 VAL B O 1
ATOM 8027 N N . SER B 1 459 ? 5.055 5.016 12.633 1 98.69 459 SER B N 1
ATOM 8028 C CA . SER B 1 459 ? 5.52 4.145 11.555 1 98.69 459 SER B CA 1
ATOM 8029 C C . SER B 1 459 ? 6.98 3.748 11.758 1 98.69 459 SER B C 1
ATOM 8031 O O . SER B 1 459 ? 7.797 4.566 12.18 1 98.69 459 SER B O 1
ATOM 8033 N N . GLY B 1 460 ? 7.281 2.492 11.523 1 98.5 460 GLY B N 1
ATOM 8034 C CA . GLY B 1 460 ? 8.656 2.02 11.617 1 98.5 460 GLY B CA 1
ATOM 8035 C C . GLY B 1 460 ? 9.062 1.641 13.031 1 98.5 460 GLY B C 1
ATOM 8036 O O . GLY B 1 460 ? 10.242 1.404 13.297 1 98.5 460 GLY B O 1
ATOM 8037 N N . LEU B 1 461 ? 8.102 1.674 13.93 1 98.69 461 LEU B N 1
ATOM 8038 C CA . LEU B 1 461 ? 8.336 1.249 15.305 1 98.69 461 LEU B CA 1
ATOM 8039 C C . LEU B 1 461 ? 7.293 0.224 15.742 1 98.69 461 LEU B C 1
ATOM 8041 O O . LEU B 1 461 ? 6.172 0.216 15.234 1 98.69 461 LEU B O 1
ATOM 8045 N N . LYS B 1 462 ? 7.699 -0.634 16.562 1 98 462 LYS B N 1
ATOM 8046 C CA . LYS B 1 462 ? 6.828 -1.448 17.391 1 98 462 LYS B CA 1
ATOM 8047 C C . LYS B 1 462 ? 7.117 -1.219 18.875 1 98 462 LYS B C 1
ATOM 8049 O O . LYS B 1 462 ? 8.227 -1.485 19.344 1 98 462 LYS B O 1
ATOM 8054 N N . VAL B 1 463 ? 6.129 -0.775 19.562 1 98.44 463 VAL B N 1
ATOM 8055 C CA . VAL B 1 463 ? 6.352 -0.373 20.938 1 98.44 463 VAL B CA 1
ATOM 8056 C C . VAL B 1 463 ? 5.387 -1.12 21.859 1 98.44 463 VAL B C 1
ATOM 8058 O O . VAL B 1 463 ? 4.207 -1.282 21.531 1 98.44 463 VAL B O 1
ATOM 8061 N N . SER B 1 464 ? 5.875 -1.546 22.938 1 97.31 464 SER B N 1
ATOM 8062 C CA . SER B 1 464 ? 5.055 -2.133 23.984 1 97.31 464 SER B CA 1
ATOM 8063 C C . SER B 1 464 ? 5.133 -1.314 25.281 1 97.31 464 SER B C 1
ATOM 8065 O O . SER B 1 464 ? 6.227 -0.982 25.734 1 97.31 464 SER B O 1
ATOM 8067 N N . TYR B 1 465 ? 3.996 -1.003 25.797 1 97.81 465 TYR B N 1
ATOM 8068 C CA . TYR B 1 465 ? 3.916 -0.22 27.031 1 97.81 465 TYR B CA 1
ATOM 8069 C C . TYR B 1 465 ? 3.357 -1.057 28.172 1 97.81 465 TYR B C 1
ATOM 8071 O O . TYR B 1 465 ? 2.502 -1.918 27.969 1 97.81 465 TYR B O 1
ATOM 8079 N N . ASP B 1 466 ? 3.797 -0.793 29.344 1 97 466 ASP B N 1
ATOM 8080 C CA . ASP B 1 466 ? 3.184 -1.231 30.594 1 97 466 ASP B CA 1
ATOM 8081 C C . ASP B 1 466 ? 2.645 -0.042 31.391 1 97 466 ASP B C 1
ATOM 8083 O O . ASP B 1 466 ? 3.391 0.609 32.125 1 97 466 ASP B O 1
ATOM 8087 N N . MET B 1 467 ? 1.388 0.073 31.375 1 95.25 467 MET B N 1
ATOM 8088 C CA . MET B 1 467 ? 0.767 1.288 31.891 1 95.25 467 MET B CA 1
ATOM 8089 C C . MET B 1 467 ? 0.65 1.232 33.406 1 95.25 467 MET B C 1
ATOM 8091 O O . MET B 1 467 ? 0.299 2.227 34.031 1 95.25 467 MET B O 1
ATOM 8095 N N . SER B 1 468 ? 0.928 0.12 33.969 1 94.06 468 SER B N 1
ATOM 8096 C CA . SER B 1 468 ? 0.917 0.009 35.406 1 94.06 468 SER B CA 1
ATOM 8097 C C . SER B 1 468 ? 2.156 0.653 36.031 1 94.06 468 SER B C 1
ATOM 8099 O O . SER B 1 468 ? 2.193 0.917 37.219 1 94.06 468 SER B O 1
ATOM 8101 N N . ARG B 1 469 ? 3.088 0.933 35.25 1 95.5 469 ARG B N 1
ATOM 8102 C CA . ARG B 1 469 ? 4.328 1.539 35.719 1 95.5 469 ARG B CA 1
ATOM 8103 C C . ARG B 1 469 ? 4.188 3.053 35.844 1 95.5 469 ARG B C 1
ATOM 8105 O O . ARG B 1 469 ? 3.25 3.641 35.312 1 95.5 469 ARG B O 1
ATOM 8112 N N . GLU B 1 470 ? 5.195 3.67 36.562 1 96.12 470 GLU B N 1
ATOM 8113 C CA . GLU B 1 470 ? 5.207 5.121 36.719 1 96.12 470 GLU B CA 1
ATOM 8114 C C . GLU B 1 470 ? 5.512 5.82 35.406 1 96.12 470 GLU B C 1
ATOM 8116 O O . GLU B 1 470 ? 6.223 5.277 34.562 1 96.12 470 GLU B O 1
ATOM 8121 N N . PRO B 1 471 ? 4.934 7.031 35.25 1 95.56 471 PRO B N 1
ATOM 8122 C CA . PRO B 1 471 ? 5.266 7.801 34.031 1 95.56 471 PRO B CA 1
ATOM 8123 C C . PRO B 1 471 ? 6.773 7.898 33.812 1 95.56 471 PRO B C 1
ATOM 8125 O O . PRO B 1 471 ? 7.547 8.016 34.75 1 95.56 471 PRO B O 1
ATOM 8128 N N . MET B 1 472 ? 7.141 7.734 32.594 1 96.19 472 MET B N 1
ATOM 8129 C CA . MET B 1 472 ? 8.508 7.836 32.094 1 96.19 472 MET B CA 1
ATOM 8130 C C . MET B 1 472 ? 9.273 6.535 32.344 1 96.19 472 MET B C 1
ATOM 8132 O O . MET B 1 472 ? 10.5 6.496 32.188 1 96.19 472 MET B O 1
ATOM 8136 N N . THR B 1 473 ? 8.57 5.473 32.719 1 97.19 473 THR B N 1
ATOM 8137 C CA . THR B 1 473 ? 9.164 4.145 32.812 1 97.19 473 THR B CA 1
ATOM 8138 C C . THR B 1 473 ? 8.25 3.092 32.219 1 97.19 473 THR B C 1
ATOM 8140 O O . THR B 1 473 ? 8.266 1.93 32.625 1 97.19 473 THR B O 1
ATOM 8143 N N . ARG B 1 474 ? 7.48 3.412 31.297 1 97.81 474 ARG B N 1
ATOM 8144 C CA . ARG B 1 474 ? 6.387 2.562 30.844 1 97.81 474 ARG B CA 1
ATOM 8145 C C . ARG B 1 474 ? 6.762 1.816 29.562 1 97.81 474 ARG B C 1
ATOM 8147 O O . ARG B 1 474 ? 6.094 0.856 29.172 1 97.81 474 ARG B O 1
ATOM 8154 N N . VAL B 1 475 ? 7.785 2.242 28.875 1 98.06 475 VAL B N 1
ATOM 8155 C CA . VAL B 1 475 ? 8.227 1.564 27.672 1 98.06 475 VAL B CA 1
ATOM 8156 C C . VAL B 1 475 ? 8.93 0.259 28.031 1 98.06 475 VAL B C 1
ATOM 8158 O O . VAL B 1 475 ? 9.922 0.265 28.766 1 98.06 475 VAL B O 1
ATOM 8161 N N . ILE B 1 476 ? 8.406 -0.83 27.438 1 96.38 476 ILE B N 1
ATOM 8162 C CA . ILE B 1 476 ? 8.969 -2.141 27.75 1 96.38 476 ILE B CA 1
ATOM 8163 C C . ILE B 1 476 ? 9.875 -2.594 26.609 1 96.38 476 ILE B C 1
ATOM 8165 O O . ILE B 1 476 ? 10.969 -3.125 26.844 1 96.38 476 ILE B O 1
ATOM 8169 N N . LYS B 1 477 ? 9.438 -2.512 25.484 1 96.12 477 LYS B N 1
ATOM 8170 C CA . LYS B 1 477 ? 10.148 -2.969 24.297 1 96.12 477 LYS B CA 1
ATOM 8171 C C . LYS B 1 477 ? 9.906 -2.039 23.125 1 96.12 477 LYS B C 1
ATOM 8173 O O . LYS B 1 477 ? 8.781 -1.559 22.922 1 96.12 477 LYS B O 1
ATOM 8178 N N . VAL B 1 478 ? 10.984 -1.775 22.422 1 98.31 478 VAL B N 1
ATOM 8179 C CA . VAL B 1 478 ? 10.883 -0.99 21.203 1 98.31 478 VAL B CA 1
ATOM 8180 C C . VAL B 1 478 ? 11.688 -1.664 20.094 1 98.31 478 VAL B C 1
ATOM 8182 O O . VAL B 1 478 ? 12.859 -1.989 20.266 1 98.31 478 VAL B O 1
ATOM 8185 N N . LYS B 1 479 ? 11.047 -1.945 19.016 1 98.19 479 LYS B N 1
ATOM 8186 C CA . LYS B 1 479 ? 11.727 -2.346 17.781 1 98.19 479 LYS B CA 1
ATOM 8187 C C . LYS B 1 479 ? 11.664 -1.241 16.734 1 98.19 479 LYS B C 1
ATOM 8189 O O . LYS B 1 479 ? 10.68 -0.51 16.656 1 98.19 479 LYS B O 1
ATOM 8194 N N . VAL B 1 480 ? 12.727 -1.153 16 1 98.5 480 VAL B N 1
ATOM 8195 C CA . VAL B 1 480 ? 12.828 -0.113 14.984 1 98.5 480 VAL B CA 1
ATOM 8196 C C . VAL B 1 480 ? 13.094 -0.75 13.625 1 98.5 480 VAL B C 1
ATOM 8198 O O . VAL B 1 480 ? 13.922 -1.654 13.5 1 98.5 480 VAL B O 1
ATOM 8201 N N . ARG B 1 481 ? 12.344 -0.273 12.609 1 98.12 481 ARG B N 1
ATOM 8202 C CA . ARG B 1 481 ? 12.539 -0.735 11.234 1 98.12 481 ARG B CA 1
ATOM 8203 C C . ARG B 1 481 ? 13.859 -0.229 10.664 1 98.12 481 ARG B C 1
ATOM 8205 O O . ARG B 1 481 ? 14.172 0.959 10.766 1 98.12 481 ARG B O 1
ATOM 8212 N N . CYS B 1 482 ? 14.562 -1.065 10.07 1 97.31 482 CYS B N 1
ATOM 8213 C CA . CYS B 1 482 ? 15.859 -0.708 9.492 1 97.31 482 CYS B CA 1
ATOM 8214 C C . CYS B 1 482 ? 15.68 0.242 8.312 1 97.31 482 CYS B C 1
ATOM 8216 O O . CYS B 1 482 ? 14.906 -0.032 7.398 1 97.31 482 CYS B O 1
ATOM 8218 N N . ALA B 1 483 ? 16.406 1.337 8.297 1 96.38 483 ALA B N 1
ATOM 8219 C CA . ALA B 1 483 ? 16.359 2.287 7.191 1 96.38 483 ALA B CA 1
ATOM 8220 C C . ALA B 1 483 ? 17.422 1.949 6.141 1 96.38 483 ALA B C 1
ATOM 8222 O O . ALA B 1 483 ? 17.109 1.823 4.953 1 96.38 483 ALA B O 1
ATOM 8223 N N . GLN B 1 484 ? 18.625 1.669 6.531 1 94.31 484 GLN B N 1
ATOM 8224 C CA . GLN B 1 484 ? 19.75 1.41 5.637 1 94.31 484 GLN B CA 1
ATOM 8225 C C . GLN B 1 484 ? 19.859 -0.075 5.301 1 94.31 484 GLN B C 1
ATOM 8227 O O . GLN B 1 484 ? 20.906 -0.679 5.469 1 94.31 484 GLN B O 1
ATOM 8232 N N . CYS B 1 485 ? 18.75 -0.604 4.855 1 94.81 485 CYS B N 1
ATOM 8233 C CA . CYS B 1 485 ? 18.625 -1.99 4.418 1 94.81 485 CYS B CA 1
ATOM 8234 C C . CYS B 1 485 ? 17.969 -2.072 3.047 1 94.81 485 CYS B C 1
ATOM 8236 O O . CYS B 1 485 ? 17.344 -1.105 2.59 1 94.81 485 CYS B O 1
ATOM 8238 N N . LEU B 1 486 ? 18.109 -3.174 2.381 1 92.94 486 LEU B N 1
ATOM 8239 C CA . LEU B 1 486 ? 17.453 -3.395 1.1 1 92.94 486 LEU B CA 1
ATOM 8240 C C . LEU B 1 486 ? 16.047 -3.945 1.303 1 92.94 486 LEU B C 1
ATOM 8242 O O . LEU B 1 486 ? 15.156 -3.705 0.482 1 92.94 486 LEU B O 1
ATOM 8246 N N . VAL B 1 487 ? 15.875 -4.727 2.381 1 94.69 487 VAL B N 1
ATOM 8247 C CA . VAL B 1 487 ? 14.586 -5.234 2.84 1 94.69 487 VAL B CA 1
ATOM 8248 C C . VAL B 1 487 ? 14.32 -4.754 4.266 1 94.69 487 VAL B C 1
ATOM 8250 O O . VAL B 1 487 ? 15.07 -5.082 5.188 1 94.69 487 VAL B O 1
ATOM 8253 N N . PRO B 1 488 ? 13.281 -3.973 4.449 1 96.62 488 PRO B N 1
ATOM 8254 C CA . PRO B 1 488 ? 13 -3.492 5.805 1 96.62 488 PRO B CA 1
ATOM 8255 C C . PRO B 1 488 ? 12.695 -4.625 6.781 1 96.62 488 PRO B C 1
ATOM 8257 O O . PRO B 1 488 ? 11.82 -5.453 6.52 1 96.62 488 PRO B O 1
ATOM 8260 N N . VAL B 1 489 ? 13.422 -4.668 7.863 1 96.62 489 VAL B N 1
ATOM 8261 C CA . VAL B 1 489 ? 13.211 -5.59 8.969 1 96.62 489 VAL B CA 1
ATOM 8262 C C . VAL B 1 489 ? 13.289 -4.832 10.297 1 96.62 489 VAL B C 1
ATOM 8264 O O . VAL B 1 489 ? 13.883 -3.758 10.367 1 96.62 489 VAL B O 1
ATOM 8267 N N . TYR B 1 490 ? 12.664 -5.348 11.289 1 97.25 490 TYR B N 1
ATOM 8268 C CA . TYR B 1 490 ? 12.688 -4.703 12.594 1 97.25 490 TYR B CA 1
ATOM 8269 C C . TYR B 1 490 ? 13.828 -5.25 13.453 1 97.25 490 TYR B C 1
ATOM 8271 O O . TYR B 1 490 ? 14.086 -6.457 13.453 1 97.25 490 TYR B O 1
ATOM 8279 N N . HIS B 1 491 ? 14.469 -4.367 14.148 1 96.94 491 HIS B N 1
ATOM 8280 C CA . HIS B 1 491 ? 15.477 -4.684 15.156 1 96.94 491 HIS B CA 1
ATOM 8281 C C . HIS B 1 491 ? 15.172 -3.99 16.484 1 96.94 491 HIS B C 1
ATOM 8283 O O . HIS B 1 491 ? 14.398 -3.027 16.516 1 96.94 491 HIS B O 1
ATOM 8289 N N . ASP B 1 492 ? 15.789 -4.496 17.5 1 97.31 492 ASP B N 1
ATOM 8290 C CA . ASP B 1 492 ? 15.641 -3.826 18.797 1 97.31 492 ASP B CA 1
ATOM 8291 C C . ASP B 1 492 ? 16.234 -2.42 18.75 1 97.31 492 ASP B C 1
ATOM 8293 O O . ASP B 1 492 ? 17.266 -2.197 18.125 1 97.31 492 ASP B O 1
ATOM 8297 N N . LEU B 1 493 ? 15.625 -1.559 19.453 1 98.31 493 LEU B N 1
ATOM 8298 C CA . LEU B 1 493 ? 16.141 -0.198 19.547 1 98.31 493 LEU B CA 1
ATOM 8299 C C . LEU B 1 493 ? 17.5 -0.183 20.25 1 98.31 493 LEU B C 1
ATOM 8301 O O . LEU B 1 493 ? 17.656 -0.787 21.312 1 98.31 493 LEU B O 1
ATOM 8305 N N . ASN B 1 494 ? 18.484 0.398 19.594 1 97.88 494 ASN B N 1
ATOM 8306 C CA . ASN B 1 494 ? 19.781 0.665 20.188 1 97.88 494 ASN B CA 1
ATOM 8307 C C . ASN B 1 494 ? 19.859 2.064 20.781 1 97.88 494 ASN B C 1
ATOM 8309 O O . ASN B 1 494 ? 19.922 3.057 20.062 1 97.88 494 ASN B O 1
ATOM 8313 N N . ASP B 1 495 ? 19.969 2.166 22.062 1 96.5 495 ASP B N 1
ATOM 8314 C CA . ASP B 1 495 ? 19.891 3.443 22.766 1 96.5 495 ASP B CA 1
ATOM 8315 C C . ASP B 1 495 ? 21.062 4.355 22.375 1 96.5 495 ASP B C 1
ATOM 8317 O O . ASP B 1 495 ? 20.953 5.578 22.5 1 96.5 495 ASP B O 1
ATOM 8321 N N . THR B 1 496 ? 22.125 3.812 21.922 1 96.62 496 THR B N 1
ATOM 8322 C CA . THR B 1 496 ? 23.281 4.625 21.578 1 96.62 496 THR B CA 1
ATOM 8323 C C . THR B 1 496 ? 23.328 4.902 20.078 1 96.62 496 THR B C 1
ATOM 8325 O O . THR B 1 496 ? 24.156 5.684 19.609 1 96.62 496 THR B O 1
ATOM 8328 N N . GLY B 1 497 ? 22.453 4.262 19.359 1 95.75 497 GLY B N 1
ATOM 8329 C CA . GLY B 1 497 ? 22.406 4.488 17.922 1 95.75 497 GLY B CA 1
ATOM 8330 C C . GLY B 1 497 ? 21.766 5.812 17.562 1 95.75 497 GLY B C 1
ATOM 8331 O O . GLY B 1 497 ? 21.141 6.465 18.391 1 95.75 497 GLY B O 1
ATOM 8332 N N . ILE B 1 498 ? 22.062 6.234 16.297 1 95.5 498 ILE B N 1
ATOM 8333 C CA . ILE B 1 498 ? 21.438 7.438 15.75 1 95.5 498 ILE B CA 1
ATOM 8334 C C . ILE B 1 498 ? 20.375 7.047 14.727 1 95.5 498 ILE B C 1
ATOM 8336 O O . ILE B 1 498 ? 20.641 6.25 13.82 1 95.5 498 ILE B O 1
ATOM 8340 N N . TYR B 1 499 ? 19.219 7.613 14.922 1 96.19 499 TYR B N 1
ATOM 8341 C CA . TYR B 1 499 ? 18.094 7.344 14.039 1 96.19 499 TYR B CA 1
ATOM 8342 C C . TYR B 1 499 ? 17.578 8.625 13.398 1 96.19 499 TYR B C 1
ATOM 8344 O O . TYR B 1 499 ? 17.516 9.672 14.047 1 96.19 499 TYR B O 1
ATOM 8352 N N . LYS B 1 500 ? 17.297 8.594 12.117 1 96.44 500 LYS B N 1
ATOM 8353 C CA . LYS B 1 500 ? 16.578 9.68 11.477 1 96.44 500 LYS B CA 1
ATOM 8354 C C . LYS B 1 500 ? 15.07 9.516 11.648 1 96.44 500 LYS B C 1
ATOM 8356 O O . LYS B 1 500 ? 14.508 8.469 11.312 1 96.44 500 LYS B O 1
ATOM 8361 N N . VAL B 1 501 ? 14.461 10.57 12.188 1 97.06 501 VAL B N 1
ATOM 8362 C CA . VAL B 1 501 ? 13.047 10.531 12.531 1 97.06 501 VAL B CA 1
ATOM 8363 C C . VAL B 1 501 ? 12.305 11.633 11.766 1 97.06 501 VAL B C 1
ATOM 8365 O O . VAL B 1 501 ? 12.789 12.766 11.672 1 97.06 501 VAL B O 1
ATOM 8368 N N . ILE B 1 502 ? 11.172 11.266 11.18 1 97.25 502 ILE B N 1
ATOM 8369 C CA . ILE B 1 502 ? 10.297 12.219 10.516 1 97.25 502 ILE B CA 1
ATOM 8370 C C . ILE B 1 502 ? 9.125 12.562 11.43 1 97.25 502 ILE B C 1
ATOM 8372 O O . ILE B 1 502 ? 8.469 11.672 11.977 1 97.25 502 ILE B O 1
ATOM 8376 N N . THR B 1 503 ? 8.883 13.805 11.633 1 95.25 503 THR B N 1
ATOM 8377 C CA . THR B 1 503 ? 7.742 14.25 12.438 1 95.25 503 THR B CA 1
ATOM 8378 C C . THR B 1 503 ? 7.219 15.594 11.93 1 95.25 503 THR B C 1
ATOM 8380 O O . THR B 1 503 ? 7.75 16.156 10.969 1 95.25 503 THR B O 1
ATOM 8383 N N . ASN B 1 504 ? 6.059 15.969 12.461 1 89.75 504 ASN B N 1
ATOM 8384 C CA . ASN B 1 504 ? 5.531 17.25 12.008 1 89.75 504 ASN B CA 1
ATOM 8385 C C . ASN B 1 504 ? 6.289 18.422 12.625 1 89.75 504 ASN B C 1
ATOM 8387 O O . ASN B 1 504 ? 6.949 18.266 13.656 1 89.75 504 ASN B O 1
ATOM 8391 N N . SER B 1 505 ? 6.203 19.531 12.031 1 83.06 505 SER B N 1
ATOM 8392 C CA . SER B 1 505 ? 6.988 20.703 12.406 1 83.06 505 SER B CA 1
ATOM 8393 C C . SER B 1 505 ? 6.621 21.188 13.797 1 83.06 505 SER B C 1
ATOM 8395 O O . SER B 1 505 ? 7.449 21.781 14.5 1 83.06 505 SER B O 1
ATOM 8397 N N . TRP B 1 506 ? 5.418 20.953 14.273 1 75.75 506 TRP B N 1
ATOM 8398 C CA . TRP B 1 506 ? 4.996 21.344 15.617 1 75.75 506 TRP B CA 1
ATOM 8399 C C . TRP B 1 506 ? 5.789 20.594 16.688 1 75.75 506 TRP B C 1
ATOM 8401 O O . TRP B 1 506 ? 6.375 21.203 17.578 1 75.75 506 TRP B O 1
ATOM 8411 N N . ILE B 1 507 ? 5.855 19.297 16.516 1 83.56 507 ILE B N 1
ATOM 8412 C CA . ILE B 1 507 ? 6.582 18.453 17.453 1 83.56 507 ILE B CA 1
ATOM 8413 C C . ILE B 1 507 ? 8.086 18.688 17.297 1 83.56 507 ILE B C 1
ATOM 8415 O O . ILE B 1 507 ? 8.82 18.688 18.297 1 83.56 507 ILE B O 1
ATOM 8419 N N . ALA B 1 508 ? 8.492 18.844 16.109 1 85.5 508 ALA B N 1
ATOM 8420 C CA . ALA B 1 508 ? 9.898 19.094 15.828 1 85.5 508 ALA B CA 1
ATOM 8421 C C . ALA B 1 508 ? 10.383 20.359 16.531 1 85.5 508 ALA B C 1
ATOM 8423 O O . ALA B 1 508 ? 11.547 20.469 16.906 1 85.5 508 ALA B O 1
ATOM 8424 N N . GLY B 1 509 ? 9.453 21.266 16.703 1 74.25 509 GLY B N 1
ATOM 8425 C CA . GLY B 1 509 ? 9.781 22.516 17.391 1 74.25 509 GLY B CA 1
ATOM 8426 C C . GLY B 1 509 ? 9.594 22.438 18.891 1 74.25 509 GLY B C 1
ATOM 8427 O O . GLY B 1 509 ? 9.789 23.422 19.594 1 74.25 509 GLY B O 1
ATOM 8428 N N . GLY B 1 510 ? 9.188 21.266 19.359 1 77 510 GLY B N 1
ATOM 8429 C CA . GLY B 1 510 ? 9.016 21.078 20.781 1 77 510 GLY B CA 1
ATOM 8430 C C . GLY B 1 510 ? 7.566 21.172 21.234 1 77 510 GLY B C 1
ATOM 8431 O O . GLY B 1 510 ? 7.281 21.172 22.438 1 77 510 GLY B O 1
ATOM 8432 N N . GLY B 1 511 ? 6.73 21.25 20.328 1 71.81 511 GLY B N 1
ATOM 8433 C CA . GLY B 1 511 ? 5.316 21.375 20.641 1 71.81 511 GLY B CA 1
ATOM 8434 C C . GLY B 1 511 ? 4.773 20.188 21.406 1 71.81 511 GLY B C 1
ATOM 8435 O O . GLY B 1 511 ? 5.363 19.109 21.391 1 71.81 511 GLY B O 1
ATOM 8436 N N . SER B 1 512 ? 3.686 20.297 22.156 1 71 512 SER B N 1
ATOM 8437 C CA . SER B 1 512 ? 2.973 19.281 22.922 1 71 512 SER B CA 1
ATOM 8438 C C . SER B 1 512 ? 3.83 18.75 24.062 1 71 512 SER B C 1
ATOM 8440 O O . SER B 1 512 ? 3.648 17.609 24.516 1 71 512 SER B O 1
ATOM 8442 N N . GLY B 1 513 ? 4.875 19.484 24.344 1 73.38 513 GLY B N 1
ATOM 8443 C CA . GLY B 1 513 ? 5.703 19.109 25.484 1 73.38 513 GLY B CA 1
ATOM 8444 C C . GLY B 1 513 ? 6.887 18.234 25.078 1 73.38 513 GLY B C 1
ATOM 8445 O O . GLY B 1 513 ? 7.668 17.812 25.938 1 73.38 513 GLY B O 1
ATOM 8446 N N . PHE B 1 514 ? 7.055 18.031 23.844 1 85.56 514 PHE B N 1
ATOM 8447 C CA . PHE B 1 514 ? 8.172 17.219 23.375 1 85.56 514 PHE B CA 1
ATOM 8448 C C . PHE B 1 514 ? 9.43 18.062 23.219 1 85.56 514 PHE B C 1
ATOM 8450 O O . PHE B 1 514 ? 9.992 18.156 22.125 1 85.56 514 PHE B O 1
ATOM 8457 N N . SER B 1 515 ? 9.977 18.516 24.281 1 79.62 515 SER B N 1
ATOM 8458 C CA . SER B 1 515 ? 11.078 19.469 24.297 1 79.62 515 SER B CA 1
ATOM 8459 C C . SER B 1 515 ? 12.367 18.844 23.781 1 79.62 515 SER B C 1
ATOM 8461 O O . SER B 1 515 ? 13.281 19.547 23.344 1 79.62 515 SER B O 1
ATOM 8463 N N . VAL B 1 516 ? 12.391 17.531 23.781 1 82.75 516 VAL B N 1
ATOM 8464 C CA . VAL B 1 516 ? 13.578 16.812 23.328 1 82.75 516 VAL B CA 1
ATOM 8465 C C . VAL B 1 516 ? 13.836 17.141 21.859 1 82.75 516 VAL B C 1
ATOM 8467 O O . VAL B 1 516 ? 14.992 17.219 21.438 1 82.75 516 VAL B O 1
ATOM 8470 N N . PHE B 1 517 ? 12.836 17.391 21.141 1 82 517 PHE B N 1
ATOM 8471 C CA . PHE B 1 517 ? 12.984 17.656 19.703 1 82 517 PHE B CA 1
ATOM 8472 C C . PHE B 1 517 ? 13.625 19.016 19.469 1 82 517 PHE B C 1
ATOM 8474 O O . PHE B 1 517 ? 14.328 19.203 18.469 1 82 517 PHE B O 1
ATOM 8481 N N . LYS B 1 518 ? 13.367 19.953 20.359 1 71.25 518 LYS B N 1
ATOM 8482 C CA . LYS B 1 518 ? 13.898 21.312 20.219 1 71.25 518 LYS B CA 1
ATOM 8483 C C . LYS B 1 518 ? 15.422 21.312 20.234 1 71.25 518 LYS B C 1
ATOM 8485 O O . LYS B 1 518 ? 16.047 22.156 19.594 1 71.25 518 LYS B O 1
ATOM 8490 N N . ARG B 1 519 ? 15.953 20.422 20.812 1 69 519 ARG B N 1
ATOM 8491 C CA . ARG B 1 519 ? 17.391 20.406 21.031 1 69 519 ARG B CA 1
ATOM 8492 C C . ARG B 1 519 ? 18.094 19.562 19.984 1 69 519 ARG B C 1
ATOM 8494 O O . ARG B 1 519 ? 19.328 19.438 19.984 1 69 519 ARG B O 1
ATOM 8501 N N . ARG B 1 520 ? 17.359 19.109 19.109 1 72.5 520 ARG B N 1
ATOM 8502 C CA . ARG B 1 520 ? 17.984 18.203 18.172 1 72.5 520 ARG B CA 1
ATOM 8503 C C . ARG B 1 520 ? 18.219 18.875 16.812 1 72.5 520 ARG B C 1
ATOM 8505 O O . ARG B 1 520 ? 17.562 19.875 16.5 1 72.5 520 ARG B O 1
ATOM 8512 N N . LEU B 1 521 ? 19.156 18.328 16.156 1 64.88 521 LEU B N 1
ATOM 8513 C CA . LEU B 1 521 ? 19.547 18.875 14.859 1 64.88 521 LEU B CA 1
ATOM 8514 C C . LEU B 1 521 ? 18.469 18.594 13.812 1 64.88 521 LEU B C 1
ATOM 8516 O O . LEU B 1 521 ? 18.109 17.438 13.586 1 64.88 521 LEU B O 1
ATOM 8520 N N . HIS B 1 522 ? 17.922 19.656 13.367 1 72.75 522 HIS B N 1
ATOM 8521 C CA . HIS B 1 522 ? 17.031 19.562 12.211 1 72.75 522 HIS B CA 1
ATOM 8522 C C . HIS B 1 522 ? 17.828 19.297 10.938 1 72.75 522 HIS B C 1
ATOM 8524 O O . HIS B 1 522 ? 18.641 20.125 10.523 1 72.75 522 HIS B O 1
ATOM 8530 N N . LEU B 1 523 ? 17.578 18.125 10.391 1 73.94 523 LEU B N 1
ATOM 8531 C CA . LEU B 1 523 ? 18.297 17.766 9.172 1 73.94 523 LEU B CA 1
ATOM 8532 C C . LEU B 1 523 ? 17.609 18.359 7.945 1 73.94 523 LEU B C 1
ATOM 8534 O O . LEU B 1 523 ? 18.266 18.891 7.051 1 73.94 523 LEU B O 1
ATOM 8538 N N . GLU B 1 524 ? 16.328 18.25 7.898 1 83.56 524 GLU B N 1
ATOM 8539 C CA . GLU B 1 524 ? 15.555 18.719 6.754 1 83.56 524 GLU B CA 1
ATOM 8540 C C . GLU B 1 524 ? 14.188 19.25 7.195 1 83.56 524 GLU B C 1
ATOM 8542 O O . GLU B 1 524 ? 13.461 18.562 7.922 1 83.56 524 GLU B O 1
ATOM 8547 N N . LYS B 1 525 ? 13.93 20.438 6.785 1 81.69 525 LYS B N 1
ATOM 8548 C CA . LYS B 1 525 ? 12.586 20.969 6.934 1 81.69 525 LYS B CA 1
ATOM 8549 C C . LYS B 1 525 ? 11.711 20.594 5.738 1 81.69 525 LYS B C 1
ATOM 8551 O O . LYS B 1 525 ? 12.172 20.609 4.594 1 81.69 525 LYS B O 1
ATOM 8556 N N . GLY B 1 526 ? 10.5 20.203 6.098 1 83.62 526 GLY B N 1
ATOM 8557 C CA . GLY B 1 526 ? 9.586 19.922 5.004 1 83.62 526 GLY B CA 1
ATOM 8558 C C . GLY B 1 526 ? 9.18 21.156 4.223 1 83.62 526 GLY B C 1
ATOM 8559 O O . GLY B 1 526 ? 9.172 22.266 4.766 1 83.62 526 GLY B O 1
ATOM 8560 N N . ASP B 1 527 ? 8.797 20.938 2.922 1 77.19 527 ASP B N 1
ATOM 8561 C CA . ASP B 1 527 ? 8.43 22.078 2.078 1 77.19 527 ASP B CA 1
ATOM 8562 C C . ASP B 1 527 ? 6.988 21.953 1.594 1 77.19 527 ASP B C 1
ATOM 8564 O O . ASP B 1 527 ? 6.512 22.797 0.836 1 77.19 527 ASP B O 1
ATOM 8568 N N . GLU B 1 528 ? 6.387 20.922 2.02 1 83 528 GLU B N 1
ATOM 8569 C CA . GLU B 1 528 ? 4.984 20.719 1.679 1 83 528 GLU B CA 1
ATOM 8570 C C . GLU B 1 528 ? 4.129 20.562 2.932 1 83 528 GLU B C 1
ATOM 8572 O O . GLU B 1 528 ? 4.594 20.031 3.949 1 83 528 GLU B O 1
ATOM 8577 N N . LEU B 1 529 ? 2.873 21 2.768 1 84.06 529 LEU B N 1
ATOM 8578 C CA . LEU B 1 529 ? 1.946 20.797 3.875 1 84.06 529 LEU B CA 1
ATOM 8579 C C . LEU B 1 529 ? 1.735 19.312 4.137 1 84.06 529 LEU B C 1
ATOM 8581 O O . LEU B 1 529 ? 1.728 18.516 3.205 1 84.06 529 LEU B O 1
ATOM 8585 N N . GLU B 1 530 ? 1.569 19.031 5.383 1 91.94 530 GLU B N 1
ATOM 8586 C CA . GLU B 1 530 ? 1.345 17.641 5.758 1 91.94 530 GLU B CA 1
ATOM 8587 C C . GLU B 1 530 ? 0.183 17.047 4.977 1 91.94 530 GLU B C 1
ATOM 8589 O O . GLU B 1 530 ? 0.257 15.891 4.531 1 91.94 530 GLU B O 1
ATOM 8594 N N . ALA B 1 531 ? -0.909 17.828 4.758 1 91.44 531 ALA B N 1
ATOM 8595 C CA . ALA B 1 531 ? -2.07 17.328 4.031 1 91.44 531 ALA B CA 1
ATOM 8596 C C . ALA B 1 531 ? -1.703 16.969 2.594 1 91.44 531 ALA B C 1
ATOM 8598 O O . ALA B 1 531 ? -2.23 16 2.033 1 91.44 531 ALA B O 1
ATOM 8599 N N . ASP B 1 532 ? -0.833 17.766 1.998 1 92.75 532 ASP B N 1
ATOM 8600 C CA . ASP B 1 532 ? -0.404 17.5 0.629 1 92.75 532 ASP B CA 1
ATOM 8601 C C . ASP B 1 532 ? 0.396 16.188 0.552 1 92.75 532 ASP B C 1
ATOM 8603 O O . ASP B 1 532 ? 0.224 15.406 -0.382 1 92.75 532 ASP B O 1
ATOM 8607 N N . VAL B 1 533 ? 1.234 16.016 1.522 1 95.81 533 VAL B N 1
ATOM 8608 C CA . VAL B 1 533 ? 2.059 14.82 1.565 1 95.81 533 VAL B CA 1
ATOM 8609 C C . VAL B 1 533 ? 1.169 13.586 1.734 1 95.81 533 VAL B C 1
ATOM 8611 O O . VAL B 1 533 ? 1.333 12.594 1.024 1 95.81 533 VAL B O 1
ATOM 8614 N N . VAL B 1 534 ? 0.258 13.625 2.627 1 97.56 534 VAL B N 1
ATOM 8615 C CA . VAL B 1 534 ? -0.631 12.492 2.889 1 97.56 534 VAL B CA 1
ATOM 8616 C C . VAL B 1 534 ? -1.539 12.266 1.684 1 97.56 534 VAL B C 1
ATOM 8618 O O . VAL B 1 534 ? -1.858 11.117 1.35 1 97.56 534 VAL B O 1
ATOM 8621 N N . SER B 1 535 ? -1.966 13.352 1.041 1 96.31 535 SER B N 1
ATOM 8622 C CA . SER B 1 535 ? -2.766 13.242 -0.175 1 96.31 535 SER B CA 1
ATOM 8623 C C . SER B 1 535 ? -2.031 12.438 -1.246 1 96.31 535 SER B C 1
ATOM 8625 O O . SER B 1 535 ? -2.615 11.555 -1.873 1 96.31 535 SER B O 1
ATOM 8627 N N . LYS B 1 536 ? -0.816 12.734 -1.466 1 96.31 536 LYS B N 1
ATOM 8628 C CA . LYS B 1 536 ? -0.009 12 -2.438 1 96.31 536 LYS B CA 1
ATOM 8629 C C . LYS B 1 536 ? 0.066 10.516 -2.082 1 96.31 536 LYS B C 1
ATOM 8631 O O . LYS B 1 536 ? -0.053 9.656 -2.957 1 96.31 536 LYS B O 1
ATOM 8636 N N . TYR B 1 537 ? 0.292 10.258 -0.861 1 97.31 537 TYR B N 1
ATOM 8637 C CA . TYR B 1 537 ? 0.349 8.875 -0.406 1 97.31 537 TYR B CA 1
ATOM 8638 C C . TYR B 1 537 ? -0.956 8.148 -0.707 1 97.31 537 TYR B C 1
ATOM 8640 O O . TYR B 1 537 ? -0.944 7.016 -1.205 1 97.31 537 TYR B O 1
ATOM 8648 N N . ILE B 1 538 ? -2.031 8.766 -0.333 1 97.31 538 ILE B N 1
ATOM 8649 C CA . ILE B 1 538 ? -3.334 8.148 -0.557 1 97.31 538 ILE B CA 1
ATOM 8650 C C . ILE B 1 538 ? -3.531 7.887 -2.049 1 97.31 538 ILE B C 1
ATOM 8652 O O . ILE B 1 538 ? -4.078 6.852 -2.438 1 97.31 538 ILE B O 1
ATOM 8656 N N . GLU B 1 539 ? -3.102 8.773 -2.867 1 96 539 GLU B N 1
ATOM 8657 C CA . GLU B 1 539 ? -3.189 8.586 -4.312 1 96 539 GLU B CA 1
ATOM 8658 C C . GLU B 1 539 ? -2.359 7.387 -4.766 1 96 539 GLU B C 1
ATOM 8660 O O . GLU B 1 539 ? -2.838 6.547 -5.527 1 96 539 GLU B O 1
ATOM 8665 N N . TRP B 1 540 ? -1.135 7.289 -4.289 1 94.44 540 TRP B N 1
ATOM 8666 C CA . TRP B 1 540 ? -0.213 6.223 -4.664 1 94.44 540 TRP B CA 1
ATOM 8667 C C . TRP B 1 540 ? -0.727 4.867 -4.195 1 94.44 540 TRP B C 1
ATOM 8669 O O . TRP B 1 540 ? -0.508 3.85 -4.859 1 94.44 540 TRP B O 1
ATOM 8679 N N . LYS B 1 541 ? -1.362 4.883 -3.082 1 95.88 541 LYS B N 1
ATOM 8680 C CA . LYS B 1 541 ? -1.695 3.613 -2.439 1 95.88 541 LYS B CA 1
ATOM 8681 C C . LYS B 1 541 ? -3.186 3.312 -2.557 1 95.88 541 LYS B C 1
ATOM 8683 O O . LYS B 1 541 ? -3.709 2.451 -1.847 1 95.88 541 LYS B O 1
ATOM 8688 N N . SER B 1 542 ? -3.922 3.992 -3.389 1 94.81 542 SER B N 1
ATOM 8689 C CA . SER B 1 542 ? -5.348 3.789 -3.625 1 94.81 542 SER B CA 1
ATOM 8690 C C . SER B 1 542 ? -5.617 2.402 -4.203 1 94.81 542 SER B C 1
ATOM 8692 O O . SER B 1 542 ? -4.965 1.982 -5.156 1 94.81 542 SER B O 1
ATOM 8694 N N . PRO B 1 543 ? -6.535 1.658 -3.773 1 95 543 PRO B N 1
ATOM 8695 C CA . PRO B 1 543 ? -7.336 1.954 -2.582 1 95 543 PRO B CA 1
ATOM 8696 C C . PRO B 1 543 ? -6.598 1.633 -1.283 1 95 543 PRO B C 1
ATOM 8698 O O . PRO B 1 543 ? -5.828 0.669 -1.229 1 95 543 PRO B O 1
ATOM 8701 N N . ILE B 1 544 ? -6.879 2.434 -0.302 1 96 544 ILE B N 1
ATOM 8702 C CA . ILE B 1 544 ? -6.297 2.221 1.018 1 96 544 ILE B CA 1
ATOM 8703 C C . ILE B 1 544 ? -6.984 1.044 1.703 1 96 544 ILE B C 1
ATOM 8705 O O . ILE B 1 544 ? -8.211 0.914 1.645 1 96 544 ILE B O 1
ATOM 8709 N N . PHE B 1 545 ? -6.219 0.159 2.338 1 94.19 545 PHE B N 1
ATOM 8710 C CA . PHE B 1 545 ? -6.793 -0.912 3.146 1 94.19 545 PHE B CA 1
ATOM 8711 C C . PHE B 1 545 ? -6.047 -1.051 4.469 1 94.19 545 PHE B C 1
ATOM 8713 O O . PHE B 1 545 ? -6.004 -2.137 5.051 1 94.19 545 PHE B O 1
ATOM 8720 N N . THR B 1 546 ? -5.406 -0.011 4.887 1 96.06 546 THR B N 1
ATOM 8721 C CA . THR B 1 546 ? -4.609 0.046 6.109 1 96.06 546 THR B CA 1
ATOM 8722 C C . THR B 1 546 ? -5.5 -0.105 7.34 1 96.06 546 THR B C 1
ATOM 8724 O O . THR B 1 546 ? -6.516 0.578 7.461 1 96.06 546 THR B O 1
ATOM 8727 N N . GLY B 1 547 ? -5.18 -1.004 8.211 1 97 547 GLY B N 1
ATOM 8728 C CA . GLY B 1 547 ? -5.816 -1.167 9.508 1 97 547 GLY B CA 1
ATOM 8729 C C . GLY B 1 547 ? -4.875 -0.921 10.672 1 97 547 GLY B C 1
ATOM 8730 O O . GLY B 1 547 ? -3.865 -0.227 10.523 1 97 547 GLY B O 1
ATOM 8731 N N . GLU B 1 548 ? -5.379 -1.354 11.844 1 97.62 548 GLU B N 1
ATOM 8732 C CA . GLU B 1 548 ? -4.453 -1.419 12.969 1 97.62 548 GLU B CA 1
ATOM 8733 C C . GLU B 1 548 ? -3.502 -2.607 12.836 1 97.62 548 GLU B C 1
ATOM 8735 O O . GLU B 1 548 ? -3.932 -3.719 12.516 1 97.62 548 GLU B O 1
ATOM 8740 N N . GLU B 1 549 ? -2.234 -2.396 12.984 1 96.56 549 GLU B N 1
ATOM 8741 C CA . GLU B 1 549 ? -1.237 -3.406 12.641 1 96.56 549 GLU B CA 1
ATOM 8742 C C . GLU B 1 549 ? -0.484 -3.881 13.883 1 96.56 549 GLU B C 1
ATOM 8744 O O . GLU B 1 549 ? 0.443 -4.688 13.781 1 96.56 549 GLU B O 1
ATOM 8749 N N . GLY B 1 550 ? -0.86 -3.369 15.031 1 96 550 GLY B N 1
ATOM 8750 C CA . GLY B 1 550 ? -0.191 -3.76 16.266 1 96 550 GLY B CA 1
ATOM 8751 C C . GLY B 1 550 ? 1.155 -3.086 16.453 1 96 550 GLY B C 1
ATOM 8752 O O . GLY B 1 550 ? 2.09 -3.693 16.984 1 96 550 GLY B O 1
ATOM 8753 N N . ARG B 1 551 ? 1.298 -1.887 15.953 1 97.88 551 ARG B N 1
ATOM 8754 C CA . ARG B 1 551 ? 2.527 -1.118 16.109 1 97.88 551 ARG B CA 1
ATOM 8755 C C . ARG B 1 551 ? 2.732 -0.701 17.562 1 97.88 551 ARG B C 1
ATOM 8757 O O . ARG B 1 551 ? 3.865 -0.481 18 1 97.88 551 ARG B O 1
ATOM 8764 N N . VAL B 1 552 ? 1.607 -0.57 18.25 1 97.75 552 VAL B N 1
ATOM 8765 C CA . VAL B 1 552 ? 1.604 -0.26 19.672 1 97.75 552 VAL B CA 1
ATOM 8766 C C . VAL B 1 552 ? 0.829 -1.333 20.438 1 97.75 552 VAL B C 1
ATOM 8768 O O . VAL B 1 552 ? -0.275 -1.71 20.031 1 97.75 552 VAL B O 1
ATOM 8771 N N . SER B 1 553 ? 1.438 -1.825 21.469 1 95.38 553 SER B N 1
ATOM 8772 C CA . SER B 1 553 ? 0.772 -2.812 22.312 1 95.38 553 SER B CA 1
ATOM 8773 C C . SER B 1 553 ? 0.923 -2.467 23.797 1 95.38 553 SER B C 1
ATOM 8775 O O . SER B 1 553 ? 1.834 -1.729 24.172 1 95.38 553 SER B O 1
ATOM 8777 N N . PHE B 1 554 ? -0.028 -2.994 24.594 1 95.44 554 PHE B N 1
ATOM 8778 C CA . PHE B 1 554 ? -0.025 -2.791 26.031 1 95.44 554 PHE B CA 1
ATOM 8779 C C . PHE B 1 554 ? 0.076 -4.125 26.766 1 95.44 554 PHE B C 1
ATOM 8781 O O . PHE B 1 554 ? -0.651 -5.066 26.453 1 95.44 554 PHE B O 1
ATOM 8788 N N . VAL B 1 555 ? 1.016 -4.219 27.594 1 88.75 555 VAL B N 1
ATOM 8789 C CA . VAL B 1 555 ? 1.2 -5.449 28.359 1 88.75 555 VAL B CA 1
ATOM 8790 C C . VAL B 1 555 ? 0.459 -5.352 29.688 1 88.75 555 VAL B C 1
ATOM 8792 O O . VAL B 1 555 ? 0.442 -4.293 30.312 1 88.75 555 VAL B O 1
ATOM 8795 N N . THR B 1 556 ? -0.486 -6.246 30.047 1 74.5 556 THR B N 1
ATOM 8796 C CA . THR B 1 556 ? -1.12 -6.285 31.359 1 74.5 556 THR B CA 1
ATOM 8797 C C . THR B 1 556 ? -0.403 -7.273 32.281 1 74.5 556 THR B C 1
ATOM 8799 O O . THR B 1 556 ? 0.257 -8.203 31.797 1 74.5 556 THR B O 1
ATOM 8802 N N . VAL B 1 557 ? -0.341 -6.965 33.625 1 55.72 557 VAL B N 1
ATOM 8803 C CA . VAL B 1 557 ? 0.232 -7.84 34.625 1 55.72 557 VAL B CA 1
ATOM 8804 C C . VAL B 1 557 ? -0.272 -9.266 34.438 1 55.72 557 VAL B C 1
ATOM 8806 O O . VAL B 1 557 ? 0.476 -10.227 34.625 1 55.72 557 VAL B O 1
ATOM 8809 N N . GLU B 1 558 ? -1.373 -9.555 34.219 1 49.38 558 GLU B N 1
ATOM 8810 C CA . GLU B 1 558 ? -1.875 -10.922 34.094 1 49.38 558 GLU B CA 1
ATOM 8811 C C . GLU B 1 558 ? -1.343 -11.602 32.844 1 49.38 558 GLU B C 1
ATOM 8813 O O . GLU B 1 558 ? -1.072 -12.805 32.844 1 49.38 558 GLU B O 1
ATOM 8818 N N . SER B 1 559 ? -1.28 -11.039 31.953 1 48.38 559 SER B N 1
ATOM 8819 C CA . SER B 1 559 ? -0.839 -11.664 30.719 1 48.38 559 SER B CA 1
ATOM 8820 C C . SER B 1 559 ? 0.626 -12.078 30.797 1 48.38 559 SER B C 1
ATOM 8822 O O . SER B 1 559 ? 1.034 -13.055 30.172 1 48.38 559 SER B O 1
ATOM 8824 N N . ALA B 1 560 ? 1.423 -11.336 31.516 1 45.22 560 ALA B N 1
ATOM 8825 C CA . ALA B 1 560 ? 2.77 -11.781 31.859 1 45.22 560 ALA B CA 1
ATOM 8826 C C . ALA B 1 560 ? 2.727 -13.023 32.75 1 45.22 560 ALA B C 1
ATOM 8828 O O . ALA B 1 560 ? 3.518 -13.953 32.562 1 45.22 560 ALA B O 1
ATOM 8829 N N . ALA B 1 561 ? 1.877 -13.07 33.812 1 44.72 561 ALA B N 1
ATOM 8830 C CA . ALA B 1 561 ? 1.741 -14.234 34.656 1 44.72 561 ALA B CA 1
ATOM 8831 C C . ALA B 1 561 ? 1.236 -15.445 33.906 1 44.72 561 ALA B C 1
ATOM 8833 O O . ALA B 1 561 ? 1.713 -16.562 34.094 1 44.72 561 ALA B O 1
ATOM 8834 N N . ARG B 1 562 ? 0.388 -15.289 32.969 1 43.09 562 ARG B N 1
ATOM 8835 C CA . ARG B 1 562 ? -0.215 -16.406 32.25 1 43.09 562 ARG B CA 1
ATOM 8836 C C . ARG B 1 562 ? 0.779 -17.047 31.297 1 43.09 562 ARG B C 1
ATOM 8838 O O . ARG B 1 562 ? 0.779 -18.266 31.109 1 43.09 562 ARG B O 1
ATOM 8845 N N . ALA B 1 563 ? 1.506 -16.141 30.766 1 45.31 563 ALA B N 1
ATOM 8846 C CA . ALA B 1 563 ? 2.604 -16.703 29.984 1 45.31 563 ALA B CA 1
ATOM 8847 C C . ALA B 1 563 ? 3.514 -17.562 30.859 1 45.31 563 ALA B C 1
ATOM 8849 O O . ALA B 1 563 ? 4.023 -18.594 30.422 1 45.31 563 ALA B O 1
ATOM 8850 N N . LEU B 1 564 ? 3.566 -17.203 32.188 1 40.53 564 LEU B N 1
ATOM 8851 C CA . LEU B 1 564 ? 4.285 -17.953 33.219 1 40.53 564 LEU B CA 1
ATOM 8852 C C . LEU B 1 564 ? 3.48 -19.172 33.688 1 40.53 564 LEU B C 1
ATOM 8854 O O . LEU B 1 564 ? 4.051 -20.234 33.938 1 40.53 564 LEU B O 1
ATOM 8858 N N . GLU B 1 565 ? 2.289 -18.922 33.875 1 40.47 565 GLU B N 1
ATOM 8859 C CA . GLU B 1 565 ? 1.497 -20.047 34.375 1 40.47 565 GLU B CA 1
ATOM 8860 C C . GLU B 1 565 ? 1.383 -21.156 33.344 1 40.47 565 GLU B C 1
ATOM 8862 O O . GLU B 1 565 ? 1.379 -22.344 33.688 1 40.47 565 GLU B O 1
ATOM 8867 N N . THR B 1 566 ? 1.327 -20.719 32.156 1 39.78 566 THR B N 1
ATOM 8868 C CA . THR B 1 566 ? 1.271 -21.781 31.156 1 39.78 566 THR B CA 1
ATOM 8869 C C . THR B 1 566 ? 2.604 -22.531 31.078 1 39.78 566 THR B C 1
ATOM 8871 O O . THR B 1 566 ? 2.646 -23.703 30.688 1 39.78 566 THR B O 1
ATOM 8874 N N . ASN B 1 567 ? 3.654 -21.859 31.516 1 38.5 567 ASN B N 1
ATOM 8875 C CA . ASN B 1 567 ? 4.922 -22.562 31.688 1 38.5 567 ASN B CA 1
ATOM 8876 C C . ASN B 1 567 ? 4.934 -23.391 32.969 1 38.5 567 ASN B C 1
ATOM 8878 O O . ASN B 1 567 ? 5.633 -24.406 33.031 1 38.5 567 ASN B O 1
ATOM 8882 N N . HIS B 1 568 ? 4.262 -22.906 33.969 1 40.03 568 HIS B N 1
ATOM 8883 C CA . HIS B 1 568 ? 4.309 -23.656 35.219 1 40.03 568 HIS B CA 1
ATOM 8884 C C . HIS B 1 568 ? 3.479 -24.922 35.125 1 40.03 568 HIS B C 1
ATOM 8886 O O . HIS B 1 568 ? 3.693 -25.859 35.875 1 40.03 568 HIS B O 1
ATOM 8892 N N . VAL B 1 569 ? 2.465 -24.969 34.344 1 39.34 569 VAL B N 1
ATOM 8893 C CA . VAL B 1 569 ? 1.685 -26.203 34.344 1 39.34 569 VAL B CA 1
ATOM 8894 C C . VAL B 1 569 ? 2.49 -27.328 33.688 1 39.34 569 VAL B C 1
ATOM 8896 O O . VAL B 1 569 ? 2.361 -28.484 34.062 1 39.34 569 VAL B O 1
ATOM 8899 N N . THR B 1 570 ? 3.467 -26.844 32.844 1 36.41 570 THR B N 1
ATOM 8900 C CA . THR B 1 570 ? 4.238 -27.922 32.281 1 36.41 570 THR B CA 1
ATOM 8901 C C . THR B 1 570 ? 5.27 -28.453 33.281 1 36.41 570 THR B C 1
ATOM 8903 O O . THR B 1 570 ? 5.594 -29.641 33.281 1 36.41 570 THR B O 1
ATOM 8906 N N . LEU B 1 571 ? 5.617 -27.469 34.219 1 36.28 571 LEU B N 1
ATOM 8907 C CA . LEU B 1 571 ? 6.637 -27.953 35.156 1 36.28 571 LEU B CA 1
ATOM 8908 C C . LEU B 1 571 ? 6.016 -28.828 36.25 1 36.28 571 LEU B C 1
ATOM 8910 O O . LEU B 1 571 ? 6.637 -29.797 36.688 1 36.28 571 LEU B O 1
ATOM 8914 N N . LEU B 1 572 ? 4.836 -28.375 36.656 1 36.62 572 LEU B N 1
ATOM 8915 C CA . LEU B 1 572 ? 4.273 -29.156 37.781 1 36.62 572 LEU B CA 1
ATOM 8916 C C . LEU B 1 572 ? 3.898 -30.562 37.312 1 36.62 572 LEU B C 1
ATOM 8918 O O . LEU B 1 572 ? 4.031 -31.531 38.062 1 36.62 572 LEU B O 1
ATOM 8922 N N . THR B 1 573 ? 3.553 -30.578 36 1 37.12 573 THR B N 1
ATOM 8923 C CA . THR B 1 573 ? 3.174 -31.922 35.594 1 37.12 573 THR B CA 1
ATOM 8924 C C . THR B 1 573 ? 4.406 -32.812 35.469 1 37.12 573 THR B C 1
ATOM 8926 O O . THR B 1 573 ? 4.312 -34.031 35.531 1 37.12 573 THR B O 1
ATOM 8929 N N . LEU B 1 574 ? 5.551 -32.094 35.281 1 36.22 574 LEU B N 1
ATOM 8930 C CA . LEU B 1 574 ? 6.75 -32.938 35.219 1 36.22 574 LEU B CA 1
ATOM 8931 C C . LEU B 1 574 ? 7.125 -33.469 36.594 1 36.22 574 LEU B C 1
ATOM 8933 O O . LEU B 1 574 ? 7.598 -34.594 36.719 1 36.22 574 LEU B O 1
ATOM 8937 N N . SER B 1 575 ? 6.789 -32.594 37.594 1 36.12 575 SER B N 1
ATOM 8938 C CA . SER B 1 575 ? 7.227 -33.031 38.938 1 36.12 575 SER B CA 1
ATOM 8939 C C . SER B 1 575 ? 6.41 -34.219 39.406 1 36.12 575 SER B C 1
ATOM 8941 O O . SER B 1 575 ? 6.891 -35.031 40.219 1 36.12 575 SER B O 1
ATOM 8943 N N . LEU B 1 576 ? 5.199 -34.219 38.938 1 38.28 576 LEU B N 1
ATOM 8944 C CA . LEU B 1 576 ? 4.41 -35.312 39.469 1 38.28 576 LEU B CA 1
ATOM 8945 C C . LEU B 1 576 ? 4.801 -36.625 38.812 1 38.28 576 LEU B C 1
ATOM 8947 O O . LEU B 1 576 ? 4.734 -37.688 39.438 1 38.28 576 LEU B O 1
ATOM 8951 N N . VAL B 1 577 ? 5.281 -36.531 37.531 1 38.91 577 VAL B N 1
ATOM 8952 C CA . VAL B 1 577 ? 5.59 -37.812 36.875 1 38.91 577 VAL B CA 1
ATOM 8953 C C . VAL B 1 577 ? 6.914 -38.344 37.375 1 38.91 577 VAL B C 1
ATOM 8955 O O . VAL B 1 577 ? 7.098 -39.562 37.469 1 38.91 577 VAL B O 1
ATOM 8958 N N . LEU B 1 578 ? 7.793 -37.438 37.844 1 37.62 578 LEU B N 1
ATOM 8959 C CA . LEU B 1 578 ? 9.055 -37.969 38.344 1 37.62 578 LEU B CA 1
ATOM 8960 C C . LEU B 1 578 ? 8.852 -38.719 39.656 1 37.62 578 LEU B C 1
ATOM 8962 O O . LEU B 1 578 ? 9.562 -39.688 39.938 1 37.62 578 LEU B O 1
ATOM 8966 N N . SER B 1 579 ? 7.844 -38.219 40.375 1 37.56 579 SER B N 1
ATOM 8967 C CA . SER B 1 579 ? 7.699 -38.875 41.688 1 37.56 579 SER B CA 1
ATOM 8968 C C . SER B 1 579 ? 7.191 -40.312 41.531 1 37.56 579 SER B C 1
ATOM 8970 O O . SER B 1 579 ? 7.281 -41.125 42.469 1 37.56 579 SER B O 1
ATOM 8972 N N . PHE B 1 580 ? 6.477 -40.531 40.438 1 40.88 580 PHE B N 1
ATOM 8973 C CA . PHE B 1 580 ? 5.91 -41.875 40.375 1 40.88 580 PHE B CA 1
ATOM 8974 C C . PHE B 1 580 ? 6.973 -42.906 39.969 1 40.88 580 PHE B C 1
ATOM 8976 O O . PHE B 1 580 ? 6.805 -44.094 40.188 1 40.88 580 PHE B O 1
ATOM 8983 N N . ILE B 1 581 ? 8.039 -42.469 39.25 1 37.38 581 ILE B N 1
ATOM 8984 C CA . ILE B 1 581 ? 8.977 -43.5 38.812 1 37.38 581 ILE B CA 1
ATOM 8985 C C . ILE B 1 581 ? 9.828 -43.969 40 1 37.38 581 ILE B C 1
ATOM 8987 O O . ILE B 1 581 ? 10.406 -45.062 39.969 1 37.38 581 ILE B O 1
ATOM 8991 N N . LEU B 1 582 ? 10.016 -43.031 41 1 35.41 582 LEU B N 1
ATOM 8992 C CA . LEU B 1 582 ? 10.922 -43.531 42.031 1 35.41 582 LEU B CA 1
ATOM 8993 C C . LEU B 1 582 ? 10.242 -44.625 42.875 1 35.41 582 LEU B C 1
ATOM 8995 O O . LEU B 1 582 ? 10.898 -45.281 43.656 1 35.41 582 LEU B O 1
ATOM 8999 N N . HIS B 1 583 ? 8.93 -44.469 42.906 1 34.44 583 HIS B N 1
ATOM 9000 C CA . HIS B 1 583 ? 8.414 -45.5 43.844 1 34.44 583 HIS B CA 1
ATOM 9001 C C . HIS B 1 583 ? 8.219 -46.812 43.125 1 34.44 583 HIS B C 1
ATOM 9003 O O . HIS B 1 583 ? 8.078 -47.875 43.812 1 34.44 583 HIS B O 1
ATOM 9009 N N . CYS B 1 584 ? 8.234 -46.969 41.812 1 26.59 584 CYS B N 1
ATOM 9010 C CA . CYS B 1 584 ? 8.164 -48.375 41.438 1 26.59 584 CYS B CA 1
ATOM 9011 C C . CYS B 1 584 ? 9.555 -48.969 41.312 1 26.59 584 CYS B C 1
ATOM 9013 O O . CYS B 1 584 ? 10.484 -48.344 40.844 1 26.59 584 CYS B O 1
#